Protein AF-A0A7W1AFT6-F1 (afdb_monomer_lite)

Structure (mmCIF, N/CA/C/O backbone):
data_AF-A0A7W1AFT6-F1
#
_entry.id   AF-A0A7W1AFT6-F1
#
loop_
_atom_site.group_PDB
_atom_site.id
_atom_site.type_symbol
_atom_site.label_atom_id
_atom_site.label_alt_id
_atom_site.label_comp_id
_atom_site.label_asym_id
_atom_site.label_entity_id
_atom_site.label_seq_id
_atom_site.pdbx_PDB_ins_code
_atom_site.Cartn_x
_atom_site.Cartn_y
_atom_site.Cartn_z
_atom_site.occupancy
_atom_site.B_iso_or_equiv
_atom_site.auth_seq_id
_atom_site.auth_comp_id
_atom_site.auth_asym_id
_atom_site.auth_atom_id
_atom_site.pdbx_PDB_model_num
ATOM 1 N N . VAL A 1 1 ? 13.433 12.037 37.590 1.00 93.81 1 VAL A N 1
ATOM 2 C CA . VAL A 1 1 ? 12.820 10.785 37.078 1.00 93.81 1 VAL A CA 1
ATOM 3 C C . VAL A 1 1 ? 13.694 9.625 37.526 1.00 93.81 1 VAL A C 1
ATOM 5 O O . VAL A 1 1 ? 14.906 9.799 37.516 1.00 93.81 1 VAL A O 1
ATOM 8 N N . ARG A 1 2 ? 13.122 8.489 37.943 1.00 96.19 2 ARG A N 1
ATOM 9 C CA . ARG A 1 2 ? 13.867 7.279 38.346 1.00 96.19 2 ARG A CA 1
ATOM 10 C C . ARG A 1 2 ? 13.379 6.063 37.556 1.00 96.19 2 ARG A C 1
ATOM 12 O O . ARG A 1 2 ? 12.197 5.986 37.236 1.00 96.19 2 ARG A O 1
ATOM 19 N N . GLY A 1 3 ? 14.282 5.132 37.239 1.00 95.50 3 GLY A N 1
ATOM 20 C CA . GLY A 1 3 ? 13.934 3.864 36.586 1.00 95.50 3 GLY A CA 1
ATOM 21 C C . GLY A 1 3 ? 13.327 4.023 35.188 1.00 95.50 3 GLY A C 1
ATOM 22 O O . GLY A 1 3 ? 12.412 3.282 34.845 1.00 95.50 3 GLY A O 1
ATOM 23 N N . TYR A 1 4 ? 13.786 5.009 34.407 1.00 96.88 4 TYR A N 1
ATOM 24 C CA . TYR A 1 4 ? 13.298 5.215 33.044 1.00 96.88 4 TYR A CA 1
ATOM 25 C C . TYR A 1 4 ? 13.641 4.028 32.150 1.00 96.88 4 TYR A C 1
ATOM 27 O O . TYR A 1 4 ? 14.804 3.646 32.022 1.00 96.88 4 TYR A O 1
ATOM 35 N N . ARG A 1 5 ? 12.621 3.478 31.499 1.00 96.50 5 ARG A N 1
ATOM 36 C CA . ARG A 1 5 ? 12.758 2.436 30.491 1.00 96.50 5 ARG A CA 1
ATOM 37 C C . ARG A 1 5 ? 11.794 2.709 29.351 1.00 96.50 5 ARG A C 1
ATOM 39 O O . ARG A 1 5 ? 10.609 2.941 29.580 1.00 96.50 5 ARG A O 1
ATOM 46 N N . GLN A 1 6 ? 12.292 2.607 28.127 1.00 96.69 6 GLN A N 1
ATOM 47 C CA . GLN A 1 6 ? 11.473 2.647 26.927 1.00 96.69 6 GLN A CA 1
ATOM 48 C C . GLN A 1 6 ? 11.824 1.463 26.027 1.00 96.69 6 GLN A C 1
ATOM 50 O O . GLN A 1 6 ? 12.996 1.122 25.875 1.00 96.69 6 GLN A O 1
ATOM 55 N N . VAL A 1 7 ? 10.808 0.806 25.476 1.00 96.31 7 VAL A N 1
ATOM 56 C CA . VAL A 1 7 ? 10.948 -0.390 24.640 1.00 96.31 7 VAL A CA 1
ATOM 57 C C . VAL A 1 7 ? 10.092 -0.219 23.394 1.00 96.31 7 VAL A C 1
ATOM 59 O O . VAL A 1 7 ? 8.891 0.014 23.508 1.00 96.31 7 VAL A O 1
ATOM 62 N N . LEU A 1 8 ? 10.702 -0.376 22.221 1.00 96.44 8 LEU A N 1
ATOM 63 C CA . LEU A 1 8 ? 9.993 -0.562 20.960 1.00 96.44 8 LEU A CA 1
ATOM 64 C C . LEU A 1 8 ? 9.843 -2.061 20.698 1.00 96.44 8 LEU A C 1
ATOM 66 O O . LEU A 1 8 ? 10.825 -2.776 20.502 1.00 96.44 8 LEU A O 1
ATOM 70 N N . ASP A 1 9 ? 8.606 -2.531 20.686 1.00 97.25 9 ASP A N 1
ATOM 71 C CA . ASP A 1 9 ? 8.262 -3.894 20.314 1.00 97.25 9 ASP A CA 1
ATOM 72 C C . ASP A 1 9 ? 7.996 -3.962 18.808 1.00 97.25 9 ASP A C 1
ATOM 74 O O . ASP A 1 9 ? 6.887 -3.697 18.343 1.00 97.25 9 ASP A O 1
ATOM 78 N N . MET A 1 10 ? 9.027 -4.307 18.032 1.00 96.50 10 MET A N 1
ATOM 79 C CA . MET A 1 10 ? 8.944 -4.376 16.567 1.00 96.50 10 MET A CA 1
ATOM 80 C C . MET A 1 10 ? 7.937 -5.424 16.067 1.00 96.50 10 MET A C 1
ATOM 82 O O . MET A 1 10 ? 7.435 -5.299 14.952 1.00 96.50 10 MET A O 1
ATOM 86 N N . ARG A 1 11 ? 7.583 -6.430 16.885 1.00 96.19 11 ARG A N 1
ATOM 87 C CA . ARG A 1 11 ? 6.582 -7.448 16.522 1.00 96.19 11 ARG A CA 1
ATOM 88 C C . ARG A 1 11 ? 5.160 -6.900 16.524 1.00 96.19 11 ARG A C 1
ATOM 90 O O . ARG A 1 11 ? 4.301 -7.485 15.878 1.00 96.19 11 ARG A O 1
ATOM 97 N N . THR A 1 12 ? 4.909 -5.801 17.233 1.00 96.62 12 THR A N 1
ATOM 98 C CA . THR A 1 12 ? 3.576 -5.184 17.341 1.00 96.62 12 THR A CA 1
ATOM 99 C C . THR A 1 12 ? 3.564 -3.695 16.998 1.00 96.62 12 THR A C 1
ATOM 101 O O . THR A 1 12 ? 2.507 -3.074 17.036 1.00 96.62 12 THR A O 1
ATOM 104 N N . GLY A 1 13 ? 4.716 -3.084 16.711 1.00 96.44 13 GLY A N 1
ATOM 105 C CA . GLY A 1 13 ? 4.835 -1.638 16.517 1.00 96.44 13 GLY A CA 1
ATOM 106 C C . GLY A 1 13 ? 4.436 -0.816 17.748 1.00 96.44 13 GLY A C 1
ATOM 107 O O . GLY A 1 13 ? 4.000 0.324 17.600 1.00 96.44 13 GLY A O 1
ATOM 108 N N . THR A 1 14 ? 4.545 -1.388 18.952 1.00 98.12 14 THR A N 1
ATOM 109 C CA . THR A 1 14 ? 4.138 -0.731 20.204 1.00 98.12 14 THR A CA 1
ATOM 110 C C . THR A 1 14 ? 5.345 -0.163 20.936 1.00 98.12 14 THR A C 1
ATOM 112 O O . THR A 1 14 ? 6.310 -0.881 21.206 1.00 98.12 14 THR A O 1
ATOM 115 N N . VAL A 1 15 ? 5.275 1.111 21.318 1.00 97.88 15 VAL A N 1
ATOM 116 C CA . VAL A 1 15 ? 6.248 1.750 22.208 1.00 97.88 15 VAL A CA 1
ATOM 117 C C . VAL A 1 15 ? 5.712 1.712 23.632 1.00 97.88 15 VAL A C 1
ATOM 119 O O . VAL A 1 15 ? 4.627 2.224 23.908 1.00 97.88 15 VAL A O 1
ATOM 122 N N . ARG A 1 16 ? 6.487 1.126 24.545 1.00 98.06 16 ARG A N 1
ATOM 123 C CA . ARG A 1 16 ? 6.182 1.077 25.978 1.00 98.06 16 ARG A CA 1
ATOM 124 C C . ARG A 1 16 ? 7.174 1.941 26.735 1.00 98.06 16 ARG A C 1
ATOM 126 O O . ARG A 1 16 ? 8.376 1.724 26.610 1.00 98.06 16 ARG A O 1
ATOM 133 N N . THR A 1 17 ? 6.688 2.891 27.522 1.00 98.06 17 THR A N 1
ATOM 134 C CA . THR A 1 17 ? 7.518 3.767 28.363 1.00 98.06 17 THR A CA 1
ATOM 135 C C . THR A 1 17 ? 7.113 3.590 29.816 1.00 98.06 17 THR A C 1
ATOM 137 O O . THR A 1 17 ? 5.924 3.567 30.119 1.00 98.06 17 THR A O 1
ATOM 140 N N . GLY A 1 18 ? 8.079 3.474 30.722 1.00 97.88 18 GLY A N 1
ATOM 141 C CA . GLY A 1 18 ? 7.832 3.383 32.156 1.00 97.88 18 GLY A CA 1
ATOM 142 C C . GLY A 1 18 ? 8.880 4.143 32.954 1.00 97.88 18 GLY A C 1
ATOM 143 O O . GLY A 1 18 ? 10.064 4.079 32.626 1.00 97.88 18 GLY A O 1
ATOM 144 N N . TYR A 1 19 ? 8.451 4.877 33.980 1.00 98.00 19 TYR A N 1
ATOM 145 C CA . TYR A 1 19 ? 9.342 5.558 34.920 1.00 98.00 19 TYR A CA 1
ATOM 146 C C . TYR A 1 19 ? 8.608 6.006 36.186 1.00 98.00 19 TYR A C 1
ATOM 148 O O . TYR A 1 19 ? 7.384 6.100 36.218 1.00 98.00 19 TYR A O 1
ATOM 156 N N . GLU A 1 20 ? 9.361 6.357 37.223 1.00 97.44 20 GLU A N 1
ATOM 157 C CA . GLU A 1 20 ? 8.842 7.064 38.392 1.00 97.44 20 GLU A CA 1
ATOM 158 C C . GLU A 1 20 ? 9.116 8.567 38.276 1.00 97.44 20 GLU A C 1
ATOM 160 O O . GLU A 1 20 ? 10.259 9.021 38.108 1.00 97.44 20 GLU A O 1
ATOM 165 N N . TRP A 1 21 ? 8.050 9.356 38.372 1.00 95.88 21 TRP A N 1
ATOM 166 C CA . TRP A 1 21 ? 8.119 10.803 38.493 1.00 95.88 21 TRP A CA 1
ATOM 167 C C . TRP A 1 21 ? 8.183 11.189 39.971 1.00 95.88 21 TRP A C 1
ATOM 169 O O . TRP A 1 21 ? 7.344 10.767 40.766 1.00 95.88 21 TRP A O 1
ATOM 179 N N . ILE A 1 22 ? 9.200 11.972 40.331 1.00 94.94 22 ILE A N 1
ATOM 180 C CA . ILE A 1 22 ? 9.486 12.391 41.705 1.00 94.94 22 ILE A CA 1
ATOM 181 C C . ILE A 1 22 ? 9.409 13.915 41.742 1.00 94.94 22 ILE A C 1
ATOM 183 O O . ILE A 1 22 ? 10.135 14.582 41.003 1.00 94.94 22 ILE A O 1
ATOM 187 N N . ASN A 1 23 ? 8.535 14.447 42.591 1.00 91.56 23 ASN A N 1
ATOM 188 C CA . ASN A 1 23 ? 8.393 15.874 42.863 1.00 91.56 23 ASN A CA 1
ATOM 189 C C . ASN A 1 23 ? 8.387 16.095 44.385 1.00 91.56 23 ASN A C 1
ATOM 191 O O . ASN A 1 23 ? 7.349 15.966 45.042 1.00 91.56 23 ASN A O 1
ATOM 195 N N . GLY A 1 24 ? 9.565 16.359 44.958 1.00 91.19 24 GLY A N 1
ATOM 196 C CA . GLY A 1 24 ? 9.763 16.331 46.409 1.00 91.19 24 GLY A CA 1
ATOM 197 C C . GLY A 1 24 ? 9.407 14.954 46.982 1.00 91.19 24 GLY A C 1
ATOM 198 O O . GLY A 1 24 ? 9.852 13.933 46.465 1.00 91.19 24 GLY A O 1
ATOM 199 N N . ALA A 1 25 ? 8.549 14.920 48.004 1.00 89.31 25 ALA A N 1
ATOM 200 C CA . ALA A 1 25 ? 8.052 13.677 48.604 1.00 89.31 25 ALA A CA 1
ATOM 201 C C . ALA A 1 25 ? 6.972 12.953 47.766 1.00 89.31 25 ALA A C 1
ATOM 203 O O . ALA A 1 25 ? 6.572 11.839 48.101 1.00 89.31 25 ALA A O 1
ATOM 204 N N . LYS A 1 26 ? 6.466 13.565 46.684 1.00 92.62 26 LYS A N 1
ATOM 205 C CA . LYS A 1 26 ? 5.417 12.974 45.839 1.00 92.62 26 LYS A CA 1
ATOM 206 C C . LYS A 1 26 ? 6.041 12.083 44.772 1.00 92.62 26 LYS A C 1
ATOM 208 O O . LYS A 1 26 ? 6.760 12.570 43.900 1.00 92.62 26 LYS A O 1
ATOM 213 N N . VAL A 1 27 ? 5.722 10.792 44.821 1.00 95.19 27 VAL A N 1
ATOM 214 C CA . VAL A 1 27 ? 6.165 9.794 43.838 1.00 95.19 27 VAL A CA 1
ATOM 215 C C . VAL A 1 27 ? 4.959 9.239 43.084 1.00 95.19 27 VAL A C 1
ATOM 217 O O . VAL A 1 27 ? 3.983 8.814 43.699 1.00 95.19 27 VAL A O 1
ATOM 220 N N . THR A 1 28 ? 5.016 9.242 41.755 1.00 96.25 28 THR A N 1
ATOM 221 C CA . THR A 1 28 ? 4.012 8.616 40.879 1.00 96.25 28 THR A CA 1
ATOM 222 C C . THR A 1 28 ? 4.723 7.728 39.866 1.00 96.25 28 THR A C 1
ATOM 224 O O . THR A 1 28 ? 5.587 8.211 39.132 1.00 96.25 28 THR A O 1
ATOM 227 N N . ALA A 1 29 ? 4.381 6.441 39.816 1.00 97.69 29 ALA A N 1
ATOM 228 C CA . ALA A 1 29 ? 4.840 5.562 38.747 1.00 97.69 29 ALA A CA 1
ATOM 229 C C . ALA A 1 29 ? 3.944 5.749 37.517 1.00 97.69 29 ALA A C 1
ATOM 231 O O . ALA A 1 29 ? 2.720 5.795 37.627 1.00 97.69 29 ALA A O 1
ATOM 232 N N . LEU A 1 30 ? 4.567 5.882 36.352 1.00 97.38 30 LEU A N 1
ATOM 233 C CA . LEU A 1 30 ? 3.906 6.100 35.075 1.00 97.38 30 LEU A CA 1
ATOM 234 C C . LEU A 1 30 ? 4.264 4.966 34.125 1.00 97.38 30 LEU A C 1
ATOM 236 O O . LEU A 1 30 ? 5.434 4.587 34.017 1.00 97.38 30 LEU A O 1
ATOM 240 N N . ARG A 1 31 ? 3.258 4.449 33.420 1.00 98.19 31 ARG A N 1
ATOM 241 C CA . ARG A 1 31 ? 3.428 3.521 32.300 1.00 98.19 31 ARG A CA 1
ATOM 242 C C . ARG A 1 31 ? 2.578 3.974 31.127 1.00 98.19 31 ARG A C 1
ATOM 244 O O . ARG A 1 31 ? 1.420 4.338 31.311 1.00 98.19 31 ARG A O 1
ATOM 251 N N . THR A 1 32 ? 3.141 3.945 29.927 1.00 98.12 32 THR A N 1
ATOM 252 C CA . THR A 1 32 ? 2.403 4.223 28.695 1.00 98.12 32 THR A CA 1
ATOM 253 C C . THR A 1 32 ? 2.661 3.158 27.656 1.00 98.12 32 THR A C 1
ATOM 255 O O . THR A 1 32 ? 3.826 2.873 27.381 1.00 98.12 32 THR A O 1
ATOM 258 N N . ASP A 1 33 ? 1.601 2.698 27.004 1.00 98.06 33 ASP A N 1
ATOM 259 C CA . ASP A 1 33 ? 1.682 1.934 25.764 1.00 98.06 33 ASP A CA 1
ATOM 260 C C . ASP A 1 33 ? 1.105 2.785 24.635 1.00 98.06 33 ASP A C 1
ATOM 262 O O . ASP A 1 33 ? -0.030 3.253 24.738 1.00 98.06 33 ASP A O 1
ATOM 266 N N . ALA A 1 34 ? 1.867 2.982 23.564 1.00 98.31 34 ALA A N 1
ATOM 267 C CA . ALA A 1 34 ? 1.441 3.759 22.408 1.00 98.31 34 ALA A CA 1
ATOM 268 C C . ALA A 1 34 ? 1.715 3.005 21.106 1.00 98.31 34 ALA A C 1
ATOM 270 O O . ALA A 1 34 ? 2.804 2.457 20.920 1.00 98.31 34 ALA A O 1
ATOM 271 N N . PHE A 1 35 ? 0.743 2.996 20.197 1.00 98.06 35 PHE A N 1
ATOM 272 C CA . PHE A 1 35 ? 0.911 2.443 18.854 1.00 98.06 35 PHE A CA 1
ATOM 273 C C . PHE A 1 35 ? 0.020 3.162 17.836 1.00 98.06 35 PHE A C 1
ATOM 275 O O . PHE A 1 35 ? -1.068 3.642 18.162 1.00 98.06 35 PHE A O 1
ATOM 282 N N . VAL A 1 36 ? 0.482 3.210 16.587 1.00 97.50 36 VAL A N 1
ATOM 283 C CA . VAL A 1 36 ? -0.352 3.528 15.420 1.00 97.50 36 VAL A CA 1
ATOM 284 C C . VAL A 1 36 ? -0.881 2.204 14.883 1.00 97.50 36 VAL A C 1
ATOM 286 O O . VAL A 1 36 ? -0.101 1.278 14.651 1.00 97.50 36 VAL A O 1
ATOM 289 N N . SER A 1 37 ? -2.199 2.080 14.752 1.00 96.06 37 SER A N 1
ATOM 290 C CA . SER A 1 37 ? -2.835 0.808 14.419 1.00 96.06 37 SER A CA 1
ATOM 291 C C . SER A 1 37 ? -2.502 0.394 12.991 1.00 96.06 37 SER A C 1
ATOM 293 O O . SER A 1 37 ? -2.835 1.081 12.026 1.00 96.06 37 SER A O 1
ATOM 295 N N . ARG A 1 38 ? -1.889 -0.783 12.841 1.00 93.31 38 ARG A N 1
ATOM 296 C CA . ARG A 1 38 ? -1.697 -1.404 11.526 1.00 93.31 38 ARG A CA 1
ATOM 297 C C . ARG A 1 38 ? -3.002 -1.950 10.942 1.00 93.31 38 ARG A C 1
ATOM 299 O O . ARG A 1 38 ? -3.122 -2.034 9.724 1.00 93.31 38 ARG A O 1
ATOM 306 N N . ALA A 1 39 ? -3.955 -2.325 11.795 1.00 90.25 39 ALA A N 1
ATOM 307 C CA . ALA A 1 39 ? -5.263 -2.825 11.372 1.00 90.25 39 ALA A CA 1
ATOM 308 C C . ALA A 1 39 ? -6.182 -1.695 10.878 1.00 90.25 39 ALA A C 1
ATOM 310 O O . ALA A 1 39 ? -6.943 -1.887 9.935 1.00 90.25 39 ALA A O 1
ATOM 311 N N . ASP A 1 40 ? -6.070 -0.515 11.492 1.00 90.00 40 ASP A N 1
ATOM 312 C CA . ASP A 1 40 ? -6.906 0.655 11.229 1.00 90.00 40 ASP A CA 1
ATOM 313 C C . ASP A 1 40 ? -5.997 1.877 10.962 1.00 90.00 40 ASP A C 1
ATOM 315 O O . ASP A 1 40 ? -5.629 2.578 11.906 1.00 90.00 40 ASP A O 1
ATOM 319 N N . PRO A 1 41 ? -5.614 2.167 9.702 1.00 88.62 41 PRO A N 1
ATOM 320 C CA . PRO A 1 41 ? -4.499 3.071 9.373 1.00 88.62 41 PRO A CA 1
ATOM 321 C C . PRO A 1 41 ? -4.706 4.543 9.764 1.00 88.62 41 PRO A C 1
ATOM 323 O O . PRO A 1 41 ? -3.758 5.323 9.730 1.00 88.62 41 PRO A O 1
ATOM 326 N N . HIS A 1 42 ? -5.925 4.931 10.137 1.00 93.38 42 HIS A N 1
ATOM 327 C CA . HIS A 1 42 ? -6.246 6.275 10.619 1.00 93.38 42 HIS A CA 1
ATOM 328 C C . HIS A 1 42 ? -6.146 6.414 12.143 1.00 93.38 42 HIS A C 1
ATOM 330 O O . HIS A 1 42 ? -6.290 7.525 12.647 1.00 93.38 42 HIS A O 1
ATOM 336 N N . LEU A 1 43 ? -5.927 5.323 12.887 1.00 97.25 43 LEU A N 1
ATOM 337 C CA . LEU A 1 43 ? -6.005 5.312 14.347 1.00 97.25 43 LEU A CA 1
ATOM 338 C C . LEU A 1 43 ? -4.633 5.255 15.026 1.00 97.25 43 LEU A C 1
ATOM 340 O O . LEU A 1 43 ? -3.780 4.434 14.691 1.00 97.25 43 LEU A O 1
ATOM 344 N N . ALA A 1 44 ? -4.474 6.055 16.077 1.00 98.12 44 ALA A N 1
ATOM 345 C CA . ALA A 1 44 ? -3.410 5.942 17.066 1.00 98.12 44 ALA A CA 1
ATOM 346 C C . ALA A 1 44 ? -4.010 5.775 18.467 1.00 98.12 44 ALA A C 1
ATOM 348 O O . ALA A 1 44 ? -5.019 6.397 18.805 1.00 98.12 44 ALA A O 1
ATOM 349 N N . ILE A 1 45 ? -3.404 4.910 19.276 1.00 98.38 45 ILE A N 1
ATOM 350 C CA . ILE A 1 45 ? -3.898 4.533 20.598 1.00 98.38 45 ILE A CA 1
ATOM 351 C C . ILE A 1 45 ? -2.801 4.803 21.624 1.00 98.38 45 ILE A C 1
ATOM 353 O O . ILE A 1 45 ? -1.645 4.437 21.412 1.00 98.38 45 ILE A O 1
ATOM 357 N N . ILE A 1 46 ? -3.176 5.408 22.750 1.00 98.31 46 ILE A N 1
ATOM 358 C CA . ILE A 1 46 ? -2.318 5.612 23.918 1.00 98.31 46 ILE A CA 1
ATOM 359 C C . ILE A 1 46 ? -3.060 5.091 25.148 1.00 98.31 46 ILE A C 1
ATOM 361 O O . ILE A 1 46 ? -4.138 5.579 25.480 1.00 98.31 46 ILE A O 1
ATOM 365 N N . ARG A 1 47 ? -2.472 4.130 25.858 1.00 98.25 47 ARG A N 1
ATOM 366 C CA . ARG A 1 47 ? -2.876 3.755 27.217 1.00 98.25 47 ARG A CA 1
ATOM 367 C C . ARG A 1 47 ? -1.892 4.367 28.198 1.00 98.25 47 ARG A C 1
ATOM 369 O O . ARG A 1 47 ? -0.693 4.175 28.039 1.00 98.25 47 ARG A O 1
ATOM 376 N N . LEU A 1 48 ? -2.395 5.075 29.200 1.00 98.06 48 LEU A N 1
ATOM 377 C CA . LEU A 1 48 ? -1.633 5.669 30.292 1.00 98.06 48 LEU A CA 1
ATOM 378 C C . LEU A 1 48 ? -2.106 5.065 31.615 1.00 98.06 48 LEU A C 1
ATOM 380 O O . LEU A 1 48 ? -3.292 5.120 31.935 1.00 98.06 48 LEU A O 1
ATOM 384 N N . GLU A 1 49 ? -1.170 4.540 32.394 1.00 97.69 49 GLU A N 1
ATOM 385 C CA . GLU A 1 49 ? -1.388 4.111 33.772 1.00 97.69 49 GLU A CA 1
ATOM 386 C C . GLU A 1 49 ? -0.574 4.993 34.721 1.00 97.69 49 GLU A C 1
ATOM 388 O O . GLU A 1 49 ? 0.617 5.235 34.500 1.00 97.69 49 GLU A O 1
ATOM 393 N N . LEU A 1 50 ? -1.227 5.468 35.780 1.00 96.75 50 LEU A N 1
ATOM 394 C CA . LEU A 1 50 ? -0.621 6.268 36.840 1.00 96.75 50 LEU A CA 1
ATOM 395 C C . LEU A 1 50 ? -0.858 5.589 38.185 1.00 96.75 50 LEU A C 1
ATOM 397 O O . LEU A 1 50 ? -1.999 5.492 38.623 1.00 96.75 50 LEU A O 1
ATOM 401 N N . GLU A 1 51 ? 0.201 5.168 38.863 1.00 96.62 51 GLU A N 1
ATOM 402 C CA . GLU A 1 51 ? 0.135 4.670 40.237 1.00 96.62 51 GLU A CA 1
ATOM 403 C C . GLU A 1 51 ? 0.698 5.738 41.176 1.00 96.62 51 GLU A C 1
ATOM 405 O O . GLU A 1 51 ? 1.894 6.045 41.150 1.00 96.62 51 GLU A O 1
ATOM 410 N N . SER A 1 52 ? -0.165 6.348 41.989 1.00 94.31 52 SER A N 1
ATOM 411 C CA . SER A 1 52 ? 0.274 7.369 42.942 1.00 94.31 52 SER A CA 1
ATOM 412 C C . SER A 1 52 ? 0.740 6.721 44.242 1.00 94.31 52 SER A C 1
ATOM 414 O O . SER A 1 52 ? 0.047 5.872 44.789 1.00 94.31 52 SER A O 1
ATOM 416 N N . ARG A 1 53 ? 1.885 7.143 44.787 1.00 94.31 53 ARG A N 1
ATOM 417 C CA . ARG A 1 53 ? 2.344 6.757 46.138 1.00 94.31 53 ARG A CA 1
ATOM 418 C C . ARG A 1 53 ? 2.066 7.829 47.188 1.00 94.31 53 ARG A C 1
ATOM 420 O O . ARG A 1 53 ? 2.621 7.790 48.280 1.00 94.31 53 ARG A O 1
ATOM 427 N N . HIS A 1 54 ? 1.239 8.809 46.851 1.00 92.56 54 HIS A N 1
ATOM 428 C CA . HIS A 1 54 ? 0.876 9.899 47.741 1.00 92.56 54 HIS A CA 1
ATOM 429 C C . HIS A 1 54 ? -0.620 10.191 47.633 1.00 92.56 54 HIS A C 1
ATOM 431 O O . HIS A 1 54 ? -1.285 9.805 46.676 1.00 92.56 54 HIS A O 1
ATOM 437 N N . SER A 1 55 ? -1.160 10.892 48.624 1.00 92.81 55 SER A N 1
ATOM 438 C CA . SER A 1 55 ? -2.506 11.447 48.542 1.00 92.81 55 SER A CA 1
ATOM 439 C C . SER A 1 55 ? -2.481 12.847 47.922 1.00 92.81 55 SER A C 1
ATOM 441 O O . SER A 1 55 ? -1.436 13.507 47.843 1.00 92.81 55 SER A O 1
ATOM 443 N N . GLY A 1 56 ? -3.638 13.310 47.451 1.00 90.50 56 GLY A N 1
ATOM 444 C CA . GLY A 1 56 ? -3.854 14.699 47.043 1.00 90.50 56 GLY A CA 1
ATOM 445 C C . GLY A 1 56 ? -4.331 14.869 45.604 1.00 90.50 56 GLY A C 1
ATOM 446 O O . GLY A 1 56 ? -4.443 13.915 44.839 1.00 90.50 56 GLY A O 1
ATOM 447 N N . ARG A 1 57 ? -4.637 16.115 45.235 1.00 94.00 57 ARG A N 1
ATOM 448 C CA . ARG A 1 57 ? -5.245 16.434 43.939 1.00 94.00 57 ARG A CA 1
ATOM 449 C C . ARG A 1 57 ? -4.266 16.189 42.786 1.00 94.00 57 ARG A C 1
ATOM 451 O O . ARG A 1 57 ? -3.224 16.843 42.708 1.00 94.00 57 ARG A O 1
ATOM 458 N N . MET A 1 58 ? -4.629 15.301 41.866 1.00 94.19 58 MET A N 1
ATOM 459 C CA . MET A 1 58 ? -3.935 15.082 40.595 1.00 94.19 58 MET A CA 1
ATOM 460 C C . MET A 1 58 ? -4.737 15.677 39.440 1.00 94.19 58 MET A C 1
ATOM 462 O O . MET A 1 58 ? -5.963 15.758 39.494 1.00 94.19 58 MET A O 1
ATOM 466 N N . ARG A 1 59 ? -4.030 16.117 38.395 1.00 95.44 59 ARG A N 1
ATOM 467 C CA . ARG A 1 59 ? -4.610 16.608 37.141 1.00 95.44 59 ARG A CA 1
ATOM 468 C C . ARG A 1 59 ? -3.931 15.916 35.975 1.00 95.44 59 ARG A C 1
ATOM 470 O O . ARG A 1 59 ? -2.704 15.930 35.898 1.00 95.44 59 ARG A O 1
ATOM 477 N N . VAL A 1 60 ? -4.726 15.352 35.074 1.00 96.25 60 VAL A N 1
ATOM 478 C CA . VAL A 1 60 ? -4.248 14.691 33.856 1.00 96.25 60 VAL A CA 1
ATOM 479 C C . VAL A 1 60 ? -4.870 15.398 32.659 1.00 96.25 60 VAL A C 1
ATOM 481 O O . VAL A 1 60 ? -6.074 15.654 32.652 1.00 96.25 60 VAL A O 1
ATOM 484 N N . ARG A 1 61 ? -4.041 15.764 31.677 1.00 96.25 61 ARG A N 1
ATOM 485 C CA . ARG A 1 61 ? -4.428 16.553 30.500 1.00 96.25 61 ARG A CA 1
ATOM 486 C C . ARG A 1 61 ? -4.170 15.769 29.226 1.00 96.25 61 ARG A C 1
ATOM 488 O O . ARG A 1 61 ? -3.067 15.267 29.036 1.00 96.25 61 ARG A O 1
ATOM 495 N N . PHE A 1 62 ? -5.155 15.763 28.340 1.00 96.94 62 PHE A N 1
ATOM 496 C CA . PHE A 1 62 ? -5.077 15.188 27.002 1.00 96.94 62 PHE A CA 1
ATOM 497 C C . PHE A 1 62 ? -5.401 16.280 25.996 1.00 96.94 62 PHE A C 1
ATOM 499 O O . PHE A 1 62 ? -6.441 16.926 26.118 1.00 96.94 62 PHE A O 1
ATOM 506 N N . ALA A 1 63 ? -4.515 16.516 25.031 1.00 95.62 63 ALA A N 1
ATOM 507 C CA . ALA A 1 63 ? -4.656 17.622 24.095 1.00 95.62 63 ALA A CA 1
ATOM 508 C C . ALA A 1 63 ? -4.307 17.215 22.664 1.00 95.62 63 ALA A C 1
ATOM 510 O O . ALA A 1 63 ? -3.373 16.449 22.429 1.00 95.62 63 ALA A O 1
ATOM 511 N N . LEU A 1 64 ? -5.040 17.790 21.715 1.00 96.00 64 LEU A N 1
ATOM 512 C CA . LEU A 1 64 ? -4.583 17.997 20.348 1.00 96.00 64 LEU A CA 1
ATOM 513 C C . LEU A 1 64 ? -4.075 19.434 20.270 1.00 96.00 64 LEU A C 1
ATOM 515 O O . LEU A 1 64 ? -4.788 20.361 20.660 1.00 96.00 64 LEU A O 1
ATOM 519 N N . ALA A 1 65 ? -2.852 19.617 19.786 1.00 91.25 65 ALA A N 1
ATOM 520 C CA . ALA A 1 65 ? -2.227 20.927 19.677 1.00 91.25 65 ALA A CA 1
ATOM 521 C C . ALA A 1 65 ? -1.620 21.113 18.285 1.00 91.25 65 ALA A C 1
ATOM 523 O O . ALA A 1 65 ? -0.864 20.269 17.801 1.00 91.25 65 ALA A O 1
ATOM 524 N N . GLY A 1 66 ? -1.943 22.238 17.655 1.00 85.12 66 GLY A N 1
ATOM 525 C CA . GLY A 1 66 ? -1.223 22.752 16.506 1.00 85.12 66 GLY A CA 1
ATOM 526 C C . GLY A 1 66 ? 0.205 23.103 16.904 1.00 85.12 66 GLY A C 1
ATOM 527 O O . GLY A 1 66 ? 0.484 23.488 18.043 1.00 85.12 66 GLY A O 1
ATOM 528 N N . ARG A 1 67 ? 1.135 22.946 15.962 1.00 81.00 67 ARG A N 1
ATOM 529 C CA . ARG A 1 67 ? 2.504 23.405 16.178 1.00 81.00 67 ARG A CA 1
ATOM 530 C C . ARG A 1 67 ? 2.560 24.925 16.029 1.00 81.00 67 ARG A C 1
ATOM 532 O O . ARG A 1 67 ? 1.905 25.456 15.124 1.00 81.00 67 ARG A O 1
ATOM 539 N N . PRO A 1 68 ? 3.347 25.619 16.871 1.00 77.00 68 PRO A N 1
ATOM 540 C CA . PRO A 1 68 ? 3.553 27.047 16.697 1.00 77.00 68 PRO A CA 1
ATOM 541 C C . PRO A 1 68 ? 4.087 27.325 15.285 1.00 77.00 68 PRO A C 1
ATOM 543 O O . PRO A 1 68 ? 4.793 26.475 14.722 1.00 77.00 68 PRO A O 1
ATOM 546 N N . PRO A 1 69 ? 3.752 28.483 14.689 1.00 73.81 69 PRO A N 1
ATOM 547 C CA . PRO A 1 69 ? 4.336 28.865 13.418 1.00 73.81 69 PRO A CA 1
ATOM 548 C C . PRO A 1 69 ? 5.863 28.858 13.547 1.00 73.81 69 PRO A C 1
ATOM 550 O O . PRO A 1 69 ? 6.391 29.344 14.552 1.00 73.81 69 PRO A O 1
ATOM 553 N N . PRO A 1 70 ? 6.585 28.298 12.561 1.00 68.19 70 PRO A N 1
ATOM 554 C CA . PRO A 1 70 ? 8.037 28.380 12.555 1.00 68.19 70 PRO A CA 1
ATOM 555 C C . PRO A 1 70 ? 8.450 29.855 12.551 1.00 68.19 70 PRO A C 1
ATOM 557 O O . PRO A 1 70 ? 7.709 30.710 12.051 1.00 68.19 70 PRO A O 1
ATOM 560 N N . ARG A 1 71 ? 9.644 30.154 13.068 1.00 61.00 71 ARG A N 1
ATOM 561 C CA . ARG A 1 71 ? 10.271 31.470 12.916 1.00 61.00 71 ARG A CA 1
ATOM 562 C C . ARG A 1 71 ? 10.592 31.659 11.430 1.00 61.00 71 ARG A C 1
ATOM 564 O O . ARG A 1 71 ? 11.668 31.330 10.967 1.00 61.00 71 ARG A O 1
ATOM 571 N N . ARG A 1 72 ? 9.608 32.090 10.636 1.00 58.62 72 ARG A N 1
ATOM 572 C CA . ARG A 1 72 ? 9.791 32.374 9.210 1.00 58.62 72 ARG A CA 1
ATOM 573 C C . ARG A 1 72 ? 10.649 33.624 9.104 1.00 58.62 72 ARG A C 1
ATOM 575 O O . ARG A 1 72 ? 10.107 34.724 9.070 1.00 58.62 72 ARG A O 1
ATOM 582 N N . LEU A 1 73 ? 11.964 33.469 9.083 1.00 57.31 73 LEU A N 1
ATOM 583 C CA . LEU A 1 73 ? 12.843 34.545 8.658 1.00 57.31 73 LEU A CA 1
ATOM 584 C C . LEU A 1 73 ? 12.741 34.586 7.131 1.00 57.31 73 LEU A C 1
ATOM 586 O O . LEU A 1 73 ? 13.110 33.610 6.477 1.00 57.31 73 LEU A O 1
ATOM 590 N N . PRO A 1 74 ? 12.164 35.637 6.522 1.00 55.75 74 PRO A N 1
ATOM 591 C CA . PRO A 1 74 ? 12.170 35.739 5.074 1.00 55.75 74 PRO A CA 1
ATOM 592 C C . PRO A 1 74 ? 13.636 35.760 4.642 1.00 55.75 74 PRO A C 1
ATOM 594 O O . PRO A 1 74 ? 14.355 36.676 5.028 1.00 55.75 74 PRO A O 1
ATOM 597 N N . LEU A 1 75 ? 14.077 34.773 3.858 1.00 54.72 75 LEU A N 1
ATOM 598 C CA . LEU A 1 75 ? 15.448 34.725 3.327 1.00 54.72 75 LEU A CA 1
ATOM 599 C C . LEU A 1 75 ? 15.830 36.052 2.645 1.00 54.72 75 LEU A C 1
ATOM 601 O O . LEU A 1 75 ? 16.940 36.533 2.814 1.00 54.72 75 LEU A O 1
ATOM 605 N N . ALA A 1 76 ? 14.867 36.705 1.985 1.00 53.50 76 ALA A N 1
ATOM 606 C CA . ALA A 1 76 ? 15.024 38.020 1.359 1.00 53.50 76 ALA A CA 1
ATOM 607 C C . ALA A 1 76 ? 15.229 39.204 2.335 1.00 53.50 76 ALA A C 1
ATOM 609 O O . ALA A 1 76 ? 15.487 40.313 1.885 1.00 53.50 76 ALA A O 1
ATOM 610 N N . ARG A 1 77 ? 15.057 39.008 3.649 1.00 53.34 77 ARG A N 1
ATOM 611 C CA . ARG A 1 77 ? 15.216 40.034 4.702 1.00 53.34 77 ARG A CA 1
ATOM 612 C C . ARG A 1 77 ? 16.241 39.633 5.768 1.00 53.34 77 ARG A C 1
ATOM 614 O O . ARG A 1 77 ? 16.325 40.275 6.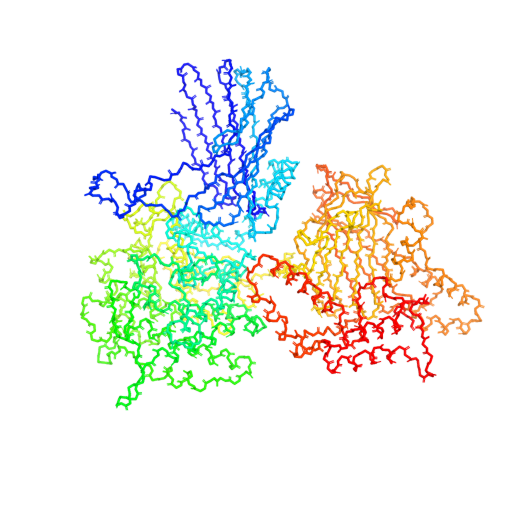812 1.00 53.34 77 ARG A O 1
ATOM 621 N N . LEU A 1 78 ? 16.972 38.539 5.552 1.00 61.66 78 LEU A N 1
ATOM 622 C CA . LEU A 1 78 ? 17.977 38.066 6.491 1.00 61.66 78 LEU A CA 1
ATOM 623 C C . LEU A 1 78 ? 19.289 38.833 6.277 1.00 61.66 78 LEU A C 1
ATOM 625 O O . LEU A 1 78 ? 20.115 38.435 5.467 1.00 61.66 78 LEU A O 1
ATOM 629 N N . GLU A 1 79 ? 19.482 39.939 6.996 1.00 59.00 79 GLU A N 1
ATOM 630 C CA . GLU A 1 79 ? 20.704 40.759 6.882 1.00 59.00 79 GLU A CA 1
ATOM 631 C C . GLU A 1 79 ? 21.869 40.228 7.738 1.00 59.00 79 GLU A C 1
ATOM 633 O O . GLU A 1 79 ? 23.035 40.467 7.427 1.00 59.00 79 GLU A O 1
ATOM 638 N N . ARG A 1 80 ? 21.568 39.488 8.817 1.00 58.41 80 ARG A N 1
ATOM 639 C CA . ARG A 1 80 ? 22.541 38.791 9.677 1.00 58.41 80 ARG A CA 1
ATOM 640 C C . ARG A 1 80 ? 21.952 37.476 10.191 1.00 58.41 80 ARG A C 1
ATOM 642 O O . ARG A 1 80 ? 20.817 37.453 10.663 1.00 58.41 80 ARG A O 1
ATOM 649 N N . SER A 1 81 ? 22.727 36.394 10.136 1.00 62.03 81 SER A N 1
ATOM 650 C CA . SER A 1 81 ? 22.402 35.119 10.785 1.00 62.03 81 SER A CA 1
ATOM 651 C C . SER A 1 81 ? 23.008 35.062 12.185 1.00 62.03 81 SER A C 1
ATOM 653 O O . SER A 1 81 ? 24.166 35.434 12.369 1.00 62.03 81 SER A O 1
ATOM 655 N N . ASN A 1 82 ? 22.265 34.560 13.171 1.00 66.94 82 ASN A N 1
ATOM 656 C CA . ASN A 1 82 ? 22.867 34.171 14.445 1.00 66.94 82 ASN A CA 1
ATOM 657 C C . ASN A 1 82 ? 23.579 32.812 14.254 1.00 66.94 82 ASN A C 1
ATOM 659 O O . ASN A 1 82 ? 22.939 31.895 13.738 1.00 66.94 82 ASN A O 1
ATOM 663 N N . PRO A 1 83 ? 24.858 32.659 14.647 1.00 68.06 83 PRO A N 1
ATOM 664 C CA . PRO A 1 83 ? 25.581 31.388 14.540 1.00 68.06 83 PRO A CA 1
ATOM 665 C C . PRO A 1 83 ? 24.923 30.217 15.293 1.00 68.06 83 PRO A C 1
ATOM 667 O O . PRO A 1 83 ? 25.153 29.068 14.930 1.00 68.06 83 PRO A O 1
ATOM 670 N N . ASP A 1 84 ? 24.059 30.486 16.277 1.00 72.38 84 ASP A N 1
ATOM 671 C CA . ASP A 1 84 ? 23.305 29.456 17.003 1.00 72.38 84 ASP A CA 1
ATOM 672 C C . ASP A 1 84 ? 22.028 28.991 16.274 1.00 72.38 84 ASP A C 1
ATOM 674 O O . ASP A 1 84 ? 21.361 28.054 16.724 1.00 72.38 84 ASP A O 1
ATOM 678 N N . TRP A 1 85 ? 21.629 29.649 15.176 1.00 64.88 85 TRP A N 1
ATOM 679 C CA . TRP A 1 85 ? 20.443 29.253 14.415 1.00 64.88 85 TRP A CA 1
ATOM 680 C C . TRP A 1 85 ? 20.689 27.971 13.631 1.00 64.88 85 TRP A C 1
ATOM 682 O O . TRP A 1 85 ? 21.624 27.862 12.839 1.00 64.88 85 TRP A O 1
ATOM 692 N N . LYS A 1 86 ? 19.783 27.009 13.788 1.00 60.31 86 LYS A N 1
ATOM 693 C CA . LYS A 1 86 ? 19.773 25.781 12.995 1.00 60.31 86 LYS A CA 1
ATOM 694 C C . LYS A 1 86 ? 19.005 26.024 11.692 1.00 60.31 86 LYS A C 1
ATOM 696 O O . LYS A 1 86 ? 18.127 26.886 11.655 1.00 60.31 86 LYS A O 1
ATOM 701 N N . PRO A 1 87 ? 19.225 25.230 10.629 1.00 58.44 87 PRO A N 1
ATOM 702 C CA . PRO A 1 87 ? 18.434 25.330 9.398 1.00 58.44 87 PRO A CA 1
ATOM 703 C C . PRO A 1 87 ? 16.912 25.312 9.637 1.00 58.44 87 PRO A C 1
ATOM 705 O O . PRO A 1 87 ? 16.176 26.046 8.984 1.00 58.44 87 PRO A O 1
ATOM 708 N N . ALA A 1 88 ? 16.448 24.561 10.644 1.00 55.25 88 ALA A N 1
ATOM 709 C CA . ALA A 1 88 ? 15.046 24.512 11.068 1.00 55.25 88 ALA A CA 1
ATOM 710 C C . ALA A 1 88 ? 14.512 25.816 11.709 1.00 55.25 88 ALA A C 1
ATOM 712 O O . ALA A 1 88 ? 13.298 26.023 11.743 1.00 55.25 88 ALA A O 1
ATOM 713 N N . ASP A 1 89 ? 15.393 26.685 12.221 1.00 56.81 89 ASP A N 1
ATOM 714 C CA . ASP A 1 89 ? 15.053 28.000 12.788 1.00 56.81 89 ASP A CA 1
ATOM 715 C C . ASP A 1 89 ? 14.919 29.085 11.713 1.00 56.81 89 ASP A C 1
ATOM 717 O O . ASP A 1 89 ? 14.280 30.109 11.946 1.00 56.81 89 ASP A O 1
ATOM 721 N N . ILE A 1 90 ? 15.524 28.858 10.545 1.00 57.78 90 ILE A N 1
ATOM 722 C CA . ILE A 1 90 ? 15.531 29.779 9.404 1.00 57.78 90 ILE A CA 1
ATOM 723 C C . ILE A 1 90 ? 14.448 29.374 8.396 1.00 57.78 90 ILE A C 1
ATOM 725 O O . ILE A 1 90 ? 13.822 30.227 7.764 1.00 57.78 90 ILE A O 1
ATOM 729 N N . TRP A 1 91 ? 14.196 28.070 8.251 1.00 54.56 91 TRP A N 1
ATOM 730 C CA . TRP A 1 91 ? 13.360 27.529 7.189 1.00 54.56 91 TRP A CA 1
ATOM 731 C C . TRP A 1 91 ? 12.610 26.254 7.629 1.00 54.56 91 TRP A C 1
ATOM 733 O O . TRP A 1 91 ? 13.168 25.377 8.284 1.00 54.56 91 TRP A O 1
ATOM 743 N N . TYR A 1 92 ? 11.320 26.142 7.280 1.00 58.19 92 TYR A N 1
ATOM 744 C CA . TYR A 1 92 ? 10.448 25.019 7.666 1.00 58.19 92 TYR A CA 1
ATOM 745 C C . TYR A 1 92 ? 9.520 24.598 6.509 1.00 58.19 92 TYR A C 1
ATOM 747 O O . TYR A 1 92 ? 8.913 25.477 5.890 1.00 58.19 92 TYR A O 1
ATOM 755 N N . PRO A 1 93 ? 9.323 23.286 6.258 1.00 57.94 93 PRO A N 1
ATOM 756 C CA . PRO A 1 93 ? 8.663 22.780 5.048 1.00 57.94 93 PRO A CA 1
ATOM 757 C C . PRO A 1 93 ? 7.136 22.923 4.978 1.00 57.94 93 PRO A C 1
ATOM 759 O O . PRO A 1 93 ? 6.529 22.555 3.977 1.00 57.94 93 PRO A O 1
ATOM 762 N N . GLY A 1 94 ? 6.484 23.492 5.993 1.00 69.94 94 GLY A N 1
ATOM 763 C CA . GLY A 1 94 ? 5.072 23.871 5.882 1.00 69.94 94 GLY A CA 1
ATOM 764 C C . GLY A 1 94 ? 4.358 23.943 7.221 1.00 69.94 94 GLY A C 1
ATOM 765 O O . GLY A 1 94 ? 4.408 23.014 8.007 1.00 69.94 94 GLY A O 1
ATOM 766 N N . HIS A 1 95 ? 3.659 25.044 7.496 1.00 81.00 95 HIS A N 1
ATOM 767 C CA . HIS A 1 95 ? 2.932 25.242 8.756 1.00 81.00 95 HIS A CA 1
ATOM 768 C C . HIS A 1 95 ? 1.466 24.826 8.621 1.00 81.00 95 HIS A C 1
ATOM 770 O O . HIS A 1 95 ? 0.801 25.234 7.673 1.00 81.00 95 HIS A O 1
ATOM 776 N N . MET A 1 96 ? 0.955 24.050 9.577 1.00 87.38 96 MET A N 1
ATOM 777 C CA . MET A 1 96 ? -0.467 23.717 9.655 1.00 87.38 96 MET A CA 1
ATOM 778 C C . MET A 1 96 ? -1.205 24.800 10.440 1.00 87.38 96 MET A C 1
ATOM 780 O O . MET A 1 96 ? -0.949 24.998 11.625 1.00 87.38 96 MET A O 1
ATOM 784 N N . VAL A 1 97 ? -2.148 25.475 9.788 1.00 91.19 97 VAL A N 1
ATOM 785 C CA . VAL A 1 97 ? -2.996 26.498 10.409 1.00 91.19 97 VAL A CA 1
ATOM 786 C C . VAL A 1 97 ? -4.252 25.835 10.952 1.00 91.19 97 VAL A C 1
ATOM 788 O O . VAL A 1 97 ? -5.006 25.230 10.187 1.00 91.19 97 VAL A O 1
ATOM 791 N N . VAL A 1 98 ? -4.495 25.960 12.257 1.00 93.88 98 VAL A N 1
ATOM 792 C CA . VAL A 1 98 ? -5.715 25.464 12.906 1.00 93.88 98 VAL A CA 1
ATOM 793 C C . VAL A 1 98 ? -6.921 26.272 12.425 1.00 93.88 98 VAL A C 1
ATOM 795 O O . VAL A 1 98 ? -6.910 27.501 12.447 1.00 93.88 98 VAL A O 1
ATOM 798 N N . ARG A 1 99 ? -7.971 25.583 11.971 1.00 93.88 99 ARG A N 1
ATOM 799 C CA . ARG A 1 99 ? -9.195 26.190 11.422 1.00 93.88 99 ARG A CA 1
ATOM 800 C C . ARG A 1 99 ? -10.376 26.073 12.365 1.00 93.88 99 ARG A C 1
ATOM 802 O O . ARG A 1 99 ? -11.098 27.044 12.560 1.00 93.88 99 ARG A O 1
ATOM 809 N N . SER A 1 100 ? -10.553 24.913 12.982 1.00 94.44 100 SER A N 1
ATOM 810 C CA . SER A 1 100 ? -11.569 24.711 14.009 1.00 94.44 100 SER A CA 1
ATOM 811 C C . SER A 1 100 ? -11.034 23.834 15.129 1.00 94.44 100 SER A C 1
ATOM 813 O O . SER A 1 100 ? -10.118 23.036 14.929 1.00 94.44 100 SER A O 1
ATOM 815 N N . ARG A 1 101 ? -11.607 24.008 16.318 1.00 96.00 101 ARG A N 1
ATOM 816 C CA . ARG A 1 101 ? -11.339 23.200 17.505 1.00 96.00 101 ARG A CA 1
ATOM 817 C C . ARG A 1 101 ? -12.626 23.007 18.287 1.00 96.00 101 ARG A C 1
ATOM 819 O O . ARG A 1 101 ? -13.465 23.902 18.327 1.00 96.00 101 ARG A O 1
ATOM 826 N N . GLU A 1 102 ? -12.752 21.862 18.931 1.00 97.19 102 GLU A N 1
ATOM 827 C CA . GLU A 1 102 ? -13.882 21.539 19.796 1.00 97.19 102 GLU A CA 1
ATOM 828 C C . GLU A 1 102 ? -13.396 20.653 20.938 1.00 97.19 102 GLU A C 1
ATOM 830 O O . GLU A 1 102 ? -12.541 19.796 20.721 1.00 97.19 102 GLU A O 1
ATOM 835 N N . ALA A 1 103 ? -13.947 20.835 22.136 1.00 97.56 103 ALA A N 1
ATOM 836 C CA . ALA A 1 103 ? -13.725 19.950 23.271 1.00 97.56 103 ALA A CA 1
ATOM 837 C C . ALA A 1 103 ? -15.016 19.817 24.091 1.00 97.56 103 ALA A C 1
ATOM 839 O O . ALA A 1 103 ? -15.673 20.814 24.384 1.00 97.56 103 ALA A O 1
ATOM 840 N N . GLY A 1 104 ? -15.364 18.592 24.478 1.00 96.50 104 GLY A N 1
ATOM 841 C CA . GLY A 1 104 ? -16.562 18.254 25.241 1.00 96.50 104 GLY A CA 1
ATOM 842 C C . GLY A 1 104 ? -16.261 17.222 26.324 1.00 96.50 104 GLY A C 1
ATOM 843 O O . GLY A 1 104 ? -15.487 16.289 26.107 1.00 96.50 104 GLY A O 1
ATOM 844 N N . ALA A 1 105 ? -16.847 17.413 27.505 1.00 94.75 105 ALA A N 1
ATOM 845 C CA . ALA A 1 105 ? -16.745 16.467 28.609 1.00 94.75 105 ALA A CA 1
ATOM 846 C C . ALA A 1 105 ? -17.770 15.338 28.443 1.00 94.75 105 ALA A C 1
ATOM 848 O O . ALA A 1 105 ? -18.874 15.554 27.942 1.00 94.75 105 ALA A O 1
ATOM 849 N N . GLU A 1 106 ? -17.415 14.143 28.901 1.00 92.31 106 GLU A N 1
ATOM 850 C CA . GLU A 1 106 ? -18.291 12.976 28.968 1.00 92.31 106 GLU A CA 1
ATOM 851 C C . GLU A 1 106 ? -18.226 12.391 30.388 1.00 92.31 106 GLU A C 1
ATOM 853 O O . GLU A 1 106 ? -17.289 12.654 31.143 1.00 92.31 106 GLU A O 1
ATOM 858 N N . ARG A 1 107 ? -19.232 11.603 30.791 1.00 85.69 107 ARG A N 1
ATOM 859 C CA . ARG A 1 107 ? -19.360 11.121 32.183 1.00 85.69 107 ARG A CA 1
ATOM 860 C C . ARG A 1 107 ? -18.108 10.390 32.693 1.00 85.69 107 ARG A C 1
ATOM 862 O O . ARG A 1 107 ? -17.746 10.532 33.856 1.00 85.69 107 ARG A O 1
ATOM 869 N N . HIS A 1 108 ? -17.456 9.623 31.823 1.00 89.25 108 HIS A N 1
ATOM 870 C CA . HIS A 1 108 ? -16.243 8.853 32.123 1.00 89.25 108 HIS A CA 1
ATOM 871 C C . HIS A 1 108 ? -15.155 9.087 31.066 1.00 89.25 108 HIS A C 1
ATOM 873 O O . HIS A 1 108 ? -14.431 8.166 30.685 1.00 89.25 108 HIS A O 1
ATOM 879 N N . GLY A 1 109 ? -15.088 10.312 30.539 1.00 95.19 109 GLY A N 1
ATOM 880 C CA . GLY A 1 109 ? -14.182 10.631 29.450 1.00 95.19 109 GLY A CA 1
ATOM 881 C C . GLY A 1 109 ? -14.303 12.055 28.924 1.00 95.19 109 GLY A C 1
ATOM 882 O O . GLY A 1 109 ? -14.880 12.950 29.546 1.00 95.19 109 GLY A O 1
ATOM 883 N N . GLY A 1 110 ? -13.777 12.259 27.727 1.00 96.69 110 GLY A N 1
ATOM 884 C CA . GLY A 1 110 ? -14.001 13.470 26.959 1.00 96.69 110 GLY A CA 1
ATOM 885 C C . GLY A 1 110 ? -13.663 13.280 25.491 1.00 96.69 110 GLY A C 1
ATOM 886 O O . GLY A 1 110 ? -12.920 12.376 25.108 1.00 96.69 110 GLY A O 1
ATOM 887 N N . ARG A 1 111 ? -14.203 14.173 24.669 1.00 97.62 111 ARG A N 1
ATOM 888 C CA . ARG A 1 111 ? -13.970 14.231 23.227 1.00 97.62 111 ARG A CA 1
ATOM 889 C C . ARG A 1 111 ? -13.375 15.574 22.856 1.00 97.62 111 ARG A C 1
ATOM 891 O O . ARG A 1 111 ? -13.751 16.599 23.417 1.00 97.62 111 ARG A O 1
ATOM 898 N N . PHE A 1 112 ? -12.452 15.586 21.910 1.00 98.06 112 PHE A N 1
ATOM 899 C CA . PHE A 1 112 ? -11.864 16.820 21.411 1.00 98.06 112 PHE A CA 1
ATOM 900 C C . PHE A 1 112 ? -11.385 16.628 19.982 1.00 98.06 112 PHE A C 1
ATOM 902 O O . PHE A 1 112 ? -10.998 15.536 19.581 1.00 98.06 112 PHE A O 1
ATOM 909 N N . SER A 1 113 ? -11.471 17.675 19.176 1.00 97.88 113 SER A N 1
ATOM 910 C CA . SER A 1 113 ? -11.117 17.602 17.763 1.00 97.88 113 SER A CA 1
ATOM 911 C C . SER A 1 113 ? -10.534 18.909 17.272 1.00 97.88 113 SER A C 1
ATOM 913 O O . SER A 1 113 ? -10.786 19.970 17.848 1.00 97.88 113 SER A O 1
ATOM 915 N N . LEU A 1 114 ? -9.754 18.812 16.205 1.00 96.81 114 LEU A N 1
ATOM 916 C CA . LEU A 1 114 ? -9.102 19.927 15.552 1.00 96.81 114 LEU A CA 1
ATOM 917 C C . LEU A 1 114 ? -9.145 19.714 14.039 1.00 96.81 114 LEU A C 1
ATOM 919 O O . LEU A 1 114 ? -8.875 18.616 13.557 1.00 96.81 114 LEU A O 1
ATOM 923 N N . THR A 1 115 ? -9.458 20.762 13.282 1.00 96.19 115 THR A N 1
ATOM 924 C CA . THR A 1 115 ? -9.176 20.792 11.842 1.00 96.19 115 THR A CA 1
ATOM 925 C C . THR A 1 115 ? -8.055 21.772 11.564 1.00 96.19 115 THR A C 1
ATOM 927 O O . THR A 1 115 ? -7.937 22.808 12.218 1.00 96.19 115 THR A O 1
ATOM 930 N N . SER A 1 116 ? -7.217 21.445 10.591 1.00 95.00 116 SER A N 1
ATOM 931 C CA . SER A 1 116 ? -6.112 22.290 10.158 1.00 95.00 116 SER A CA 1
ATOM 932 C C . SER A 1 116 ? -5.929 22.216 8.649 1.00 95.00 116 SER A C 1
ATOM 934 O O . SER A 1 116 ? -6.345 21.250 8.015 1.00 95.00 116 SER A O 1
ATOM 936 N N . THR A 1 117 ? -5.304 23.232 8.067 1.00 93.38 117 THR A N 1
ATOM 937 C CA . THR A 1 117 ? -4.912 23.248 6.649 1.00 93.38 117 THR A CA 1
ATOM 938 C C . THR A 1 117 ? -3.447 23.646 6.540 1.00 93.38 117 THR A C 1
ATOM 940 O O . THR A 1 117 ? -3.053 24.581 7.250 1.00 93.38 117 THR A O 1
ATOM 943 N N . PRO A 1 118 ? -2.648 23.046 5.643 1.00 88.00 118 PRO A N 1
ATOM 944 C CA . PRO A 1 118 ? -1.326 23.572 5.340 1.00 88.00 118 PRO A CA 1
ATOM 945 C C . PRO A 1 118 ? -1.451 25.021 4.861 1.00 88.00 118 PRO A C 1
ATOM 947 O O . PRO A 1 118 ? -2.334 25.347 4.066 1.00 88.00 118 PRO A O 1
ATOM 950 N N . ALA A 1 119 ? -0.596 25.908 5.359 1.00 83.12 119 ALA A N 1
ATOM 951 C CA . ALA A 1 119 ? -0.592 27.310 4.967 1.00 83.12 119 ALA A CA 1
ATOM 952 C C . ALA A 1 119 ? -0.467 27.434 3.437 1.00 83.12 119 ALA A C 1
ATOM 954 O O . ALA A 1 119 ? 0.448 26.872 2.841 1.00 83.12 119 ALA A O 1
ATOM 955 N N . GLY A 1 120 ? -1.394 28.160 2.805 1.00 77.12 120 GLY A N 1
ATOM 956 C CA . GLY A 1 120 ? -1.428 28.330 1.347 1.00 77.12 120 GLY A CA 1
ATOM 957 C C . GLY A 1 120 ? -2.002 27.145 0.558 1.00 77.12 120 GLY A C 1
ATOM 958 O O . GLY A 1 120 ? -1.968 27.175 -0.668 1.00 77.12 120 GLY A O 1
ATOM 959 N N . ARG A 1 121 ? -2.540 26.108 1.217 1.00 80.62 121 ARG A N 1
ATOM 960 C CA . ARG A 1 121 ? -3.235 24.987 0.561 1.00 80.62 121 ARG A CA 1
ATOM 961 C C . ARG A 1 121 ? -4.621 24.754 1.167 1.00 80.62 121 ARG A C 1
ATOM 963 O O . ARG A 1 121 ? -4.894 25.125 2.304 1.00 80.62 121 ARG A O 1
ATOM 970 N N . ASN A 1 122 ? -5.473 24.071 0.403 1.00 82.38 122 ASN A N 1
ATOM 971 C CA . ASN A 1 122 ? -6.867 23.795 0.774 1.00 82.38 122 ASN A CA 1
ATOM 972 C C . ASN A 1 122 ? -7.098 22.364 1.293 1.00 82.38 122 ASN A C 1
ATOM 974 O O . ASN A 1 122 ? -8.237 21.987 1.555 1.00 82.38 122 ASN A O 1
ATOM 978 N N . THR A 1 123 ? -6.045 21.554 1.444 1.00 88.00 123 THR A N 1
ATOM 979 C CA . THR A 1 123 ? -6.168 20.215 2.035 1.00 88.00 123 THR A CA 1
ATOM 980 C C . THR A 1 123 ? -6.485 20.348 3.521 1.00 88.00 123 THR A C 1
ATOM 982 O O . THR A 1 123 ? -5.649 20.797 4.299 1.00 88.00 123 THR A O 1
ATOM 985 N N . THR A 1 124 ? -7.677 19.937 3.935 1.00 92.38 124 THR A N 1
ATOM 986 C CA . THR A 1 124 ? -8.056 19.880 5.350 1.00 92.38 124 THR A CA 1
ATOM 987 C C . THR A 1 124 ? -7.572 18.576 5.969 1.00 92.38 124 THR A C 1
ATOM 989 O O . THR A 1 124 ? -7.851 17.504 5.436 1.00 92.38 124 THR A O 1
ATOM 992 N N . LEU A 1 125 ? -6.889 18.664 7.107 1.00 95.06 125 LEU A N 1
ATOM 993 C CA . LEU A 1 125 ? -6.567 17.556 7.999 1.00 95.06 125 LEU A CA 1
ATOM 994 C C . LEU A 1 125 ? -7.439 17.673 9.249 1.00 95.06 125 LEU A C 1
ATOM 996 O O . LEU A 1 125 ? -7.405 18.699 9.933 1.00 95.06 125 LEU A O 1
ATOM 1000 N N . ALA A 1 126 ? -8.204 16.634 9.551 1.00 96.56 126 ALA A N 1
ATOM 1001 C CA . ALA A 1 126 ? -8.992 16.528 10.763 1.00 96.56 126 ALA A CA 1
ATOM 1002 C C . ALA A 1 126 ? -8.365 15.521 11.724 1.00 96.56 126 ALA A C 1
ATOM 1004 O O . ALA A 1 126 ? -7.972 14.422 11.336 1.00 96.56 126 ALA A O 1
ATOM 1005 N N . GLN A 1 127 ? -8.309 15.905 12.990 1.00 98.06 127 GLN A N 1
ATOM 1006 C CA . GLN A 1 127 ? -7.913 15.052 14.095 1.00 98.06 127 GLN A CA 1
ATOM 1007 C C . GLN A 1 127 ? -9.069 15.019 15.086 1.00 98.06 127 GLN A C 1
ATOM 1009 O O . GLN A 1 127 ? -9.585 16.070 15.473 1.00 98.06 127 GLN A O 1
ATOM 1014 N N . ALA A 1 128 ? -9.481 13.831 15.502 1.00 98.12 128 ALA A N 1
ATOM 1015 C CA . ALA A 1 128 ? -10.478 13.662 16.546 1.00 98.12 128 ALA A CA 1
ATOM 1016 C C . ALA A 1 128 ? -9.959 12.670 17.573 1.00 98.12 128 ALA A C 1
ATOM 1018 O O . ALA A 1 128 ? -9.488 11.593 17.226 1.00 98.12 128 ALA A O 1
ATOM 1019 N N . ALA A 1 129 ? -10.052 13.040 18.839 1.00 98.25 129 ALA A N 1
ATOM 1020 C CA . ALA A 1 129 ? -9.630 12.225 19.951 1.00 98.25 129 ALA A CA 1
ATOM 1021 C C . ALA A 1 129 ? -10.797 11.978 20.903 1.00 98.25 129 ALA A C 1
ATOM 1023 O O . ALA A 1 129 ? -11.609 12.871 21.174 1.00 98.25 129 ALA A O 1
ATOM 1024 N N . ARG A 1 130 ? -10.845 10.763 21.441 1.00 97.81 130 ARG A N 1
ATOM 1025 C CA . ARG A 1 130 ? -11.620 10.430 22.633 1.00 97.81 130 ARG A CA 1
ATOM 1026 C C . ARG A 1 130 ? -10.675 9.911 23.695 1.00 97.81 130 ARG A C 1
ATOM 1028 O O . ARG A 1 130 ? -9.698 9.235 23.383 1.00 97.81 130 ARG A O 1
ATOM 1035 N N . VAL A 1 131 ? -10.947 10.275 24.937 1.00 97.94 131 VAL A N 1
ATOM 1036 C CA . VAL A 1 131 ? -10.248 9.741 26.098 1.00 97.94 131 VAL A CA 1
ATOM 1037 C C . VAL A 1 131 ? -11.265 9.175 27.073 1.00 97.94 131 VAL A C 1
ATOM 1039 O O . VAL A 1 131 ? -12.265 9.826 27.363 1.00 97.94 131 VAL A O 1
ATOM 1042 N N . SER A 1 132 ? -11.004 7.978 27.584 1.00 96.62 132 SER A N 1
ATOM 1043 C CA . SER A 1 132 ? -11.790 7.321 28.628 1.00 96.62 132 SER A CA 1
ATOM 1044 C C . SER A 1 132 ? -10.929 7.017 29.846 1.00 96.62 132 SER A C 1
ATOM 1046 O O . SER A 1 132 ? -9.738 6.735 29.694 1.00 96.62 132 SER A O 1
ATOM 1048 N N . TRP A 1 133 ? -11.534 6.993 31.028 1.00 95.38 133 TRP A N 1
ATOM 1049 C CA . TRP A 1 133 ? -10.876 6.620 32.283 1.00 95.38 133 TRP A CA 1
ATOM 1050 C C . TRP A 1 133 ? -11.773 5.761 33.176 1.00 95.38 133 TRP A C 1
ATOM 1052 O O . TRP A 1 133 ? -12.967 5.600 32.906 1.00 95.38 133 TRP A O 1
ATOM 1062 N N . ASP A 1 134 ? -11.191 5.212 34.243 1.00 88.31 134 ASP A N 1
ATOM 1063 C CA . ASP A 1 134 ? -11.889 4.352 35.203 1.00 88.31 134 ASP A CA 1
ATOM 1064 C C . ASP A 1 134 ? -13.129 5.040 35.811 1.00 88.31 134 ASP A C 1
ATOM 1066 O O . ASP A 1 134 ? -13.143 6.242 36.094 1.00 88.31 134 ASP A O 1
ATOM 1070 N N . ARG A 1 135 ? -14.205 4.273 36.030 1.00 85.81 135 ARG A N 1
ATOM 1071 C CA . ARG A 1 135 ? -15.503 4.821 36.476 1.00 85.81 135 ARG A CA 1
ATOM 1072 C C . ARG A 1 135 ? -15.462 5.444 37.873 1.00 85.81 135 ARG A C 1
ATOM 1074 O O . ARG A 1 135 ? -16.327 6.253 38.198 1.00 85.81 135 ARG A O 1
ATOM 1081 N N . ASP A 1 136 ? -14.487 5.065 38.685 1.00 84.25 136 ASP A N 1
ATOM 1082 C CA . ASP A 1 136 ? -14.406 5.302 40.123 1.00 84.25 136 ASP A CA 1
ATOM 1083 C C . ASP A 1 136 ? -13.328 6.336 40.509 1.00 84.25 136 ASP A C 1
ATOM 1085 O O . ASP A 1 136 ? -12.766 6.274 41.609 1.00 84.25 136 ASP A O 1
ATOM 1089 N N . LEU A 1 137 ? -13.014 7.297 39.628 1.00 91.56 137 LEU A N 1
ATOM 1090 C CA . LEU A 1 137 ? -12.103 8.405 39.950 1.00 91.56 137 LEU A CA 1
ATOM 1091 C C . LEU A 1 137 ? -12.637 9.250 41.133 1.00 91.56 137 LEU A C 1
ATOM 1093 O O . LEU A 1 137 ? -13.701 9.868 41.011 1.00 91.56 137 LEU A O 1
ATOM 1097 N N . PRO A 1 138 ? -11.914 9.343 42.269 1.00 90.50 138 PRO A N 1
ATOM 1098 C CA . PRO A 1 138 ? -12.408 10.040 43.456 1.00 90.50 138 PRO A CA 1
ATOM 1099 C C . PRO A 1 138 ? -12.558 11.546 43.233 1.00 90.50 138 PRO A C 1
ATOM 1101 O O . PRO A 1 138 ? -11.605 12.226 42.851 1.00 90.50 138 PRO A O 1
ATOM 1104 N N . ARG A 1 139 ? -13.754 12.086 43.509 1.00 91.19 139 ARG A N 1
ATOM 1105 C CA . ARG A 1 139 ? -14.079 13.521 43.362 1.00 91.19 139 ARG A CA 1
ATOM 1106 C C . ARG A 1 139 ? -13.630 14.100 42.012 1.00 91.19 139 ARG A C 1
ATOM 1108 O O . ARG A 1 139 ? -13.045 15.190 41.952 1.00 91.19 139 ARG A O 1
ATOM 1115 N N . ALA A 1 140 ? -13.863 13.340 40.943 1.00 93.06 140 ALA A N 1
ATOM 1116 C CA . ALA A 1 140 ? -13.483 13.728 39.597 1.00 93.06 140 ALA A CA 1
ATOM 1117 C C . ALA A 1 140 ? -14.204 15.008 39.153 1.00 93.06 140 ALA A C 1
ATOM 1119 O O . ALA A 1 140 ? -15.414 15.143 39.319 1.00 93.06 140 ALA A O 1
ATOM 1120 N N . ALA A 1 141 ? -13.455 15.934 38.563 1.00 94.62 141 ALA A N 1
ATOM 1121 C CA . ALA A 1 141 ? -13.977 17.117 37.895 1.00 94.62 141 ALA A CA 1
ATOM 1122 C C . ALA A 1 141 ? -13.287 17.263 36.539 1.00 94.62 141 ALA A C 1
ATOM 1124 O O . ALA A 1 141 ? -12.055 17.258 36.466 1.00 94.62 141 ALA A O 1
ATOM 1125 N N . THR A 1 142 ? -14.078 17.399 35.479 1.00 96.38 142 THR A N 1
ATOM 1126 C CA . THR A 1 142 ? -13.576 17.532 34.109 1.00 96.38 142 THR A CA 1
ATOM 1127 C C . THR A 1 142 ? -13.628 18.988 33.673 1.00 96.38 142 THR A C 1
ATOM 1129 O O . THR A 1 142 ? -14.632 19.670 33.872 1.00 96.38 142 THR A O 1
ATOM 1132 N N . ARG A 1 143 ? -12.558 19.460 33.036 1.00 96.12 143 ARG A N 1
ATOM 1133 C CA . ARG A 1 143 ? -12.474 20.776 32.403 1.00 96.12 143 ARG A CA 1
ATOM 1134 C C . ARG A 1 143 ? -12.113 20.604 30.935 1.00 96.12 143 ARG A C 1
ATOM 1136 O O . ARG A 1 143 ? -11.144 19.922 30.614 1.00 96.12 143 ARG A O 1
ATOM 1143 N N . THR A 1 144 ? -12.845 21.263 30.043 1.00 96.94 144 THR A N 1
ATOM 1144 C CA . THR A 1 144 ? -12.514 21.303 28.615 1.00 96.94 144 THR A CA 1
ATOM 1145 C C . THR A 1 144 ? -12.025 22.681 28.207 1.00 96.94 144 THR A C 1
ATOM 1147 O O . THR A 1 144 ? -12.456 23.701 28.746 1.00 96.94 144 THR A O 1
ATOM 1150 N N . VAL A 1 145 ? -11.077 22.711 27.274 1.00 94.75 145 VAL A N 1
ATOM 1151 C CA . VAL A 1 145 ? -10.522 23.950 26.724 1.00 94.75 145 VAL A CA 1
ATOM 1152 C C . VAL A 1 145 ? -10.377 23.789 25.217 1.00 94.75 145 VAL A C 1
ATOM 1154 O O . VAL A 1 145 ? -9.688 22.887 24.756 1.00 94.75 145 VAL A O 1
ATOM 1157 N N . ALA A 1 146 ? -11.005 24.678 24.453 1.00 94.44 146 ALA A N 1
ATOM 1158 C CA . ALA A 1 146 ? -10.805 24.817 23.014 1.00 94.44 146 ALA A CA 1
ATOM 1159 C C . ALA A 1 146 ? -10.361 26.259 22.740 1.00 94.44 146 ALA A C 1
ATOM 1161 O O . ALA A 1 146 ? -11.185 27.141 22.506 1.00 94.44 146 ALA A O 1
ATOM 1162 N N . ALA A 1 147 ? -9.058 26.514 22.861 1.00 91.94 147 ALA A N 1
ATOM 1163 C CA . ALA A 1 147 ? -8.486 27.857 22.809 1.00 91.94 147 ALA A CA 1
ATOM 1164 C C . ALA A 1 147 ? -7.117 27.857 22.118 1.00 91.94 147 ALA A C 1
ATOM 1166 O O . ALA A 1 147 ? -6.369 26.875 22.179 1.00 91.94 147 ALA A O 1
ATOM 1167 N N . GLY A 1 148 ? -6.798 28.976 21.459 1.00 89.25 148 GLY A N 1
ATOM 1168 C CA . GLY A 1 148 ? -5.614 29.091 20.609 1.00 89.25 148 GLY A CA 1
ATOM 1169 C C . GLY A 1 148 ? -5.589 27.994 19.543 1.00 89.25 148 GLY A C 1
ATOM 1170 O O . GLY A 1 148 ? -6.610 27.693 18.920 1.00 89.25 148 GLY A O 1
ATOM 1171 N N . ASP A 1 149 ? -4.439 27.346 19.399 1.00 91.25 149 ASP A N 1
ATOM 1172 C CA . ASP A 1 149 ? -4.236 26.236 18.466 1.00 91.25 149 ASP A CA 1
ATOM 1173 C C . ASP A 1 149 ? -4.443 24.866 19.129 1.00 91.25 149 ASP A C 1
ATOM 1175 O O . ASP A 1 149 ? -3.897 23.868 18.672 1.00 91.25 149 ASP A O 1
ATOM 1179 N N . SER A 1 150 ? -5.219 24.786 20.216 1.00 93.81 150 SER A N 1
ATOM 1180 C CA . SER A 1 150 ? -5.389 23.542 20.974 1.00 93.81 150 SER A CA 1
ATOM 1181 C C . SER A 1 150 ? -6.839 23.216 21.334 1.00 93.81 150 SER A C 1
ATOM 1183 O O . SER A 1 150 ? -7.671 24.099 21.556 1.00 93.81 150 SER A O 1
ATOM 1185 N N . ALA A 1 151 ? -7.118 21.918 21.421 1.00 96.94 151 ALA A N 1
ATOM 1186 C CA . ALA A 1 151 ? -8.326 21.351 22.004 1.00 96.94 151 ALA A CA 1
ATOM 1187 C C . ALA A 1 151 ? -7.916 20.323 23.064 1.00 96.94 151 ALA A C 1
ATOM 1189 O O . ALA A 1 151 ? -7.121 19.430 22.777 1.00 96.94 151 ALA A O 1
ATOM 1190 N N . MET A 1 152 ? -8.428 20.453 24.286 1.00 96.62 152 MET A N 1
ATOM 1191 C CA . MET A 1 152 ? -7.964 19.696 25.447 1.00 96.62 152 MET A CA 1
ATOM 1192 C C . MET A 1 152 ? -9.112 19.281 26.368 1.00 96.62 152 MET A C 1
ATOM 1194 O O . MET A 1 152 ? -10.059 20.039 26.597 1.00 96.62 152 MET A O 1
ATOM 1198 N N . VAL A 1 153 ? -8.951 18.104 26.971 1.00 97.50 153 VAL A N 1
ATOM 1199 C CA . VAL A 1 153 ? -9.706 17.624 28.132 1.00 97.50 153 VAL A CA 1
ATOM 1200 C C . VAL A 1 153 ? -8.737 17.451 29.306 1.00 97.50 153 VAL A C 1
ATOM 1202 O O . VAL A 1 153 ? -7.699 16.802 29.183 1.00 97.50 153 VAL A O 1
ATOM 1205 N N . GLU A 1 154 ? -9.068 18.038 30.453 1.00 97.25 154 GLU A N 1
ATOM 1206 C CA . GLU A 1 154 ? -8.393 17.839 31.738 1.00 97.25 154 GLU A CA 1
ATOM 1207 C C . GLU A 1 154 ? -9.353 17.136 32.699 1.00 97.25 154 GLU A C 1
ATOM 1209 O O . GLU A 1 154 ? -10.511 17.535 32.814 1.00 97.25 154 GLU A O 1
ATOM 1214 N N . VAL A 1 155 ? -8.867 16.135 33.429 1.00 97.31 155 VAL A N 1
ATOM 1215 C CA . VAL A 1 155 ? -9.582 15.549 34.567 1.00 97.31 155 VAL A CA 1
ATOM 1216 C C . VAL A 1 155 ? -8.763 15.740 35.836 1.00 97.31 155 VAL A C 1
ATOM 1218 O O . VAL A 1 155 ? -7.567 15.440 35.884 1.00 97.31 155 VAL A O 1
ATOM 1221 N N . ALA A 1 156 ? -9.412 16.279 36.863 1.00 97.12 156 ALA A N 1
ATOM 1222 C CA . ALA A 1 156 ? -8.860 16.472 38.192 1.00 97.12 156 ALA A CA 1
ATOM 1223 C C . ALA A 1 156 ? -9.539 15.512 39.170 1.00 97.12 156 ALA A C 1
ATOM 1225 O O . ALA A 1 156 ? -10.763 15.458 39.198 1.00 97.12 156 ALA A O 1
ATOM 1226 N N . PHE A 1 157 ? -8.779 14.793 39.991 1.00 96.56 157 PHE A N 1
ATOM 1227 C CA . PHE A 1 157 ? -9.309 13.831 40.965 1.00 96.56 157 PHE A CA 1
ATOM 1228 C C . PHE A 1 157 ? -8.398 13.745 42.195 1.00 96.56 157 PHE A C 1
ATOM 1230 O O . PHE A 1 157 ? -7.248 14.193 42.158 1.00 96.56 157 PHE A O 1
ATOM 1237 N N . ASP A 1 158 ? -8.912 13.192 43.289 1.00 96.19 158 ASP A N 1
ATOM 1238 C CA . ASP A 1 158 ? -8.144 12.984 44.518 1.00 96.19 158 ASP A CA 1
ATOM 1239 C C . ASP A 1 158 ? -7.435 11.625 44.442 1.00 96.19 158 ASP A C 1
ATOM 1241 O O . ASP A 1 158 ? -8.071 10.570 44.412 1.00 96.19 158 ASP A O 1
ATOM 1245 N N . ALA A 1 159 ? -6.105 11.652 44.362 1.00 94.50 159 ALA A N 1
ATOM 1246 C CA . ALA A 1 159 ? -5.295 10.448 44.290 1.00 94.50 159 ALA A CA 1
ATOM 1247 C C . ALA A 1 159 ? -5.181 9.759 45.653 1.00 94.50 159 ALA A C 1
ATOM 1249 O O . ALA A 1 159 ? -5.131 10.414 46.699 1.00 94.50 159 ALA A O 1
ATOM 1250 N N . VAL A 1 160 ? -5.115 8.431 45.618 1.00 94.44 160 VAL A N 1
ATOM 1251 C CA . VAL A 1 160 ? -4.998 7.541 46.771 1.00 94.44 160 VAL A CA 1
ATOM 1252 C C . VAL A 1 160 ? -3.673 6.781 46.649 1.00 94.44 160 VAL A C 1
ATOM 1254 O O . VAL A 1 160 ? -3.421 6.204 45.587 1.00 94.44 160 VAL A O 1
ATOM 1257 N N . PRO A 1 161 ? -2.837 6.751 47.705 1.00 95.00 161 PRO A N 1
ATOM 1258 C CA . PRO A 1 161 ? -1.603 5.971 47.705 1.00 95.00 161 PRO A CA 1
ATOM 1259 C C . PRO A 1 161 ? -1.840 4.498 47.336 1.00 95.00 161 PRO A C 1
ATOM 1261 O O . PRO A 1 161 ? -2.762 3.868 47.845 1.00 95.00 161 PRO A O 1
ATOM 1264 N N . GLY A 1 162 ? -1.005 3.951 46.454 1.00 94.38 162 GLY A N 1
ATOM 1265 C CA . GLY A 1 162 ? -1.058 2.564 45.980 1.00 94.38 162 GLY A CA 1
ATOM 1266 C C . GLY A 1 162 ? -2.117 2.285 44.908 1.00 94.38 162 GLY A C 1
ATOM 1267 O O . GLY A 1 162 ? -2.135 1.192 44.343 1.00 94.38 162 GLY A O 1
ATOM 1268 N N . ARG A 1 163 ? -2.993 3.246 44.583 1.00 95.06 163 ARG A N 1
ATOM 1269 C CA . ARG A 1 163 ? -4.016 3.064 43.546 1.00 95.06 163 ARG A CA 1
ATOM 1270 C C . ARG A 1 163 ? -3.461 3.390 42.159 1.00 95.06 163 ARG A C 1
ATOM 1272 O O . ARG A 1 163 ? -2.826 4.424 41.959 1.00 95.06 163 ARG A O 1
ATOM 1279 N N . THR A 1 164 ? -3.760 2.516 41.196 1.00 95.62 164 THR A N 1
ATOM 1280 C CA . THR A 1 164 ? -3.497 2.736 39.766 1.00 95.62 164 THR A CA 1
ATOM 1281 C C . THR A 1 164 ? -4.727 3.327 39.081 1.00 95.62 164 THR A C 1
ATOM 1283 O O . THR A 1 164 ? -5.837 2.836 39.277 1.00 95.62 164 THR A O 1
ATOM 1286 N N . TYR A 1 165 ? -4.512 4.349 38.259 1.00 96.25 165 TYR A N 1
ATOM 1287 C CA . TYR A 1 165 ? -5.517 5.035 37.452 1.00 96.25 165 TYR A CA 1
ATOM 1288 C C . TYR A 1 165 ? -5.224 4.822 35.974 1.00 96.25 165 TYR A C 1
ATOM 1290 O O . TYR A 1 165 ? -4.095 5.078 35.538 1.00 96.25 165 TYR A O 1
ATOM 1298 N N . ARG A 1 166 ? -6.221 4.380 35.204 1.00 96.88 166 ARG A N 1
ATOM 1299 C CA . ARG A 1 166 ? -6.060 4.089 33.776 1.00 96.88 166 ARG A CA 1
ATOM 1300 C C . ARG A 1 166 ? -6.782 5.097 32.902 1.00 96.88 166 ARG A C 1
ATOM 1302 O O . ARG A 1 166 ? -7.923 5.474 33.159 1.00 96.88 166 ARG A O 1
ATOM 1309 N N . PHE A 1 167 ? -6.105 5.482 31.829 1.00 97.94 167 PHE A N 1
ATOM 1310 C CA . PHE A 1 167 ? -6.618 6.356 30.788 1.00 97.94 167 PHE A CA 1
ATOM 1311 C C . PHE A 1 167 ? -6.313 5.735 29.429 1.00 97.94 167 PHE A C 1
ATOM 1313 O O . PHE A 1 167 ? -5.195 5.284 29.184 1.00 97.94 167 PHE A O 1
ATOM 1320 N N . VAL A 1 168 ? -7.292 5.729 28.534 1.00 98.19 168 VAL A N 1
ATOM 1321 C CA . VAL A 1 168 ? -7.116 5.296 27.146 1.00 98.19 168 VAL A CA 1
ATOM 1322 C C . VAL A 1 168 ? -7.523 6.451 26.258 1.00 98.19 168 VAL A C 1
ATOM 1324 O O . VAL A 1 168 ? -8.669 6.883 26.313 1.00 98.19 168 VAL A O 1
ATOM 1327 N N . GLN A 1 169 ? -6.585 6.950 25.463 1.00 98.25 169 GLN A N 1
ATOM 1328 C CA . GLN A 1 169 ? -6.835 7.927 24.418 1.00 98.25 169 GLN A CA 1
ATOM 1329 C C . GLN A 1 169 ? -6.769 7.232 23.061 1.00 98.25 169 GLN A C 1
ATOM 1331 O O . GLN A 1 169 ? -5.774 6.588 22.726 1.00 98.25 169 GLN A O 1
ATOM 1336 N N . VAL A 1 170 ? -7.814 7.412 22.264 1.00 98.44 170 VAL A N 1
ATOM 1337 C CA . VAL A 1 170 ? -7.845 7.032 20.854 1.00 98.44 170 VAL A CA 1
ATOM 1338 C C . VAL A 1 170 ? -7.873 8.301 20.020 1.00 98.44 170 VAL A C 1
ATOM 1340 O O . VAL A 1 170 ? -8.645 9.214 20.309 1.00 98.44 170 VAL A O 1
ATOM 1343 N N . VAL A 1 171 ? -7.037 8.361 18.988 1.00 98.44 171 VAL A N 1
ATOM 1344 C CA . VAL A 1 171 ? -6.945 9.479 18.047 1.00 98.44 171 VAL A CA 1
ATOM 1345 C C . VAL A 1 171 ? -7.180 8.951 16.638 1.00 98.44 171 VAL A C 1
ATOM 1347 O O . VAL A 1 171 ? -6.500 8.021 16.222 1.00 98.44 171 VAL A O 1
ATOM 1350 N N . SER A 1 172 ? -8.116 9.550 15.905 1.00 98.12 172 SER A N 1
ATOM 1351 C CA . SER A 1 172 ? -8.281 9.361 14.463 1.00 98.12 172 SER A CA 1
ATOM 1352 C C . SER A 1 172 ? -7.733 10.571 13.708 1.00 98.12 172 SER A C 1
ATOM 1354 O O . SER A 1 172 ? -7.970 11.717 14.110 1.00 98.12 172 SER A O 1
ATOM 1356 N N . VAL A 1 173 ? -7.010 10.313 12.618 1.00 96.56 173 VAL A N 1
ATOM 1357 C CA . VAL A 1 173 ? -6.453 11.319 11.707 1.00 96.56 173 VAL A CA 1
ATOM 1358 C C . VAL A 1 173 ? -6.937 11.039 10.285 1.00 96.56 173 VAL A C 1
ATOM 1360 O O . VAL A 1 173 ? -6.611 10.009 9.696 1.00 96.56 173 VAL A O 1
ATOM 1363 N N . VAL A 1 174 ? -7.696 11.979 9.721 1.00 94.25 174 VAL A N 1
ATOM 1364 C CA . VAL A 1 174 ? -8.311 11.857 8.391 1.00 94.25 174 VAL A CA 1
ATOM 1365 C C . VAL A 1 174 ? -8.083 13.137 7.603 1.00 94.25 174 VAL A C 1
ATOM 1367 O O . VAL A 1 174 ? -8.240 14.242 8.127 1.00 94.25 174 VAL A O 1
ATOM 1370 N N . SER A 1 175 ? -7.736 13.013 6.329 1.00 91.00 175 SER A N 1
ATOM 1371 C CA . SER A 1 175 ? -7.555 14.146 5.430 1.00 91.00 175 SER A CA 1
ATOM 1372 C C . SER A 1 175 ? -8.700 14.257 4.424 1.00 91.00 175 SER A C 1
ATOM 1374 O O . SER A 1 175 ? -9.356 13.284 4.074 1.00 91.00 175 SER A O 1
ATOM 1376 N N . SER A 1 176 ? -8.902 15.456 3.885 1.00 85.88 176 SER A N 1
ATOM 1377 C CA . SER A 1 176 ? -9.788 15.686 2.733 1.00 85.88 176 SER A CA 1
ATOM 1378 C C . SER A 1 176 ? -9.335 14.967 1.451 1.00 85.88 176 SER A C 1
ATOM 1380 O O . SER A 1 176 ? -10.106 14.891 0.498 1.00 85.88 176 SER A O 1
ATOM 1382 N N . ALA A 1 177 ? -8.108 14.426 1.415 1.00 79.88 177 ALA A N 1
ATOM 1383 C CA . ALA A 1 177 ? -7.659 13.550 0.334 1.00 79.88 177 ALA A CA 1
ATOM 1384 C C . ALA A 1 177 ? -8.254 12.134 0.452 1.00 79.88 177 ALA A C 1
ATOM 1386 O O . ALA A 1 177 ? -8.401 11.454 -0.561 1.00 79.88 177 ALA A O 1
ATOM 1387 N N . ASP A 1 178 ? -8.661 11.722 1.658 1.00 70.56 178 ASP A N 1
ATOM 1388 C CA . ASP A 1 178 ? -9.299 10.426 1.924 1.00 70.56 178 ASP A CA 1
ATOM 1389 C C . ASP A 1 178 ? -10.806 10.423 1.623 1.00 70.56 178 ASP A C 1
ATOM 1391 O O . ASP A 1 178 ? -11.462 9.384 1.716 1.00 70.56 178 ASP A O 1
ATOM 1395 N N . GLY A 1 179 ? -11.367 11.589 1.301 1.00 68.94 179 GLY A N 1
ATOM 1396 C CA . GLY A 1 179 ? -12.792 11.800 1.097 1.00 68.94 179 GLY A CA 1
ATOM 1397 C C . GLY A 1 179 ? -13.262 13.123 1.710 1.00 68.94 179 GLY A C 1
ATOM 1398 O O . GLY A 1 179 ? -12.555 13.718 2.532 1.00 68.94 179 GLY A O 1
ATOM 1399 N N . PRO A 1 180 ? -14.429 13.627 1.299 1.00 69.12 180 PRO A N 1
ATOM 1400 C CA . PRO A 1 180 ? -15.002 14.802 1.951 1.00 69.12 180 PRO A CA 1
ATOM 1401 C C . PRO A 1 180 ? -15.524 14.538 3.383 1.00 69.12 180 PRO A C 1
ATOM 1403 O O . PRO A 1 180 ? -15.385 13.458 3.956 1.00 69.12 180 PRO A O 1
ATOM 1406 N N . TYR A 1 181 ? -15.907 15.629 4.053 1.00 78.75 181 TYR A N 1
ATOM 1407 C CA . TYR A 1 181 ? -16.172 15.715 5.501 1.00 78.75 181 TYR A CA 1
ATOM 1408 C C . TYR A 1 181 ? -15.150 15.006 6.428 1.00 78.75 181 TYR A C 1
ATOM 1410 O O . TYR A 1 181 ? -15.546 14.257 7.332 1.00 78.75 181 TYR A O 1
ATOM 1418 N N . PRO A 1 182 ? -13.835 15.298 6.321 1.00 82.00 182 PRO A N 1
ATOM 1419 C CA . PRO A 1 182 ? -12.798 14.605 7.097 1.00 82.00 182 PRO A CA 1
ATOM 1420 C C . PRO A 1 182 ? -13.016 14.671 8.618 1.00 82.00 182 PRO A C 1
ATOM 1422 O O . PRO A 1 182 ? -12.704 13.720 9.328 1.00 82.00 182 PRO A O 1
ATOM 1425 N N . LEU A 1 183 ? -13.611 15.756 9.136 1.00 89.44 183 LEU A N 1
ATOM 1426 C CA . LEU A 1 183 ? -13.911 15.895 10.566 1.00 89.44 183 LEU A CA 1
ATOM 1427 C C . LEU A 1 183 ? -14.995 14.928 11.055 1.00 89.44 183 LEU A C 1
ATOM 1429 O O . LEU A 1 183 ? -14.854 14.368 12.141 1.00 89.44 183 LEU A O 1
ATOM 1433 N N . ILE A 1 184 ? -16.063 14.730 10.277 1.00 81.75 184 ILE A N 1
ATOM 1434 C CA . ILE A 1 184 ? -17.146 13.804 10.640 1.00 81.75 184 ILE A CA 1
ATOM 1435 C C . ILE A 1 184 ? -16.590 12.384 10.680 1.00 81.75 184 ILE A C 1
ATOM 1437 O O . ILE A 1 184 ? -16.800 11.659 11.654 1.00 81.75 184 ILE A O 1
ATOM 1441 N N . ARG A 1 185 ? -15.817 12.017 9.654 1.00 85.50 185 ARG A N 1
ATOM 1442 C CA . ARG A 1 185 ? -15.179 10.707 9.570 1.00 85.50 185 ARG A CA 1
ATOM 1443 C C . ARG A 1 185 ? -14.204 10.469 10.724 1.00 85.50 185 ARG A C 1
ATOM 1445 O O . ARG A 1 185 ? -14.336 9.450 11.395 1.00 85.50 185 ARG A O 1
ATOM 1452 N N . ALA A 1 186 ? -13.319 11.423 11.022 1.00 90.38 186 ALA A N 1
ATOM 1453 C CA . ALA A 1 186 ? -12.381 11.296 12.138 1.00 90.38 186 ALA A CA 1
ATOM 1454 C C . ALA A 1 186 ? -13.106 11.111 13.482 1.00 90.38 186 ALA A C 1
ATOM 1456 O O . ALA A 1 186 ? -12.770 10.223 14.267 1.00 90.38 186 ALA A O 1
ATOM 1457 N N . LYS A 1 187 ? -14.150 11.913 13.747 1.00 89.69 187 LYS A N 1
ATOM 1458 C CA . LYS A 1 187 ? -14.957 11.793 14.974 1.00 89.69 187 LYS A CA 1
ATOM 1459 C C . LYS A 1 187 ? -15.615 10.418 15.096 1.00 89.69 187 LYS A C 1
ATOM 1461 O O . LYS A 1 187 ? -15.573 9.831 16.177 1.00 89.69 187 LYS A O 1
ATOM 1466 N N . ARG A 1 188 ? -16.187 9.909 14.001 1.00 85.75 188 ARG A N 1
ATOM 1467 C CA . ARG A 1 188 ? -16.839 8.594 13.956 1.00 85.75 188 ARG A CA 1
ATOM 1468 C C . ARG A 1 188 ? -15.842 7.453 14.153 1.00 85.75 188 ARG A C 1
ATOM 1470 O O . ARG A 1 188 ? -16.117 6.537 14.917 1.00 85.75 188 ARG A O 1
ATOM 1477 N N . GLU A 1 189 ? -14.685 7.503 13.500 1.00 84.88 189 GLU A N 1
ATOM 1478 C CA . GLU A 1 189 ? -13.646 6.480 13.661 1.00 84.88 189 GLU A CA 1
ATOM 1479 C C . GLU A 1 189 ? -13.115 6.438 15.102 1.00 84.88 189 GLU A C 1
ATOM 1481 O O . GLU A 1 189 ? -13.012 5.357 15.682 1.00 84.88 189 GLU A O 1
ATOM 1486 N N . ALA A 1 190 ? -12.864 7.599 15.719 1.00 92.31 190 ALA A N 1
ATOM 1487 C CA . ALA A 1 190 ? -12.457 7.674 17.124 1.00 92.31 190 ALA A CA 1
ATOM 1488 C C . ALA A 1 190 ? -13.545 7.145 18.080 1.00 92.31 190 ALA A C 1
ATOM 1490 O O . ALA A 1 190 ? -13.229 6.483 19.066 1.00 92.31 190 ALA A O 1
ATOM 1491 N N . GLU A 1 191 ? -14.824 7.403 17.791 1.00 87.81 191 GLU A N 1
ATOM 1492 C CA . GLU A 1 191 ? -15.962 6.883 18.560 1.00 87.81 191 GLU A CA 1
ATOM 1493 C C . GLU A 1 191 ? -16.075 5.359 18.500 1.00 87.81 191 GLU A C 1
ATOM 1495 O O . GLU A 1 191 ? -16.122 4.702 19.541 1.00 87.81 191 GLU A O 1
ATOM 1500 N N . LEU A 1 192 ? -16.069 4.792 17.292 1.00 81.88 192 LEU A N 1
ATOM 1501 C CA . LEU A 1 192 ? -16.162 3.346 17.088 1.00 81.88 192 LEU A CA 1
ATOM 1502 C C . LEU A 1 192 ? -14.970 2.616 17.716 1.00 81.88 192 LEU A C 1
ATOM 1504 O O . LEU A 1 192 ? -15.127 1.565 18.336 1.00 81.88 192 LEU A O 1
ATOM 1508 N N . ALA A 1 193 ? -13.773 3.188 17.599 1.00 85.44 193 ALA A N 1
ATOM 1509 C CA . ALA A 1 193 ? -12.577 2.629 18.209 1.00 85.44 193 ALA A CA 1
ATOM 1510 C C . ALA A 1 193 ? -12.616 2.706 19.743 1.00 85.44 193 ALA A C 1
ATOM 1512 O O . ALA A 1 193 ? -12.299 1.725 20.414 1.00 85.44 193 ALA A O 1
ATOM 1513 N N . GLN A 1 194 ? -13.085 3.818 20.313 1.00 90.19 194 GLN A N 1
ATOM 1514 C CA . GLN A 1 194 ? -13.280 3.937 21.758 1.00 90.19 194 GLN A CA 1
ATOM 1515 C C . GLN A 1 194 ? -14.269 2.887 22.295 1.00 90.19 194 GLN A C 1
ATOM 1517 O O . GLN A 1 194 ? -14.036 2.339 23.373 1.00 90.19 194 GLN A O 1
ATOM 1522 N N . ALA A 1 195 ? -15.333 2.575 21.543 1.00 84.31 195 ALA A N 1
ATOM 1523 C CA . ALA A 1 195 ? -16.310 1.543 21.900 1.00 84.31 195 ALA A CA 1
ATOM 1524 C C . ALA A 1 195 ? -15.739 0.111 21.846 1.00 84.31 195 ALA A C 1
ATOM 1526 O O . ALA A 1 195 ? -16.127 -0.727 22.658 1.00 84.31 195 ALA A O 1
ATOM 1527 N N . ARG A 1 196 ? -14.790 -0.167 20.937 1.00 88.81 196 ARG A N 1
ATOM 1528 C CA . ARG A 1 196 ? -14.064 -1.457 20.861 1.00 88.81 196 ARG A CA 1
ATOM 1529 C C . ARG A 1 196 ? -13.123 -1.688 22.048 1.00 88.81 196 ARG A C 1
ATOM 1531 O O . ARG A 1 196 ? -12.874 -2.833 22.414 1.00 88.81 196 ARG A O 1
ATOM 1538 N N . GLY A 1 197 ? -12.609 -0.613 22.646 1.00 88.06 197 GLY A N 1
ATOM 1539 C CA . GLY A 1 197 ? -11.699 -0.665 23.790 1.00 88.06 197 GLY A CA 1
ATOM 1540 C C . GLY A 1 197 ? -10.249 -1.018 23.429 1.00 88.06 197 GLY A C 1
ATOM 1541 O O . GLY A 1 197 ? -9.948 -1.550 22.359 1.00 88.06 197 GLY A O 1
ATOM 1542 N N . TYR A 1 198 ? -9.329 -0.703 24.348 1.00 95.38 198 TYR A N 1
ATOM 1543 C CA . TYR A 1 198 ? -7.883 -0.833 24.130 1.00 95.38 198 TYR A CA 1
ATOM 1544 C C . TYR A 1 198 ? -7.452 -2.261 23.776 1.00 95.38 198 TYR A C 1
ATOM 1546 O O . TYR A 1 198 ? -6.728 -2.443 22.801 1.00 95.38 198 TYR A O 1
ATOM 1554 N N . ASP A 1 199 ? -7.896 -3.268 24.535 1.00 94.25 199 ASP A N 1
ATOM 1555 C CA . ASP A 1 199 ? -7.395 -4.638 24.373 1.00 94.25 199 ASP A CA 1
ATOM 1556 C C . ASP A 1 199 ? -7.756 -5.220 22.998 1.00 94.25 199 ASP A C 1
ATOM 1558 O O . ASP A 1 199 ? -6.916 -5.855 22.359 1.00 94.25 199 ASP A O 1
ATOM 1562 N N . SER A 1 200 ? -8.964 -4.934 22.485 1.00 89.94 200 SER A N 1
ATOM 1563 C CA . SER A 1 200 ? -9.346 -5.321 21.119 1.00 89.94 200 SER A CA 1
ATOM 1564 C C . SER A 1 200 ? -8.462 -4.628 20.088 1.00 89.94 200 SER A C 1
ATOM 1566 O O . SER A 1 200 ? -7.925 -5.298 19.210 1.00 89.94 200 SER A O 1
ATOM 1568 N N . LEU A 1 201 ? -8.279 -3.306 20.200 1.00 90.94 201 LEU A N 1
ATOM 1569 C CA . LEU A 1 201 ? -7.467 -2.527 19.258 1.00 90.94 201 LEU A CA 1
ATOM 1570 C C . LEU A 1 201 ? -6.004 -2.994 19.246 1.00 90.94 201 LEU A C 1
ATOM 1572 O O . LEU A 1 201 ? -5.404 -3.123 18.179 1.00 90.94 201 LEU A O 1
ATOM 1576 N N . ALA A 1 202 ? -5.437 -3.286 20.418 1.00 94.19 202 ALA A N 1
ATOM 1577 C CA . ALA A 1 202 ? -4.080 -3.802 20.558 1.00 94.19 202 ALA A CA 1
ATOM 1578 C C . ALA A 1 202 ? -3.948 -5.214 19.966 1.00 94.19 202 ALA A C 1
ATOM 1580 O O . ALA A 1 202 ? -2.971 -5.493 19.270 1.00 94.19 202 ALA A O 1
ATOM 1581 N N . ALA A 1 203 ? -4.939 -6.086 20.181 1.00 88.62 203 ALA A N 1
ATOM 1582 C CA . ALA A 1 203 ? -4.964 -7.426 19.602 1.00 88.62 203 ALA A CA 1
ATOM 1583 C C . ALA A 1 203 ? -5.123 -7.401 18.071 1.00 88.62 203 ALA A C 1
ATOM 1585 O O . ALA A 1 203 ? -4.447 -8.157 17.375 1.00 88.62 203 ALA A O 1
ATOM 1586 N N . ASP A 1 204 ? -5.976 -6.522 17.537 1.00 84.88 204 ASP A N 1
ATOM 1587 C CA . ASP A 1 204 ? -6.133 -6.305 16.093 1.00 84.88 204 ASP A CA 1
ATOM 1588 C C . ASP A 1 204 ? -4.832 -5.795 15.463 1.00 84.88 204 ASP A C 1
ATOM 1590 O O . ASP A 1 204 ? -4.369 -6.345 14.463 1.00 84.88 204 ASP A O 1
ATOM 1594 N N . ASN A 1 205 ? -4.187 -4.811 16.093 1.00 94.81 205 ASN A N 1
ATOM 1595 C CA . ASN A 1 205 ? -2.881 -4.315 15.672 1.00 94.81 205 ASN A CA 1
ATOM 1596 C C . ASN A 1 205 ? -1.802 -5.415 15.712 1.00 94.81 205 ASN A C 1
ATOM 1598 O O . ASN A 1 205 ? -1.063 -5.583 14.743 1.00 94.81 205 ASN A O 1
ATOM 1602 N N . ALA A 1 206 ? -1.734 -6.201 16.791 1.00 93.12 206 ALA A N 1
ATOM 1603 C CA . ALA A 1 206 ? -0.776 -7.298 16.920 1.00 93.12 206 ALA A CA 1
ATOM 1604 C C . ALA A 1 206 ? -0.991 -8.384 15.856 1.00 93.12 206 ALA A C 1
ATOM 1606 O O . ALA A 1 206 ? -0.018 -8.853 15.273 1.00 93.12 206 ALA A O 1
ATOM 1607 N N . ARG A 1 207 ? -2.245 -8.745 15.544 1.00 89.25 207 ARG A N 1
ATOM 1608 C CA . ARG A 1 207 ? -2.566 -9.668 14.440 1.00 89.25 207 ARG A CA 1
ATOM 1609 C C . ARG A 1 207 ? -2.133 -9.112 13.088 1.00 89.25 207 ARG A C 1
ATOM 1611 O O . ARG A 1 207 ? -1.540 -9.838 12.293 1.00 89.25 207 ARG A O 1
ATOM 1618 N N . ALA A 1 208 ? -2.401 -7.832 12.836 1.00 87.50 208 ALA A N 1
ATOM 1619 C CA . ALA A 1 208 ? -2.019 -7.190 11.586 1.00 87.50 208 ALA A CA 1
ATOM 1620 C C . ALA A 1 208 ? -0.491 -7.149 11.417 1.00 87.50 208 ALA A C 1
ATOM 1622 O O . ALA A 1 208 ? 0.010 -7.442 10.336 1.00 87.50 208 ALA A O 1
ATOM 1623 N N . TRP A 1 209 ? 0.263 -6.869 12.485 1.00 95.69 209 TRP A N 1
ATOM 1624 C CA . TRP A 1 209 ? 1.723 -6.973 12.459 1.00 95.69 209 TRP A CA 1
ATOM 1625 C C . TRP A 1 209 ? 2.226 -8.411 12.346 1.00 95.69 209 TRP A C 1
ATOM 1627 O O . TRP A 1 209 ? 3.178 -8.645 11.610 1.00 95.69 209 TRP A O 1
ATOM 1637 N N . ALA A 1 210 ? 1.598 -9.377 13.020 1.00 92.75 210 ALA A N 1
ATOM 1638 C CA . ALA A 1 210 ? 1.973 -10.786 12.915 1.00 92.75 210 ALA A CA 1
ATOM 1639 C C . ALA A 1 210 ? 1.885 -11.285 11.466 1.00 92.75 210 ALA A C 1
ATOM 1641 O O . ALA A 1 210 ? 2.803 -11.958 11.013 1.00 92.75 210 ALA A O 1
ATOM 1642 N N . SER A 1 211 ? 0.847 -10.874 10.726 1.00 88.81 211 SER A N 1
ATOM 1643 C CA . SER A 1 211 ? 0.720 -11.166 9.293 1.00 88.81 211 SER A CA 1
ATOM 1644 C C . SER A 1 211 ? 1.857 -10.551 8.465 1.00 88.81 211 SER A C 1
ATOM 1646 O O . SER A 1 211 ? 2.396 -11.213 7.586 1.00 88.81 211 SER A O 1
ATOM 1648 N N . ARG A 1 212 ? 2.294 -9.320 8.777 1.00 91.69 212 ARG A N 1
ATOM 1649 C CA . ARG A 1 212 ? 3.479 -8.718 8.129 1.00 91.69 212 ARG A CA 1
ATOM 1650 C C . ARG A 1 212 ? 4.770 -9.471 8.467 1.00 91.69 212 ARG A C 1
ATOM 1652 O O . ARG A 1 212 ? 5.626 -9.645 7.617 1.00 91.69 212 ARG A O 1
ATOM 1659 N N . TRP A 1 213 ? 4.891 -9.982 9.687 1.00 96.19 213 TRP A N 1
ATOM 1660 C CA . TRP A 1 213 ? 6.051 -10.762 10.120 1.00 96.19 213 TRP A CA 1
ATOM 1661 C C . TRP A 1 213 ? 6.048 -12.229 9.663 1.00 96.19 213 TRP A C 1
ATOM 1663 O O . TRP A 1 213 ? 6.980 -12.954 10.012 1.00 96.19 213 TRP A O 1
ATOM 1673 N N . GLU A 1 214 ? 5.053 -12.683 8.890 1.00 93.00 214 GLU A N 1
ATOM 1674 C CA . GLU A 1 214 ? 5.132 -13.984 8.205 1.00 93.00 214 GLU A CA 1
ATOM 1675 C C . GLU A 1 214 ? 6.323 -14.028 7.240 1.00 93.00 214 GLU A C 1
ATOM 1677 O O . GLU A 1 214 ? 6.977 -15.066 7.112 1.00 93.00 214 GLU A O 1
ATOM 1682 N N . SER A 1 215 ? 6.628 -12.887 6.615 1.00 96.12 215 SER A N 1
ATOM 1683 C CA . SER A 1 215 ? 7.865 -12.653 5.881 1.00 96.12 215 SER A CA 1
ATOM 1684 C C . SER A 1 215 ? 8.910 -12.054 6.827 1.00 96.12 215 SER A C 1
ATOM 1686 O O . SER A 1 215 ? 8.812 -10.899 7.239 1.00 96.12 215 SER A O 1
ATOM 1688 N N . ASP A 1 216 ? 9.917 -12.848 7.184 1.00 97.19 216 ASP A N 1
ATOM 1689 C CA . ASP A 1 216 ? 10.999 -12.499 8.118 1.00 97.19 216 ASP A CA 1
ATOM 1690 C C . ASP A 1 216 ? 12.358 -12.873 7.505 1.00 97.19 216 ASP A C 1
ATOM 1692 O O . ASP A 1 216 ? 12.448 -13.693 6.586 1.00 97.19 216 ASP A O 1
ATOM 1696 N N . ILE A 1 217 ? 13.420 -12.273 8.032 1.00 98.38 217 ILE A N 1
ATOM 1697 C CA . ILE A 1 217 ? 14.804 -12.575 7.671 1.00 98.38 217 ILE A CA 1
ATOM 1698 C C . ILE A 1 217 ? 15.510 -13.063 8.933 1.00 98.38 217 ILE A C 1
ATOM 1700 O O . ILE A 1 217 ? 15.782 -12.295 9.861 1.00 98.38 217 ILE A O 1
ATOM 1704 N N . GLU A 1 218 ? 15.788 -14.360 8.969 1.00 98.50 218 GLU A N 1
ATOM 1705 C CA . GLU A 1 218 ? 16.399 -15.044 10.103 1.00 98.50 218 GLU A CA 1
ATOM 1706 C C . GLU A 1 218 ? 17.898 -15.239 9.858 1.00 98.50 218 GLU A C 1
ATOM 1708 O O . GLU A 1 218 ? 18.298 -15.793 8.833 1.00 98.50 218 GLU A O 1
ATOM 1713 N N . ILE A 1 219 ? 18.717 -14.782 10.804 1.00 98.38 219 ILE A N 1
ATOM 1714 C CA . ILE A 1 219 ? 20.180 -14.889 10.785 1.00 98.38 219 ILE A CA 1
ATOM 1715 C C . ILE A 1 219 ? 20.617 -15.705 12.000 1.00 98.38 219 ILE A C 1
ATOM 1717 O O . ILE A 1 219 ? 20.386 -15.303 13.143 1.00 98.38 219 ILE A O 1
ATOM 1721 N N . GLU A 1 220 ? 21.281 -16.830 11.750 1.00 98.31 220 GLU A N 1
ATOM 1722 C CA . GLU A 1 220 ? 21.965 -17.633 12.765 1.00 98.31 220 GLU A CA 1
ATOM 1723 C C . GLU A 1 220 ? 23.468 -17.305 12.765 1.00 98.31 220 GLU A C 1
ATOM 1725 O O . GLU A 1 220 ? 24.060 -17.055 11.713 1.00 98.31 220 GLU A O 1
ATOM 1730 N N . GLY A 1 221 ? 24.087 -17.287 13.949 1.00 97.25 221 GLY A N 1
ATOM 1731 C CA . GLY A 1 221 ? 25.504 -16.940 14.148 1.00 97.25 221 GLY A CA 1
ATOM 1732 C C . GLY A 1 221 ? 25.751 -15.512 14.653 1.00 97.25 221 GLY A C 1
ATOM 1733 O O . GLY A 1 221 ? 26.710 -15.297 15.387 1.00 97.25 221 GLY A O 1
ATOM 1734 N N . ASP A 1 222 ? 24.846 -14.562 14.377 1.00 97.62 222 ASP A N 1
ATOM 1735 C CA . ASP A 1 222 ? 24.985 -13.158 14.804 1.00 97.62 222 ASP A CA 1
ATOM 1736 C C . ASP A 1 222 ? 23.658 -12.555 15.331 1.00 97.62 222 ASP A C 1
ATOM 1738 O O . ASP A 1 222 ? 22.858 -11.988 14.573 1.00 97.62 222 ASP A O 1
ATOM 1742 N N . PRO A 1 223 ? 23.399 -12.635 16.654 1.00 96.75 223 PRO A N 1
ATOM 1743 C CA . PRO A 1 223 ? 22.191 -12.082 17.271 1.00 96.75 223 PRO A CA 1
ATOM 1744 C C . PRO A 1 223 ? 22.078 -10.552 17.192 1.00 96.75 223 PRO A C 1
ATOM 1746 O O . PRO A 1 223 ? 20.974 -10.003 17.288 1.00 96.75 223 PRO A O 1
ATOM 1749 N N . GLN A 1 224 ? 23.195 -9.830 17.060 1.00 95.56 224 GLN A N 1
ATOM 1750 C CA . GLN A 1 224 ? 23.164 -8.376 16.905 1.00 95.56 224 GLN A CA 1
ATOM 1751 C C . GLN A 1 224 ? 22.705 -8.015 15.497 1.00 95.56 224 GLN A C 1
ATOM 1753 O O . GLN A 1 224 ? 21.756 -7.239 15.357 1.00 95.56 224 GLN A O 1
ATOM 1758 N N . LEU A 1 225 ? 23.296 -8.636 14.480 1.00 96.81 225 LEU A N 1
ATOM 1759 C CA . LEU A 1 225 ? 22.900 -8.451 13.090 1.00 96.81 225 LEU A CA 1
ATOM 1760 C C . LEU A 1 225 ? 21.451 -8.883 12.844 1.00 96.81 225 LEU A C 1
ATOM 1762 O O . LEU A 1 225 ? 20.718 -8.190 12.143 1.00 96.81 225 LEU A O 1
ATOM 1766 N N . GLN A 1 226 ? 20.987 -9.951 13.501 1.00 97.81 226 GLN A N 1
ATOM 1767 C CA . GLN A 1 226 ? 19.575 -10.341 13.479 1.00 97.81 226 GLN A CA 1
ATOM 1768 C C . GLN A 1 226 ? 18.646 -9.205 13.946 1.00 97.81 226 GLN A C 1
ATOM 1770 O O . GLN A 1 226 ? 17.587 -8.988 13.348 1.00 97.81 226 GLN A O 1
ATOM 1775 N N . ARG A 1 227 ? 19.005 -8.484 15.018 1.00 96.12 227 ARG A N 1
ATOM 1776 C CA . ARG A 1 227 ? 18.207 -7.345 15.508 1.00 96.12 227 ARG A CA 1
ATOM 1777 C C . ARG A 1 227 ? 18.236 -6.174 14.529 1.00 96.12 227 ARG A C 1
ATOM 1779 O O . ARG A 1 227 ? 17.191 -5.570 14.314 1.00 96.12 227 ARG A O 1
ATOM 1786 N N . VAL A 1 228 ? 19.393 -5.897 13.929 1.00 96.50 228 VAL A N 1
ATOM 1787 C CA . VAL A 1 228 ? 19.579 -4.829 12.931 1.00 96.50 228 VAL A CA 1
ATOM 1788 C C . VAL A 1 228 ? 18.759 -5.097 11.666 1.00 96.50 228 VAL A C 1
ATOM 1790 O O . VAL A 1 228 ? 18.009 -4.237 11.218 1.00 96.50 228 VAL A O 1
ATOM 1793 N N . VAL A 1 229 ? 18.812 -6.313 11.124 1.00 97.56 229 VAL A N 1
ATOM 1794 C CA . VAL A 1 229 ? 18.028 -6.680 9.934 1.00 97.56 229 VAL A CA 1
ATOM 1795 C C . VAL A 1 229 ? 16.527 -6.581 10.191 1.00 97.56 229 VAL A C 1
ATOM 1797 O O . VAL A 1 229 ? 15.781 -6.059 9.361 1.00 97.56 229 VAL A O 1
ATOM 1800 N N . ARG A 1 230 ? 16.071 -7.028 11.366 1.00 97.81 230 ARG A N 1
ATOM 1801 C CA . ARG A 1 230 ? 14.664 -6.877 11.753 1.00 97.81 230 ARG A CA 1
ATOM 1802 C C . ARG A 1 230 ? 14.279 -5.416 11.976 1.00 97.81 230 ARG A C 1
ATOM 1804 O O . ARG A 1 230 ? 13.157 -5.065 11.630 1.00 97.81 230 ARG A O 1
ATOM 1811 N N . SER A 1 231 ? 15.161 -4.554 12.492 1.00 97.06 231 SER A N 1
ATOM 1812 C CA . SER A 1 231 ? 14.844 -3.122 12.618 1.00 97.06 231 SER A CA 1
ATOM 1813 C C . SER A 1 231 ? 14.707 -2.452 11.254 1.00 97.06 231 SER A C 1
ATOM 1815 O O . SER A 1 231 ? 13.744 -1.724 11.029 1.00 97.06 231 SER A O 1
ATOM 1817 N N . MET A 1 232 ? 15.587 -2.776 10.308 1.00 96.50 232 MET A N 1
ATOM 1818 C CA . MET A 1 232 ? 15.508 -2.301 8.923 1.00 96.50 232 MET A CA 1
ATOM 1819 C C . MET A 1 232 ? 14.197 -2.705 8.244 1.00 96.50 232 MET A C 1
ATOM 1821 O O . MET A 1 232 ? 13.497 -1.848 7.701 1.00 96.50 232 MET A O 1
ATOM 1825 N N . LEU A 1 233 ? 13.819 -3.986 8.332 1.00 97.62 233 LEU A N 1
ATOM 1826 C CA . LEU A 1 233 ? 12.545 -4.463 7.792 1.00 97.62 233 LEU A CA 1
ATOM 1827 C C . LEU A 1 233 ? 11.349 -3.820 8.513 1.00 97.62 233 LEU A C 1
ATOM 1829 O O . LEU A 1 233 ? 10.400 -3.387 7.861 1.00 97.62 233 LEU A O 1
ATOM 1833 N N . PHE A 1 234 ? 11.410 -3.686 9.841 1.00 97.38 234 PHE A N 1
ATOM 1834 C CA . PHE A 1 234 ? 10.371 -3.029 10.633 1.00 97.38 234 PHE A CA 1
ATOM 1835 C C . PHE A 1 234 ? 10.135 -1.580 10.196 1.00 97.38 234 PHE A C 1
ATOM 1837 O O . PHE A 1 234 ? 8.987 -1.209 9.965 1.00 97.38 234 PHE A O 1
ATOM 1844 N N . TYR A 1 235 ? 11.185 -0.762 10.068 1.00 96.00 235 TYR A N 1
ATOM 1845 C CA . TYR A 1 235 ? 11.045 0.653 9.704 1.00 96.00 235 TYR A CA 1
ATOM 1846 C C . TYR A 1 235 ? 10.562 0.847 8.266 1.00 96.00 235 TYR A C 1
ATOM 1848 O O . TYR A 1 235 ? 9.763 1.752 8.004 1.00 96.00 235 TYR A O 1
ATOM 1856 N N . LEU A 1 236 ? 10.971 -0.038 7.354 1.00 95.56 236 LEU A N 1
ATOM 1857 C CA . LEU A 1 236 ? 10.456 -0.054 5.990 1.00 95.56 236 LEU A CA 1
ATOM 1858 C C . LEU A 1 236 ? 8.955 -0.389 5.971 1.00 95.56 236 LEU A C 1
ATOM 1860 O O . LEU A 1 236 ? 8.160 0.346 5.386 1.00 95.56 236 LEU A O 1
ATOM 1864 N N . LEU A 1 237 ? 8.540 -1.432 6.698 1.00 95.81 237 LEU A N 1
ATOM 1865 C CA . LEU A 1 237 ? 7.127 -1.797 6.847 1.00 95.81 237 LEU A CA 1
ATOM 1866 C C . LEU A 1 237 ? 6.317 -0.724 7.578 1.00 95.81 237 LEU A C 1
ATOM 1868 O O . LEU A 1 237 ? 5.167 -0.473 7.224 1.00 95.81 237 LEU A O 1
ATOM 1872 N N . ALA A 1 238 ? 6.889 -0.060 8.582 1.00 94.81 238 ALA A N 1
ATOM 1873 C CA . ALA A 1 238 ? 6.278 1.064 9.291 1.00 94.81 238 ALA A CA 1
ATOM 1874 C C . ALA A 1 238 ? 5.974 2.250 8.361 1.00 94.81 238 ALA A C 1
ATOM 1876 O O . ALA A 1 238 ? 5.004 2.967 8.597 1.00 94.81 238 ALA A O 1
ATOM 1877 N N . SER A 1 239 ? 6.758 2.410 7.293 1.00 93.88 239 SER A N 1
ATOM 1878 C CA . SER A 1 239 ? 6.689 3.545 6.365 1.00 93.88 239 SER A CA 1
ATOM 1879 C C . SER A 1 239 ? 5.890 3.266 5.088 1.00 93.88 239 SER A C 1
ATOM 1881 O O . SER A 1 239 ? 5.720 4.165 4.270 1.00 93.88 239 SER A O 1
ATOM 1883 N N . ALA A 1 240 ? 5.385 2.043 4.909 1.00 91.56 240 ALA A N 1
ATOM 1884 C CA . ALA A 1 240 ? 4.675 1.627 3.706 1.00 91.56 240 ALA A CA 1
ATOM 1885 C C . ALA A 1 240 ? 3.400 0.834 4.034 1.00 91.56 240 ALA A C 1
ATOM 1887 O O . ALA A 1 240 ? 3.264 0.221 5.098 1.00 91.56 240 ALA A O 1
ATOM 1888 N N . ASN A 1 241 ? 2.430 0.851 3.117 1.00 90.00 241 ASN A N 1
ATOM 1889 C CA . ASN A 1 241 ? 1.212 0.055 3.243 1.00 90.00 241 ASN A CA 1
ATOM 1890 C C . ASN A 1 241 ? 0.650 -0.337 1.869 1.00 90.00 241 ASN A C 1
ATOM 1892 O O . ASN A 1 241 ? 0.890 0.341 0.863 1.00 90.00 241 ASN A O 1
ATOM 1896 N N . ALA A 1 242 ? -0.110 -1.427 1.843 1.00 87.50 242 ALA A N 1
ATOM 1897 C CA . ALA A 1 242 ? -0.810 -1.882 0.649 1.00 87.50 242 ALA A CA 1
ATOM 1898 C C . ALA A 1 242 ? -1.958 -0.926 0.280 1.00 87.50 242 ALA A C 1
ATOM 1900 O O . ALA A 1 242 ? -2.466 -0.186 1.126 1.00 87.50 242 ALA A O 1
ATOM 1901 N N . ASP A 1 243 ? -2.352 -0.944 -0.992 1.00 80.88 243 ASP A N 1
ATOM 1902 C CA . ASP A 1 243 ? -3.506 -0.219 -1.544 1.00 80.88 243 ASP A CA 1
ATOM 1903 C C . ASP A 1 243 ? -3.516 1.305 -1.331 1.00 80.88 243 ASP A C 1
ATOM 1905 O O . ASP A 1 243 ? -4.571 1.944 -1.380 1.00 80.88 243 ASP A O 1
ATOM 1909 N N . THR A 1 244 ? -2.349 1.920 -1.126 1.00 86.31 244 THR A N 1
ATOM 1910 C CA . THR A 1 244 ? -2.229 3.382 -0.975 1.00 86.31 244 THR A CA 1
ATOM 1911 C C . THR A 1 244 ? -1.987 4.078 -2.308 1.00 86.31 244 THR A C 1
ATOM 1913 O O . THR A 1 244 ? -2.410 5.219 -2.495 1.00 86.31 244 THR A O 1
ATOM 1916 N N . ARG A 1 245 ? -1.311 3.401 -3.250 1.00 90.50 245 ARG A N 1
ATOM 1917 C CA . ARG A 1 245 ? -0.799 4.006 -4.498 1.00 90.50 245 ARG A CA 1
ATOM 1918 C C . ARG A 1 245 ? 0.080 5.242 -4.227 1.00 90.50 245 ARG A C 1
ATOM 1920 O O . ARG A 1 245 ? 0.044 6.224 -4.984 1.00 90.50 245 ARG A O 1
ATOM 1927 N N . LEU A 1 246 ? 0.818 5.193 -3.116 1.00 90.69 246 LEU A N 1
ATOM 1928 C CA . LEU A 1 246 ? 1.820 6.165 -2.688 1.00 90.69 246 LEU A CA 1
ATOM 1929 C C . LEU A 1 246 ? 3.210 5.518 -2.738 1.00 90.69 246 LEU A C 1
ATOM 1931 O O . LEU A 1 246 ? 3.344 4.319 -2.491 1.00 90.69 246 LEU A O 1
ATOM 1935 N N . GLY A 1 247 ? 4.224 6.322 -3.063 1.00 92.38 247 GLY A N 1
ATOM 1936 C CA . GLY A 1 247 ? 5.625 5.942 -2.889 1.00 92.38 247 GLY A CA 1
ATOM 1937 C C . GLY A 1 247 ? 6.065 6.061 -1.428 1.00 92.38 247 GLY A C 1
ATOM 1938 O O . GLY A 1 247 ? 5.300 6.528 -0.579 1.00 92.38 247 GLY A O 1
ATOM 1939 N N . VAL A 1 248 ? 7.307 5.669 -1.148 1.00 94.88 248 VAL A N 1
ATOM 1940 C CA . VAL A 1 248 ? 7.913 5.804 0.184 1.00 94.88 248 VAL A CA 1
ATOM 1941 C C . VAL A 1 248 ? 8.993 6.895 0.143 1.00 94.88 248 VAL A C 1
ATOM 1943 O O . VAL A 1 248 ? 9.899 6.797 -0.685 1.00 94.88 248 VAL A O 1
ATOM 1946 N N . PRO A 1 249 ? 8.918 7.935 0.995 1.00 94.38 249 PRO A N 1
ATOM 1947 C CA . PRO A 1 249 ? 9.972 8.944 1.102 1.00 94.38 249 PRO A CA 1
ATOM 1948 C C . PRO A 1 249 ? 11.263 8.367 1.711 1.00 94.38 249 PRO A C 1
ATOM 1950 O O . PRO A 1 249 ? 11.170 7.425 2.504 1.00 94.38 249 PRO A O 1
ATOM 1953 N N . PRO A 1 250 ? 12.447 8.966 1.471 1.00 93.81 250 PRO A N 1
ATOM 1954 C CA . PRO A 1 250 ? 13.724 8.462 2.002 1.00 93.81 250 PRO A CA 1
ATOM 1955 C C . PRO A 1 250 ? 13.772 8.303 3.531 1.00 93.81 250 PRO A C 1
ATOM 1957 O O . PRO A 1 250 ? 14.412 7.393 4.058 1.00 93.81 250 PRO A O 1
ATOM 1960 N N . MET A 1 251 ? 13.045 9.161 4.257 1.00 91.00 251 MET A N 1
ATOM 1961 C CA . MET A 1 251 ? 12.932 9.139 5.725 1.00 91.00 251 MET A CA 1
ATOM 1962 C C . MET A 1 251 ? 11.622 8.506 6.219 1.00 91.00 251 MET A C 1
ATOM 1964 O O . MET A 1 251 ? 11.230 8.685 7.375 1.00 91.00 251 MET A O 1
ATOM 1968 N N . GLY A 1 252 ? 10.879 7.831 5.339 1.00 91.25 252 GLY A N 1
ATOM 1969 C CA . GLY A 1 252 ? 9.535 7.357 5.638 1.00 91.25 252 GLY A CA 1
ATOM 1970 C C . GLY A 1 252 ? 8.642 8.498 6.131 1.00 91.25 252 GLY A C 1
ATOM 1971 O O . GLY A 1 252 ? 8.576 9.561 5.518 1.00 91.25 252 GLY A O 1
ATOM 1972 N N . LEU A 1 253 ? 7.972 8.286 7.267 1.00 86.69 253 LEU A N 1
ATOM 1973 C CA . LEU A 1 253 ? 7.148 9.299 7.946 1.00 86.69 253 LEU A CA 1
ATOM 1974 C C . LEU A 1 253 ? 7.718 9.707 9.320 1.00 86.69 253 LEU A C 1
ATOM 1976 O O . LEU A 1 253 ? 6.991 10.234 10.163 1.00 86.69 253 LEU A O 1
ATOM 1980 N N . SER A 1 254 ? 9.002 9.431 9.584 1.00 83.62 254 SER A N 1
ATOM 1981 C CA . SER A 1 254 ? 9.631 9.675 10.894 1.00 83.62 254 SER A CA 1
ATOM 1982 C C . SER A 1 254 ? 10.110 11.115 11.091 1.00 83.62 254 SER A C 1
ATOM 1984 O O . SER A 1 254 ? 10.283 11.559 12.228 1.00 83.62 254 SER A O 1
ATOM 1986 N N . SER A 1 255 ? 10.370 11.834 9.999 1.00 78.56 255 SER A N 1
ATOM 1987 C CA . SER A 1 255 ? 10.960 13.169 10.013 1.00 78.56 255 SER A CA 1
ATOM 1988 C C . SER A 1 255 ? 10.411 14.027 8.874 1.00 78.56 255 SER A C 1
ATOM 1990 O O . SER A 1 255 ? 9.788 13.527 7.943 1.00 78.56 255 SER A O 1
ATOM 1992 N N . ALA A 1 256 ? 10.653 15.336 8.953 1.00 73.25 256 ALA A N 1
ATOM 1993 C CA . ALA A 1 256 ? 10.357 16.268 7.866 1.00 73.25 256 ALA A CA 1
ATOM 1994 C C . ALA A 1 256 ? 11.517 16.397 6.854 1.00 73.25 256 ALA A C 1
ATOM 1996 O O . ALA A 1 256 ? 11.477 17.284 5.999 1.00 73.25 256 ALA A O 1
ATOM 1997 N N . GLY A 1 257 ? 12.557 15.557 6.971 1.00 76.06 257 GLY A N 1
ATOM 1998 C CA . GLY A 1 257 ? 13.648 15.486 6.000 1.00 76.06 257 GLY A CA 1
ATOM 1999 C C . GLY A 1 257 ? 13.114 15.094 4.623 1.00 76.06 257 GLY A C 1
ATOM 2000 O O . GLY A 1 257 ? 12.208 14.266 4.530 1.00 76.06 257 GLY A O 1
ATOM 2001 N N . TYR A 1 258 ? 13.624 15.744 3.575 1.00 83.62 258 TYR A N 1
ATOM 2002 C CA . TYR A 1 258 ? 13.157 15.589 2.189 1.00 83.62 258 TYR A CA 1
ATOM 2003 C C . TYR A 1 258 ? 11.643 15.781 1.987 1.00 83.62 258 TYR A C 1
ATOM 2005 O O . TYR A 1 258 ? 11.066 15.292 1.021 1.00 83.62 258 TYR A O 1
ATOM 2013 N N . TYR A 1 259 ? 10.970 16.475 2.914 1.00 83.31 259 TYR A N 1
ATOM 2014 C CA . TYR A 1 259 ? 9.596 16.984 2.763 1.00 83.31 259 TYR A CA 1
ATOM 2015 C C . TYR A 1 259 ? 8.498 15.932 2.582 1.00 83.31 259 TYR A C 1
ATOM 2017 O O . TYR A 1 259 ? 7.354 16.279 2.288 1.00 83.31 259 TYR A O 1
ATOM 2025 N N . GLY A 1 260 ? 8.821 14.654 2.783 1.00 87.44 260 GLY A N 1
ATOM 2026 C CA . GLY A 1 260 ? 7.932 13.557 2.410 1.00 87.44 260 GLY A CA 1
ATOM 2027 C C . GLY A 1 260 ? 7.768 13.402 0.892 1.00 87.44 260 GLY A C 1
ATOM 2028 O O . GLY A 1 260 ? 6.803 12.773 0.460 1.00 87.44 260 GLY A O 1
ATOM 2029 N N . HIS A 1 261 ? 8.664 13.984 0.089 1.00 93.56 261 HIS A N 1
ATOM 2030 C CA . HIS A 1 261 ? 8.681 13.813 -1.359 1.00 93.56 261 HIS A CA 1
ATOM 2031 C C . HIS A 1 261 ? 9.176 12.415 -1.742 1.00 93.56 261 HIS A C 1
ATOM 2033 O O . HIS A 1 261 ? 9.883 11.741 -0.988 1.00 93.56 261 HIS A O 1
ATOM 2039 N N . ILE A 1 262 ? 8.774 11.971 -2.930 1.00 96.62 262 ILE A N 1
ATOM 2040 C CA . ILE A 1 262 ? 9.104 10.657 -3.475 1.00 96.62 262 ILE A CA 1
ATOM 2041 C C . ILE A 1 262 ? 10.225 10.806 -4.501 1.00 96.62 262 ILE A C 1
ATOM 2043 O O . ILE A 1 262 ? 10.047 11.469 -5.522 1.00 96.62 262 ILE A O 1
ATOM 2047 N N . PHE A 1 263 ? 11.342 10.138 -4.235 1.00 97.38 263 PHE A N 1
ATOM 2048 C CA . PHE A 1 263 ? 12.546 10.117 -5.065 1.00 97.38 263 PHE A CA 1
ATOM 2049 C C . PHE A 1 263 ? 12.654 8.789 -5.822 1.00 97.38 263 PHE A C 1
ATOM 2051 O O . PHE A 1 263 ? 11.832 7.882 -5.629 1.00 97.38 263 PHE A O 1
ATOM 2058 N N . TRP A 1 264 ? 13.694 8.643 -6.647 1.00 97.06 264 TRP A N 1
ATOM 2059 C CA . TRP A 1 264 ? 14.137 7.341 -7.168 1.00 97.06 264 TRP A CA 1
ATOM 2060 C C . TRP A 1 264 ? 14.380 6.313 -6.048 1.00 97.06 264 TRP A C 1
ATOM 2062 O O . TRP A 1 264 ? 14.283 5.108 -6.282 1.00 97.06 264 TRP A O 1
ATOM 2072 N N . ASP A 1 265 ? 14.588 6.770 -4.808 1.00 97.50 265 ASP A N 1
ATOM 2073 C CA . ASP A 1 265 ? 14.743 5.923 -3.635 1.00 97.50 265 ASP A CA 1
ATOM 2074 C C . ASP A 1 265 ? 13.639 4.899 -3.441 1.00 97.50 265 ASP A C 1
ATOM 2076 O O . ASP A 1 265 ? 13.898 3.738 -3.091 1.00 97.50 265 ASP A O 1
ATOM 2080 N N . SER A 1 266 ? 12.402 5.332 -3.684 1.00 97.69 266 SER A N 1
ATOM 2081 C CA . SER A 1 266 ? 11.236 4.469 -3.577 1.00 97.69 266 SER A CA 1
ATOM 2082 C C . SER A 1 266 ? 11.367 3.282 -4.530 1.00 97.69 266 SER A C 1
ATOM 2084 O O . SER A 1 266 ? 11.056 2.162 -4.139 1.00 97.69 266 SER A O 1
ATOM 2086 N N . ASP A 1 267 ? 11.840 3.514 -5.753 1.00 98.06 267 ASP A N 1
ATOM 2087 C CA . ASP A 1 267 ? 11.854 2.544 -6.850 1.00 98.06 267 ASP A CA 1
ATOM 2088 C C . ASP A 1 267 ? 13.110 1.649 -6.839 1.00 98.06 267 ASP A C 1
ATOM 2090 O O . ASP A 1 267 ? 13.025 0.456 -7.131 1.00 98.06 267 ASP A O 1
ATOM 2094 N N . THR A 1 268 ? 14.265 2.196 -6.451 1.00 97.19 268 THR A N 1
ATOM 2095 C CA . THR A 1 268 ? 15.565 1.507 -6.550 1.00 97.19 268 THR A CA 1
ATOM 2096 C C . THR A 1 268 ? 15.979 0.827 -5.251 1.00 97.19 268 THR A C 1
ATOM 2098 O O . THR A 1 268 ? 16.530 -0.275 -5.273 1.00 97.19 268 THR A O 1
ATOM 2101 N N . TRP A 1 269 ? 15.711 1.454 -4.102 1.00 97.38 269 TRP A N 1
ATOM 2102 C CA . TRP A 1 269 ? 16.263 1.016 -2.816 1.00 97.38 269 TRP A CA 1
ATOM 2103 C C . TRP A 1 269 ? 15.238 0.256 -1.979 1.00 97.38 269 TRP A C 1
ATOM 2105 O O . TRP A 1 269 ? 15.507 -0.851 -1.508 1.00 97.38 269 TRP A O 1
ATOM 2115 N N . MET A 1 270 ? 14.045 0.827 -1.828 1.00 97.94 270 MET A N 1
ATOM 2116 C CA . MET A 1 270 ? 12.991 0.302 -0.955 1.00 97.94 270 MET A CA 1
ATOM 2117 C C . MET A 1 270 ? 12.109 -0.752 -1.628 1.00 97.94 270 MET A C 1
ATOM 2119 O O . MET A 1 270 ? 11.677 -1.712 -0.986 1.00 97.94 270 MET A O 1
ATOM 2123 N N . PHE A 1 271 ? 11.843 -0.590 -2.922 1.00 98.50 271 PHE A N 1
ATOM 2124 C CA . PHE A 1 271 ? 10.937 -1.455 -3.668 1.00 98.50 271 PHE A CA 1
ATOM 2125 C C . PHE A 1 271 ? 11.426 -2.908 -3.825 1.00 98.50 271 PHE A C 1
ATOM 2127 O O . PHE A 1 271 ? 10.635 -3.800 -3.516 1.00 98.50 271 PHE A O 1
ATOM 2134 N N . PRO A 1 272 ? 12.680 -3.215 -4.220 1.00 97.56 272 PRO A N 1
ATOM 2135 C CA . PRO A 1 272 ? 13.105 -4.603 -4.439 1.00 97.56 272 PRO A CA 1
ATOM 2136 C C . PRO A 1 272 ? 12.957 -5.551 -3.231 1.00 97.56 272 PRO A C 1
ATOM 2138 O O . PRO A 1 272 ? 12.450 -6.662 -3.420 1.00 97.56 272 PRO A O 1
ATOM 2141 N N . PRO A 1 273 ? 13.338 -5.179 -1.988 1.00 97.75 273 PRO A N 1
ATOM 2142 C CA . PRO A 1 273 ? 13.127 -6.057 -0.839 1.00 97.75 273 PRO A CA 1
ATOM 2143 C C . PRO A 1 273 ? 11.636 -6.214 -0.503 1.00 97.75 273 PRO A C 1
ATOM 2145 O O . PRO A 1 273 ? 11.200 -7.317 -0.164 1.00 97.75 273 PRO A O 1
ATOM 2148 N N . LEU A 1 274 ? 10.826 -5.155 -0.650 1.00 98.31 274 LEU A N 1
ATOM 2149 C CA . LEU A 1 274 ? 9.369 -5.240 -0.488 1.00 98.31 274 LEU A CA 1
ATOM 2150 C C . LEU A 1 274 ? 8.733 -6.129 -1.554 1.00 98.31 274 LEU A C 1
ATOM 2152 O O . LEU A 1 274 ? 7.819 -6.877 -1.244 1.00 98.31 274 LEU A O 1
ATOM 2156 N N . LEU A 1 275 ? 9.219 -6.102 -2.791 1.00 97.94 275 LEU A N 1
ATOM 2157 C CA . LEU A 1 275 ? 8.626 -6.847 -3.897 1.00 97.94 275 LEU A CA 1
ATOM 2158 C C . LEU A 1 275 ? 8.568 -8.353 -3.632 1.00 97.94 275 LEU A C 1
ATOM 2160 O O . LEU A 1 275 ? 7.582 -9.006 -3.970 1.00 97.94 275 LEU A O 1
ATOM 2164 N N . VAL A 1 276 ? 9.611 -8.896 -3.009 1.00 96.88 276 VAL A N 1
ATOM 2165 C CA . VAL A 1 276 ? 9.716 -10.335 -2.752 1.00 96.88 276 VAL A CA 1
ATOM 2166 C C . VAL A 1 276 ? 9.229 -10.728 -1.358 1.00 96.88 276 VAL A C 1
ATOM 2168 O O . VAL A 1 276 ? 8.896 -11.886 -1.145 1.00 96.88 276 VAL A O 1
ATOM 2171 N N . THR A 1 277 ? 9.147 -9.795 -0.406 1.00 96.50 277 THR A N 1
ATOM 2172 C CA . THR A 1 277 ? 8.651 -10.084 0.955 1.00 96.50 277 THR A CA 1
ATOM 2173 C C . THR A 1 277 ? 7.175 -9.716 1.148 1.00 96.50 277 THR A C 1
ATOM 2175 O O . THR A 1 277 ? 6.468 -10.404 1.878 1.00 96.50 277 THR A O 1
ATOM 2178 N N . HIS A 1 278 ? 6.713 -8.654 0.486 1.00 96.69 278 HIS A N 1
ATOM 2179 C CA . HIS A 1 278 ? 5.411 -7.993 0.640 1.00 96.69 278 HIS A CA 1
ATOM 2180 C C . HIS A 1 278 ? 4.924 -7.397 -0.704 1.00 96.69 278 HIS A C 1
ATOM 2182 O O . HIS A 1 278 ? 4.846 -6.170 -0.858 1.00 96.69 278 HIS A O 1
ATOM 2188 N N . PRO A 1 279 ? 4.616 -8.232 -1.717 1.00 94.19 279 PRO A N 1
ATOM 2189 C CA . PRO A 1 279 ? 4.269 -7.765 -3.066 1.00 94.19 279 PRO A CA 1
ATOM 2190 C C . PRO A 1 279 ? 3.026 -6.858 -3.119 1.00 94.19 279 PRO A C 1
ATOM 2192 O O . PRO A 1 279 ? 2.900 -6.040 -4.030 1.00 94.19 279 PRO A O 1
ATOM 2195 N N . ASP A 1 280 ? 2.122 -6.972 -2.145 1.00 88.31 280 ASP A N 1
ATOM 2196 C CA . ASP A 1 280 ? 0.952 -6.104 -1.972 1.00 88.31 280 ASP A CA 1
ATOM 2197 C C . ASP A 1 280 ? 1.346 -4.664 -1.601 1.00 88.31 280 ASP A C 1
ATOM 2199 O O . ASP A 1 280 ? 0.791 -3.703 -2.134 1.00 88.31 280 ASP A O 1
ATOM 2203 N N . ILE A 1 281 ? 2.352 -4.503 -0.737 1.00 94.94 281 ILE A N 1
ATOM 2204 C CA . ILE A 1 281 ? 2.927 -3.198 -0.398 1.00 94.94 281 ILE A CA 1
ATOM 2205 C C . ILE A 1 281 ? 3.732 -2.665 -1.585 1.00 94.94 281 ILE A C 1
ATOM 2207 O O . ILE A 1 281 ? 3.557 -1.511 -1.970 1.00 94.94 281 ILE A O 1
ATOM 2211 N N . ALA A 1 282 ? 4.573 -3.500 -2.201 1.00 96.94 282 ALA A N 1
ATOM 2212 C CA . ALA A 1 282 ? 5.383 -3.105 -3.355 1.00 96.94 282 ALA A CA 1
ATOM 2213 C C . ALA A 1 282 ? 4.524 -2.608 -4.532 1.00 96.94 282 ALA A C 1
ATOM 2215 O O . ALA A 1 282 ? 4.905 -1.658 -5.217 1.00 96.94 282 ALA A O 1
ATOM 2216 N N . HIS A 1 283 ? 3.332 -3.186 -4.727 1.00 96.81 283 HIS A N 1
ATOM 2217 C CA . HIS A 1 283 ? 2.366 -2.719 -5.720 1.00 96.81 283 HIS A CA 1
ATOM 2218 C C . HIS A 1 283 ? 1.987 -1.240 -5.534 1.00 96.81 283 HIS A C 1
ATOM 2220 O O . HIS A 1 283 ? 1.858 -0.523 -6.525 1.00 96.81 283 HIS A O 1
ATOM 2226 N N . SER A 1 284 ? 1.855 -0.742 -4.296 1.00 95.81 284 SER A N 1
ATOM 2227 C CA . SER A 1 284 ? 1.555 0.677 -4.043 1.00 95.81 284 SER A CA 1
ATOM 2228 C C . SER A 1 284 ? 2.599 1.616 -4.656 1.00 95.81 284 SER A C 1
ATOM 2230 O O . SER A 1 284 ? 2.222 2.651 -5.210 1.00 95.81 284 SER A O 1
ATOM 2232 N N . LEU A 1 285 ? 3.882 1.243 -4.607 1.00 97.94 285 LEU A N 1
ATOM 2233 C CA . LEU A 1 285 ? 4.995 2.065 -5.092 1.00 97.94 285 LEU A CA 1
ATOM 2234 C C . LEU A 1 285 ? 4.967 2.165 -6.625 1.00 97.94 285 LEU A C 1
ATOM 2236 O O . LEU A 1 285 ? 4.979 3.261 -7.182 1.00 97.94 285 LEU A O 1
ATOM 2240 N N . VAL A 1 286 ? 4.803 1.044 -7.331 1.00 98.19 286 VAL A N 1
ATOM 2241 C CA . VAL A 1 286 ? 4.672 1.068 -8.801 1.00 98.19 286 VAL A CA 1
ATOM 2242 C C . VAL A 1 286 ? 3.342 1.678 -9.263 1.00 98.19 286 VAL A C 1
ATOM 2244 O O . VAL A 1 286 ? 3.290 2.372 -10.285 1.00 98.19 286 VAL A O 1
ATOM 2247 N N . ALA A 1 287 ? 2.267 1.516 -8.485 1.00 95.88 287 ALA A N 1
ATOM 2248 C CA . ALA A 1 287 ? 0.967 2.128 -8.758 1.00 95.88 287 ALA A CA 1
ATOM 2249 C C . ALA A 1 287 ? 0.954 3.648 -8.520 1.00 95.88 287 ALA A C 1
ATOM 2251 O O . ALA A 1 287 ? 0.126 4.343 -9.126 1.00 95.88 287 ALA A O 1
ATOM 2252 N N . PHE A 1 288 ? 1.850 4.175 -7.675 1.00 97.94 288 PHE A N 1
ATOM 2253 C CA . PHE A 1 288 ? 2.107 5.613 -7.567 1.00 97.94 288 PHE A CA 1
ATOM 2254 C C . PHE A 1 288 ? 2.597 6.151 -8.908 1.00 97.94 288 PHE A C 1
ATOM 2256 O O . PHE A 1 288 ? 1.954 7.043 -9.458 1.00 97.94 288 PHE A O 1
ATOM 2263 N N . ARG A 1 289 ? 3.643 5.545 -9.485 1.00 98.00 289 ARG A N 1
ATOM 2264 C CA . ARG A 1 289 ? 4.193 5.950 -10.789 1.00 98.00 289 ARG A CA 1
ATOM 2265 C C . ARG A 1 289 ? 3.157 5.831 -11.910 1.00 98.00 289 ARG A C 1
ATOM 2267 O O . ARG A 1 289 ? 3.010 6.761 -12.700 1.00 98.00 289 ARG A O 1
ATOM 2274 N N . GLY A 1 290 ? 2.349 4.768 -11.923 1.00 97.00 290 GLY A N 1
ATOM 2275 C CA . GLY A 1 290 ? 1.226 4.639 -12.864 1.00 97.00 290 GLY A CA 1
ATOM 2276 C C . GLY A 1 290 ? 0.161 5.736 -12.701 1.00 97.00 290 GLY A C 1
ATOM 2277 O O . GLY A 1 290 ? -0.298 6.319 -13.684 1.00 97.00 290 GLY A O 1
ATOM 2278 N N . ARG A 1 291 ? -0.207 6.084 -11.458 1.00 95.56 291 ARG A N 1
ATOM 2279 C CA . ARG A 1 291 ? -1.161 7.173 -11.158 1.00 95.56 291 ARG A CA 1
ATOM 2280 C C . ARG A 1 291 ? -0.628 8.542 -11.593 1.00 95.56 291 ARG A C 1
ATOM 2282 O O . ARG A 1 291 ? -1.419 9.384 -12.012 1.00 95.56 291 ARG A O 1
ATOM 2289 N N . THR A 1 292 ? 0.681 8.758 -11.487 1.00 97.38 292 THR A N 1
ATOM 2290 C CA . THR A 1 292 ? 1.341 10.047 -11.737 1.00 97.38 292 THR A CA 1
ATOM 2291 C C . THR A 1 292 ? 1.932 10.196 -13.139 1.00 97.38 292 THR A C 1
ATOM 2293 O O . THR A 1 292 ? 2.473 11.251 -13.463 1.00 97.38 292 THR A O 1
ATOM 2296 N N . LEU A 1 293 ? 1.751 9.202 -14.018 1.00 98.50 293 LEU A N 1
ATOM 2297 C CA . LEU A 1 293 ? 2.220 9.231 -15.409 1.00 98.50 293 LEU A CA 1
ATOM 2298 C C . LEU A 1 293 ? 1.776 10.491 -16.176 1.00 98.50 293 LEU A C 1
ATOM 2300 O O . LEU A 1 293 ? 2.520 11.013 -17.000 1.00 98.50 293 LEU A O 1
ATOM 2304 N N . GLY A 1 294 ? 0.574 11.006 -15.895 1.00 97.69 294 GLY A N 1
ATOM 2305 C CA . GLY A 1 294 ? 0.081 12.247 -16.502 1.00 97.69 294 GLY A CA 1
ATOM 2306 C C . GLY A 1 294 ? 0.960 13.465 -16.195 1.00 97.69 294 GLY A C 1
ATOM 2307 O O . GLY A 1 294 ? 1.288 14.211 -17.112 1.00 97.69 294 GLY A O 1
ATOM 2308 N N . ALA A 1 295 ? 1.392 13.621 -14.940 1.00 96.94 295 ALA A N 1
ATOM 2309 C CA . ALA A 1 295 ? 2.270 14.716 -14.526 1.00 96.94 295 ALA A CA 1
ATOM 2310 C C . ALA A 1 295 ? 3.674 14.580 -15.142 1.00 96.94 295 ALA A C 1
ATOM 2312 O O . ALA A 1 295 ? 4.251 15.563 -15.594 1.00 96.94 295 ALA A O 1
ATOM 2313 N N . ALA A 1 296 ? 4.197 13.353 -15.244 1.00 98.56 296 ALA A N 1
ATOM 2314 C CA . ALA A 1 296 ? 5.488 13.093 -15.884 1.00 98.56 296 ALA A CA 1
ATOM 2315 C C . ALA A 1 296 ? 5.481 13.397 -17.398 1.00 98.56 296 ALA A C 1
ATOM 2317 O O . ALA A 1 296 ? 6.468 13.896 -17.940 1.00 98.56 296 ALA A O 1
ATOM 2318 N N . ARG A 1 297 ? 4.364 13.135 -18.093 1.00 98.62 297 ARG A N 1
ATOM 2319 C CA . ARG A 1 297 ? 4.179 13.513 -19.508 1.00 98.62 297 ARG A CA 1
ATOM 2320 C C . ARG A 1 297 ? 4.115 15.022 -19.706 1.00 98.62 297 ARG A C 1
ATOM 2322 O O . ARG A 1 297 ? 4.714 15.553 -20.638 1.00 98.62 297 ARG A O 1
ATOM 2329 N N . GLU A 1 298 ? 3.376 15.712 -18.840 1.00 98.12 298 GLU A N 1
ATOM 2330 C CA . GLU A 1 298 ? 3.300 17.173 -18.865 1.00 98.12 298 GLU A CA 1
ATOM 2331 C C . GLU A 1 298 ? 4.686 17.789 -18.687 1.00 98.12 298 GLU A C 1
ATOM 2333 O O . GLU A 1 298 ? 5.096 18.616 -19.499 1.00 98.12 298 GLU A O 1
ATOM 2338 N N . ARG A 1 299 ? 5.448 17.283 -17.718 1.00 97.44 299 ARG A N 1
ATOM 2339 C CA . ARG A 1 299 ? 6.816 17.719 -17.464 1.00 97.44 299 ARG A CA 1
ATOM 2340 C C . ARG A 1 299 ? 7.761 17.457 -18.641 1.00 97.44 299 ARG A C 1
ATOM 2342 O O . ARG A 1 299 ? 8.561 18.328 -18.976 1.00 97.44 299 ARG A O 1
ATOM 2349 N N . ALA A 1 300 ? 7.672 16.293 -19.292 1.00 98.25 300 ALA A N 1
ATOM 2350 C CA . ALA A 1 300 ? 8.461 16.014 -20.496 1.00 98.25 300 ALA A CA 1
ATOM 2351 C C . ALA A 1 300 ? 8.189 17.065 -21.582 1.00 98.25 300 ALA A C 1
ATOM 2353 O O . ALA A 1 300 ? 9.124 17.675 -22.096 1.00 98.25 300 ALA A O 1
ATOM 2354 N N . ARG A 1 301 ? 6.907 17.349 -21.850 1.00 98.06 301 ARG A N 1
ATOM 2355 C CA . ARG A 1 301 ? 6.474 18.359 -22.825 1.00 98.06 301 ARG A CA 1
ATOM 2356 C C . ARG A 1 301 ? 6.978 19.760 -22.476 1.00 98.06 301 ARG A C 1
ATOM 2358 O O . ARG A 1 301 ? 7.431 20.472 -23.366 1.00 98.06 301 ARG A O 1
ATOM 2365 N N . GLU A 1 302 ? 6.907 20.157 -21.207 1.00 96.62 302 GLU A N 1
ATOM 2366 C CA . GLU A 1 302 ? 7.413 21.455 -20.729 1.00 96.62 302 GLU A CA 1
ATOM 2367 C C . GLU A 1 302 ? 8.924 21.615 -20.929 1.00 96.62 302 GLU A C 1
ATOM 2369 O O . GLU A 1 302 ? 9.398 22.728 -21.133 1.00 96.62 302 GLU A O 1
ATOM 2374 N N . ASN A 1 303 ? 9.669 20.508 -20.928 1.00 95.75 303 ASN A N 1
ATOM 2375 C CA . ASN A 1 303 ? 11.109 20.485 -21.180 1.00 95.75 303 ASN A CA 1
ATOM 2376 C C . ASN A 1 303 ? 11.461 20.181 -22.651 1.00 95.75 303 ASN A C 1
ATOM 2378 O O . ASN A 1 303 ? 12.625 19.949 -22.963 1.00 95.75 303 ASN A O 1
ATOM 2382 N N . GLY A 1 304 ? 10.480 20.183 -23.564 1.00 97.00 304 GLY A N 1
ATOM 2383 C CA . GLY A 1 304 ? 10.704 19.960 -24.998 1.00 97.00 304 GLY A CA 1
ATOM 2384 C C . GLY A 1 304 ? 10.905 18.495 -25.407 1.00 97.00 304 GLY A C 1
ATOM 2385 O O . GLY A 1 304 ? 11.286 18.226 -26.545 1.00 97.00 304 GLY A O 1
ATOM 2386 N N . TYR A 1 305 ? 10.622 17.543 -24.518 1.00 98.12 305 TYR A N 1
ATOM 2387 C CA . TYR A 1 305 ? 10.770 16.106 -24.756 1.00 98.12 305 TYR A CA 1
ATOM 2388 C C . TYR A 1 305 ? 9.424 15.416 -25.021 1.00 98.12 305 TYR A C 1
ATOM 2390 O O . TYR A 1 305 ? 8.346 15.938 -24.722 1.00 98.12 305 TYR A O 1
ATOM 2398 N N . ARG A 1 306 ? 9.481 14.206 -25.589 1.00 98.19 306 ARG A N 1
ATOM 2399 C CA . ARG A 1 306 ? 8.322 13.303 -25.710 1.00 98.19 306 ARG A CA 1
ATOM 2400 C C . ARG A 1 306 ? 8.285 12.334 -24.526 1.00 98.19 306 ARG A C 1
ATOM 2402 O O . ARG A 1 306 ? 9.209 12.289 -23.722 1.00 98.19 306 ARG A O 1
ATOM 2409 N N . GLY A 1 307 ? 7.224 11.534 -24.442 1.00 98.50 307 GLY A N 1
ATOM 2410 C CA . GLY A 1 307 ? 7.108 10.486 -23.432 1.00 98.50 307 GLY A CA 1
ATOM 2411 C C . GLY A 1 307 ? 6.873 11.034 -22.024 1.00 98.50 307 GLY A C 1
ATOM 2412 O O . GLY A 1 307 ? 6.164 12.025 -21.851 1.00 98.50 307 GLY A O 1
ATOM 2413 N N . ALA A 1 308 ? 7.445 10.376 -21.017 1.00 98.69 308 ALA A N 1
ATOM 2414 C CA . ALA A 1 308 ? 7.301 10.724 -19.608 1.00 98.69 308 ALA A CA 1
ATOM 2415 C C . ALA A 1 308 ? 8.663 10.946 -18.943 1.00 98.69 308 ALA A C 1
ATOM 2417 O O . ALA A 1 308 ? 9.497 10.045 -18.917 1.00 98.69 308 ALA A O 1
ATOM 2418 N N . MET A 1 309 ? 8.840 12.126 -18.351 1.00 98.44 309 MET A N 1
ATOM 2419 C CA . MET A 1 309 ? 10.014 12.525 -17.577 1.00 98.44 309 MET A CA 1
ATOM 2420 C C . MET A 1 309 ? 9.580 12.622 -16.114 1.00 98.44 309 MET A C 1
ATOM 2422 O O . MET A 1 309 ? 8.851 13.545 -15.740 1.00 98.44 309 MET A O 1
ATOM 2426 N N . TYR A 1 310 ? 9.950 11.640 -15.291 1.00 98.44 310 TYR A N 1
ATOM 2427 C CA . TYR A 1 310 ? 9.569 11.663 -13.877 1.00 98.44 310 TYR A CA 1
ATOM 2428 C C . TYR A 1 310 ? 10.397 12.699 -13.098 1.00 98.44 310 TYR A C 1
ATOM 2430 O O . TYR A 1 310 ? 11.552 12.933 -13.448 1.00 98.44 310 TYR A O 1
ATOM 2438 N N . PRO A 1 311 ? 9.819 13.335 -12.060 1.00 97.44 311 PRO A N 1
ATOM 2439 C CA . PRO A 1 311 ? 10.554 14.253 -11.196 1.00 97.44 311 PRO A CA 1
ATOM 2440 C C . PRO A 1 311 ? 11.676 13.617 -10.394 1.00 97.44 311 PRO A C 1
ATOM 2442 O O . PRO A 1 311 ? 11.559 12.449 -10.017 1.00 97.44 311 PRO A O 1
ATOM 2445 N N . TRP A 1 312 ? 12.678 14.440 -10.071 1.00 97.25 312 TRP A N 1
ATOM 2446 C CA . TRP A 1 312 ? 13.680 14.120 -9.057 1.00 97.25 312 TRP A CA 1
ATOM 2447 C C . TRP A 1 312 ? 13.012 14.021 -7.682 1.00 97.25 312 TRP A C 1
ATOM 2449 O O . TRP A 1 312 ? 12.996 12.954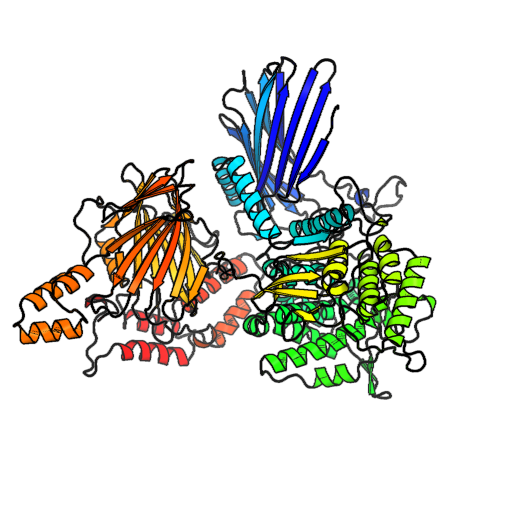 -7.072 1.00 97.25 312 TRP A O 1
ATOM 2459 N N . GLU A 1 313 ? 12.315 15.090 -7.279 1.00 96.25 313 GLU A N 1
ATOM 2460 C CA . GLU A 1 313 ? 11.421 15.100 -6.122 1.00 96.25 313 GLU A CA 1
ATOM 2461 C C . GLU A 1 313 ? 9.962 15.206 -6.565 1.00 96.25 313 GLU A C 1
ATOM 2463 O O . GLU A 1 313 ? 9.514 16.233 -7.086 1.00 96.25 313 GLU A O 1
ATOM 2468 N N . ALA A 1 314 ? 9.190 14.144 -6.341 1.00 96.19 314 ALA A N 1
ATOM 2469 C CA . ALA A 1 314 ? 7.766 14.131 -6.641 1.00 96.19 314 ALA A CA 1
ATOM 2470 C C . ALA A 1 314 ? 6.912 14.396 -5.391 1.00 96.19 314 ALA A C 1
ATOM 2472 O O . ALA A 1 314 ? 7.073 13.735 -4.363 1.00 96.19 314 ALA A O 1
ATOM 2473 N N . ASP A 1 315 ? 5.938 15.301 -5.504 1.00 91.69 315 ASP A N 1
ATOM 2474 C CA . ASP A 1 315 ? 4.890 15.463 -4.487 1.00 91.69 315 ASP A CA 1
ATOM 2475 C C . ASP A 1 315 ? 3.876 14.297 -4.519 1.00 91.69 315 ASP A C 1
ATOM 2477 O O . ASP A 1 315 ? 3.945 13.381 -5.348 1.00 91.69 315 ASP A O 1
ATOM 2481 N N . GLU A 1 316 ? 2.857 14.331 -3.655 1.00 86.12 316 GLU A N 1
ATOM 2482 C CA . GLU A 1 316 ? 1.830 13.283 -3.587 1.00 86.12 316 GLU A CA 1
ATOM 2483 C C . GLU A 1 316 ? 0.979 13.147 -4.869 1.00 86.12 316 GLU A C 1
ATOM 2485 O O . GLU A 1 316 ? 0.235 12.168 -5.042 1.00 86.12 316 GLU A O 1
ATOM 2490 N N . ARG A 1 317 ? 1.061 14.138 -5.764 1.00 89.25 317 ARG A N 1
ATOM 2491 C CA . ARG A 1 317 ? 0.387 14.201 -7.068 1.00 89.25 317 ARG A CA 1
ATOM 2492 C C . ARG A 1 317 ? 1.335 13.873 -8.222 1.00 89.25 317 ARG A C 1
ATOM 2494 O O . ARG A 1 317 ? 0.869 13.783 -9.356 1.00 89.25 317 ARG A O 1
ATOM 2501 N N . GLY A 1 318 ? 2.619 13.655 -7.942 1.00 94.12 318 GLY A N 1
ATOM 2502 C CA . GLY A 1 318 ? 3.638 13.322 -8.928 1.00 94.12 318 GLY A CA 1
ATOM 2503 C C . GLY A 1 318 ? 4.225 14.503 -9.686 1.00 94.12 318 GLY A C 1
ATOM 2504 O O . GLY A 1 318 ? 4.799 14.291 -10.753 1.00 94.12 318 GLY A O 1
ATOM 2505 N N . ARG A 1 319 ? 4.039 15.728 -9.192 1.00 94.44 319 ARG A N 1
ATOM 2506 C CA . ARG A 1 319 ? 4.587 16.938 -9.818 1.00 94.44 319 ARG A CA 1
ATOM 2507 C C . ARG A 1 319 ? 5.997 17.206 -9.317 1.00 94.44 319 ARG A C 1
ATOM 2509 O O . ARG A 1 319 ? 6.325 16.834 -8.194 1.00 94.44 319 ARG A O 1
ATOM 2516 N N . GLU A 1 320 ? 6.782 17.894 -10.141 1.00 95.12 320 GLU A N 1
ATOM 2517 C CA . GLU A 1 320 ? 8.075 18.432 -9.723 1.00 95.12 320 GLU A CA 1
ATOM 2518 C C . GLU A 1 320 ? 7.897 19.422 -8.582 1.00 95.12 320 GLU A C 1
ATOM 2520 O O . GLU A 1 320 ? 7.130 20.381 -8.697 1.00 95.12 320 GLU A O 1
ATOM 2525 N N . THR A 1 321 ? 8.595 19.180 -7.484 1.00 92.19 321 THR A N 1
ATOM 2526 C CA . THR A 1 321 ? 8.550 20.033 -6.300 1.00 92.19 321 THR A CA 1
ATOM 2527 C C . THR A 1 321 ? 9.910 20.167 -5.612 1.00 92.19 321 THR A C 1
ATOM 2529 O O . THR A 1 321 ? 9.969 20.635 -4.471 1.00 92.19 321 THR A O 1
ATOM 2532 N N . THR A 1 322 ? 10.985 19.777 -6.301 1.00 91.00 322 THR A N 1
ATOM 2533 C CA . THR A 1 322 ? 12.370 19.951 -5.866 1.00 91.00 322 THR A CA 1
ATOM 2534 C C . THR A 1 322 ? 12.587 21.416 -5.491 1.00 91.00 322 THR A C 1
ATOM 2536 O O . THR A 1 322 ? 12.234 22.315 -6.269 1.00 91.00 322 THR A O 1
ATOM 2539 N N . PRO A 1 323 ? 13.139 21.701 -4.303 1.00 85.25 323 PRO A N 1
ATOM 2540 C CA . PRO A 1 323 ? 13.398 23.065 -3.885 1.00 85.25 323 PRO A CA 1
ATOM 2541 C C . PRO A 1 323 ? 14.336 23.808 -4.834 1.00 85.25 323 PRO A C 1
ATOM 2543 O O . PRO A 1 323 ? 15.244 23.237 -5.432 1.00 85.25 323 PRO A O 1
ATOM 2546 N N . GLN A 1 324 ? 14.195 25.133 -4.871 1.00 82.25 324 GLN A N 1
ATOM 2547 C CA . GLN A 1 324 ? 14.989 25.985 -5.757 1.00 82.25 324 GLN A CA 1
ATOM 2548 C C . GLN A 1 324 ? 16.511 25.861 -5.547 1.00 82.25 324 GLN A C 1
ATOM 2550 O O . GLN A 1 324 ? 17.265 26.058 -6.496 1.00 82.25 324 GLN A O 1
ATOM 2555 N N . PHE A 1 325 ? 16.978 25.528 -4.337 1.00 81.06 325 PHE A N 1
ATOM 2556 C CA . PHE A 1 325 ? 18.411 25.338 -4.080 1.00 81.06 325 PHE A CA 1
ATOM 2557 C C . PHE A 1 325 ? 18.988 24.092 -4.779 1.00 81.06 325 PHE A C 1
ATOM 2559 O O . PHE A 1 325 ? 20.189 24.050 -5.013 1.00 81.06 325 PHE A O 1
ATOM 2566 N N . ALA A 1 326 ? 18.142 23.121 -5.146 1.00 86.12 326 ALA A N 1
ATOM 2567 C CA . ALA A 1 326 ? 18.488 21.889 -5.860 1.00 86.12 326 ALA A CA 1
ATOM 2568 C C . ALA A 1 326 ? 17.881 21.864 -7.281 1.00 86.12 326 ALA A C 1
ATOM 2570 O O . ALA A 1 326 ? 17.626 20.813 -7.867 1.00 86.12 326 ALA A O 1
ATOM 2571 N N . VAL A 1 327 ? 17.630 23.041 -7.873 1.00 87.75 327 VAL A N 1
ATOM 2572 C CA . VAL A 1 327 ? 16.987 23.164 -9.197 1.00 87.75 327 VAL A CA 1
ATOM 2573 C C . VAL A 1 327 ? 17.766 22.463 -10.319 1.00 87.75 327 VAL A C 1
ATOM 2575 O O . VAL A 1 327 ? 17.185 22.108 -11.343 1.00 87.75 327 VAL A O 1
ATOM 2578 N N . GLN A 1 328 ? 19.075 22.266 -10.150 1.00 91.31 328 GLN A N 1
ATOM 2579 C CA . GLN A 1 328 ? 19.902 21.559 -11.127 1.00 91.31 328 GLN A CA 1
ATOM 2580 C C . GLN A 1 328 ? 19.544 20.068 -11.179 1.00 91.31 328 GLN A C 1
ATOM 2582 O O . GLN A 1 328 ? 19.318 19.559 -12.276 1.00 91.31 328 GLN A O 1
ATOM 2587 N N . ASN A 1 329 ? 19.358 19.412 -10.028 1.00 94.00 329 ASN A N 1
ATOM 2588 C CA . ASN A 1 329 ? 18.873 18.031 -9.946 1.00 94.00 329 ASN A CA 1
ATOM 2589 C C . ASN A 1 329 ? 17.495 17.900 -10.606 1.00 94.00 329 ASN A C 1
ATOM 2591 O O . ASN A 1 329 ? 17.292 17.058 -11.476 1.00 94.00 329 ASN A O 1
ATOM 2595 N N . ALA A 1 330 ? 16.578 18.831 -10.309 1.00 92.75 330 ALA A N 1
ATOM 2596 C CA . ALA A 1 330 ? 15.267 18.866 -10.956 1.00 92.75 330 ALA A CA 1
ATOM 2597 C C . ALA A 1 330 ? 15.383 18.894 -12.492 1.00 92.75 330 ALA A C 1
ATOM 2599 O O . ALA A 1 330 ? 14.653 18.209 -13.203 1.00 92.75 330 ALA A O 1
ATOM 2600 N N . ARG A 1 331 ? 16.298 19.686 -13.051 1.00 90.44 331 ARG A N 1
ATOM 2601 C CA . ARG A 1 331 ? 16.427 19.813 -14.511 1.00 90.44 331 ARG A CA 1
ATOM 2602 C C . ARG A 1 331 ? 17.124 18.620 -15.159 1.00 90.44 331 ARG A C 1
ATOM 2604 O O . ARG A 1 331 ? 16.708 18.203 -16.240 1.00 90.44 331 ARG A O 1
ATOM 2611 N N . SER A 1 332 ? 18.168 18.104 -14.519 1.00 94.56 332 SER A N 1
ATOM 2612 C CA . SER A 1 332 ? 19.189 17.303 -15.198 1.00 94.56 332 SER A CA 1
ATOM 2613 C C . SER A 1 332 ? 19.474 15.942 -14.558 1.00 94.56 332 SER A C 1
ATOM 2615 O O . SER A 1 332 ? 20.129 15.124 -15.201 1.00 94.56 332 SER A O 1
ATOM 2617 N N . GLU A 1 333 ? 18.947 15.631 -13.371 1.00 97.06 333 GLU A N 1
ATOM 2618 C CA . GLU A 1 333 ? 19.071 14.300 -12.754 1.00 97.06 333 GLU A CA 1
ATOM 2619 C C . GLU A 1 333 ? 17.956 13.361 -13.235 1.00 97.06 333 GLU A C 1
ATOM 2621 O O . GLU A 1 333 ? 16.994 13.017 -12.549 1.00 97.06 333 GLU A O 1
ATOM 2626 N N . VAL A 1 334 ? 18.039 13.008 -14.516 1.00 97.00 334 VAL A N 1
ATOM 2627 C CA . VAL A 1 334 ? 16.927 12.397 -15.260 1.00 97.00 334 VAL A CA 1
ATOM 2628 C C . VAL A 1 334 ? 16.872 10.869 -15.175 1.00 97.00 334 VAL A C 1
ATOM 2630 O O . VAL A 1 334 ? 15.897 10.268 -15.643 1.00 97.00 334 VAL A O 1
ATOM 2633 N N . HIS A 1 335 ? 17.875 10.232 -14.562 1.00 98.00 335 HIS A N 1
ATOM 2634 C CA . HIS A 1 335 ? 17.982 8.771 -14.461 1.00 98.00 335 HIS A CA 1
ATOM 2635 C C . HIS A 1 335 ? 16.791 8.129 -13.729 1.00 98.00 335 HIS A C 1
ATOM 2637 O O . HIS A 1 335 ? 16.398 7.019 -14.097 1.00 98.00 335 HIS A O 1
ATOM 2643 N N . VAL A 1 336 ? 16.129 8.866 -12.821 1.00 98.19 336 VAL A N 1
ATOM 2644 C CA . VAL A 1 336 ? 14.877 8.466 -12.141 1.00 98.19 336 VAL A CA 1
ATOM 2645 C C . VAL A 1 336 ? 13.834 7.906 -13.112 1.00 98.19 336 VAL A C 1
ATOM 2647 O O . VAL A 1 336 ? 13.088 6.981 -12.796 1.00 98.19 336 VAL A O 1
ATOM 2650 N N . THR A 1 337 ? 13.805 8.418 -14.343 1.00 98.44 337 THR A N 1
ATOM 2651 C CA . THR A 1 337 ? 12.892 7.964 -15.396 1.00 98.44 337 THR A CA 1
ATOM 2652 C C . THR A 1 337 ? 13.160 6.515 -15.821 1.00 98.44 337 THR A C 1
ATOM 2654 O O . THR A 1 337 ? 12.225 5.758 -16.093 1.00 98.44 337 THR A O 1
ATOM 2657 N N . GLY A 1 338 ? 14.429 6.107 -15.862 1.00 98.62 338 GLY A N 1
ATOM 2658 C CA . GLY A 1 338 ? 14.837 4.726 -16.108 1.00 98.62 338 GLY A CA 1
ATOM 2659 C C . GLY A 1 338 ? 14.642 3.822 -14.886 1.00 98.62 338 GLY A C 1
ATOM 2660 O O . GLY A 1 338 ? 14.181 2.690 -15.046 1.00 98.62 338 GLY A O 1
ATOM 2661 N N . ASP A 1 339 ? 14.898 4.330 -13.678 1.00 98.69 339 ASP A N 1
ATOM 2662 C CA . ASP A 1 339 ? 14.698 3.588 -12.421 1.00 98.69 339 ASP A CA 1
ATOM 2663 C C . ASP A 1 339 ? 13.236 3.159 -12.242 1.00 98.69 339 ASP A C 1
ATOM 2665 O O . ASP A 1 339 ? 12.936 2.000 -11.945 1.00 98.69 339 ASP A O 1
ATOM 2669 N N . VAL A 1 340 ? 12.306 4.073 -12.538 1.00 98.81 340 VAL A N 1
ATOM 2670 C CA . VAL A 1 340 ? 10.867 3.786 -12.544 1.00 98.81 340 VAL A CA 1
ATOM 2671 C C . VAL A 1 340 ? 10.535 2.653 -13.513 1.00 98.81 340 VAL A C 1
ATOM 2673 O O . VAL A 1 340 ? 9.791 1.739 -13.159 1.00 98.81 340 VAL A O 1
ATOM 2676 N N . ALA A 1 341 ? 11.082 2.670 -14.730 1.00 98.81 341 ALA A N 1
ATOM 2677 C CA . ALA A 1 341 ? 10.822 1.616 -15.709 1.00 98.81 341 ALA A CA 1
ATOM 2678 C C . ALA A 1 341 ? 11.366 0.252 -15.259 1.00 98.81 341 ALA A C 1
ATOM 2680 O O . ALA A 1 341 ? 10.704 -0.775 -15.448 1.00 98.81 341 ALA A O 1
ATOM 2681 N N . LEU A 1 342 ? 12.540 0.244 -14.619 1.00 98.75 342 LEU A N 1
ATOM 2682 C CA . LEU A 1 342 ? 13.120 -0.958 -14.035 1.00 98.75 342 LEU A CA 1
ATOM 2683 C C . LEU A 1 342 ? 12.218 -1.537 -12.939 1.00 98.75 342 LEU A C 1
ATOM 2685 O O . LEU A 1 342 ? 11.946 -2.738 -12.969 1.00 98.75 342 LEU A O 1
ATOM 2689 N N . ALA A 1 343 ? 11.697 -0.707 -12.032 1.00 98.75 343 ALA A N 1
ATOM 2690 C CA . ALA A 1 343 ? 10.783 -1.148 -10.977 1.00 98.75 343 ALA A CA 1
ATOM 2691 C C . ALA A 1 343 ? 9.477 -1.738 -11.543 1.00 98.75 343 ALA A C 1
ATOM 2693 O O . ALA A 1 343 ? 9.037 -2.808 -11.110 1.00 98.75 343 ALA A O 1
ATOM 2694 N N . GLN A 1 344 ? 8.889 -1.112 -12.573 1.00 98.81 344 GLN A N 1
ATOM 2695 C CA . GLN A 1 344 ? 7.701 -1.649 -13.257 1.00 98.81 344 GLN A CA 1
ATOM 2696 C C . GLN A 1 344 ? 7.971 -3.037 -13.855 1.00 98.81 344 GLN A C 1
ATOM 2698 O O . GLN A 1 344 ? 7.168 -3.965 -13.720 1.00 98.81 344 GLN A O 1
ATOM 2703 N N . TRP A 1 345 ? 9.127 -3.204 -14.499 1.00 98.69 345 TRP A N 1
ATOM 2704 C CA . TRP A 1 345 ? 9.513 -4.486 -15.077 1.00 98.69 345 TRP A CA 1
ATOM 2705 C C . TRP A 1 345 ? 9.793 -5.542 -14.015 1.00 98.69 345 TRP A C 1
ATOM 2707 O O . TRP A 1 345 ? 9.320 -6.671 -14.137 1.00 98.69 345 TRP A O 1
ATOM 2717 N N . GLN A 1 346 ? 10.506 -5.183 -12.948 1.00 98.56 346 GLN A N 1
ATOM 2718 C CA . GLN A 1 346 ? 10.758 -6.064 -11.811 1.00 98.56 346 GLN A CA 1
ATOM 2719 C C . GLN A 1 346 ? 9.448 -6.532 -11.167 1.00 98.56 346 GLN A C 1
ATOM 2721 O O . GLN A 1 346 ? 9.326 -7.724 -10.883 1.00 98.56 346 GLN A O 1
ATOM 2726 N N . TYR A 1 347 ? 8.443 -5.657 -11.023 1.00 98.50 347 TYR A N 1
ATOM 2727 C CA . TYR A 1 347 ? 7.119 -6.054 -10.534 1.00 98.50 347 TYR A CA 1
ATOM 2728 C C . TYR A 1 347 ? 6.503 -7.157 -11.399 1.00 98.50 347 TYR A C 1
ATOM 2730 O O . TYR A 1 347 ? 6.061 -8.188 -10.886 1.00 98.50 347 TYR A O 1
ATOM 2738 N N . TYR A 1 348 ? 6.527 -6.987 -12.723 1.00 98.06 348 TYR A N 1
ATOM 2739 C CA . TYR A 1 348 ? 6.079 -8.024 -13.649 1.00 98.06 348 TYR A CA 1
ATOM 2740 C C . TYR A 1 348 ? 6.927 -9.304 -13.539 1.00 98.06 348 TYR A C 1
ATOM 2742 O O . TYR A 1 348 ? 6.376 -10.406 -13.535 1.00 98.06 348 TYR A O 1
ATOM 2750 N N . LEU A 1 349 ? 8.254 -9.197 -13.418 1.00 97.12 349 LEU A N 1
ATOM 2751 C CA . LEU A 1 349 ? 9.122 -10.367 -13.286 1.00 97.12 349 LEU A CA 1
ATOM 2752 C C . LEU A 1 349 ? 8.832 -11.163 -12.009 1.00 97.12 349 LEU A C 1
ATOM 2754 O O . LEU A 1 349 ? 8.847 -12.394 -12.046 1.00 97.12 349 LEU A O 1
ATOM 2758 N N . ALA A 1 350 ? 8.538 -10.480 -10.906 1.00 96.00 350 ALA A N 1
ATOM 2759 C CA . ALA A 1 350 ? 8.218 -11.107 -9.632 1.00 96.00 350 ALA A CA 1
ATOM 2760 C C . ALA A 1 350 ? 6.797 -11.676 -9.589 1.00 96.00 350 ALA A C 1
ATOM 2762 O O . ALA A 1 350 ? 6.605 -12.743 -9.019 1.00 96.00 350 ALA A O 1
ATOM 2763 N N . THR A 1 351 ? 5.800 -11.022 -10.186 1.00 92.31 351 THR A N 1
ATOM 2764 C CA . THR A 1 351 ? 4.391 -11.463 -10.107 1.00 92.31 351 THR A CA 1
ATOM 2765 C C . THR A 1 351 ? 3.988 -12.395 -11.246 1.00 92.31 351 THR A C 1
ATOM 2767 O O . THR A 1 351 ? 3.215 -13.329 -11.045 1.00 92.31 351 THR A O 1
ATOM 2770 N N . GLY A 1 352 ? 4.530 -12.171 -12.441 1.00 91.94 352 GLY A N 1
ATOM 2771 C CA . GLY A 1 352 ? 4.080 -12.777 -13.691 1.00 91.94 352 GLY A CA 1
ATOM 2772 C C . GLY A 1 352 ? 2.759 -12.226 -14.226 1.00 91.94 352 GLY A C 1
ATOM 2773 O O . GLY A 1 352 ? 2.260 -12.745 -15.229 1.00 91.94 352 GLY A O 1
ATOM 2774 N N . ASP A 1 353 ? 2.210 -11.179 -13.606 1.00 90.94 353 ASP A N 1
ATOM 2775 C CA . ASP A 1 353 ? 0.913 -10.616 -13.967 1.00 90.94 353 ASP A CA 1
ATOM 2776 C C . ASP A 1 353 ? 1.007 -9.818 -15.274 1.00 90.94 353 ASP A C 1
ATOM 2778 O O . ASP A 1 353 ? 1.412 -8.654 -15.327 1.00 90.94 353 ASP A O 1
ATOM 2782 N N . SER A 1 354 ? 0.641 -10.484 -16.367 1.00 90.25 354 SER A N 1
ATOM 2783 C CA . SER A 1 354 ? 0.670 -9.888 -17.705 1.00 90.25 354 SER A CA 1
ATOM 2784 C C . SER A 1 354 ? -0.521 -8.963 -17.952 1.00 90.25 354 SER A C 1
ATOM 2786 O O . SER A 1 354 ? -0.419 -8.066 -18.784 1.00 90.25 354 SER A O 1
ATOM 2788 N N . ALA A 1 355 ? -1.622 -9.140 -17.215 1.00 84.88 355 ALA A N 1
ATOM 2789 C CA . ALA A 1 355 ? -2.776 -8.253 -17.293 1.00 84.88 355 ALA A CA 1
ATOM 2790 C C . ALA A 1 355 ? -2.466 -6.912 -16.614 1.00 84.88 355 ALA A C 1
ATOM 2792 O O . ALA A 1 355 ? -2.736 -5.855 -17.184 1.00 84.88 355 ALA A O 1
ATOM 2793 N N . TRP A 1 356 ? -1.826 -6.943 -15.440 1.00 93.38 356 TRP A N 1
ATOM 2794 C CA . TRP A 1 356 ? -1.265 -5.748 -14.808 1.00 93.38 356 TRP A CA 1
ATOM 2795 C C . TRP A 1 356 ? -0.199 -5.096 -15.689 1.00 93.38 356 TRP A C 1
ATOM 2797 O O . TRP A 1 356 ? -0.234 -3.880 -15.877 1.00 93.38 356 TRP A O 1
ATOM 2807 N N . LEU A 1 357 ? 0.706 -5.881 -16.290 1.00 94.94 357 LEU A N 1
ATOM 2808 C CA . LEU A 1 357 ? 1.715 -5.325 -17.194 1.00 94.94 357 LEU A CA 1
ATOM 2809 C C . LEU A 1 357 ? 1.044 -4.589 -18.358 1.00 94.94 357 LEU A C 1
ATOM 2811 O O . LEU A 1 357 ? 1.425 -3.465 -18.642 1.00 94.94 357 LEU A O 1
ATOM 2815 N N . ALA A 1 358 ? 0.031 -5.168 -19.004 1.00 86.81 358 ALA A N 1
ATOM 2816 C CA . ALA A 1 358 ? -0.672 -4.510 -20.106 1.00 86.81 358 ALA A CA 1
ATOM 2817 C C . ALA A 1 358 ? -1.387 -3.220 -19.674 1.00 86.81 358 ALA A C 1
ATOM 2819 O O . ALA A 1 358 ? -1.313 -2.206 -20.367 1.00 86.81 358 ALA A O 1
ATOM 2820 N N . ARG A 1 359 ? -2.087 -3.264 -18.535 1.00 90.38 359 ARG A N 1
ATOM 2821 C CA . ARG A 1 359 ? -2.964 -2.183 -18.069 1.00 90.38 359 ARG A CA 1
ATOM 2822 C C . ARG A 1 359 ? -2.207 -1.028 -17.416 1.00 90.38 359 ARG A C 1
ATOM 2824 O O . ARG A 1 359 ? -2.535 0.126 -17.673 1.00 90.38 359 ARG A O 1
ATOM 2831 N N . ASP A 1 360 ? -1.241 -1.336 -16.555 1.00 88.69 360 ASP A N 1
ATOM 2832 C CA . ASP A 1 360 ? -0.619 -0.372 -15.642 1.00 88.69 360 ASP A CA 1
ATOM 2833 C C . ASP A 1 360 ? 0.889 -0.211 -15.896 1.00 88.69 360 ASP A C 1
ATOM 2835 O O . ASP A 1 360 ? 1.373 0.916 -16.008 1.00 88.69 360 ASP A O 1
ATOM 2839 N N . GLY A 1 361 ? 1.634 -1.317 -16.020 1.00 97.31 361 GLY A N 1
ATOM 2840 C CA . GLY A 1 361 ? 3.102 -1.281 -16.091 1.00 97.31 361 GLY A CA 1
ATOM 2841 C C . GLY A 1 361 ? 3.661 -0.815 -17.442 1.00 97.31 361 GLY A C 1
ATOM 2842 O O . GLY A 1 361 ? 4.516 0.068 -17.508 1.00 97.31 361 GLY A O 1
ATOM 2843 N N . PHE A 1 362 ? 3.168 -1.383 -18.542 1.00 98.50 362 PHE A N 1
ATOM 2844 C CA . PHE A 1 362 ? 3.643 -1.113 -19.898 1.00 98.50 362 PHE A CA 1
ATOM 2845 C C . PHE A 1 362 ? 3.396 0.330 -20.354 1.00 98.50 362 PHE A C 1
ATOM 2847 O O . PHE A 1 362 ? 4.311 0.896 -20.948 1.00 98.50 362 PHE A O 1
ATOM 2854 N N . PRO A 1 363 ? 2.258 0.987 -20.042 1.00 98.62 363 PRO A N 1
ATOM 2855 C CA . PRO A 1 363 ? 2.101 2.412 -20.316 1.00 98.62 363 PRO A CA 1
ATOM 2856 C C . PRO A 1 363 ? 3.204 3.276 -19.697 1.00 98.62 363 PRO A C 1
ATOM 2858 O O . PRO A 1 363 ? 3.661 4.208 -20.346 1.00 98.62 363 PRO A O 1
ATOM 2861 N N . VAL A 1 364 ? 3.662 2.964 -18.479 1.00 98.88 364 VAL A N 1
ATOM 2862 C CA . VAL A 1 364 ? 4.775 3.690 -17.845 1.00 98.88 364 VAL A CA 1
ATOM 2863 C C . VAL A 1 364 ? 6.087 3.392 -18.568 1.00 98.88 364 VAL A C 1
ATOM 2865 O O . VAL A 1 364 ? 6.750 4.322 -19.011 1.00 98.88 364 VAL A O 1
ATOM 2868 N N . ILE A 1 365 ? 6.427 2.111 -18.743 1.00 98.94 365 ILE A N 1
ATOM 2869 C CA . ILE A 1 365 ? 7.653 1.655 -19.428 1.00 98.94 365 ILE A CA 1
ATOM 2870 C C . ILE A 1 365 ? 7.785 2.276 -20.827 1.00 98.94 365 ILE A C 1
ATOM 2872 O O . ILE A 1 365 ? 8.842 2.767 -21.210 1.00 98.94 365 ILE A O 1
ATOM 2876 N N . ARG A 1 366 ? 6.701 2.256 -21.606 1.00 98.75 366 ARG A N 1
ATOM 2877 C CA . ARG A 1 366 ? 6.679 2.769 -22.976 1.00 98.75 366 ARG A CA 1
ATOM 2878 C C . ARG A 1 366 ? 6.969 4.266 -23.020 1.00 98.75 366 ARG A C 1
ATOM 2880 O O . ARG A 1 366 ? 7.778 4.720 -23.815 1.00 98.75 366 ARG A O 1
ATOM 2887 N N . GLU A 1 367 ? 6.310 5.040 -22.164 1.00 98.81 367 GLU A N 1
ATOM 2888 C CA . GLU A 1 367 ? 6.437 6.499 -22.180 1.00 98.81 367 GLU A CA 1
ATOM 2889 C C . GLU A 1 367 ? 7.798 6.959 -21.665 1.00 98.81 367 GLU A C 1
ATOM 2891 O O . GLU A 1 367 ? 8.352 7.929 -22.174 1.00 98.81 367 GLU A O 1
ATOM 2896 N N . THR A 1 368 ? 8.375 6.267 -20.686 1.00 98.88 368 THR A N 1
ATOM 2897 C CA . THR A 1 368 ? 9.737 6.569 -20.237 1.00 98.88 368 THR A CA 1
ATOM 2898 C C . THR A 1 368 ? 10.777 6.157 -21.290 1.00 98.88 368 THR A C 1
ATOM 2900 O O . THR A 1 368 ? 11.785 6.843 -21.449 1.00 98.88 368 THR A O 1
ATOM 2903 N N . ALA A 1 369 ? 10.537 5.092 -22.064 1.00 98.88 369 ALA A N 1
ATOM 2904 C CA . ALA A 1 369 ? 11.361 4.743 -23.225 1.00 98.88 369 ALA A CA 1
ATOM 2905 C C . ALA A 1 369 ? 11.277 5.809 -24.335 1.00 98.88 369 ALA A C 1
ATOM 2907 O O . ALA A 1 369 ? 12.303 6.222 -24.880 1.00 98.88 369 ALA A O 1
ATOM 2908 N N . ASP A 1 370 ? 10.079 6.323 -24.620 1.00 98.69 370 ASP A N 1
ATOM 2909 C CA . ASP A 1 370 ? 9.878 7.409 -25.587 1.00 98.69 370 ASP A CA 1
ATOM 2910 C C . ASP A 1 370 ? 10.554 8.718 -25.154 1.00 98.69 370 ASP A C 1
ATOM 2912 O O . ASP A 1 370 ? 11.049 9.465 -26.007 1.00 98.69 370 ASP A O 1
ATOM 2916 N N . PHE A 1 371 ? 10.635 8.971 -23.841 1.00 98.88 371 PHE A N 1
ATOM 2917 C CA . PHE A 1 371 ? 11.449 10.052 -23.291 1.00 98.88 371 PHE A CA 1
ATOM 2918 C C . PHE A 1 371 ? 12.920 9.870 -23.652 1.00 98.88 371 PHE A C 1
ATOM 2920 O O . PHE A 1 371 ? 13.486 10.773 -24.266 1.00 98.88 371 PHE A O 1
ATOM 2927 N N . TRP A 1 372 ? 13.517 8.706 -23.382 1.00 98.81 372 TRP A N 1
ATOM 2928 C CA . TRP A 1 372 ? 14.931 8.459 -23.690 1.00 98.81 372 TRP A CA 1
ATOM 2929 C C . TRP A 1 372 ? 15.251 8.573 -25.181 1.00 98.81 372 TRP A C 1
ATOM 2931 O O . TRP A 1 372 ? 16.262 9.180 -25.536 1.00 98.81 372 TRP A O 1
ATOM 2941 N N . VAL A 1 373 ? 14.367 8.093 -26.065 1.00 98.75 373 VAL A N 1
ATOM 2942 C CA . VAL A 1 373 ? 14.511 8.303 -27.519 1.00 98.75 373 VAL A CA 1
ATOM 2943 C C . VAL A 1 373 ? 14.504 9.790 -27.874 1.00 98.75 373 VAL A C 1
ATOM 2945 O O . VAL A 1 373 ? 15.226 10.204 -28.773 1.00 98.75 373 VAL A O 1
ATOM 2948 N N . SER A 1 374 ? 13.679 10.604 -27.211 1.00 98.44 374 SER A N 1
ATOM 2949 C CA . SER A 1 374 ? 13.631 12.050 -27.468 1.00 98.44 374 SER A CA 1
ATOM 2950 C C . SER A 1 374 ? 14.736 12.854 -26.782 1.00 98.44 374 SER A C 1
ATOM 2952 O O . SER A 1 374 ? 15.045 13.948 -27.237 1.00 98.44 374 SER A O 1
ATOM 2954 N N . ARG A 1 375 ? 15.302 12.330 -25.689 1.00 97.81 375 ARG A N 1
ATOM 2955 C CA . ARG A 1 375 ? 16.328 12.986 -24.872 1.00 97.81 375 ARG A CA 1
ATOM 2956 C C . ARG A 1 375 ? 17.742 12.784 -25.414 1.00 97.81 375 ARG A C 1
ATOM 2958 O O . ARG A 1 375 ? 18.613 13.604 -25.125 1.00 97.81 375 ARG A O 1
ATOM 2965 N N . SER A 1 376 ? 17.952 11.693 -26.146 1.00 97.94 376 SER A N 1
ATOM 2966 C CA . SER A 1 376 ? 19.245 11.324 -26.720 1.00 97.94 376 SER A CA 1
ATOM 2967 C C . SER A 1 376 ? 19.523 12.107 -28.006 1.00 97.94 376 SER A C 1
ATOM 2969 O O . SER A 1 376 ? 18.632 12.268 -28.841 1.00 97.94 376 SER A O 1
ATOM 2971 N N . VAL A 1 377 ? 20.765 12.550 -28.185 1.00 97.75 377 VAL A N 1
ATOM 2972 C CA . VAL A 1 377 ? 21.248 13.291 -29.359 1.00 97.75 377 VAL A CA 1
ATOM 2973 C C . VAL A 1 377 ? 22.032 12.336 -30.255 1.00 97.75 377 VAL A C 1
ATOM 2975 O O . VAL A 1 377 ? 22.891 11.617 -29.762 1.00 97.75 377 VAL A O 1
ATOM 2978 N N . HIS A 1 378 ? 21.722 12.283 -31.553 1.00 97.62 378 HIS A N 1
ATOM 2979 C CA . HIS A 1 378 ? 22.465 11.455 -32.512 1.00 97.62 378 HIS A CA 1
ATOM 2980 C C . HIS A 1 378 ? 23.669 12.223 -33.048 1.00 97.62 378 HIS A C 1
ATOM 2982 O O . HIS A 1 378 ? 23.506 13.300 -33.621 1.00 97.62 378 HIS A O 1
ATOM 2988 N N . ASP A 1 379 ? 24.854 11.646 -32.900 1.00 96.88 379 ASP A N 1
ATOM 2989 C CA . ASP A 1 379 ? 26.045 12.053 -33.627 1.00 96.88 379 ASP A CA 1
ATOM 2990 C C . ASP A 1 379 ? 26.156 11.232 -34.918 1.00 96.88 379 ASP A C 1
ATOM 2992 O O . ASP A 1 379 ? 26.489 10.045 -34.915 1.00 96.88 379 ASP A O 1
ATOM 2996 N N . SER A 1 380 ? 25.892 11.893 -36.046 1.00 94.12 380 SER A N 1
ATOM 2997 C CA . SER A 1 380 ? 25.968 11.281 -37.375 1.00 94.12 380 SER A CA 1
ATOM 2998 C C . SER A 1 380 ? 27.383 10.880 -37.808 1.00 94.12 380 SER A C 1
ATOM 3000 O O . SER A 1 380 ? 27.516 10.065 -38.719 1.00 94.12 380 SER A O 1
ATOM 3002 N N . VAL A 1 381 ? 28.433 11.439 -37.191 1.00 95.31 381 VAL A N 1
ATOM 3003 C CA . VAL A 1 381 ? 29.829 11.132 -37.539 1.00 95.31 381 VAL A CA 1
ATOM 3004 C C . VAL A 1 381 ? 30.245 9.796 -36.933 1.00 95.31 381 VAL A C 1
ATOM 3006 O O . VAL A 1 381 ? 30.845 8.967 -37.615 1.00 95.31 381 VAL A O 1
ATOM 3009 N N . THR A 1 382 ? 29.914 9.572 -35.661 1.00 93.56 382 THR A N 1
ATOM 3010 C CA . THR A 1 382 ? 30.243 8.326 -34.952 1.00 93.56 382 THR A CA 1
ATOM 3011 C C . THR A 1 382 ? 29.144 7.261 -35.043 1.00 93.56 382 THR A C 1
ATOM 3013 O O . THR A 1 382 ? 29.370 6.122 -34.630 1.00 93.56 382 THR A O 1
ATOM 3016 N N . ASP A 1 383 ? 27.975 7.615 -35.592 1.00 95.31 383 ASP A N 1
ATOM 3017 C CA . ASP A 1 383 ? 26.724 6.837 -35.569 1.00 95.31 383 ASP A CA 1
ATOM 3018 C C . ASP A 1 383 ? 26.332 6.383 -34.150 1.00 95.31 383 ASP A C 1
ATOM 3020 O O . ASP A 1 383 ? 25.901 5.247 -33.918 1.00 95.31 383 ASP A O 1
ATOM 3024 N N . ARG A 1 384 ? 26.506 7.277 -33.170 1.00 96.94 384 ARG A N 1
ATOM 3025 C CA . ARG A 1 384 ? 26.183 7.031 -31.758 1.00 96.94 384 ARG A CA 1
ATOM 3026 C C . ARG A 1 384 ? 25.144 8.003 -31.237 1.00 96.94 384 ARG A C 1
ATOM 3028 O O . ARG A 1 384 ? 24.942 9.086 -31.772 1.00 96.94 384 ARG A O 1
ATOM 3035 N N . TYR A 1 385 ? 24.460 7.584 -30.182 1.00 98.38 385 TYR A N 1
ATOM 3036 C CA . TYR A 1 385 ? 23.592 8.458 -29.406 1.00 98.38 385 TYR A CA 1
ATOM 3037 C C . TYR A 1 385 ? 24.284 8.863 -28.111 1.00 98.38 385 TYR A C 1
ATOM 3039 O O . TYR A 1 385 ? 24.908 8.026 -27.463 1.00 98.38 385 TYR A O 1
ATOM 3047 N N . HIS A 1 386 ? 24.103 10.117 -27.720 1.00 98.38 386 HIS A N 1
ATOM 3048 C CA . HIS A 1 386 ? 24.679 10.716 -26.525 1.00 98.38 386 HIS A CA 1
ATOM 3049 C C . HIS A 1 386 ? 23.578 11.292 -25.635 1.00 98.38 386 HIS A C 1
ATOM 3051 O O . HIS A 1 386 ? 22.540 11.755 -26.124 1.00 98.38 386 HIS A O 1
ATOM 3057 N N . ILE A 1 387 ? 23.791 11.275 -24.320 1.00 98.38 387 ILE A N 1
ATOM 3058 C CA . ILE A 1 387 ? 22.939 11.988 -23.361 1.00 98.38 387 ILE A CA 1
ATOM 3059 C C . ILE A 1 387 ? 23.806 13.032 -22.662 1.00 98.38 387 ILE A C 1
ATOM 3061 O O . ILE A 1 387 ? 24.644 12.732 -21.816 1.00 98.38 387 ILE A O 1
ATOM 3065 N N . GLU A 1 388 ? 23.592 14.284 -23.044 1.00 97.12 388 GLU A N 1
ATOM 3066 C CA . GLU A 1 388 ? 24.394 15.430 -22.611 1.00 97.12 388 GLU A CA 1
ATOM 3067 C C . GLU A 1 388 ? 23.758 16.170 -21.432 1.00 97.12 388 GLU A C 1
ATOM 3069 O O . GLU A 1 388 ? 22.539 16.123 -21.264 1.00 97.12 388 GLU A O 1
ATOM 3074 N N . ASN A 1 389 ? 24.546 16.949 -20.686 1.00 95.94 389 ASN A N 1
ATOM 3075 C CA . ASN A 1 389 ? 24.076 17.880 -19.650 1.00 95.94 389 ASN A CA 1
ATOM 3076 C C . ASN A 1 389 ? 23.187 17.219 -18.575 1.00 95.94 389 ASN A C 1
ATOM 3078 O O . ASN A 1 389 ? 22.041 17.631 -18.334 1.00 95.94 389 ASN A O 1
ATOM 3082 N N . VAL A 1 390 ? 23.716 16.172 -17.944 1.00 96.88 390 VAL A N 1
ATOM 3083 C CA . VAL A 1 390 ? 23.053 15.454 -16.848 1.00 96.88 390 VAL A CA 1
ATOM 3084 C C . VAL A 1 390 ? 23.728 15.711 -15.505 1.00 96.88 390 VAL A C 1
ATOM 3086 O O . VAL A 1 390 ? 24.885 16.125 -15.435 1.00 96.88 390 VAL A O 1
ATOM 3089 N N . VAL A 1 391 ? 22.975 15.487 -14.434 1.00 97.00 391 VAL A N 1
ATOM 3090 C CA . VAL A 1 391 ? 23.511 15.320 -13.079 1.00 97.00 391 VAL A CA 1
ATOM 3091 C C . VAL A 1 391 ? 23.659 13.819 -12.846 1.00 97.00 391 VAL A C 1
ATOM 3093 O O . VAL A 1 391 ? 22.729 13.059 -13.125 1.00 97.00 391 VAL A O 1
ATOM 3096 N N . SER A 1 392 ? 24.845 13.397 -12.412 1.00 94.69 392 SER A N 1
ATOM 3097 C CA . SER A 1 392 ? 25.129 12.001 -12.062 1.00 94.69 392 SER A CA 1
ATOM 3098 C C . SER A 1 392 ? 24.492 11.636 -10.720 1.00 94.69 392 SER A C 1
ATOM 3100 O O . SER A 1 392 ? 24.360 12.501 -9.861 1.00 94.69 392 SER A O 1
ATOM 3102 N N . VAL A 1 393 ? 24.255 10.341 -10.472 1.00 91.50 393 VAL A N 1
ATOM 3103 C CA . VAL A 1 393 ? 23.932 9.825 -9.119 1.00 91.50 393 VAL A CA 1
ATOM 3104 C C . VAL A 1 393 ? 25.019 10.156 -8.088 1.00 91.50 393 VAL A C 1
ATOM 3106 O O . VAL A 1 393 ? 24.790 10.100 -6.881 1.00 91.50 393 VAL A O 1
ATOM 3109 N N . HIS A 1 394 ? 26.231 10.488 -8.546 1.00 90.69 394 HIS A N 1
ATOM 3110 C CA . HIS A 1 394 ? 27.176 11.248 -7.743 1.00 90.69 394 HIS A CA 1
ATOM 3111 C C . HIS A 1 394 ? 26.906 12.744 -7.941 1.00 90.69 394 HIS A C 1
ATOM 3113 O O . HIS A 1 394 ? 27.561 13.389 -8.758 1.00 90.69 394 HIS A O 1
ATOM 3119 N N . GLU A 1 395 ? 25.942 13.278 -7.186 1.00 88.12 395 GLU A N 1
ATOM 3120 C CA . GLU A 1 395 ? 25.287 14.580 -7.429 1.00 88.12 395 GLU A CA 1
ATOM 3121 C C . GLU A 1 395 ? 26.229 15.798 -7.526 1.00 88.12 395 GLU A C 1
ATOM 3123 O O . GLU A 1 395 ? 25.850 16.841 -8.054 1.00 88.12 395 GLU A O 1
ATOM 3128 N N . GLY A 1 396 ? 27.481 15.684 -7.067 1.00 87.31 396 GLY A N 1
ATOM 3129 C CA . GLY A 1 396 ? 28.509 16.710 -7.283 1.00 87.31 396 GLY A CA 1
ATOM 3130 C C . GLY A 1 396 ? 28.974 16.847 -8.742 1.00 87.31 396 GLY A C 1
ATOM 3131 O O . GLY A 1 396 ? 29.636 17.827 -9.082 1.00 87.31 396 GLY A O 1
ATOM 3132 N N . LEU A 1 397 ? 28.648 15.883 -9.608 1.00 92.38 397 LEU A N 1
ATOM 3133 C CA . LEU A 1 397 ? 28.980 15.881 -11.032 1.00 92.38 397 LEU A CA 1
ATOM 3134 C C . LEU A 1 397 ? 27.787 16.386 -11.843 1.00 92.38 397 LEU A C 1
ATOM 3136 O O . LEU A 1 397 ? 26.842 15.649 -12.131 1.00 92.38 397 LEU A O 1
ATOM 3140 N N . ILE A 1 398 ? 27.855 17.660 -12.214 1.00 93.88 398 ILE A N 1
ATOM 3141 C CA . ILE A 1 398 ? 26.759 18.406 -12.830 1.00 93.88 398 ILE A CA 1
ATOM 3142 C C . ILE A 1 398 ? 27.154 18.827 -14.241 1.00 93.88 398 ILE A C 1
ATOM 3144 O O . ILE A 1 398 ? 28.251 19.338 -14.460 1.00 93.88 398 ILE A O 1
ATOM 3148 N N . GLY A 1 399 ? 26.229 18.664 -15.188 1.00 94.88 399 GLY A N 1
ATOM 3149 C CA . GLY A 1 399 ? 26.424 19.079 -16.575 1.00 94.88 399 GLY A CA 1
ATOM 3150 C C . GLY A 1 399 ? 27.360 18.152 -17.346 1.00 94.88 399 GLY A C 1
ATOM 3151 O O . GLY A 1 399 ? 27.924 18.560 -18.357 1.00 94.88 399 GLY A O 1
ATOM 3152 N N . VAL A 1 400 ? 27.534 16.916 -16.870 1.00 95.62 400 VAL A N 1
ATOM 3153 C CA . VAL A 1 400 ? 28.372 15.911 -17.529 1.00 95.62 400 VAL A CA 1
ATOM 3154 C C . VAL A 1 400 ? 27.650 15.311 -18.736 1.00 95.62 400 VAL A C 1
ATOM 3156 O O . VAL A 1 400 ? 26.419 15.342 -18.822 1.00 95.62 400 VAL A O 1
ATOM 3159 N N . THR A 1 401 ? 28.423 14.757 -19.666 1.00 96.94 401 THR A N 1
ATOM 3160 C CA . THR A 1 401 ? 27.922 14.059 -20.855 1.00 96.94 401 THR A CA 1
ATOM 3161 C C . THR A 1 401 ? 28.247 12.576 -20.753 1.00 96.94 401 THR A C 1
ATOM 3163 O O . THR A 1 401 ? 29.336 12.203 -20.314 1.00 96.94 401 THR A O 1
ATOM 3166 N N . ASP A 1 402 ? 27.287 11.742 -21.151 1.00 97.19 402 ASP A N 1
ATOM 3167 C CA . ASP A 1 402 ? 27.386 10.282 -21.145 1.00 97.19 402 ASP A CA 1
ATOM 3168 C C . ASP A 1 402 ? 27.792 9.703 -19.786 1.00 97.19 402 ASP A C 1
ATOM 3170 O O . ASP A 1 402 ? 28.692 8.869 -19.676 1.00 97.19 402 ASP A O 1
ATOM 3174 N N . ASP A 1 403 ? 27.096 10.145 -18.735 1.00 97.25 403 ASP A N 1
ATOM 3175 C CA . ASP A 1 403 ? 27.155 9.504 -17.423 1.00 97.25 403 ASP A CA 1
ATOM 3176 C C . ASP A 1 403 ? 26.820 8.012 -17.545 1.00 97.25 403 ASP A C 1
ATOM 3178 O O . ASP A 1 403 ? 25.786 7.617 -18.096 1.00 97.25 403 ASP A O 1
ATOM 3182 N N . ALA A 1 404 ? 27.705 7.163 -17.022 1.00 96.38 404 ALA A N 1
ATOM 3183 C CA . ALA A 1 404 ? 27.623 5.726 -17.233 1.00 96.38 404 ALA A CA 1
ATOM 3184 C C . ALA A 1 404 ? 26.343 5.128 -16.649 1.00 96.38 404 ALA A C 1
ATOM 3186 O O . ALA A 1 404 ? 25.768 4.221 -17.254 1.00 96.38 404 ALA A O 1
ATOM 3187 N N . TYR A 1 405 ? 25.880 5.610 -15.491 1.00 97.19 405 TYR A N 1
ATOM 3188 C CA . TYR A 1 405 ? 24.646 5.104 -14.895 1.00 97.19 405 TYR A CA 1
ATOM 3189 C C . TYR A 1 405 ? 23.422 5.550 -15.689 1.00 97.19 405 TYR A C 1
ATOM 3191 O O . TYR A 1 405 ? 22.580 4.721 -16.040 1.00 97.19 405 TYR A O 1
ATOM 3199 N N . THR A 1 406 ? 23.356 6.835 -16.030 1.00 98.12 406 THR A N 1
ATOM 3200 C CA . THR A 1 406 ? 22.255 7.430 -16.791 1.00 98.12 406 THR A CA 1
ATOM 3201 C C . THR A 1 406 ? 22.097 6.746 -18.146 1.00 98.12 406 THR A C 1
ATOM 3203 O O . THR A 1 406 ? 21.000 6.289 -18.478 1.00 98.12 406 THR A O 1
ATOM 3206 N N . ASN A 1 407 ? 23.188 6.568 -18.894 1.00 98.31 407 ASN A N 1
ATOM 3207 C CA . ASN A 1 407 ? 23.147 5.880 -20.184 1.00 98.31 407 ASN A CA 1
ATOM 3208 C C . ASN A 1 407 ? 22.809 4.389 -20.011 1.00 98.31 407 ASN A C 1
ATOM 3210 O O . ASN A 1 407 ? 22.007 3.843 -20.774 1.00 98.31 407 ASN A O 1
ATOM 3214 N N . ALA A 1 408 ? 23.333 3.722 -18.974 1.00 98.25 408 ALA A N 1
ATOM 3215 C CA . ALA A 1 408 ? 23.006 2.321 -18.708 1.00 98.25 408 ALA A CA 1
ATOM 3216 C C . ALA A 1 408 ? 21.521 2.114 -18.380 1.00 98.25 408 ALA A C 1
ATOM 3218 O O . ALA A 1 408 ? 20.907 1.189 -18.922 1.00 98.25 408 ALA A O 1
ATOM 3219 N N . VAL A 1 409 ? 20.929 2.949 -17.521 1.00 98.62 409 VAL A N 1
ATOM 3220 C CA . VAL A 1 409 ? 19.515 2.823 -17.142 1.00 98.62 409 VAL A CA 1
ATOM 3221 C C . VAL A 1 409 ? 18.585 3.260 -18.279 1.00 98.62 409 VAL A C 1
ATOM 3223 O O . VAL A 1 409 ? 17.540 2.638 -18.484 1.00 98.62 409 VAL A O 1
ATOM 3226 N N . ALA A 1 410 ? 18.985 4.249 -19.088 1.00 98.81 410 ALA A N 1
ATOM 3227 C CA . ALA A 1 410 ? 18.279 4.632 -20.308 1.00 98.81 410 ALA A CA 1
ATOM 3228 C C . ALA A 1 410 ? 18.229 3.470 -21.308 1.00 98.81 410 ALA A C 1
ATOM 3230 O O . ALA A 1 410 ? 17.145 3.054 -21.729 1.00 98.81 410 ALA A O 1
ATOM 3231 N N . ARG A 1 411 ? 19.386 2.866 -21.614 1.00 98.62 411 ARG A N 1
ATOM 3232 C CA . ARG A 1 411 ? 19.474 1.663 -22.455 1.00 98.62 411 ARG A CA 1
ATOM 3233 C C . ARG A 1 411 ? 18.621 0.528 -21.896 1.00 98.62 411 ARG A C 1
ATOM 3235 O O . ARG A 1 411 ? 17.848 -0.080 -22.636 1.00 98.62 411 ARG A O 1
ATOM 3242 N N . LYS A 1 412 ? 18.705 0.277 -20.585 1.00 98.62 412 LYS A N 1
ATOM 3243 C CA . LYS A 1 412 ? 17.928 -0.774 -19.920 1.00 98.62 412 LYS A CA 1
ATOM 3244 C C . LYS A 1 412 ? 16.425 -0.557 -20.072 1.00 98.62 412 LYS A C 1
ATOM 3246 O O . LYS A 1 412 ? 15.699 -1.513 -20.328 1.00 98.62 412 LYS A O 1
ATOM 3251 N N . ASN A 1 413 ? 15.954 0.682 -19.948 1.00 98.88 413 ASN A N 1
ATOM 3252 C CA . ASN A 1 413 ? 14.550 1.015 -20.156 1.00 98.88 413 ASN A CA 1
ATOM 3253 C C . ASN A 1 413 ? 14.095 0.706 -21.595 1.00 98.88 413 ASN A C 1
ATOM 3255 O O . ASN A 1 413 ? 13.096 0.018 -21.797 1.00 98.88 413 ASN A O 1
ATOM 3259 N N . LEU A 1 414 ? 14.868 1.126 -22.601 1.00 98.88 414 LEU A N 1
ATOM 3260 C CA . LEU A 1 414 ? 14.570 0.845 -24.012 1.00 98.88 414 LEU A CA 1
ATOM 3261 C C . LEU A 1 414 ? 14.498 -0.671 -24.297 1.00 98.88 414 LEU A C 1
ATOM 3263 O O . LEU A 1 414 ? 13.584 -1.149 -24.977 1.00 98.88 414 LEU A O 1
ATOM 3267 N N . GLU A 1 415 ? 15.417 -1.453 -23.725 1.00 98.56 415 GLU A N 1
ATOM 3268 C CA . GLU A 1 415 ? 15.404 -2.920 -23.800 1.00 98.56 415 GLU A CA 1
ATOM 3269 C C . GLU A 1 415 ? 14.170 -3.530 -23.120 1.00 98.56 415 GLU A C 1
ATOM 3271 O O . GLU A 1 415 ? 13.546 -4.453 -23.661 1.00 98.56 415 GLU A O 1
ATOM 3276 N N . ILE A 1 416 ? 13.801 -3.010 -21.945 1.00 98.62 416 ILE A N 1
ATOM 3277 C CA . ILE A 1 416 ? 12.607 -3.409 -21.194 1.00 98.62 416 ILE A CA 1
ATOM 3278 C C . ILE A 1 416 ? 11.342 -3.109 -22.001 1.00 98.62 416 ILE A C 1
ATOM 3280 O O . ILE A 1 416 ? 10.473 -3.975 -22.084 1.00 98.62 416 ILE A O 1
ATOM 3284 N N . ALA A 1 417 ? 11.231 -1.945 -22.642 1.00 98.81 417 ALA A N 1
ATOM 3285 C CA . ALA A 1 417 ? 10.079 -1.589 -23.471 1.00 98.81 417 ALA A CA 1
ATOM 3286 C C . ALA A 1 417 ? 9.899 -2.556 -24.649 1.00 98.81 417 ALA A C 1
ATOM 3288 O O . ALA A 1 417 ? 8.790 -3.047 -24.902 1.00 98.81 417 ALA A O 1
ATOM 3289 N N . ALA A 1 418 ? 10.999 -2.927 -25.309 1.00 98.50 418 ALA A N 1
ATOM 3290 C CA . ALA A 1 418 ? 10.981 -3.951 -26.348 1.00 98.50 418 ALA A CA 1
ATOM 3291 C C . ALA A 1 418 ? 10.604 -5.339 -25.787 1.00 98.50 418 ALA A C 1
ATOM 3293 O O . ALA A 1 418 ? 9.832 -6.076 -26.406 1.00 98.50 418 ALA A O 1
ATOM 3294 N N . ALA A 1 419 ? 11.112 -5.709 -24.607 1.00 98.06 419 ALA A N 1
ATOM 3295 C CA . ALA A 1 419 ? 10.791 -6.980 -23.955 1.00 98.06 419 ALA A CA 1
ATOM 3296 C C . ALA A 1 419 ? 9.325 -7.067 -23.499 1.00 98.06 419 ALA A C 1
ATOM 3298 O O . ALA A 1 419 ? 8.688 -8.103 -23.700 1.00 98.06 419 ALA A O 1
ATOM 3299 N N . ALA A 1 420 ? 8.781 -5.988 -22.937 1.00 98.19 420 ALA A N 1
ATOM 3300 C CA . ALA A 1 420 ? 7.386 -5.880 -22.533 1.00 98.19 420 ALA A CA 1
ATOM 3301 C C . ALA A 1 420 ? 6.454 -5.952 -23.750 1.00 98.19 420 ALA A C 1
ATOM 3303 O O . ALA A 1 420 ? 5.497 -6.722 -23.730 1.00 98.19 420 ALA A O 1
ATOM 3304 N N . SER A 1 421 ? 6.793 -5.266 -24.846 1.00 97.75 421 SER A N 1
ATOM 3305 C CA . SER A 1 421 ? 6.026 -5.337 -26.099 1.00 97.75 421 SER A CA 1
ATOM 3306 C C . SER A 1 421 ? 5.952 -6.761 -26.643 1.00 97.75 421 SER A C 1
ATOM 3308 O O . SER A 1 421 ? 4.866 -7.279 -26.898 1.00 97.75 421 SER A O 1
ATOM 3310 N N . ARG A 1 422 ? 7.100 -7.457 -26.707 1.00 96.81 422 ARG A N 1
ATOM 3311 C CA . ARG A 1 422 ? 7.141 -8.880 -27.086 1.00 96.81 422 ARG A CA 1
ATOM 3312 C C . ARG A 1 422 ? 6.304 -9.748 -26.151 1.00 96.81 422 ARG A C 1
ATOM 3314 O O . ARG A 1 422 ? 5.625 -10.659 -26.613 1.00 96.81 422 ARG A O 1
ATOM 3321 N N . ARG A 1 423 ? 6.337 -9.480 -24.842 1.00 95.88 423 ARG A N 1
ATOM 3322 C CA . ARG A 1 423 ? 5.562 -10.243 -23.855 1.00 95.88 423 ARG A CA 1
ATOM 3323 C C . ARG A 1 423 ? 4.051 -10.078 -24.035 1.00 95.88 423 ARG A C 1
ATOM 3325 O O . ARG A 1 423 ? 3.319 -11.034 -23.772 1.00 95.88 423 ARG A O 1
ATOM 3332 N N . LEU A 1 424 ? 3.615 -8.887 -24.433 1.00 94.94 424 LEU A N 1
ATOM 3333 C CA . LEU A 1 424 ? 2.211 -8.525 -24.626 1.00 94.94 424 LEU A CA 1
ATOM 3334 C C . LEU A 1 424 ? 1.699 -8.793 -26.048 1.00 94.94 424 LEU A C 1
ATOM 3336 O O . LEU A 1 424 ? 0.506 -8.656 -26.291 1.00 94.94 424 LEU A O 1
ATOM 3340 N N . GLY A 1 425 ? 2.578 -9.173 -26.981 1.00 93.94 425 GLY A N 1
ATOM 3341 C CA . GLY A 1 425 ? 2.213 -9.359 -28.386 1.00 93.94 425 GLY A CA 1
ATOM 3342 C C . GLY A 1 425 ? 1.908 -8.047 -29.115 1.00 93.94 425 GLY A C 1
ATOM 3343 O O . GLY A 1 425 ? 1.220 -8.063 -30.131 1.00 93.94 425 GLY A O 1
ATOM 3344 N N . THR A 1 426 ? 2.397 -6.910 -28.611 1.00 91.50 426 THR A N 1
ATOM 3345 C CA . THR A 1 426 ? 2.231 -5.599 -29.253 1.00 91.50 426 THR A CA 1
ATOM 3346 C C . THR A 1 426 ? 3.462 -5.248 -30.094 1.00 91.50 426 THR A C 1
ATOM 3348 O O . THR A 1 426 ? 4.580 -5.592 -29.695 1.00 91.50 426 THR A O 1
ATOM 3351 N N . PRO A 1 427 ? 3.314 -4.531 -31.224 1.00 91.56 427 PRO A N 1
ATOM 3352 C CA . PRO A 1 427 ? 4.460 -4.056 -31.997 1.00 91.56 427 PRO A CA 1
ATOM 3353 C C . PRO A 1 427 ? 5.382 -3.173 -31.143 1.00 91.56 427 PRO A C 1
ATOM 3355 O O . PRO A 1 427 ? 4.916 -2.238 -30.491 1.00 91.56 427 PRO A O 1
ATOM 3358 N N . ALA A 1 428 ? 6.681 -3.480 -31.132 1.00 94.69 428 ALA A N 1
ATOM 3359 C CA . ALA A 1 428 ? 7.688 -2.640 -30.486 1.00 94.69 428 ALA A CA 1
ATOM 3360 C C . ALA A 1 428 ? 8.082 -1.478 -31.411 1.00 94.69 428 ALA A C 1
ATOM 3362 O O . ALA A 1 428 ? 8.205 -1.688 -32.619 1.00 94.69 428 ALA A O 1
ATOM 3363 N N . ASP A 1 429 ? 8.329 -0.284 -30.862 1.00 96.62 429 ASP A N 1
ATOM 3364 C CA . ASP A 1 429 ? 8.883 0.826 -31.646 1.00 96.62 429 ASP A CA 1
ATOM 3365 C C . ASP A 1 429 ? 10.334 0.489 -32.053 1.00 96.62 429 ASP A C 1
ATOM 3367 O O . ASP A 1 429 ? 11.180 0.267 -31.176 1.00 96.62 429 ASP A O 1
ATOM 3371 N N . PRO A 1 430 ? 10.662 0.453 -33.360 1.00 97.06 430 PRO A N 1
ATOM 3372 C CA . PRO A 1 430 ? 12.014 0.147 -33.825 1.00 97.06 430 PRO A CA 1
ATOM 3373 C C . PRO A 1 430 ? 13.080 1.103 -33.276 1.00 97.06 430 PRO A C 1
ATOM 3375 O O . PRO A 1 430 ? 14.233 0.699 -33.089 1.00 97.06 430 PRO A O 1
ATOM 3378 N N . ARG A 1 431 ? 12.704 2.353 -32.969 1.00 97.88 431 ARG A N 1
ATOM 3379 C CA . ARG A 1 431 ? 13.617 3.362 -32.417 1.00 97.88 431 ARG A CA 1
ATOM 3380 C C . ARG A 1 431 ? 14.160 2.953 -31.058 1.00 97.88 431 ARG A C 1
ATOM 3382 O O . ARG A 1 431 ? 15.304 3.280 -30.769 1.00 97.88 431 ARG A O 1
ATOM 3389 N N . TRP A 1 432 ? 13.401 2.210 -30.245 1.00 98.31 432 TRP A N 1
ATOM 3390 C CA . TRP A 1 432 ? 13.905 1.764 -28.944 1.00 98.31 432 TRP A CA 1
ATOM 3391 C C . TRP A 1 432 ? 15.133 0.872 -29.105 1.00 98.31 432 TRP A C 1
ATOM 3393 O O . TRP A 1 432 ? 16.145 1.094 -28.450 1.00 98.31 432 TRP A O 1
ATOM 3403 N N . HIS A 1 433 ? 15.076 -0.097 -30.020 1.00 97.50 433 HIS A N 1
ATOM 3404 C CA . HIS A 1 433 ? 16.219 -0.959 -30.306 1.00 97.50 433 HIS A CA 1
ATOM 3405 C C . HIS A 1 433 ? 17.364 -0.190 -30.980 1.00 97.50 433 HIS A C 1
ATOM 3407 O O . HIS A 1 433 ? 18.528 -0.371 -30.618 1.00 97.50 433 HIS A O 1
ATOM 3413 N N . HIS A 1 434 ? 17.036 0.688 -31.932 1.00 97.31 434 HIS A N 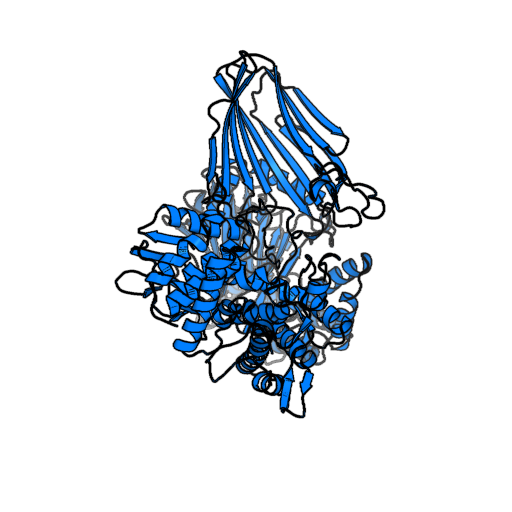1
ATOM 3414 C CA . HIS A 1 434 ? 18.025 1.485 -32.656 1.00 97.31 434 HIS A CA 1
ATOM 3415 C C . HIS A 1 434 ? 18.840 2.394 -31.723 1.00 97.31 434 HIS A C 1
ATOM 3417 O O . HIS A 1 434 ? 20.067 2.354 -31.767 1.00 97.31 434 HIS A O 1
ATOM 3423 N N . VAL A 1 435 ? 18.174 3.137 -30.831 1.00 98.38 435 VAL A N 1
ATOM 3424 C CA . VAL A 1 435 ? 18.837 3.997 -29.840 1.00 98.38 435 VAL A CA 1
ATOM 3425 C C . VAL A 1 435 ? 19.571 3.153 -28.798 1.00 98.38 435 VAL A C 1
ATOM 3427 O O . VAL A 1 435 ? 20.736 3.413 -28.534 1.00 98.38 435 VAL A O 1
ATOM 3430 N N . ALA A 1 436 ? 18.961 2.094 -28.249 1.00 98.00 436 ALA A N 1
ATOM 3431 C CA . ALA A 1 436 ? 19.592 1.270 -27.208 1.00 98.00 436 ALA A CA 1
ATOM 3432 C C . ALA A 1 436 ? 20.932 0.650 -27.639 1.00 98.00 436 ALA A C 1
ATOM 3434 O O . ALA A 1 436 ? 21.853 0.547 -26.832 1.00 98.00 436 ALA A O 1
ATOM 3435 N N . THR A 1 437 ? 21.037 0.229 -28.902 1.00 97.00 437 THR A N 1
ATOM 3436 C CA . THR A 1 437 ? 22.249 -0.409 -29.449 1.00 97.00 437 THR A CA 1
ATOM 3437 C C . THR A 1 437 ? 23.355 0.578 -29.811 1.00 97.00 437 THR A C 1
ATOM 3439 O O . THR A 1 437 ? 24.510 0.170 -29.901 1.00 97.00 437 THR A O 1
ATOM 3442 N N . ARG A 1 438 ? 23.015 1.856 -30.005 1.00 97.62 438 ARG A N 1
ATOM 3443 C CA . ARG A 1 438 ? 23.943 2.930 -30.395 1.00 97.62 438 ARG A CA 1
ATOM 3444 C C . ARG A 1 438 ? 24.192 3.957 -29.295 1.00 97.62 438 ARG A C 1
ATOM 3446 O O . ARG A 1 438 ? 25.021 4.841 -29.481 1.00 97.62 438 ARG A O 1
ATOM 3453 N N . LEU A 1 439 ? 23.486 3.864 -28.169 1.00 97.81 439 LEU A N 1
ATOM 3454 C CA . LEU A 1 439 ? 23.706 4.735 -27.024 1.00 97.81 439 LEU A CA 1
ATOM 3455 C C . LEU A 1 439 ? 25.120 4.512 -26.488 1.00 97.81 439 LEU A C 1
ATOM 3457 O O . LEU A 1 439 ? 25.490 3.390 -26.125 1.00 97.81 439 LEU A O 1
ATOM 3461 N N . HIS A 1 440 ? 25.908 5.583 -26.481 1.00 96.88 440 HIS A N 1
ATOM 3462 C CA . HIS A 1 440 ? 27.297 5.547 -26.071 1.00 96.88 440 HIS A CA 1
ATOM 3463 C C . HIS A 1 440 ? 27.409 5.160 -24.598 1.00 96.88 440 HIS A C 1
ATOM 3465 O O . HIS A 1 440 ? 26.600 5.548 -23.760 1.00 96.88 440 HIS A O 1
ATOM 3471 N N . MET A 1 441 ? 28.421 4.364 -24.285 1.00 95.06 441 MET A N 1
ATOM 3472 C CA . MET A 1 441 ? 28.782 4.001 -22.922 1.00 95.06 441 MET A CA 1
ATOM 3473 C C . MET A 1 441 ? 30.263 4.336 -22.761 1.00 95.06 441 MET A C 1
ATOM 3475 O O . MET A 1 441 ? 31.035 3.894 -23.617 1.00 95.06 441 MET A O 1
ATOM 3479 N N . PRO A 1 442 ? 30.682 5.025 -21.683 1.00 93.88 442 PRO A N 1
ATOM 3480 C CA . PRO A 1 442 ? 32.079 5.403 -21.456 1.00 93.88 442 PRO A CA 1
ATOM 3481 C C . PRO A 1 442 ? 32.911 4.188 -21.001 1.00 93.88 442 PRO A C 1
ATOM 3483 O O . PRO A 1 442 ? 33.399 4.114 -19.873 1.00 93.88 442 PRO A O 1
ATOM 3486 N N . TYR A 1 443 ? 33.001 3.176 -21.864 1.00 92.44 443 TYR A N 1
ATOM 3487 C CA . TYR A 1 443 ? 33.705 1.919 -21.639 1.00 92.44 443 TYR A CA 1
ATOM 3488 C C . TYR A 1 443 ? 35.052 1.926 -22.352 1.00 92.44 443 TYR A C 1
ATOM 3490 O O . TYR A 1 443 ? 35.116 1.996 -23.580 1.00 92.44 443 TYR A O 1
ATOM 3498 N N . ASP A 1 444 ? 36.121 1.792 -21.580 1.00 89.00 444 ASP A N 1
ATOM 3499 C CA . ASP A 1 444 ? 37.465 1.590 -22.091 1.00 89.00 444 ASP A CA 1
ATOM 3500 C C . ASP A 1 444 ? 37.733 0.088 -22.247 1.00 89.00 444 ASP A C 1
ATOM 3502 O O . ASP A 1 444 ? 37.892 -0.649 -21.272 1.00 89.00 444 ASP A O 1
ATOM 3506 N N . SER A 1 445 ? 37.796 -0.366 -23.499 1.00 88.00 445 SER A N 1
ATOM 3507 C CA . SER A 1 445 ? 38.073 -1.765 -23.829 1.00 88.00 445 SER A CA 1
ATOM 3508 C C . SER A 1 445 ? 39.489 -2.225 -23.464 1.00 88.00 445 SER A C 1
ATOM 3510 O O . SER A 1 445 ? 39.689 -3.421 -23.272 1.00 88.00 445 SER A O 1
ATOM 3512 N N . ALA A 1 446 ? 40.467 -1.317 -23.358 1.00 87.06 446 ALA A N 1
ATOM 3513 C CA . ALA A 1 446 ? 41.847 -1.679 -23.028 1.00 87.06 446 ALA A CA 1
ATOM 3514 C C . ALA A 1 446 ? 42.009 -1.979 -21.531 1.00 87.06 446 ALA A C 1
ATOM 3516 O O . ALA A 1 446 ? 42.701 -2.928 -21.158 1.00 87.06 446 ALA A O 1
ATOM 3517 N N . SER A 1 447 ? 41.349 -1.194 -20.676 1.00 84.31 447 SER A N 1
ATOM 3518 C CA . SER A 1 447 ? 41.328 -1.408 -19.222 1.00 84.31 447 SER A CA 1
ATOM 3519 C C . SER A 1 447 ? 40.139 -2.250 -18.732 1.00 84.31 447 SER A C 1
ATOM 3521 O O . SER A 1 447 ? 40.059 -2.557 -17.542 1.00 84.31 447 SER A O 1
ATOM 3523 N N . GLU A 1 448 ? 39.239 -2.650 -19.638 1.00 89.00 448 GLU A N 1
ATOM 3524 C CA . GLU A 1 448 ? 37.953 -3.299 -19.353 1.00 89.00 448 GLU A CA 1
ATOM 3525 C C . GLU A 1 448 ? 37.131 -2.559 -18.275 1.00 89.00 448 GLU A C 1
ATOM 3527 O O . GLU A 1 448 ? 36.562 -3.173 -17.367 1.00 89.00 448 GLU A O 1
ATOM 3532 N N . PHE A 1 449 ? 37.053 -1.229 -18.359 1.00 90.50 449 PHE A N 1
ATOM 3533 C CA . PHE A 1 449 ? 36.512 -0.385 -17.291 1.00 90.50 449 PHE A CA 1
ATOM 3534 C C . PHE A 1 449 ? 35.460 0.605 -17.804 1.00 90.50 449 PHE A C 1
ATOM 3536 O O . PHE A 1 449 ? 35.651 1.238 -18.838 1.00 90.50 449 PHE A O 1
ATOM 3543 N N . TYR A 1 450 ? 34.360 0.790 -17.064 1.00 92.44 450 TYR A N 1
ATOM 3544 C CA . TYR A 1 450 ? 33.423 1.889 -17.335 1.00 92.44 450 TYR A CA 1
ATOM 3545 C C . TYR A 1 450 ? 33.824 3.102 -16.505 1.00 92.44 450 TYR A C 1
ATOM 3547 O O . TYR A 1 450 ? 33.720 3.053 -15.276 1.00 92.44 450 TYR A O 1
ATOM 3555 N N . ARG A 1 451 ? 34.260 4.178 -17.166 1.00 93.00 451 ARG A N 1
ATOM 3556 C CA . ARG A 1 451 ? 34.464 5.478 -16.519 1.00 93.00 451 ARG A CA 1
ATOM 3557 C C . ARG A 1 451 ? 33.127 6.027 -16.025 1.00 93.00 451 ARG A C 1
ATOM 3559 O O . ARG A 1 451 ? 32.070 5.617 -16.487 1.00 93.00 451 ARG A O 1
ATOM 3566 N N . THR A 1 452 ? 33.181 6.951 -15.074 1.00 93.25 452 THR A N 1
ATOM 3567 C CA . THR A 1 452 ? 31.984 7.545 -14.458 1.00 93.25 452 THR A CA 1
ATOM 3568 C C . THR A 1 452 ? 31.123 8.286 -15.481 1.00 93.25 452 THR A C 1
ATOM 3570 O O . THR A 1 452 ? 29.905 8.151 -15.473 1.00 93.25 452 THR A O 1
ATOM 3573 N N . TYR A 1 453 ? 31.766 9.008 -16.393 1.00 94.88 453 TYR A N 1
ATOM 3574 C CA . TYR A 1 453 ? 31.183 9.671 -17.557 1.00 94.88 453 TYR A CA 1
ATOM 3575 C C . TYR A 1 453 ? 32.260 9.784 -18.653 1.00 94.88 453 TYR A C 1
ATOM 3577 O O . TYR A 1 453 ? 33.421 9.416 -18.420 1.00 94.88 453 TYR A O 1
ATOM 3585 N N . GLU A 1 454 ? 31.906 10.261 -19.846 1.00 93.50 454 GLU A N 1
ATOM 3586 C CA . GLU A 1 454 ? 32.875 10.423 -20.938 1.00 93.50 454 GLU A CA 1
ATOM 3587 C C . GLU A 1 454 ? 33.953 11.464 -20.582 1.00 93.50 454 GLU A C 1
ATOM 3589 O O . GLU A 1 454 ? 33.651 12.573 -20.147 1.00 93.50 454 GLU A O 1
ATOM 3594 N N . GLY A 1 455 ? 35.232 11.105 -20.730 1.00 91.25 455 GLY A N 1
ATOM 3595 C CA . GLY A 1 455 ? 36.353 11.973 -20.340 1.00 91.25 455 GLY A CA 1
ATOM 3596 C C . GLY A 1 455 ? 36.555 12.159 -18.826 1.00 91.25 455 GLY A C 1
ATOM 3597 O O . GLY A 1 455 ? 37.330 13.025 -18.419 1.00 91.25 455 GLY A O 1
ATOM 3598 N N . ALA A 1 456 ? 35.892 11.363 -17.978 1.00 91.69 456 ALA A N 1
ATOM 3599 C CA . ALA A 1 456 ? 35.969 11.524 -16.526 1.00 91.69 456 ALA A CA 1
ATOM 3600 C C . ALA A 1 456 ? 37.401 11.366 -15.966 1.00 91.69 456 ALA A C 1
ATOM 3602 O O . ALA A 1 456 ? 38.081 10.386 -16.309 1.00 91.69 456 ALA A O 1
ATOM 3603 N N . PRO A 1 457 ? 37.850 12.260 -15.056 1.00 91.25 457 PRO A N 1
ATOM 3604 C CA . PRO A 1 457 ? 39.145 12.147 -14.400 1.00 91.25 457 PRO A CA 1
ATOM 3605 C C . PRO A 1 457 ? 39.140 11.016 -13.368 1.00 91.25 457 PRO A C 1
ATOM 3607 O O . PRO A 1 457 ? 38.100 10.667 -12.797 1.00 91.25 457 PRO A O 1
ATOM 3610 N N . ASP A 1 458 ? 40.328 10.490 -13.071 1.00 88.69 458 ASP A N 1
ATOM 3611 C CA . ASP A 1 458 ? 40.489 9.310 -12.216 1.00 88.69 458 ASP A CA 1
ATOM 3612 C C . ASP A 1 458 ? 39.979 9.511 -10.772 1.00 88.69 458 ASP A C 1
ATOM 3614 O O . ASP A 1 458 ? 39.604 8.550 -10.102 1.00 88.69 458 ASP A O 1
ATOM 3618 N N . SER A 1 459 ? 39.867 10.760 -10.306 1.00 86.50 459 SER A N 1
ATOM 3619 C CA . SER A 1 459 ? 39.288 11.113 -8.998 1.00 86.50 459 SER A CA 1
ATOM 3620 C C . SER A 1 459 ? 37.792 10.794 -8.862 1.00 86.50 459 SER A C 1
ATOM 3622 O O . SER A 1 459 ? 37.259 10.767 -7.754 1.00 86.50 459 SER A O 1
ATOM 3624 N N . THR A 1 460 ? 37.092 10.555 -9.972 1.00 86.50 460 THR A N 1
ATOM 3625 C CA . THR A 1 460 ? 35.645 10.281 -9.979 1.00 86.50 460 THR A CA 1
ATOM 3626 C C . THR A 1 460 ? 35.308 8.799 -10.116 1.00 86.50 460 THR A C 1
ATOM 3628 O O . THR A 1 460 ? 34.131 8.437 -10.054 1.00 86.50 460 THR A O 1
ATOM 3631 N N . LEU A 1 461 ? 36.309 7.931 -10.305 1.00 87.50 461 LEU A N 1
ATOM 3632 C CA . LEU A 1 461 ? 36.104 6.498 -10.528 1.00 87.50 461 LEU A CA 1
ATOM 3633 C C . LEU A 1 461 ? 35.454 5.830 -9.307 1.00 87.50 461 LEU A C 1
ATOM 3635 O O . LEU A 1 461 ? 35.626 6.254 -8.164 1.00 87.50 461 LEU A O 1
ATOM 3639 N N . GLY A 1 462 ? 34.682 4.770 -9.553 1.00 83.88 462 GLY A N 1
ATOM 3640 C CA . GLY A 1 462 ? 34.017 3.991 -8.505 1.00 83.88 462 GLY A CA 1
ATOM 3641 C C . GLY A 1 462 ? 32.683 4.563 -8.005 1.00 83.88 462 GLY A C 1
ATOM 3642 O O . GLY A 1 462 ? 31.934 3.830 -7.364 1.00 83.88 462 GLY A O 1
ATOM 3643 N N . ALA A 1 463 ? 32.346 5.822 -8.313 1.00 81.81 463 ALA A N 1
ATOM 3644 C CA . ALA A 1 463 ? 31.172 6.500 -7.749 1.00 81.81 463 ALA A CA 1
ATOM 3645 C C . ALA A 1 463 ? 29.821 5.915 -8.215 1.00 81.81 463 ALA A C 1
ATOM 3647 O O . ALA A 1 463 ? 28.885 5.803 -7.430 1.00 81.81 463 ALA A O 1
ATOM 3648 N N . VAL A 1 464 ? 29.730 5.496 -9.479 1.00 83.44 464 VAL A N 1
ATOM 3649 C CA . VAL A 1 464 ? 28.498 4.946 -10.093 1.00 83.44 464 VAL A CA 1
ATOM 3650 C C . VAL A 1 464 ? 28.553 3.430 -10.292 1.00 83.44 464 VAL A C 1
ATOM 3652 O O . VAL A 1 464 ? 27.566 2.771 -10.617 1.00 83.44 464 VAL A O 1
ATOM 3655 N N . THR A 1 465 ? 29.737 2.864 -10.085 1.00 81.44 465 THR A N 1
ATOM 3656 C CA . THR A 1 465 ? 30.098 1.490 -10.409 1.00 81.44 465 THR A CA 1
ATOM 3657 C C . THR A 1 465 ? 29.197 0.415 -9.788 1.00 81.44 465 THR A C 1
ATOM 3659 O O . THR A 1 465 ? 28.825 -0.515 -10.515 1.00 81.44 465 THR A O 1
ATOM 3662 N N . PRO A 1 466 ? 28.807 0.490 -8.497 1.00 85.00 466 PRO A N 1
ATOM 3663 C CA . PRO A 1 466 ? 28.004 -0.568 -7.884 1.00 85.00 466 PRO A CA 1
ATOM 3664 C C . PRO A 1 466 ? 26.660 -0.748 -8.595 1.00 85.00 466 PRO A C 1
ATOM 3666 O O . PRO A 1 466 ? 26.246 -1.879 -8.846 1.00 85.00 466 PRO A O 1
ATOM 3669 N N . LEU A 1 467 ? 26.053 0.368 -9.012 1.00 93.19 467 LEU A N 1
ATOM 3670 C CA . LEU A 1 467 ? 24.748 0.419 -9.661 1.00 93.19 467 LEU A CA 1
ATOM 3671 C C . LEU A 1 467 ? 24.746 -0.179 -11.079 1.00 93.19 467 LEU A C 1
ATOM 3673 O O . LEU A 1 467 ? 23.740 -0.753 -11.507 1.00 93.19 467 LEU A O 1
ATOM 3677 N N . LEU A 1 468 ? 25.878 -0.111 -11.793 1.00 94.25 468 LEU A N 1
ATOM 3678 C CA . LEU A 1 468 ? 26.033 -0.737 -13.113 1.00 94.25 468 LEU A CA 1
ATOM 3679 C C . LEU A 1 468 ? 25.933 -2.265 -13.021 1.00 94.25 468 LEU A C 1
ATOM 3681 O O . LEU A 1 468 ? 25.219 -2.892 -13.806 1.00 94.25 468 LEU A O 1
ATOM 3685 N N . SER A 1 469 ? 26.622 -2.874 -12.051 1.00 91.12 469 SER A N 1
ATOM 3686 C CA . SER A 1 469 ? 26.564 -4.327 -11.848 1.00 91.12 469 SER A CA 1
ATOM 3687 C C . SER A 1 469 ? 25.217 -4.751 -11.265 1.00 91.12 469 SER A C 1
ATOM 3689 O O . SER A 1 469 ? 24.581 -5.677 -11.765 1.00 91.12 469 SER A O 1
ATOM 3691 N N . TYR A 1 470 ? 24.749 -4.069 -10.222 1.00 93.06 470 TYR A N 1
ATOM 3692 C CA . TYR A 1 470 ? 23.465 -4.338 -9.586 1.00 93.06 470 TYR A CA 1
ATOM 3693 C C . TYR A 1 470 ? 22.835 -3.016 -9.130 1.00 93.06 470 TYR A C 1
ATOM 3695 O O . TYR A 1 470 ? 23.489 -2.288 -8.397 1.00 93.06 470 TYR A O 1
ATOM 3703 N N . PRO A 1 471 ? 21.578 -2.704 -9.492 1.00 93.25 471 PRO A N 1
ATOM 3704 C CA . PRO A 1 471 ? 20.562 -3.625 -10.008 1.00 93.25 471 PRO A CA 1
ATOM 3705 C C . PRO A 1 471 ? 20.485 -3.739 -11.541 1.00 93.25 471 PRO A C 1
ATOM 3707 O O . PRO A 1 471 ? 19.719 -4.571 -12.032 1.00 93.25 471 PRO A O 1
ATOM 3710 N N . LEU A 1 472 ? 21.244 -2.948 -12.313 1.00 94.50 472 LEU A N 1
ATOM 3711 C CA . LEU A 1 472 ? 21.077 -2.897 -13.777 1.00 94.50 472 LEU A CA 1
ATOM 3712 C C . LEU A 1 472 ? 21.511 -4.182 -14.499 1.00 94.50 472 LEU A C 1
ATOM 3714 O O . LEU A 1 472 ? 20.925 -4.543 -15.532 1.00 94.50 472 LEU A O 1
ATOM 3718 N N . GLY A 1 473 ? 22.510 -4.882 -13.953 1.00 93.00 473 GLY A N 1
ATOM 3719 C CA . GLY A 1 473 ? 23.055 -6.094 -14.555 1.00 93.00 473 GLY A CA 1
ATOM 3720 C C . GLY A 1 473 ? 23.770 -5.811 -15.871 1.00 93.00 473 GLY A C 1
ATOM 3721 O O . GLY A 1 473 ? 23.591 -6.570 -16.824 1.00 93.00 473 GLY A O 1
ATOM 3722 N N . VAL A 1 474 ? 24.522 -4.706 -15.957 1.00 94.19 474 VAL A N 1
ATOM 3723 C CA . VAL A 1 474 ? 25.363 -4.418 -17.125 1.00 94.19 474 VAL A CA 1
ATOM 3724 C C . VAL A 1 474 ? 26.352 -5.581 -17.298 1.00 94.19 474 VAL A C 1
ATOM 3726 O O . VAL A 1 474 ? 27.056 -5.913 -16.339 1.00 94.19 474 VAL A O 1
ATOM 3729 N N . PRO A 1 475 ? 26.404 -6.231 -18.477 1.00 90.44 475 PRO A N 1
ATOM 3730 C CA . PRO A 1 475 ? 27.318 -7.344 -18.709 1.00 90.44 475 PRO A CA 1
ATOM 3731 C C . PRO A 1 475 ? 28.776 -6.921 -18.516 1.00 90.44 475 PRO A C 1
ATOM 3733 O O . PRO A 1 475 ? 29.223 -5.938 -19.102 1.00 90.44 475 PRO A O 1
ATOM 3736 N N . MET A 1 476 ? 29.517 -7.669 -17.699 1.00 91.56 476 MET A N 1
ATOM 3737 C CA . MET A 1 476 ? 30.930 -7.423 -17.401 1.00 91.56 476 MET A CA 1
ATOM 3738 C C . MET A 1 476 ? 31.668 -8.754 -17.269 1.00 91.56 476 MET A C 1
ATOM 3740 O O . MET A 1 476 ? 31.114 -9.714 -16.726 1.00 91.56 476 MET A O 1
ATOM 3744 N N . SER A 1 477 ? 32.928 -8.803 -17.709 1.00 91.25 477 SER A N 1
ATOM 3745 C CA . SER A 1 477 ? 33.825 -9.904 -17.354 1.00 91.25 477 SER A CA 1
ATOM 3746 C C . SER A 1 477 ? 34.069 -9.910 -15.835 1.00 91.25 477 SER A C 1
ATOM 3748 O O . SER A 1 477 ? 33.933 -8.884 -15.160 1.00 91.25 477 SER A O 1
ATOM 3750 N N . ALA A 1 478 ? 34.439 -11.062 -15.265 1.00 90.88 478 ALA A N 1
ATOM 3751 C CA . ALA A 1 478 ? 34.762 -11.146 -13.836 1.00 90.88 478 ALA A CA 1
ATOM 3752 C C . ALA A 1 478 ? 35.915 -10.199 -13.455 1.00 90.88 478 ALA A C 1
ATOM 3754 O O . ALA A 1 478 ? 35.901 -9.606 -12.377 1.00 90.88 478 ALA A O 1
ATOM 3755 N N . ARG A 1 479 ? 36.875 -10.009 -14.373 1.00 91.12 479 ARG A N 1
ATOM 3756 C CA . ARG A 1 479 ? 37.971 -9.046 -14.236 1.00 91.12 479 ARG A CA 1
ATOM 3757 C C . ARG A 1 479 ? 37.454 -7.610 -14.211 1.00 91.12 479 ARG A C 1
ATOM 3759 O O . ARG A 1 479 ? 37.718 -6.918 -13.234 1.00 91.12 479 ARG A O 1
ATOM 3766 N N . ALA A 1 480 ? 36.669 -7.204 -15.212 1.00 91.44 480 ALA A N 1
ATOM 3767 C CA . ALA A 1 480 ? 36.069 -5.871 -15.277 1.00 91.44 480 ALA A CA 1
ATOM 3768 C C . ALA A 1 480 ? 35.299 -5.541 -13.993 1.00 91.44 480 ALA A C 1
ATOM 3770 O O . ALA A 1 480 ? 35.528 -4.505 -13.374 1.00 91.44 480 ALA A O 1
ATOM 3771 N N . LYS A 1 481 ? 34.441 -6.467 -13.540 1.00 92.75 481 LYS A N 1
ATOM 3772 C CA . LYS A 1 481 ? 33.652 -6.324 -12.310 1.00 92.75 481 LYS A CA 1
ATOM 3773 C C . LYS A 1 481 ? 34.527 -6.195 -11.062 1.00 92.75 481 LYS A C 1
ATOM 3775 O O . LYS A 1 481 ? 34.233 -5.362 -10.208 1.00 92.75 481 LYS A O 1
ATOM 3780 N N . ARG A 1 482 ? 35.602 -6.984 -10.959 1.00 93.25 482 ARG A N 1
ATOM 3781 C CA . ARG A 1 482 ? 36.562 -6.902 -9.849 1.00 93.25 482 ARG A CA 1
ATOM 3782 C C . ARG A 1 482 ? 37.288 -5.560 -9.832 1.00 93.25 482 ARG A C 1
ATOM 3784 O O . ARG A 1 482 ? 37.270 -4.895 -8.804 1.00 93.25 482 ARG A O 1
ATOM 3791 N N . THR A 1 483 ? 37.849 -5.123 -10.958 1.00 91.62 483 THR A N 1
ATOM 3792 C CA . THR A 1 483 ? 38.554 -3.833 -11.060 1.00 91.62 483 THR A CA 1
ATOM 3793 C C . THR A 1 483 ? 37.634 -2.659 -10.729 1.00 91.62 483 THR A C 1
ATOM 3795 O O . THR A 1 483 ? 38.014 -1.741 -10.003 1.00 91.62 483 THR A O 1
ATOM 3798 N N . GLN A 1 484 ? 36.397 -2.718 -11.213 1.00 91.69 484 GLN A N 1
ATOM 3799 C CA . GLN A 1 484 ? 35.333 -1.779 -10.888 1.00 91.69 484 GLN A CA 1
ATOM 3800 C C . GLN A 1 484 ? 35.039 -1.731 -9.380 1.00 91.69 484 GLN A C 1
ATOM 3802 O O . GLN A 1 484 ? 35.070 -0.660 -8.766 1.00 91.69 484 GLN A O 1
ATOM 3807 N N . LEU A 1 485 ? 34.807 -2.892 -8.764 1.00 93.69 485 LEU A N 1
ATOM 3808 C CA . LEU A 1 485 ? 34.547 -2.998 -7.331 1.00 93.69 485 LEU A CA 1
ATOM 3809 C C . LEU A 1 485 ? 35.725 -2.474 -6.500 1.00 93.69 485 LEU A C 1
ATOM 3811 O O . LEU A 1 485 ? 35.511 -1.710 -5.566 1.00 93.69 485 LEU A O 1
ATOM 3815 N N . GLU A 1 486 ? 36.962 -2.815 -6.856 1.00 93.06 486 GLU A N 1
ATOM 3816 C CA . GLU A 1 486 ? 38.164 -2.341 -6.163 1.00 93.06 486 GLU A CA 1
ATOM 3817 C C . GLU A 1 486 ? 38.288 -0.814 -6.163 1.00 93.06 486 GLU A C 1
ATOM 3819 O O . GLU A 1 486 ? 38.682 -0.242 -5.147 1.00 93.06 486 GLU A O 1
ATOM 3824 N N . GLN A 1 487 ? 37.929 -0.135 -7.260 1.00 91.88 487 GLN A N 1
ATOM 3825 C CA . GLN A 1 487 ? 37.902 1.333 -7.282 1.00 91.88 487 GLN A CA 1
ATOM 3826 C C . GLN A 1 487 ? 36.836 1.898 -6.342 1.00 91.88 487 GLN A C 1
ATOM 3828 O O . GLN A 1 487 ? 37.112 2.823 -5.580 1.00 91.88 487 GLN A O 1
ATOM 3833 N N . ALA A 1 488 ? 35.636 1.316 -6.343 1.00 93.00 488 ALA A N 1
ATOM 3834 C CA . ALA A 1 488 ? 34.570 1.744 -5.442 1.00 93.00 488 ALA A CA 1
ATOM 3835 C C . ALA A 1 488 ? 34.935 1.508 -3.961 1.00 93.00 488 ALA A C 1
ATOM 3837 O O . ALA A 1 488 ? 34.633 2.340 -3.107 1.00 93.00 488 ALA A O 1
ATOM 3838 N N . VAL A 1 489 ? 35.653 0.421 -3.655 1.00 94.25 489 VAL A N 1
ATOM 3839 C CA . VAL A 1 489 ? 36.180 0.139 -2.310 1.00 94.25 489 VAL A CA 1
ATOM 3840 C C . VAL A 1 489 ? 37.294 1.114 -1.929 1.00 94.25 489 VAL A C 1
ATOM 3842 O O . VAL A 1 489 ? 37.278 1.634 -0.817 1.00 94.25 489 VAL A O 1
ATOM 3845 N N . ARG A 1 490 ? 38.230 1.427 -2.838 1.00 93.12 490 ARG A N 1
ATOM 3846 C CA . ARG A 1 490 ? 39.250 2.466 -2.599 1.00 93.12 490 ARG A CA 1
ATOM 3847 C C . ARG A 1 490 ? 38.602 3.795 -2.226 1.00 93.12 490 ARG A C 1
ATOM 3849 O O . ARG A 1 490 ? 39.001 4.397 -1.233 1.00 93.12 490 ARG A O 1
ATOM 3856 N N . ARG A 1 491 ? 37.565 4.191 -2.967 1.00 91.06 491 ARG A N 1
ATOM 3857 C CA . ARG A 1 491 ? 36.788 5.402 -2.694 1.00 91.06 491 ARG A CA 1
ATOM 3858 C C . ARG A 1 491 ? 36.095 5.359 -1.329 1.00 91.06 491 ARG A C 1
ATOM 3860 O O . ARG A 1 491 ? 36.211 6.310 -0.564 1.00 91.06 491 ARG A O 1
ATOM 3867 N N . LEU A 1 492 ? 35.423 4.251 -0.999 1.00 91.50 492 LEU A N 1
ATOM 3868 C CA . LEU A 1 492 ? 34.802 4.039 0.317 1.00 91.50 492 LEU A CA 1
ATOM 3869 C C . LEU A 1 492 ? 35.812 4.233 1.458 1.00 91.50 492 LEU A C 1
ATOM 3871 O O . LEU A 1 492 ? 35.491 4.850 2.470 1.00 91.50 492 LEU A O 1
ATOM 3875 N N . LEU A 1 493 ? 37.025 3.701 1.307 1.00 91.50 493 LEU A N 1
ATOM 3876 C CA . LEU A 1 493 ? 38.063 3.791 2.333 1.00 91.50 493 LEU A CA 1
ATOM 3877 C C . LEU A 1 493 ? 38.673 5.196 2.437 1.00 91.50 493 LEU A C 1
ATOM 3879 O O . LEU A 1 493 ? 39.046 5.602 3.535 1.00 91.50 493 LEU A O 1
ATOM 3883 N N . SER A 1 494 ? 38.771 5.938 1.330 1.00 90.81 494 SER A N 1
ATOM 3884 C CA . SER A 1 494 ? 39.331 7.295 1.329 1.00 90.81 494 SER A CA 1
ATOM 3885 C C . SER A 1 494 ? 38.335 8.368 1.770 1.00 90.81 494 SER A C 1
ATOM 3887 O O . SER A 1 494 ? 38.719 9.308 2.459 1.00 90.81 494 SER A O 1
ATOM 3889 N N . GLU A 1 495 ? 37.069 8.252 1.366 1.00 88.62 495 GLU A N 1
ATOM 3890 C CA . GLU A 1 495 ? 36.032 9.270 1.599 1.00 88.62 495 GLU A CA 1
ATOM 3891 C C . GLU A 1 495 ? 35.086 8.910 2.758 1.00 88.62 495 GLU A C 1
ATOM 3893 O O . GLU A 1 495 ? 34.369 9.768 3.274 1.00 88.62 495 GLU A O 1
ATOM 3898 N N . GLY A 1 496 ? 35.083 7.647 3.192 1.00 86.94 496 GLY A N 1
ATOM 3899 C CA . GLY A 1 496 ? 34.098 7.102 4.121 1.00 86.94 496 GLY A CA 1
ATOM 3900 C C . GLY A 1 496 ? 32.814 6.623 3.421 1.00 86.94 496 GLY A C 1
ATOM 3901 O O . GLY A 1 496 ? 32.670 6.731 2.204 1.00 86.94 496 GLY A O 1
ATOM 3902 N N . PRO A 1 497 ? 31.846 6.071 4.177 1.00 82.75 497 PRO A N 1
ATOM 3903 C CA . PRO A 1 497 ? 30.656 5.422 3.615 1.00 82.75 497 PRO A CA 1
ATOM 3904 C C . PRO A 1 497 ? 29.602 6.376 3.042 1.00 82.75 497 PRO A C 1
ATOM 3906 O O . PRO A 1 497 ? 28.675 5.902 2.389 1.00 82.75 497 PRO A O 1
ATOM 3909 N N . GLY A 1 498 ? 29.725 7.692 3.256 1.00 86.75 498 GLY A N 1
ATOM 3910 C CA . GLY A 1 498 ? 28.775 8.678 2.736 1.00 86.75 498 GLY A CA 1
ATOM 3911 C C . GLY A 1 498 ? 27.335 8.391 3.172 1.00 86.75 498 GLY A C 1
ATOM 3912 O O . GLY A 1 498 ? 27.087 8.119 4.347 1.00 86.75 498 GLY A O 1
ATOM 3913 N N . ALA A 1 499 ? 26.387 8.464 2.234 1.00 88.81 499 ALA A N 1
ATOM 3914 C CA . ALA A 1 499 ? 25.018 8.006 2.449 1.00 88.81 499 ALA A CA 1
ATOM 3915 C C . ALA A 1 499 ? 24.946 6.469 2.411 1.00 88.81 499 ALA A C 1
ATOM 3917 O O . ALA A 1 499 ? 25.470 5.834 1.495 1.00 88.81 499 ALA A O 1
ATOM 3918 N N . MET A 1 500 ? 24.236 5.866 3.371 1.00 90.31 500 MET A N 1
ATOM 3919 C CA . MET A 1 500 ? 24.222 4.410 3.605 1.00 90.31 500 MET A CA 1
ATOM 3920 C C . MET A 1 500 ? 23.861 3.565 2.366 1.00 90.31 500 MET A C 1
ATOM 3922 O O . MET A 1 500 ? 24.266 2.414 2.252 1.00 90.31 500 MET A O 1
ATOM 3926 N N . MET A 1 501 ? 23.086 4.110 1.428 1.00 88.12 501 MET A N 1
ATOM 3927 C CA . MET A 1 501 ? 22.592 3.380 0.257 1.00 88.12 501 MET A CA 1
ATOM 3928 C C . MET A 1 501 ? 23.719 2.823 -0.633 1.00 88.12 501 MET A C 1
ATOM 3930 O O . MET A 1 501 ? 23.711 1.637 -0.958 1.00 88.12 501 MET A O 1
ATOM 3934 N N . GLY A 1 502 ? 24.730 3.629 -0.975 1.00 81.00 502 GLY A N 1
ATOM 3935 C CA . GLY A 1 502 ? 25.749 3.253 -1.963 1.00 81.00 502 GLY A CA 1
ATOM 3936 C C . GLY A 1 502 ? 26.670 2.125 -1.493 1.00 81.00 502 GLY A C 1
ATOM 3937 O O . GLY A 1 502 ? 26.939 1.182 -2.242 1.00 81.00 502 GLY A O 1
ATOM 3938 N N . SER A 1 503 ? 27.106 2.175 -0.231 1.00 87.00 503 SER A N 1
ATOM 3939 C CA . SER A 1 503 ? 28.036 1.193 0.341 1.00 87.00 503 SER A CA 1
ATOM 3940 C C . SER A 1 503 ? 27.427 -0.210 0.449 1.00 87.00 503 SER A C 1
ATOM 3942 O O . SER A 1 503 ? 28.143 -1.202 0.305 1.00 87.00 503 SER A O 1
ATOM 3944 N N . THR A 1 504 ? 26.103 -0.319 0.619 1.00 90.94 504 THR A N 1
ATOM 3945 C CA . THR A 1 504 ? 25.408 -1.617 0.730 1.00 90.94 504 THR A CA 1
ATOM 3946 C C . THR A 1 504 ? 25.515 -2.471 -0.542 1.00 90.94 504 THR A C 1
ATOM 3948 O O . THR A 1 504 ? 25.578 -3.699 -0.469 1.00 90.94 504 THR A O 1
ATOM 3951 N N . LEU A 1 505 ? 25.619 -1.859 -1.728 1.00 92.69 505 LEU A N 1
ATOM 3952 C CA . LEU A 1 505 ? 25.694 -2.610 -2.990 1.00 92.69 505 LEU A CA 1
ATOM 3953 C C . LEU A 1 505 ? 27.080 -3.200 -3.274 1.00 92.69 505 LEU A C 1
ATOM 3955 O O . LEU A 1 505 ? 27.189 -4.162 -4.036 1.00 92.69 505 LEU A O 1
ATOM 3959 N N . LEU A 1 506 ? 28.137 -2.694 -2.632 1.00 94.75 506 LEU A N 1
ATOM 3960 C CA . LEU A 1 506 ? 29.491 -3.244 -2.772 1.00 94.75 506 LEU A CA 1
ATOM 3961 C C . LEU A 1 506 ? 29.545 -4.705 -2.315 1.00 94.75 506 LEU A C 1
ATOM 3963 O O . LEU A 1 506 ? 30.152 -5.552 -2.969 1.00 94.75 506 LEU A O 1
ATOM 3967 N N . SER A 1 507 ? 28.822 -5.019 -1.241 1.00 94.31 507 SER A N 1
ATOM 3968 C CA . SER A 1 507 ? 28.682 -6.375 -0.709 1.00 94.31 507 SER A CA 1
ATOM 3969 C C . SER A 1 507 ? 27.969 -7.322 -1.677 1.00 94.31 507 SER A C 1
ATOM 3971 O O . SER A 1 507 ? 28.278 -8.511 -1.713 1.00 94.31 507 SER A O 1
ATOM 3973 N N . VAL A 1 508 ? 27.037 -6.810 -2.493 1.00 95.38 508 VAL A N 1
ATOM 3974 C CA . VAL A 1 508 ? 26.399 -7.596 -3.563 1.00 95.38 508 VAL A CA 1
ATOM 3975 C C . VAL A 1 508 ? 27.432 -7.967 -4.627 1.00 95.38 508 VAL A C 1
ATOM 3977 O O . VAL A 1 508 ? 27.468 -9.119 -5.055 1.00 95.38 508 VAL A O 1
ATOM 3980 N N . GLY A 1 509 ? 28.293 -7.020 -5.014 1.00 94.56 509 GLY A N 1
ATOM 3981 C CA . GLY A 1 509 ? 29.387 -7.259 -5.959 1.00 94.56 509 GLY A CA 1
ATOM 3982 C C . GLY A 1 509 ? 30.430 -8.250 -5.432 1.00 94.56 509 GLY A C 1
ATOM 3983 O O . GLY A 1 509 ? 30.824 -9.163 -6.156 1.00 94.56 509 GLY A O 1
ATOM 3984 N N . ALA A 1 510 ? 30.831 -8.124 -4.162 1.00 96.19 510 ALA A N 1
ATOM 3985 C CA . ALA A 1 510 ? 31.761 -9.054 -3.517 1.00 96.19 510 ALA A CA 1
ATOM 3986 C C . ALA A 1 510 ? 31.190 -10.482 -3.454 1.00 96.19 510 ALA A C 1
ATOM 3988 O O . ALA A 1 510 ? 31.880 -11.441 -3.806 1.00 96.19 510 ALA A O 1
ATOM 3989 N N . ALA A 1 511 ? 29.911 -10.621 -3.082 1.00 96.62 511 ALA A N 1
ATOM 3990 C CA . ALA A 1 511 ? 29.218 -11.907 -3.076 1.00 96.62 511 ALA A CA 1
ATOM 3991 C C . ALA A 1 511 ? 29.138 -12.531 -4.478 1.00 96.62 511 ALA A C 1
ATOM 3993 O O . ALA A 1 511 ? 29.389 -13.725 -4.631 1.00 96.62 511 ALA A O 1
ATOM 3994 N N . GLU A 1 512 ? 28.852 -11.727 -5.505 1.00 95.88 512 GLU A N 1
ATOM 3995 C CA . GLU A 1 512 ? 28.793 -12.188 -6.896 1.00 95.88 512 GLU A CA 1
ATOM 3996 C C . GLU A 1 512 ? 30.148 -12.679 -7.429 1.00 95.88 512 GLU A C 1
ATOM 3998 O O . GLU A 1 512 ? 30.198 -13.637 -8.199 1.00 95.88 512 GLU A O 1
ATOM 4003 N N . LEU A 1 513 ? 31.253 -12.078 -6.978 1.00 96.12 513 LEU A N 1
ATOM 4004 C CA . LEU A 1 513 ? 32.617 -12.517 -7.291 1.00 96.12 513 LEU A CA 1
ATOM 4005 C C . LEU A 1 513 ? 33.101 -13.701 -6.434 1.00 96.12 513 LEU A C 1
ATOM 4007 O O . LEU A 1 513 ? 34.222 -14.169 -6.638 1.00 96.12 513 LEU A O 1
ATOM 4011 N N . GLY A 1 514 ? 32.299 -14.173 -5.472 1.00 96.75 514 GLY A N 1
ATOM 4012 C CA . GLY A 1 514 ? 32.691 -15.232 -4.538 1.00 96.75 514 GLY A CA 1
ATOM 4013 C C . GLY A 1 514 ? 33.736 -14.801 -3.498 1.00 96.75 514 GLY A C 1
ATOM 4014 O O . GLY A 1 514 ? 34.372 -15.655 -2.881 1.00 96.75 514 GLY A O 1
ATOM 4015 N N . ASP A 1 515 ? 33.939 -13.496 -3.298 1.00 97.50 515 ASP A N 1
ATOM 4016 C CA . ASP A 1 515 ? 35.010 -12.945 -2.464 1.00 97.50 515 ASP A CA 1
ATOM 4017 C C . ASP A 1 515 ? 34.544 -12.742 -1.013 1.00 97.50 515 ASP A C 1
ATOM 4019 O O . ASP A 1 515 ? 34.067 -11.673 -0.622 1.00 97.50 515 ASP A O 1
ATOM 4023 N N . ARG A 1 516 ? 34.639 -13.806 -0.203 1.00 97.25 516 ARG A N 1
ATOM 4024 C CA . ARG A 1 516 ? 34.167 -13.781 1.194 1.00 97.25 516 ARG A CA 1
ATOM 4025 C C . ARG A 1 516 ? 34.963 -12.811 2.064 1.00 97.25 516 ARG A C 1
ATOM 4027 O O . ARG A 1 516 ? 34.372 -12.147 2.907 1.00 97.25 516 ARG A O 1
ATOM 4034 N N . ALA A 1 517 ? 36.277 -12.726 1.859 1.00 97.94 517 ALA A N 1
ATOM 4035 C CA . ALA A 1 517 ? 37.139 -11.850 2.647 1.00 97.94 517 ALA A CA 1
ATOM 4036 C C . ALA A 1 517 ? 36.763 -10.379 2.431 1.00 97.94 517 ALA A C 1
ATOM 4038 O O . ALA A 1 517 ? 36.594 -9.631 3.396 1.00 97.94 517 ALA A O 1
ATOM 4039 N N . LEU A 1 518 ? 36.546 -9.984 1.171 1.00 96.69 518 LEU A N 1
ATOM 4040 C CA . LEU A 1 518 ? 36.052 -8.650 0.860 1.00 96.69 518 LEU A CA 1
ATOM 4041 C C . LEU A 1 518 ? 34.646 -8.429 1.432 1.00 96.69 518 LEU A C 1
ATOM 4043 O O . LEU A 1 518 ? 34.404 -7.399 2.059 1.00 96.69 518 LEU A O 1
ATOM 4047 N N . LEU A 1 519 ? 33.740 -9.400 1.278 1.00 96.44 519 LEU A N 1
ATOM 4048 C CA . LEU A 1 519 ? 32.389 -9.318 1.835 1.00 96.44 519 LEU A CA 1
ATOM 4049 C C . LEU A 1 519 ? 32.393 -9.075 3.358 1.00 96.44 519 LEU A C 1
ATOM 4051 O O . LEU A 1 519 ? 31.666 -8.205 3.839 1.00 96.44 519 LEU A O 1
ATOM 4055 N N . ASP A 1 520 ? 33.223 -9.803 4.107 1.00 97.31 520 ASP A N 1
ATOM 4056 C CA . ASP A 1 520 ? 33.363 -9.632 5.557 1.00 97.31 520 ASP A CA 1
ATOM 4057 C C . ASP A 1 520 ? 33.894 -8.241 5.920 1.00 97.31 520 ASP A C 1
ATOM 4059 O O . ASP A 1 520 ? 33.402 -7.627 6.868 1.00 97.31 520 ASP A O 1
ATOM 4063 N N . SER A 1 521 ? 34.844 -7.713 5.142 1.00 95.94 521 SER A N 1
ATOM 4064 C CA . SER A 1 521 ? 35.390 -6.368 5.363 1.00 95.94 521 SER A CA 1
ATOM 4065 C C . SER A 1 521 ? 34.379 -5.246 5.086 1.00 95.94 521 SER A C 1
ATOM 4067 O O . SER A 1 521 ? 34.396 -4.221 5.763 1.00 95.94 521 SER A O 1
ATOM 4069 N N . LEU A 1 522 ? 33.464 -5.435 4.128 1.00 95.50 522 LEU A N 1
ATOM 4070 C CA . LEU A 1 522 ? 32.477 -4.423 3.728 1.00 95.50 522 LEU A CA 1
ATOM 4071 C C . LEU A 1 522 ? 31.254 -4.373 4.642 1.00 95.50 522 LEU A C 1
ATOM 4073 O O . LEU A 1 522 ? 30.602 -3.333 4.766 1.00 95.50 522 LEU A O 1
ATOM 4077 N N . LEU A 1 523 ? 30.924 -5.489 5.288 1.00 95.12 523 LEU A N 1
ATOM 4078 C CA . LEU A 1 523 ? 29.708 -5.603 6.076 1.00 95.12 523 LEU A CA 1
ATOM 4079 C C . LEU A 1 523 ? 29.611 -4.552 7.207 1.00 95.12 523 LEU A C 1
ATOM 4081 O O . LEU A 1 523 ? 28.566 -3.903 7.279 1.00 95.12 523 LEU A O 1
ATOM 4085 N N . PRO A 1 524 ? 30.638 -4.285 8.037 1.00 93.69 524 PRO A N 1
ATOM 4086 C CA . PRO A 1 524 ? 30.581 -3.200 9.025 1.00 93.69 524 PRO A CA 1
ATOM 4087 C C . PRO A 1 524 ? 30.324 -1.819 8.399 1.00 93.69 524 PRO A C 1
ATOM 4089 O O . PRO A 1 524 ? 29.480 -1.058 8.881 1.00 93.69 524 PRO A O 1
ATOM 4092 N N . HIS A 1 525 ? 30.977 -1.518 7.269 1.00 92.25 525 HIS A N 1
ATOM 4093 C CA . HIS A 1 525 ? 30.837 -0.239 6.558 1.00 92.25 525 HIS A CA 1
ATOM 4094 C C . HIS A 1 525 ? 29.436 -0.001 5.985 1.00 92.25 525 HIS A C 1
ATOM 4096 O O . HIS A 1 525 ? 29.052 1.147 5.770 1.00 92.25 525 HIS A O 1
ATOM 4102 N N . SER A 1 526 ? 28.659 -1.063 5.764 1.00 92.69 526 SER A N 1
ATOM 4103 C CA . SER A 1 526 ? 27.308 -0.955 5.205 1.00 92.69 526 SER A CA 1
ATOM 4104 C C . SER A 1 526 ? 26.244 -0.469 6.200 1.00 92.69 526 SER A C 1
ATOM 4106 O O . SER A 1 526 ? 25.151 -0.111 5.767 1.00 92.69 526 SER A O 1
ATOM 4108 N N . PHE A 1 527 ? 26.508 -0.457 7.519 1.00 93.50 527 PHE A N 1
ATOM 4109 C CA . PHE A 1 527 ? 25.489 -0.034 8.495 1.00 93.50 527 PHE A CA 1
ATOM 4110 C C . PHE A 1 527 ? 25.995 0.484 9.850 1.00 93.50 527 PHE A C 1
ATOM 4112 O O . PHE A 1 527 ? 25.287 1.276 10.472 1.00 93.50 527 PHE A O 1
ATOM 4119 N N . GLU A 1 528 ? 27.160 0.062 10.359 1.00 93.75 528 GLU A N 1
ATOM 4120 C CA . GLU A 1 528 ? 27.505 0.284 11.778 1.00 93.75 528 GLU A CA 1
ATOM 4121 C C . GLU A 1 528 ? 27.630 1.773 12.128 1.00 93.75 528 GLU A C 1
ATOM 4123 O O . GLU A 1 528 ? 27.051 2.218 13.119 1.00 93.75 528 GLU A O 1
ATOM 4128 N N . GLY A 1 529 ? 28.275 2.568 11.266 1.00 92.31 529 GLY A N 1
ATOM 4129 C CA . GLY A 1 529 ? 28.390 4.024 11.439 1.00 92.31 529 GLY A CA 1
ATOM 4130 C C . GLY A 1 529 ? 27.059 4.786 11.344 1.00 92.31 529 GLY A C 1
ATOM 4131 O O . GLY A 1 529 ? 26.963 5.929 11.795 1.00 92.31 529 GLY A O 1
ATOM 4132 N N . HIS A 1 530 ? 26.018 4.152 10.800 1.00 93.38 530 HIS A N 1
ATOM 4133 C CA . HIS A 1 530 ? 24.696 4.744 10.580 1.00 93.38 530 HIS A CA 1
ATOM 4134 C C . HIS A 1 530 ? 23.700 4.414 11.697 1.00 93.38 530 HIS A C 1
ATOM 4136 O O . HIS A 1 530 ? 22.641 5.031 11.794 1.00 93.38 530 HIS A O 1
ATOM 4142 N N . LEU A 1 531 ? 23.999 3.442 12.562 1.00 92.88 531 LEU A N 1
ATOM 4143 C CA . LEU A 1 531 ? 23.083 3.069 13.633 1.00 92.88 531 LEU A CA 1
ATOM 4144 C C . LEU A 1 531 ? 22.993 4.163 14.702 1.00 92.88 531 LEU A C 1
ATOM 4146 O O . LEU A 1 531 ? 23.988 4.754 15.127 1.00 92.88 531 LEU A O 1
ATOM 4150 N N . ARG A 1 532 ? 21.771 4.403 15.176 1.00 90.75 532 ARG A N 1
ATOM 4151 C CA . ARG A 1 532 ? 21.448 5.320 16.269 1.00 90.75 532 ARG A CA 1
ATOM 4152 C C . ARG A 1 532 ? 20.668 4.587 17.352 1.00 90.75 532 ARG A C 1
ATOM 4154 O O . ARG A 1 532 ? 19.617 3.979 17.118 1.00 90.75 532 ARG A O 1
ATOM 4161 N N . GLY A 1 533 ? 21.211 4.631 18.566 1.00 86.94 533 GLY A N 1
ATOM 4162 C CA . GLY A 1 533 ? 20.536 4.132 19.758 1.00 86.94 533 GLY A CA 1
ATOM 4163 C C . GLY A 1 533 ? 19.373 5.041 20.188 1.00 86.94 533 GLY A C 1
ATOM 4164 O O . GLY A 1 533 ? 19.304 6.195 19.774 1.00 86.94 533 GLY A O 1
ATOM 4165 N N . PRO A 1 534 ? 18.454 4.545 21.034 1.00 88.25 534 PRO A N 1
ATOM 4166 C CA . PRO A 1 534 ? 18.425 3.192 21.592 1.00 88.25 534 PRO A CA 1
ATOM 4167 C C . PRO A 1 534 ? 17.641 2.176 20.736 1.00 88.25 534 PRO A C 1
ATOM 4169 O O . PRO A 1 534 ? 17.607 1.000 21.086 1.00 88.25 534 PRO A O 1
ATOM 4172 N N . PHE A 1 535 ? 17.010 2.597 19.633 1.00 91.62 535 PHE A N 1
ATOM 4173 C CA . PHE A 1 535 ? 16.062 1.763 18.876 1.00 91.62 535 PHE A CA 1
ATOM 4174 C C . PHE A 1 535 ? 16.599 1.194 17.557 1.00 91.62 535 PHE A C 1
ATOM 4176 O O . PHE A 1 535 ? 15.820 0.651 16.784 1.00 91.62 535 PHE A O 1
ATOM 4183 N N . LEU A 1 536 ? 17.914 1.262 17.317 1.00 92.69 536 LEU A N 1
ATOM 4184 C CA . LEU A 1 536 ? 18.540 0.807 16.065 1.00 92.69 536 LEU A CA 1
ATOM 4185 C C . LEU A 1 536 ? 17.975 1.545 14.838 1.00 92.69 536 LEU A C 1
ATOM 4187 O O . LEU A 1 536 ? 17.757 0.938 13.787 1.00 92.69 536 LEU A O 1
ATOM 4191 N N . MET A 1 537 ? 17.709 2.846 14.997 1.00 90.75 537 MET A N 1
ATOM 4192 C CA . MET A 1 537 ? 17.322 3.718 13.887 1.00 90.75 537 MET A CA 1
ATOM 4193 C C . MET A 1 537 ? 18.530 3.957 12.986 1.00 90.75 537 MET A C 1
ATOM 4195 O O . MET A 1 537 ? 19.667 3.881 13.447 1.00 90.75 537 MET A O 1
ATOM 4199 N N . LEU A 1 538 ? 18.286 4.279 11.720 1.00 90.69 538 LEU A N 1
ATOM 4200 C CA . LEU A 1 538 ? 19.350 4.565 10.759 1.00 90.69 538 LEU A CA 1
ATOM 4201 C C . LEU A 1 538 ? 19.446 6.051 10.472 1.00 90.69 538 LEU A C 1
ATOM 4203 O O . LEU A 1 538 ? 18.421 6.677 10.194 1.00 90.69 538 LEU A O 1
ATOM 4207 N N . SER A 1 539 ? 20.662 6.579 10.515 1.00 91.69 539 SER A N 1
ATOM 4208 C CA . SER A 1 539 ? 20.996 7.852 9.904 1.00 91.69 539 SER A CA 1
ATOM 4209 C C . SER A 1 539 ? 21.332 7.689 8.429 1.00 91.69 539 SER A C 1
ATOM 4211 O O . SER A 1 539 ? 21.767 6.627 7.983 1.00 91.69 539 SER A O 1
ATOM 4213 N N . GLU A 1 540 ? 21.122 8.747 7.656 1.00 90.69 540 GLU A N 1
ATOM 4214 C CA . GLU A 1 540 ? 21.491 8.756 6.241 1.00 90.69 540 GLU A CA 1
ATOM 4215 C C . GLU A 1 540 ? 23.014 8.691 6.094 1.00 90.69 540 GLU A C 1
ATOM 4217 O O . GLU A 1 540 ? 23.526 7.790 5.431 1.00 90.69 540 GLU A O 1
ATOM 4222 N N . THR A 1 541 ? 23.738 9.565 6.798 1.00 90.62 541 THR A N 1
ATOM 4223 C CA . THR A 1 541 ? 25.206 9.566 6.864 1.00 90.62 541 THR A CA 1
ATOM 4224 C C . THR A 1 541 ? 25.688 9.298 8.293 1.00 90.62 541 THR A C 1
ATOM 4226 O O . THR A 1 541 ? 24.925 9.488 9.247 1.00 90.62 541 THR A O 1
ATOM 4229 N N . PRO A 1 542 ? 26.957 8.901 8.511 1.00 88.25 542 PRO A N 1
ATOM 4230 C CA . PRO A 1 542 ? 27.485 8.716 9.861 1.00 88.25 542 PRO A CA 1
ATOM 4231 C C . PRO A 1 542 ? 27.507 9.994 10.704 1.00 88.25 542 PRO A C 1
ATOM 4233 O O . PRO A 1 542 ? 27.576 9.900 11.926 1.00 88.25 542 PRO A O 1
ATOM 4236 N N . THR A 1 543 ? 27.438 11.171 10.080 1.00 84.50 543 THR A N 1
ATOM 4237 C CA . THR A 1 543 ? 27.577 12.472 10.747 1.00 84.50 543 THR A CA 1
ATOM 4238 C C . THR A 1 543 ? 26.259 13.215 10.945 1.00 84.50 543 THR A C 1
ATOM 4240 O O . THR A 1 543 ? 26.248 14.197 11.682 1.00 84.50 543 THR A O 1
ATOM 4243 N N . ASN A 1 544 ? 25.154 12.777 10.328 1.00 79.88 544 ASN A N 1
ATOM 4244 C CA . ASN A 1 544 ? 23.859 13.437 10.492 1.00 79.88 544 ASN A CA 1
ATOM 4245 C C . ASN A 1 544 ? 22.948 12.758 11.534 1.00 79.88 544 ASN A C 1
ATOM 4247 O O . ASN A 1 544 ? 23.106 11.583 11.886 1.00 79.88 544 ASN A O 1
ATOM 4251 N N . ASP A 1 545 ? 21.996 13.551 12.038 1.00 71.25 545 ASP A N 1
ATOM 4252 C CA . ASP A 1 545 ? 20.995 13.165 13.047 1.00 71.25 545 ASP A CA 1
ATOM 4253 C C . ASP A 1 545 ? 19.627 12.831 12.425 1.00 71.25 545 ASP A C 1
ATOM 4255 O O . ASP A 1 545 ? 18.623 12.681 13.127 1.00 71.25 545 ASP A O 1
ATOM 4259 N N . ALA A 1 546 ? 19.547 12.753 11.096 1.00 67.75 546 ALA A N 1
ATOM 4260 C CA . ALA A 1 546 ? 18.313 12.431 10.398 1.00 67.75 546 ALA A CA 1
ATOM 4261 C C . ALA A 1 546 ? 17.988 10.950 10.646 1.00 67.75 546 ALA A C 1
ATOM 4263 O O . ALA A 1 546 ? 18.682 10.091 10.132 1.00 67.75 546 ALA A O 1
ATOM 4264 N N . VAL A 1 547 ? 16.961 10.624 11.438 1.00 75.06 547 VAL A N 1
ATOM 4265 C CA . VAL A 1 547 ? 16.698 9.234 11.868 1.00 75.06 547 VAL A CA 1
ATOM 4266 C C . VAL A 1 547 ? 15.597 8.517 11.076 1.00 75.06 547 VAL A C 1
ATOM 4268 O O . VAL A 1 547 ? 14.561 9.090 10.736 1.00 75.06 547 VAL A O 1
ATOM 4271 N N . ASN A 1 548 ? 15.787 7.208 10.896 1.00 86.56 548 ASN A N 1
ATOM 4272 C CA . ASN A 1 548 ? 14.990 6.282 10.079 1.00 86.56 548 ASN A CA 1
ATOM 4273 C C . ASN A 1 548 ? 15.119 6.524 8.569 1.00 86.56 548 ASN A C 1
ATOM 4275 O O . ASN A 1 548 ? 14.118 6.591 7.859 1.00 86.56 548 ASN A O 1
ATOM 4279 N N . PHE A 1 549 ? 16.357 6.615 8.083 1.00 93.81 549 PHE A N 1
ATOM 4280 C CA . PHE A 1 549 ? 16.666 6.577 6.656 1.00 93.81 549 PHE A CA 1
ATOM 4281 C C . PHE A 1 549 ? 16.341 5.191 6.069 1.00 93.81 549 PHE A C 1
ATOM 4283 O O . PHE A 1 549 ? 17.141 4.252 6.116 1.00 93.81 549 PHE A O 1
ATOM 4290 N N . VAL A 1 550 ? 15.120 5.037 5.557 1.00 95.38 550 VAL A N 1
ATOM 4291 C CA . VAL A 1 550 ? 14.595 3.764 5.040 1.00 95.38 550 VAL A CA 1
ATOM 4292 C C . VAL A 1 550 ? 15.150 3.414 3.662 1.00 95.38 550 VAL A C 1
ATOM 4294 O O . VAL A 1 550 ? 15.153 2.237 3.305 1.00 95.38 550 VAL A O 1
ATOM 4297 N N . THR A 1 551 ? 15.711 4.380 2.930 1.00 95.69 551 THR A N 1
ATOM 4298 C CA . THR A 1 551 ? 16.531 4.107 1.740 1.00 95.69 551 THR A CA 1
ATOM 4299 C C . THR A 1 551 ? 17.721 3.214 2.092 1.00 95.69 551 THR A C 1
ATOM 4301 O O . THR A 1 551 ? 17.918 2.170 1.469 1.00 95.69 551 THR A O 1
ATOM 4304 N N . GLY A 1 552 ? 18.473 3.567 3.142 1.00 95.38 552 GLY A N 1
ATOM 4305 C CA . GLY A 1 552 ? 19.595 2.766 3.640 1.00 95.38 552 GLY A CA 1
ATOM 4306 C C . GLY A 1 552 ? 19.159 1.379 4.118 1.00 95.38 552 GLY A C 1
ATOM 4307 O O . GLY A 1 552 ? 19.800 0.381 3.789 1.00 95.38 552 GLY A O 1
ATOM 4308 N N . ALA A 1 553 ? 18.013 1.292 4.810 1.00 96.38 553 ALA A N 1
ATOM 4309 C CA . ALA A 1 553 ? 17.406 0.007 5.168 1.00 96.38 553 ALA A CA 1
ATOM 4310 C C . ALA A 1 553 ? 17.106 -0.847 3.924 1.00 96.38 553 ALA A C 1
ATOM 4312 O O . ALA A 1 553 ? 17.426 -2.033 3.900 1.00 96.38 553 ALA A O 1
ATOM 4313 N N . GLY A 1 554 ? 16.523 -0.247 2.883 1.00 97.19 554 GLY A N 1
ATOM 4314 C CA . GLY A 1 554 ? 16.234 -0.907 1.614 1.00 97.19 554 GLY A CA 1
ATOM 4315 C C . GLY A 1 554 ? 17.491 -1.463 0.940 1.00 97.19 554 GLY A C 1
ATOM 4316 O O . GLY A 1 554 ? 17.525 -2.647 0.605 1.00 97.19 554 GLY A O 1
ATOM 4317 N N . GLY A 1 555 ? 18.548 -0.653 0.819 1.00 96.38 555 GLY A N 1
ATOM 4318 C CA . GLY A 1 555 ? 19.840 -1.084 0.266 1.00 96.38 555 GLY A CA 1
ATOM 4319 C C . GLY A 1 555 ? 20.471 -2.243 1.042 1.00 96.38 555 GLY A C 1
ATOM 4320 O O . GLY A 1 555 ? 20.838 -3.265 0.456 1.00 96.38 555 GLY A O 1
ATOM 4321 N N . PHE A 1 556 ? 20.487 -2.160 2.375 1.00 97.56 556 PHE A N 1
ATOM 4322 C CA . PHE A 1 556 ? 20.996 -3.243 3.218 1.00 97.56 556 PHE A CA 1
ATOM 4323 C C . PHE A 1 556 ? 20.191 -4.541 3.047 1.00 97.56 556 PHE A C 1
ATOM 4325 O O . PHE A 1 556 ? 20.751 -5.633 2.924 1.00 97.56 556 PHE A O 1
ATOM 4332 N N . LEU A 1 557 ? 18.860 -4.447 2.998 1.00 98.19 557 LEU A N 1
ATOM 4333 C CA . LEU A 1 557 ? 18.005 -5.613 2.774 1.00 98.19 557 LEU A CA 1
ATOM 4334 C C . LEU A 1 557 ? 18.243 -6.233 1.391 1.00 98.19 557 LEU A C 1
ATOM 4336 O O . LEU A 1 557 ? 18.186 -7.454 1.267 1.00 98.19 557 LEU A O 1
ATOM 4340 N N . GLN A 1 558 ? 18.570 -5.442 0.365 1.00 98.00 558 GLN A N 1
ATOM 4341 C CA . GLN A 1 558 ? 18.966 -5.977 -0.941 1.00 98.00 558 GLN A CA 1
ATOM 4342 C C . GLN A 1 558 ? 20.291 -6.740 -0.889 1.00 98.00 558 GLN A C 1
ATOM 4344 O O . GLN A 1 558 ? 20.396 -7.808 -1.494 1.00 98.00 558 GLN A O 1
ATOM 4349 N N . GLN A 1 559 ? 21.275 -6.254 -0.132 1.00 96.31 559 GLN A N 1
ATOM 4350 C CA . GLN A 1 559 ? 22.516 -6.987 0.128 1.00 96.31 559 GLN A CA 1
ATOM 4351 C C . GLN A 1 559 ? 22.240 -8.368 0.737 1.00 96.31 559 GLN A C 1
ATOM 4353 O O . GLN A 1 559 ? 22.793 -9.368 0.276 1.00 96.31 559 GLN A O 1
ATOM 4358 N N . VAL A 1 560 ? 21.330 -8.452 1.710 1.00 98.06 560 VAL A N 1
ATOM 4359 C CA . VAL A 1 560 ? 20.959 -9.731 2.333 1.00 98.06 560 VAL A CA 1
ATOM 4360 C C . VAL A 1 560 ? 20.162 -10.624 1.377 1.00 98.06 560 VAL A C 1
ATOM 4362 O O . VAL A 1 560 ? 20.466 -11.806 1.228 1.00 98.06 560 VAL A O 1
ATOM 4365 N N . ILE A 1 561 ? 19.142 -10.073 0.715 1.00 98.06 561 ILE A N 1
ATOM 4366 C CA . ILE A 1 561 ? 18.196 -10.845 -0.098 1.00 98.06 561 ILE A CA 1
ATOM 4367 C C . ILE A 1 561 ? 18.805 -11.255 -1.434 1.00 98.06 561 ILE A C 1
ATOM 4369 O O . ILE A 1 561 ? 18.699 -12.417 -1.808 1.00 98.06 561 ILE A O 1
ATOM 4373 N N . PHE A 1 562 ? 19.422 -10.329 -2.165 1.00 97.56 562 PHE A N 1
ATOM 4374 C CA . PHE A 1 562 ? 19.917 -10.555 -3.524 1.00 97.56 562 PHE A CA 1
ATOM 4375 C C . PHE A 1 562 ? 21.434 -10.772 -3.561 1.00 97.56 562 PHE A C 1
ATOM 4377 O O . PHE A 1 562 ? 21.918 -11.513 -4.414 1.00 97.56 562 PHE A O 1
ATOM 4384 N N . GLY A 1 563 ? 22.201 -10.184 -2.640 1.00 96.88 563 GLY A N 1
ATOM 4385 C CA . GLY A 1 563 ? 23.635 -10.461 -2.518 1.00 96.88 563 GLY A CA 1
ATOM 4386 C C . GLY A 1 563 ? 23.890 -11.875 -2.004 1.00 96.88 563 GLY A C 1
ATOM 4387 O O . GLY A 1 563 ? 24.348 -12.738 -2.748 1.00 96.88 563 GLY A O 1
ATOM 4388 N N . TYR A 1 564 ? 23.534 -12.141 -0.748 1.00 98.12 564 TYR A N 1
ATOM 4389 C CA . TYR A 1 564 ? 23.964 -13.367 -0.062 1.00 98.12 564 TYR A CA 1
ATOM 4390 C C . TYR A 1 564 ? 23.334 -14.645 -0.609 1.00 98.12 564 TYR A C 1
ATOM 4392 O O . TYR A 1 564 ? 23.959 -15.705 -0.609 1.00 98.12 564 TYR A O 1
ATOM 4400 N N . THR A 1 565 ? 22.095 -14.566 -1.095 1.00 98.25 565 THR A N 1
ATOM 4401 C CA . THR A 1 565 ? 21.430 -15.734 -1.685 1.00 98.25 565 THR A CA 1
ATOM 4402 C C . THR A 1 565 ? 21.882 -16.020 -3.115 1.00 98.25 565 THR A C 1
ATOM 4404 O O . THR A 1 565 ? 21.619 -17.112 -3.619 1.00 98.25 565 THR A O 1
ATOM 4407 N N . GLY A 1 566 ? 22.513 -15.063 -3.799 1.00 97.12 566 GLY A N 1
ATOM 4408 C CA . GLY A 1 566 ? 22.839 -15.175 -5.220 1.00 97.12 566 GLY A CA 1
ATOM 4409 C C . GLY A 1 566 ? 21.628 -15.232 -6.154 1.00 97.12 566 GLY A C 1
ATOM 4410 O O . GLY A 1 566 ? 21.732 -15.768 -7.260 1.00 97.12 566 GLY A O 1
ATOM 4411 N N . LEU A 1 567 ? 20.464 -14.745 -5.710 1.00 97.44 567 LEU A N 1
ATOM 4412 C CA . LEU A 1 567 ? 19.232 -14.713 -6.500 1.00 97.44 567 LEU A CA 1
ATOM 4413 C C . LEU A 1 567 ? 19.056 -13.386 -7.248 1.00 97.44 567 LEU A C 1
ATOM 4415 O O . LEU A 1 567 ? 19.467 -12.317 -6.786 1.00 97.44 567 LEU A O 1
ATOM 4419 N N . ARG A 1 568 ? 18.388 -13.447 -8.400 1.00 96.50 568 ARG A N 1
ATOM 4420 C CA . ARG A 1 568 ? 17.930 -12.286 -9.178 1.00 96.50 568 ARG A CA 1
ATOM 4421 C C . ARG A 1 568 ? 16.497 -12.497 -9.656 1.00 96.50 568 ARG A C 1
ATOM 4423 O O . ARG A 1 568 ? 16.007 -13.622 -9.702 1.00 96.50 568 ARG A O 1
ATOM 4430 N N . LEU A 1 569 ? 15.828 -11.403 -10.015 1.00 95.19 569 LEU A N 1
ATOM 4431 C CA . LEU A 1 569 ? 14.534 -11.457 -10.690 1.00 95.19 569 LEU A CA 1
ATOM 4432 C C . LEU A 1 569 ? 14.737 -11.712 -12.186 1.00 95.19 569 LEU A C 1
ATOM 4434 O O . LEU A 1 569 ? 15.352 -10.907 -12.883 1.00 95.19 569 LEU A O 1
ATOM 4438 N N . GLY A 1 570 ? 14.191 -12.823 -12.667 1.00 92.94 570 GLY A N 1
ATOM 4439 C CA . GLY A 1 570 ? 14.224 -13.267 -14.054 1.00 92.94 570 GLY A CA 1
ATOM 4440 C C . GLY A 1 570 ? 12.846 -13.684 -14.573 1.00 92.94 570 GLY A C 1
ATOM 4441 O O . GLY A 1 570 ? 11.797 -13.408 -13.975 1.00 92.94 570 GLY A O 1
ATOM 4442 N N . LYS A 1 571 ? 12.821 -14.337 -15.740 1.00 87.94 571 LYS A N 1
ATOM 4443 C CA . LYS A 1 571 ? 11.565 -14.696 -16.431 1.00 87.94 571 LYS A CA 1
ATOM 4444 C C . LYS A 1 571 ? 10.727 -15.720 -15.656 1.00 87.94 571 LYS A C 1
ATOM 4446 O O . LYS A 1 571 ? 9.511 -15.733 -15.825 1.00 87.94 571 LYS A O 1
ATOM 4451 N N . GLY A 1 572 ? 11.343 -16.534 -14.810 1.00 87.31 572 GLY A N 1
ATOM 4452 C CA . GLY A 1 572 ? 10.710 -17.484 -13.899 1.00 87.31 572 GLY A CA 1
ATOM 4453 C C . GLY A 1 572 ? 10.471 -16.947 -12.484 1.00 87.31 572 GLY A C 1
ATOM 4454 O O . GLY A 1 572 ? 10.052 -17.711 -11.618 1.00 87.31 572 GLY A O 1
ATOM 4455 N N . GLY A 1 573 ? 10.686 -15.651 -12.223 1.00 91.62 573 GLY A N 1
ATOM 4456 C CA . GLY A 1 573 ? 10.589 -15.076 -10.877 1.00 91.62 573 GLY A CA 1
ATOM 4457 C C . GLY A 1 573 ? 11.955 -14.969 -10.216 1.00 91.62 573 GLY A C 1
ATOM 4458 O O . GLY A 1 573 ? 12.847 -14.357 -10.786 1.00 91.62 573 GLY A O 1
ATOM 4459 N N . LEU A 1 574 ? 12.120 -15.527 -9.016 1.00 94.75 574 LEU A N 1
ATOM 4460 C CA . LEU A 1 574 ? 13.421 -15.573 -8.345 1.00 94.75 574 LEU A CA 1
ATOM 4461 C C . LEU A 1 574 ? 14.250 -16.744 -8.870 1.00 94.75 574 LEU A C 1
ATOM 4463 O O . LEU A 1 574 ? 13.872 -17.901 -8.692 1.00 94.75 574 LEU A O 1
ATOM 4467 N N . GLU A 1 575 ? 15.384 -16.429 -9.488 1.00 94.94 575 GLU A N 1
ATOM 4468 C CA . GLU A 1 575 ? 16.254 -17.394 -10.156 1.00 94.94 575 GLU A CA 1
ATOM 4469 C C . GLU A 1 575 ? 17.693 -17.318 -9.619 1.00 94.94 575 GLU A C 1
ATOM 4471 O O . GLU A 1 575 ? 18.184 -16.228 -9.301 1.00 94.94 575 GLU A O 1
ATOM 4476 N N . PRO A 1 576 ? 18.394 -18.463 -9.528 1.00 96.12 576 PRO A N 1
ATOM 4477 C CA . PRO A 1 576 ? 19.842 -18.512 -9.352 1.00 96.12 576 PRO A CA 1
ATOM 4478 C C . PRO A 1 576 ? 20.588 -17.680 -10.400 1.00 96.12 576 PRO A C 1
ATOM 4480 O O . PRO A 1 576 ? 20.497 -17.976 -11.587 1.00 96.12 576 PRO A O 1
ATOM 4483 N N . ALA A 1 577 ? 21.369 -16.693 -9.963 1.00 95.25 577 ALA A N 1
ATOM 4484 C CA . ALA A 1 577 ? 22.284 -15.953 -10.836 1.00 95.25 577 ALA A CA 1
ATOM 4485 C C . ALA A 1 577 ? 23.753 -16.316 -10.569 1.00 95.25 577 ALA A C 1
ATOM 4487 O O . ALA A 1 577 ? 24.535 -16.438 -11.504 1.00 95.25 577 ALA A O 1
ATOM 4488 N N . PHE A 1 578 ? 24.115 -16.533 -9.303 1.00 95.75 578 PHE A N 1
ATOM 4489 C CA . PHE A 1 578 ? 25.439 -16.996 -8.879 1.00 95.75 578 PHE A CA 1
ATOM 4490 C C . PHE A 1 578 ? 25.335 -17.851 -7.605 1.00 95.75 578 PHE A C 1
ATOM 4492 O O . PHE A 1 578 ? 24.242 -18.061 -7.052 1.00 95.75 578 PHE A O 1
ATOM 4499 N N . ALA A 1 579 ? 26.467 -18.413 -7.175 1.00 97.12 579 ALA A N 1
ATOM 4500 C CA . ALA A 1 579 ? 26.544 -19.218 -5.962 1.00 97.12 579 ALA A CA 1
ATOM 4501 C C . ALA A 1 579 ? 26.250 -18.354 -4.719 1.00 97.12 579 ALA A C 1
ATOM 4503 O O . ALA A 1 579 ? 26.747 -17.235 -4.634 1.00 97.12 579 ALA A O 1
ATOM 4504 N N . PRO A 1 580 ? 25.451 -18.834 -3.751 1.00 97.75 580 PRO A N 1
ATOM 4505 C CA . PRO A 1 580 ? 25.213 -18.081 -2.524 1.00 97.75 580 PRO A CA 1
ATOM 4506 C C . PRO A 1 580 ? 26.514 -17.902 -1.728 1.00 97.75 580 PRO A C 1
ATOM 4508 O O . PRO A 1 580 ? 27.339 -18.816 -1.667 1.00 97.75 580 PRO A O 1
ATOM 4511 N N . LEU A 1 581 ? 26.668 -16.756 -1.065 1.00 98.00 581 LEU A N 1
ATOM 4512 C CA . LEU A 1 581 ? 27.820 -16.462 -0.216 1.00 98.00 581 LEU A CA 1
ATOM 4513 C C . LEU A 1 581 ? 27.374 -15.720 1.045 1.00 98.00 581 LEU A C 1
ATOM 4515 O O . LEU A 1 581 ? 26.856 -14.608 0.971 1.00 98.00 581 LEU A O 1
ATOM 4519 N N . LEU A 1 582 ? 27.588 -16.340 2.205 1.00 98.12 582 LEU A N 1
ATOM 4520 C CA . LEU A 1 582 ? 27.330 -15.723 3.504 1.00 98.12 582 LEU A CA 1
ATOM 4521 C C . LEU A 1 582 ? 28.611 -15.073 4.056 1.00 98.12 582 LEU A C 1
ATOM 4523 O O . LEU A 1 582 ? 29.690 -15.655 3.889 1.00 98.12 582 LEU A O 1
ATOM 4527 N N . PRO A 1 583 ? 28.504 -13.921 4.747 1.00 97.38 583 PRO A N 1
ATOM 4528 C CA . PRO A 1 583 ? 29.557 -13.433 5.634 1.00 97.38 583 PRO A CA 1
ATOM 4529 C C . PRO A 1 583 ? 29.944 -14.498 6.668 1.00 97.38 583 PRO A C 1
ATOM 4531 O O . PRO A 1 583 ? 29.076 -15.231 7.146 1.00 97.38 583 PRO A O 1
ATOM 4534 N N . SER A 1 584 ? 31.212 -14.552 7.076 1.00 96.69 584 SER A N 1
ATOM 4535 C CA . SER A 1 584 ? 31.755 -15.603 7.953 1.00 96.69 584 SER A CA 1
ATOM 4536 C C . SER A 1 584 ? 31.067 -15.689 9.319 1.00 96.69 584 SER A C 1
ATOM 4538 O O . SER A 1 584 ? 31.039 -16.755 9.929 1.00 96.69 584 SER A O 1
ATOM 4540 N N . ARG A 1 585 ? 30.474 -14.587 9.795 1.00 95.75 585 ARG A N 1
ATOM 4541 C CA . ARG A 1 585 ? 29.710 -14.541 11.055 1.00 95.75 585 ARG A CA 1
ATOM 4542 C C . ARG A 1 585 ? 28.276 -15.079 10.956 1.00 95.75 585 ARG A C 1
ATOM 4544 O O . ARG A 1 585 ? 27.599 -15.171 11.975 1.00 95.75 585 ARG A O 1
ATOM 4551 N N . ILE A 1 586 ? 27.799 -15.419 9.756 1.00 97.81 586 ILE A N 1
ATOM 4552 C CA . ILE A 1 586 ? 26.463 -15.982 9.526 1.00 97.81 586 ILE A CA 1
ATOM 4553 C C . ILE A 1 586 ? 26.603 -17.461 9.169 1.00 97.81 586 ILE A C 1
ATOM 4555 O O . ILE A 1 586 ? 27.122 -17.811 8.110 1.00 97.81 586 ILE A O 1
ATOM 4559 N N . THR A 1 587 ? 26.095 -18.342 10.028 1.00 97.62 587 THR A N 1
ATOM 4560 C CA . THR A 1 587 ? 26.113 -19.795 9.785 1.00 97.62 587 THR A CA 1
ATOM 4561 C C . THR A 1 587 ? 24.939 -20.249 8.924 1.00 97.62 587 THR A C 1
ATOM 4563 O O . THR A 1 587 ? 25.067 -21.198 8.146 1.00 97.62 587 THR A O 1
ATOM 4566 N N . ARG A 1 588 ? 23.796 -19.564 9.043 1.00 98.50 588 ARG A N 1
ATOM 4567 C CA . ARG A 1 588 ? 22.598 -19.797 8.236 1.00 98.50 588 ARG A CA 1
ATOM 4568 C C . ARG A 1 588 ? 21.793 -18.512 8.067 1.00 98.50 588 ARG A C 1
ATOM 4570 O O . ARG A 1 588 ? 21.598 -17.755 9.016 1.00 98.50 588 ARG A O 1
ATOM 4577 N N . LEU A 1 589 ? 21.279 -18.314 6.858 1.00 98.75 589 LEU A N 1
ATOM 4578 C CA . LEU A 1 589 ? 20.301 -17.289 6.504 1.00 98.75 589 LEU A CA 1
ATOM 4579 C C . LEU A 1 589 ? 19.008 -17.971 6.048 1.00 98.75 589 LEU A C 1
ATOM 4581 O O . LEU A 1 589 ? 19.040 -18.800 5.138 1.00 98.75 589 LEU A O 1
ATOM 4585 N N . THR A 1 590 ? 17.872 -17.591 6.632 1.00 98.69 590 THR A N 1
ATOM 4586 C CA . THR A 1 590 ? 16.549 -18.014 6.156 1.00 98.69 590 THR A CA 1
ATOM 4587 C C . THR A 1 590 ? 15.692 -16.801 5.813 1.00 98.69 590 THR A C 1
ATOM 4589 O O . THR A 1 590 ? 15.367 -16.000 6.685 1.00 98.69 590 THR A O 1
ATOM 4592 N N . LEU A 1 591 ? 15.287 -16.680 4.548 1.00 98.50 591 LEU A N 1
ATOM 4593 C CA . LEU A 1 591 ? 14.243 -15.747 4.124 1.00 98.50 591 LEU A CA 1
ATOM 4594 C C . LEU A 1 591 ? 12.906 -16.482 4.175 1.00 98.50 591 LEU A C 1
ATOM 4596 O O . LEU A 1 591 ? 12.688 -17.423 3.407 1.00 98.50 591 LEU A O 1
ATOM 4600 N N . ARG A 1 592 ? 12.024 -16.090 5.091 1.00 97.56 592 ARG A N 1
ATOM 4601 C CA . ARG A 1 592 ? 10.714 -16.722 5.274 1.00 97.56 592 ARG A CA 1
ATOM 4602 C C . ARG A 1 592 ? 9.688 -16.132 4.318 1.00 97.56 592 ARG A C 1
ATOM 4604 O O . ARG A 1 592 ? 9.683 -14.925 4.093 1.00 97.56 592 ARG A O 1
ATOM 4611 N N . ASN A 1 593 ? 8.791 -16.983 3.820 1.00 95.62 593 ASN A N 1
ATOM 4612 C CA . ASN A 1 593 ? 7.575 -16.575 3.105 1.00 95.62 593 ASN A CA 1
ATOM 4613 C C . ASN A 1 593 ? 7.828 -15.608 1.925 1.00 95.62 593 ASN A C 1
ATOM 4615 O O . ASN A 1 593 ? 7.077 -14.672 1.684 1.00 95.62 593 ASN A O 1
ATOM 4619 N N . VAL A 1 594 ? 8.887 -15.851 1.157 1.00 96.25 594 VAL A N 1
ATOM 4620 C CA . VAL A 1 594 ? 9.241 -15.063 -0.026 1.00 96.25 594 VAL A CA 1
ATOM 4621 C C . VAL A 1 594 ? 8.289 -15.373 -1.182 1.00 96.25 594 VAL A C 1
ATOM 4623 O O . VAL A 1 594 ? 8.014 -16.537 -1.478 1.00 96.25 594 VAL A O 1
ATOM 4626 N N . HIS A 1 595 ? 7.819 -14.336 -1.868 1.00 92.94 595 HIS A N 1
ATOM 4627 C CA . HIS A 1 595 ? 6.860 -14.397 -2.963 1.00 92.94 595 HIS A CA 1
ATOM 4628 C C . HIS A 1 595 ? 7.541 -14.290 -4.332 1.00 92.94 595 HIS A C 1
ATOM 4630 O O . HIS A 1 595 ? 8.308 -13.365 -4.592 1.00 92.94 595 HIS A O 1
ATOM 4636 N N . ALA A 1 596 ? 7.204 -15.208 -5.240 1.00 92.19 596 ALA A N 1
ATOM 4637 C CA . ALA A 1 596 ? 7.556 -15.112 -6.656 1.00 92.19 596 ALA A CA 1
ATOM 4638 C C . ALA A 1 596 ? 6.590 -15.942 -7.517 1.00 92.19 596 ALA A C 1
ATOM 4640 O O . ALA A 1 596 ? 6.294 -17.093 -7.198 1.00 92.19 596 ALA A O 1
ATOM 4641 N N . ARG A 1 597 ? 6.108 -15.370 -8.623 1.00 88.00 597 ARG A N 1
ATOM 4642 C CA . ARG A 1 597 ? 5.200 -15.970 -9.619 1.00 88.00 597 ARG A CA 1
ATOM 4643 C C . ARG A 1 597 ? 3.970 -16.633 -8.995 1.00 88.00 597 ARG A C 1
ATOM 4645 O O . ARG A 1 597 ? 3.627 -17.764 -9.325 1.00 88.00 597 ARG A O 1
ATOM 4652 N N . GLY A 1 598 ? 3.345 -15.948 -8.035 1.00 82.62 598 GLY A N 1
ATOM 4653 C CA . GLY A 1 598 ? 2.178 -16.455 -7.302 1.00 82.62 598 GLY A CA 1
ATOM 4654 C C . GLY A 1 598 ? 2.473 -17.610 -6.333 1.00 82.62 598 GLY A C 1
ATOM 4655 O O . GLY A 1 598 ? 1.545 -18.193 -5.777 1.00 82.62 598 GLY A O 1
ATOM 4656 N N . ARG A 1 599 ? 3.748 -17.952 -6.113 1.00 86.94 599 ARG A N 1
ATOM 4657 C CA . ARG A 1 599 ? 4.201 -19.018 -5.207 1.00 86.94 599 ARG A CA 1
ATOM 4658 C C . ARG A 1 599 ? 4.947 -18.432 -4.013 1.00 86.94 599 ARG A C 1
ATOM 4660 O O . ARG A 1 599 ? 5.439 -17.304 -4.077 1.00 86.94 599 ARG A O 1
ATOM 4667 N N . ARG A 1 600 ? 5.027 -19.218 -2.934 1.00 90.56 600 ARG A N 1
ATOM 4668 C CA . ARG A 1 600 ? 5.699 -18.854 -1.681 1.00 90.56 600 ARG A CA 1
ATOM 4669 C C . ARG A 1 600 ? 6.805 -19.844 -1.341 1.00 90.56 600 ARG A C 1
ATOM 4671 O O . ARG A 1 600 ? 6.613 -21.055 -1.473 1.00 90.56 600 ARG A O 1
ATOM 4678 N N . TYR A 1 601 ? 7.934 -19.326 -0.876 1.00 92.94 601 TYR A N 1
ATOM 4679 C CA . TYR A 1 601 ? 9.129 -20.103 -0.567 1.00 92.94 601 TYR A CA 1
ATOM 4680 C C . TYR A 1 601 ? 9.727 -19.676 0.769 1.00 92.94 601 TYR A C 1
ATOM 4682 O O . TYR A 1 601 ? 9.734 -18.493 1.096 1.00 92.94 601 TYR A O 1
ATOM 4690 N N . ASP A 1 602 ? 10.291 -20.629 1.500 1.00 97.31 602 ASP A N 1
ATOM 4691 C CA . ASP A 1 602 ? 11.385 -20.332 2.418 1.00 97.31 602 ASP A CA 1
ATOM 4692 C C . ASP A 1 602 ? 12.698 -20.520 1.657 1.00 97.31 602 ASP A C 1
ATOM 4694 O O . ASP A 1 602 ? 12.912 -21.551 1.016 1.00 97.31 602 ASP A O 1
ATOM 4698 N N . ILE A 1 603 ? 13.580 -19.528 1.706 1.00 98.00 603 ILE A N 1
ATOM 4699 C CA . ILE A 1 603 ? 14.896 -19.590 1.067 1.00 98.00 603 ILE A CA 1
ATOM 4700 C C . ILE A 1 603 ? 15.925 -19.773 2.168 1.00 98.00 603 ILE A C 1
ATOM 4702 O O . ILE A 1 603 ? 16.120 -18.874 2.978 1.00 98.00 603 ILE A O 1
ATOM 4706 N N . VAL A 1 604 ? 16.565 -20.938 2.197 1.00 98.44 604 VAL A N 1
ATOM 4707 C CA . VAL A 1 604 ? 17.576 -21.291 3.196 1.00 98.44 604 VAL A CA 1
ATOM 4708 C C . VAL A 1 604 ? 18.939 -21.303 2.526 1.00 98.44 604 VAL A C 1
ATOM 4710 O O . VAL A 1 604 ? 19.117 -21.958 1.498 1.00 98.44 604 VAL A O 1
ATOM 4713 N N . VAL A 1 605 ? 19.891 -20.591 3.115 1.00 98.50 605 VAL A N 1
ATOM 4714 C CA . VAL A 1 605 ? 21.301 -20.604 2.736 1.00 98.50 605 VAL A CA 1
ATOM 4715 C C . VAL A 1 605 ? 22.111 -21.011 3.957 1.00 98.50 605 VAL A C 1
ATOM 4717 O O . VAL A 1 605 ? 22.012 -20.373 5.002 1.00 98.50 605 VAL A O 1
ATOM 4720 N N . ASP A 1 606 ? 22.898 -22.071 3.833 1.00 97.06 606 ASP A N 1
ATOM 4721 C CA . ASP A 1 606 ? 23.855 -22.518 4.847 1.00 97.06 606 ASP A CA 1
ATOM 4722 C C . ASP A 1 606 ? 25.069 -23.186 4.173 1.00 97.06 606 ASP A C 1
ATOM 4724 O O . ASP A 1 606 ? 25.274 -23.044 2.965 1.00 97.06 606 ASP A O 1
ATOM 4728 N N . ALA A 1 607 ? 25.893 -23.906 4.940 1.00 92.94 607 ALA A N 1
ATOM 4729 C CA . ALA A 1 607 ? 27.082 -24.591 4.427 1.00 92.94 607 ALA A CA 1
ATOM 4730 C C . ALA A 1 607 ? 26.791 -25.602 3.295 1.00 92.94 607 ALA A C 1
ATOM 4732 O O . ALA A 1 607 ? 27.700 -25.931 2.536 1.00 92.94 607 ALA A O 1
ATOM 4733 N N . SER A 1 608 ? 25.546 -26.077 3.153 1.00 92.75 608 SER A N 1
ATOM 4734 C CA . SER A 1 608 ? 25.128 -26.977 2.066 1.00 92.75 608 SER A CA 1
ATOM 4735 C C . SER A 1 608 ? 24.744 -26.251 0.767 1.00 92.75 608 SER A C 1
ATOM 4737 O O . SER A 1 608 ? 24.470 -26.894 -0.247 1.00 92.75 608 SER A O 1
ATOM 4739 N N . GLY A 1 609 ? 24.727 -24.914 0.776 1.00 94.50 609 GLY A N 1
ATOM 4740 C CA . GLY A 1 609 ? 24.317 -24.071 -0.344 1.00 94.50 609 GLY A CA 1
ATOM 4741 C C . GLY A 1 609 ? 22.919 -23.474 -0.161 1.00 94.50 609 GLY A C 1
ATOM 4742 O O . GLY A 1 609 ? 22.431 -23.301 0.955 1.00 94.50 609 GLY A O 1
ATOM 4743 N N . ARG A 1 610 ? 22.272 -23.108 -1.275 1.00 97.19 610 ARG A N 1
ATOM 4744 C CA . ARG A 1 610 ? 20.934 -22.490 -1.298 1.00 97.19 610 ARG A CA 1
ATOM 4745 C C . ARG A 1 610 ? 19.870 -23.534 -1.609 1.00 97.19 610 ARG A C 1
ATOM 4747 O O . ARG A 1 610 ? 19.941 -24.198 -2.641 1.00 97.19 610 ARG A O 1
ATOM 4754 N N . ARG A 1 611 ? 18.805 -23.566 -0.808 1.00 96.56 611 ARG A N 1
ATOM 4755 C CA . ARG A 1 611 ? 17.563 -24.290 -1.109 1.00 96.56 611 ARG A CA 1
ATOM 4756 C C . ARG A 1 611 ? 16.367 -23.349 -1.084 1.00 96.56 611 ARG A C 1
ATOM 4758 O O . ARG A 1 611 ? 16.201 -22.573 -0.149 1.00 96.56 611 ARG A O 1
ATOM 4765 N N . MET A 1 612 ? 15.509 -23.464 -2.092 1.00 94.56 612 MET A N 1
ATOM 4766 C CA . MET A 1 612 ? 14.190 -22.833 -2.112 1.00 94.56 612 MET A CA 1
ATOM 4767 C C . MET A 1 612 ? 13.163 -23.897 -1.742 1.00 94.56 612 MET A C 1
ATOM 4769 O O . MET A 1 612 ? 12.849 -24.769 -2.548 1.00 94.56 612 MET A O 1
ATOM 4773 N N . VAL A 1 613 ? 12.687 -23.859 -0.504 1.00 94.12 613 VAL A N 1
ATOM 4774 C CA . VAL A 1 613 ? 11.703 -24.798 0.031 1.00 94.12 613 VAL A CA 1
ATOM 4775 C C . VAL A 1 613 ? 10.316 -24.227 -0.256 1.00 94.12 613 VAL A C 1
ATOM 4777 O O . VAL A 1 613 ? 9.970 -23.188 0.310 1.00 94.12 613 VAL A O 1
ATOM 4780 N N . PRO A 1 614 ? 9.503 -24.847 -1.131 1.00 89.44 614 PRO A N 1
ATOM 4781 C CA . PRO A 1 614 ? 8.139 -24.392 -1.345 1.00 89.44 614 PRO A CA 1
ATOM 4782 C C . PRO A 1 614 ? 7.381 -24.456 -0.023 1.00 89.44 614 PRO A C 1
ATOM 4784 O O . PRO A 1 614 ? 7.352 -25.500 0.632 1.00 89.44 614 PRO A O 1
ATOM 4787 N N . ARG A 1 615 ? 6.744 -23.357 0.370 1.00 79.50 615 ARG A N 1
ATOM 4788 C CA . ARG A 1 615 ? 5.763 -23.432 1.447 1.00 79.50 615 ARG A CA 1
ATOM 4789 C C . ARG A 1 615 ? 4.497 -24.028 0.839 1.00 79.50 615 ARG A C 1
ATOM 4791 O O . ARG A 1 615 ? 4.080 -23.559 -0.228 1.00 79.50 615 ARG A O 1
ATOM 4798 N N . PRO A 1 616 ? 3.859 -25.025 1.485 1.00 58.38 616 PRO A N 1
ATOM 4799 C CA . PRO A 1 616 ? 2.473 -25.316 1.175 1.00 58.38 616 PRO A CA 1
ATOM 4800 C C . PRO A 1 616 ? 1.749 -23.979 1.220 1.00 58.38 616 PRO A C 1
ATOM 4802 O O . PRO A 1 616 ? 1.984 -23.177 2.133 1.00 58.38 616 PRO A O 1
ATOM 4805 N N . ASN A 1 617 ? 0.884 -23.715 0.247 1.00 49.56 617 ASN A N 1
ATOM 4806 C CA . ASN A 1 617 ? -0.158 -22.747 0.513 1.00 49.56 617 ASN A CA 1
ATOM 4807 C C . ASN A 1 617 ? -0.903 -23.342 1.701 1.00 49.56 617 ASN A C 1
ATOM 4809 O O . ASN A 1 617 ? -1.653 -24.299 1.527 1.00 49.56 617 ASN A O 1
ATOM 4813 N N . GLY A 1 618 ? -0.572 -22.897 2.919 1.00 36.25 618 GLY A N 1
ATOM 4814 C CA . GLY A 1 618 ? -1.260 -23.357 4.107 1.00 36.25 618 GLY A CA 1
ATOM 4815 C C . GLY A 1 618 ? -2.752 -23.186 3.867 1.00 36.25 618 GLY A C 1
ATOM 4816 O O . GLY A 1 618 ? -3.182 -22.428 3.000 1.00 36.25 618 GLY A O 1
ATOM 4817 N N . THR A 1 619 ? -3.576 -23.819 4.677 1.00 30.53 619 THR A N 1
ATOM 4818 C CA . THR A 1 619 ? -5.000 -23.474 4.749 1.00 30.53 619 THR A CA 1
ATOM 4819 C C . THR A 1 619 ? -5.251 -22.006 5.153 1.00 30.53 619 THR A C 1
ATOM 4821 O O . THR A 1 619 ? -6.395 -21.592 5.270 1.00 30.53 619 THR A O 1
ATOM 4824 N N . ALA A 1 620 ? -4.207 -21.176 5.273 1.00 31.16 620 ALA A N 1
ATOM 4825 C CA . ALA A 1 620 ? -4.237 -19.785 4.841 1.00 31.16 620 ALA A CA 1
ATOM 4826 C C . ALA A 1 620 ? -4.244 -19.712 3.303 1.00 31.16 620 ALA A C 1
ATOM 4828 O O . ALA A 1 620 ? -3.186 -19.645 2.662 1.00 31.16 620 ALA A O 1
ATOM 4829 N N . VAL A 1 621 ? -5.465 -19.769 2.756 1.00 30.53 621 VAL A N 1
ATOM 4830 C CA . VAL A 1 621 ? -5.882 -19.196 1.469 1.00 30.53 621 VAL A CA 1
ATOM 4831 C C . VAL A 1 621 ? -4.759 -18.315 0.913 1.00 30.53 621 VAL A C 1
ATOM 4833 O O . VAL A 1 621 ? -4.482 -17.263 1.487 1.00 30.53 621 VAL A O 1
ATOM 4836 N N . ALA A 1 622 ? -4.057 -18.762 -0.145 1.00 27.27 622 ALA A N 1
ATOM 4837 C CA . ALA A 1 622 ? -3.190 -17.873 -0.936 1.00 27.27 622 ALA A CA 1
ATOM 4838 C C . ALA A 1 622 ? -3.940 -16.551 -1.062 1.00 27.27 622 ALA A C 1
ATOM 4840 O O . ALA A 1 622 ? -5.102 -16.694 -1.433 1.00 27.27 622 ALA A O 1
ATOM 4841 N N . PRO A 1 623 ? -3.393 -15.368 -0.690 1.00 33.00 623 PRO A N 1
ATOM 4842 C CA . PRO A 1 623 ? -4.191 -14.155 -0.522 1.00 33.00 623 PRO A CA 1
ATOM 4843 C C . PRO A 1 623 ? -5.082 -14.021 -1.746 1.00 33.00 623 PRO A C 1
ATOM 4845 O O . PRO A 1 623 ? -4.612 -13.729 -2.848 1.00 33.00 623 PRO A O 1
ATOM 4848 N N . ARG A 1 624 ? -6.348 -14.418 -1.578 1.00 44.25 624 ARG A N 1
ATOM 4849 C CA . ARG A 1 624 ? -7.304 -14.496 -2.671 1.00 44.25 624 ARG A CA 1
ATOM 4850 C C . ARG A 1 624 ? -7.645 -13.048 -2.827 1.00 44.25 624 ARG A C 1
ATOM 4852 O O . ARG A 1 624 ? -8.358 -12.544 -1.970 1.00 44.25 624 ARG A O 1
ATOM 4859 N N . ALA A 1 625 ? -6.993 -12.403 -3.797 1.00 50.88 625 ALA A N 1
ATOM 4860 C CA . ALA A 1 625 ? -6.991 -10.963 -4.001 1.00 50.88 625 ALA A CA 1
ATOM 4861 C C . ALA A 1 625 ? -8.296 -10.362 -3.472 1.00 50.88 625 ALA A C 1
ATOM 4863 O O . ALA A 1 625 ? -9.355 -10.596 -4.061 1.00 50.88 625 ALA A O 1
ATOM 4864 N N . GLU A 1 626 ? -8.231 -9.708 -2.306 1.00 70.06 626 GLU A N 1
ATOM 4865 C CA . GLU A 1 626 ? -9.406 -9.099 -1.696 1.00 70.06 626 GLU A CA 1
ATOM 4866 C C . GLU A 1 626 ? -9.866 -8.028 -2.683 1.00 70.06 626 GLU A C 1
ATOM 4868 O O . GLU A 1 626 ? -9.208 -7.006 -2.884 1.00 70.06 626 GLU A O 1
ATOM 4873 N N . ARG A 1 627 ? -10.966 -8.295 -3.386 1.00 81.31 627 ARG A N 1
ATOM 4874 C CA . ARG A 1 627 ? -11.504 -7.369 -4.368 1.00 81.31 627 ARG A CA 1
ATOM 4875 C C . ARG A 1 627 ? -12.266 -6.297 -3.613 1.00 81.31 627 ARG A C 1
ATOM 4877 O O . ARG A 1 627 ? -13.277 -6.560 -2.957 1.00 81.31 627 ARG A O 1
ATOM 4884 N N . LEU A 1 628 ? -11.761 -5.072 -3.697 1.00 89.50 628 LEU A N 1
ATOM 4885 C CA . LEU A 1 628 ? -12.489 -3.905 -3.223 1.00 89.50 628 LEU A CA 1
ATOM 4886 C C . LEU A 1 628 ? -13.795 -3.742 -4.021 1.00 89.50 628 LEU A C 1
ATOM 4888 O O . LEU A 1 628 ? -13.847 -4.122 -5.195 1.00 89.50 628 LEU A O 1
ATOM 4892 N N . PRO A 1 629 ? -14.845 -3.164 -3.414 1.00 92.31 629 PRO A N 1
ATOM 4893 C CA . PRO A 1 629 ? -16.057 -2.834 -4.145 1.00 92.31 629 PRO A CA 1
ATOM 4894 C C . PRO A 1 629 ? -15.744 -1.907 -5.324 1.00 92.31 629 PRO A C 1
ATOM 4896 O O . PRO A 1 629 ? -15.028 -0.917 -5.171 1.00 92.31 629 PRO A O 1
ATOM 4899 N N . VAL A 1 630 ? -16.319 -2.197 -6.489 1.00 90.94 630 VAL A N 1
ATOM 4900 C CA . VAL A 1 630 ? -16.304 -1.302 -7.654 1.00 90.94 630 VAL A CA 1
ATOM 4901 C C . VAL A 1 630 ? -17.108 -0.037 -7.358 1.00 90.94 630 VAL A C 1
ATOM 4903 O O . VAL A 1 630 ? -16.699 1.054 -7.755 1.00 90.94 630 VAL A O 1
ATOM 4906 N N . LEU A 1 631 ? -18.226 -0.194 -6.639 1.00 92.00 631 LEU A N 1
ATOM 4907 C CA . LEU A 1 631 ? -19.081 0.875 -6.127 1.00 92.00 631 LEU A CA 1
ATOM 4908 C C . LEU A 1 631 ? -19.567 0.527 -4.718 1.00 92.00 631 LEU A C 1
ATOM 4910 O O . LEU A 1 631 ? -19.766 -0.646 -4.393 1.00 92.00 631 LEU A O 1
ATOM 4914 N N . ALA A 1 632 ? -19.805 1.548 -3.900 1.00 92.44 632 ALA A N 1
ATOM 4915 C CA . ALA A 1 632 ? -20.446 1.410 -2.601 1.00 92.44 632 ALA A CA 1
ATOM 4916 C C . ALA A 1 632 ? -21.458 2.541 -2.402 1.00 92.44 632 ALA A C 1
ATOM 4918 O O . ALA A 1 632 ? -21.176 3.682 -2.760 1.00 92.44 632 ALA A O 1
ATOM 4919 N N . PHE A 1 633 ? -22.616 2.213 -1.832 1.00 90.06 633 PHE A N 1
ATOM 4920 C CA . PHE A 1 633 ? -23.701 3.153 -1.581 1.00 90.06 633 PHE A CA 1
ATOM 4921 C C . PHE A 1 633 ? -24.168 3.085 -0.120 1.00 90.06 633 PHE A C 1
ATOM 4923 O O . PHE A 1 633 ? -24.244 1.983 0.433 1.00 90.06 633 PHE A O 1
ATOM 4930 N N . PRO A 1 634 ? -24.523 4.223 0.495 1.00 90.50 634 PRO A N 1
ATOM 4931 C CA . PRO A 1 634 ? -24.345 5.574 -0.039 1.00 90.50 634 PRO A CA 1
ATOM 4932 C C . PRO A 1 634 ? -22.859 5.931 -0.195 1.00 90.50 634 PRO A C 1
ATOM 4934 O O . PRO A 1 634 ? -22.038 5.581 0.657 1.00 90.50 634 PRO A O 1
ATOM 4937 N N . GLU A 1 635 ? -22.513 6.611 -1.287 1.00 83.94 635 GLU A N 1
ATOM 4938 C CA . GLU A 1 635 ? -21.171 7.152 -1.474 1.00 83.94 635 GLU A CA 1
ATOM 4939 C C . GLU A 1 635 ? -21.060 8.452 -0.668 1.00 83.94 635 GLU A C 1
ATOM 4941 O O . GLU A 1 635 ? -21.844 9.384 -0.904 1.00 83.94 635 GLU A O 1
ATOM 4946 N N . PRO A 1 636 ? -20.106 8.542 0.278 1.00 73.50 636 PRO A N 1
ATOM 4947 C CA . PRO A 1 636 ? -19.882 9.768 1.022 1.00 73.50 636 PRO A CA 1
ATOM 4948 C C . PRO A 1 636 ? -19.747 10.954 0.070 1.00 73.50 636 PRO A C 1
ATOM 4950 O O . PRO A 1 636 ? -19.058 10.873 -0.948 1.00 73.50 636 PRO A O 1
ATOM 4953 N N . ASP A 1 637 ? -20.432 12.052 0.401 1.00 69.44 637 ASP A N 1
ATOM 4954 C CA . ASP A 1 637 ? -20.266 13.363 -0.242 1.00 69.44 637 ASP A CA 1
ATOM 4955 C C . ASP A 1 637 ? -20.797 13.484 -1.676 1.00 69.44 637 ASP A C 1
ATOM 4957 O O . ASP A 1 637 ? -20.790 14.567 -2.269 1.00 69.44 637 ASP A O 1
ATOM 4961 N N . VAL A 1 638 ? -21.282 12.378 -2.232 1.00 75.50 638 VAL A N 1
ATOM 4962 C CA . VAL A 1 638 ? -22.004 12.352 -3.502 1.00 75.50 638 VAL A CA 1
ATOM 4963 C C . VAL A 1 638 ? -23.498 12.189 -3.250 1.00 75.50 638 VAL A C 1
ATOM 4965 O O . VAL A 1 638 ? -24.295 12.859 -3.916 1.00 75.50 638 VAL A O 1
ATOM 4968 N N . ASP A 1 639 ? -23.850 11.344 -2.279 1.00 81.38 639 ASP A N 1
ATOM 4969 C CA . ASP A 1 639 ? -25.215 10.949 -1.955 1.00 81.38 639 ASP A CA 1
ATOM 4970 C C . ASP A 1 639 ? -25.745 11.596 -0.670 1.00 81.38 639 ASP A C 1
ATOM 4972 O O . ASP A 1 639 ? -25.039 11.724 0.332 1.00 81.38 639 ASP A O 1
ATOM 4976 N N . ASP A 1 640 ? -27.040 11.916 -0.668 1.00 83.75 640 ASP A N 1
ATOM 4977 C CA . ASP A 1 640 ? -27.777 12.141 0.572 1.00 83.75 640 ASP A CA 1
ATOM 4978 C C . ASP A 1 640 ? -28.002 10.795 1.274 1.00 83.75 640 ASP A C 1
ATOM 4980 O O . ASP A 1 640 ? -28.881 10.014 0.911 1.00 83.75 640 ASP A O 1
ATOM 4984 N N . THR A 1 641 ? -27.188 10.518 2.290 1.00 81.12 641 THR A N 1
ATOM 4985 C CA . THR A 1 641 ? -27.252 9.266 3.061 1.00 81.12 641 THR A CA 1
ATOM 4986 C C . THR A 1 641 ? -28.622 9.007 3.703 1.00 81.12 641 THR A C 1
ATOM 4988 O O . THR A 1 641 ? -28.975 7.844 3.910 1.00 81.12 641 THR A O 1
ATOM 4991 N N . ALA A 1 642 ? -29.426 10.047 3.973 1.00 81.81 642 ALA A N 1
ATOM 4992 C CA . ALA A 1 642 ? -30.765 9.885 4.541 1.00 81.81 642 ALA A CA 1
ATOM 4993 C C . ALA A 1 642 ? -31.727 9.205 3.553 1.00 81.81 642 ALA A C 1
ATOM 4995 O O . ALA A 1 642 ? -32.554 8.385 3.965 1.00 81.81 642 ALA A O 1
ATOM 4996 N N . ALA A 1 643 ? -31.564 9.459 2.249 1.00 85.06 643 ALA A N 1
ATOM 4997 C CA . ALA A 1 643 ? -32.368 8.844 1.193 1.00 85.06 643 ALA A CA 1
ATOM 4998 C C . ALA A 1 643 ? -32.229 7.312 1.154 1.00 85.06 643 ALA A C 1
ATOM 5000 O O . ALA A 1 643 ? -33.148 6.615 0.730 1.00 85.06 643 ALA A O 1
ATOM 5001 N N . TYR A 1 644 ? -31.111 6.778 1.653 1.00 84.94 644 TYR A N 1
ATOM 5002 C CA . TYR A 1 644 ? -30.835 5.342 1.688 1.00 84.94 644 TYR A CA 1
ATOM 5003 C C . TYR A 1 644 ? -31.437 4.649 2.913 1.00 84.94 644 TYR A C 1
ATOM 5005 O O . TYR A 1 644 ? -31.395 3.428 2.986 1.00 84.94 644 TYR A O 1
ATOM 5013 N N . GLN A 1 645 ? -31.997 5.381 3.885 1.00 87.31 645 GLN A N 1
ATOM 5014 C CA . GLN A 1 645 ? -32.676 4.809 5.063 1.00 87.31 645 GLN A CA 1
ATOM 5015 C C . GLN A 1 645 ? -31.832 3.746 5.803 1.00 87.31 645 GLN A C 1
ATOM 5017 O O . GLN A 1 645 ? -32.360 2.769 6.334 1.00 87.31 645 GLN A O 1
ATOM 5022 N N . GLY A 1 646 ? -30.508 3.943 5.817 1.00 84.69 646 GLY A N 1
ATOM 5023 C CA . GLY A 1 646 ? -29.524 3.052 6.434 1.00 84.69 646 GLY A CA 1
ATOM 5024 C C . GLY A 1 646 ? -29.119 1.828 5.602 1.00 84.69 646 GLY A C 1
ATOM 5025 O O . GLY A 1 646 ? -28.293 1.048 6.077 1.00 84.69 646 GLY A O 1
ATOM 5026 N N . TYR A 1 647 ? -29.640 1.658 4.380 1.00 90.75 647 TYR A N 1
ATOM 5027 C CA . TYR A 1 647 ? -29.133 0.653 3.445 1.00 90.75 647 TYR A CA 1
ATOM 5028 C C . TYR A 1 647 ? -27.650 0.884 3.170 1.00 90.75 647 TYR A C 1
ATOM 5030 O O . TYR A 1 647 ? -27.220 2.006 2.899 1.00 90.75 647 TYR A O 1
ATOM 5038 N N . GLN A 1 648 ? -26.879 -0.198 3.186 1.00 93.31 648 GLN A N 1
ATOM 5039 C CA . GLN A 1 648 ? -25.475 -0.185 2.788 1.00 93.31 648 GLN A CA 1
ATOM 5040 C C . GLN A 1 648 ? -25.278 -1.204 1.678 1.00 93.31 648 GLN A C 1
ATOM 5042 O O . GLN A 1 648 ? -25.525 -2.383 1.892 1.00 93.31 648 GLN A O 1
ATOM 5047 N N . THR A 1 649 ? -24.822 -0.774 0.509 1.00 93.25 649 THR A N 1
ATOM 5048 C CA . THR A 1 649 ? -24.638 -1.637 -0.665 1.00 93.25 649 THR A CA 1
ATOM 5049 C C . THR A 1 649 ? -23.194 -1.591 -1.134 1.00 93.25 649 THR A C 1
ATOM 5051 O O . THR A 1 649 ? -22.582 -0.527 -1.156 1.00 93.25 649 THR A O 1
ATOM 5054 N N . ARG A 1 650 ? -22.650 -2.732 -1.549 1.00 94.62 650 ARG A N 1
ATOM 5055 C CA . ARG A 1 650 ? -21.347 -2.857 -2.204 1.00 94.62 650 ARG A CA 1
ATOM 5056 C C . ARG A 1 650 ? -21.487 -3.712 -3.459 1.00 94.62 650 ARG A C 1
ATOM 5058 O O . ARG A 1 650 ? -22.096 -4.775 -3.419 1.00 94.62 650 ARG A O 1
ATOM 5065 N N . PHE A 1 651 ? -20.919 -3.241 -4.562 1.00 94.12 651 PHE A N 1
ATOM 5066 C CA . PHE A 1 651 ? -20.856 -3.963 -5.830 1.00 94.12 651 PHE A CA 1
ATOM 5067 C C . PHE A 1 651 ? -19.454 -4.523 -6.024 1.00 94.12 651 PHE A C 1
ATOM 5069 O O . PHE A 1 651 ? -18.481 -3.776 -5.987 1.00 94.12 651 PHE A O 1
ATOM 5076 N N . TYR A 1 652 ? -19.353 -5.820 -6.265 1.00 93.81 652 TYR A N 1
ATOM 5077 C CA . TYR A 1 652 ? -18.111 -6.546 -6.491 1.00 93.81 652 TYR A CA 1
ATOM 5078 C C . TYR A 1 652 ? -18.091 -7.155 -7.892 1.00 93.81 652 TYR A C 1
ATOM 5080 O O . TYR A 1 652 ? -19.121 -7.265 -8.558 1.00 93.81 652 TYR A O 1
ATOM 5088 N N . ARG A 1 653 ? -16.900 -7.575 -8.319 1.00 90.25 653 ARG A N 1
ATOM 5089 C CA . ARG A 1 653 ? -16.684 -8.397 -9.512 1.00 90.25 653 ARG A CA 1
ATOM 5090 C C . ARG A 1 653 ? -16.233 -9.776 -9.058 1.00 90.25 653 ARG A C 1
ATOM 5092 O O . ARG A 1 653 ? -15.223 -9.853 -8.358 1.00 90.25 653 ARG A O 1
ATOM 5099 N N . ASP A 1 654 ? -16.943 -10.831 -9.437 1.00 90.69 654 ASP A N 1
ATOM 5100 C CA . ASP A 1 654 ? -16.540 -12.203 -9.117 1.00 90.69 654 ASP A CA 1
ATOM 5101 C C . ASP A 1 654 ? -15.298 -12.652 -9.916 1.00 90.69 654 ASP A C 1
ATOM 5103 O O . ASP A 1 654 ? -14.666 -11.865 -10.623 1.00 90.69 654 ASP A O 1
ATOM 5107 N N . ALA A 1 655 ? -14.918 -13.926 -9.802 1.00 87.25 655 ALA A N 1
ATOM 5108 C CA . ALA A 1 655 ? -13.750 -14.480 -10.488 1.00 87.25 655 ALA A CA 1
ATOM 5109 C C . ALA A 1 655 ? -13.873 -14.551 -12.030 1.00 87.25 655 ALA A C 1
ATOM 5111 O O . ALA A 1 655 ? -12.874 -14.808 -12.701 1.00 87.25 655 ALA A O 1
ATOM 5112 N N . LYS A 1 656 ? -15.064 -14.309 -12.593 1.00 88.06 656 LYS A N 1
ATOM 5113 C CA . LYS A 1 656 ? -15.339 -14.171 -14.035 1.00 88.06 656 LYS A CA 1
ATOM 5114 C C . LYS A 1 656 ? -15.764 -12.743 -14.397 1.00 88.06 656 LYS A C 1
ATOM 5116 O O . LYS A 1 656 ? -16.423 -12.529 -15.410 1.00 88.06 656 LYS A O 1
ATOM 5121 N N . ASP A 1 657 ? -15.457 -11.779 -13.532 1.00 87.19 657 ASP A N 1
ATOM 5122 C CA . ASP A 1 657 ? -15.822 -10.368 -13.659 1.00 87.19 657 ASP A CA 1
ATOM 5123 C C . ASP A 1 657 ? -17.335 -10.099 -13.783 1.00 87.19 657 ASP A C 1
ATOM 5125 O O . ASP A 1 657 ? -17.766 -9.017 -14.186 1.00 87.19 657 ASP A O 1
ATOM 5129 N N . ASN A 1 658 ? -18.176 -11.046 -13.371 1.00 90.00 658 ASN A N 1
ATOM 5130 C CA . ASN A 1 658 ? -19.614 -10.835 -13.258 1.00 90.00 658 ASN A CA 1
ATOM 5131 C C . ASN A 1 658 ? -19.917 -9.974 -12.029 1.00 90.00 658 ASN A C 1
ATOM 5133 O O . ASN A 1 658 ? -19.170 -9.972 -11.048 1.00 90.00 658 ASN A O 1
ATOM 5137 N N . THR A 1 659 ? -21.016 -9.231 -12.072 1.00 91.62 659 THR A N 1
ATOM 5138 C CA . THR A 1 659 ? -21.394 -8.332 -10.978 1.00 91.62 659 THR A CA 1
ATOM 5139 C C . THR A 1 659 ? -22.010 -9.107 -9.826 1.00 91.62 659 THR A C 1
ATOM 5141 O O . THR A 1 659 ? -22.927 -9.904 -10.020 1.00 91.62 659 THR A O 1
ATOM 5144 N N . VAL A 1 660 ? -21.535 -8.833 -8.613 1.00 93.31 660 VAL A N 1
ATOM 5145 C CA . VAL A 1 660 ? -22.168 -9.296 -7.378 1.00 93.31 660 VAL A CA 1
ATOM 5146 C C . VAL A 1 660 ? -22.534 -8.087 -6.535 1.00 93.31 660 VAL A C 1
ATOM 5148 O O . VAL A 1 660 ? -21.656 -7.352 -6.083 1.00 93.31 660 VAL A O 1
ATOM 5151 N N . GLN A 1 661 ? -23.824 -7.871 -6.312 1.00 94.19 661 GLN A N 1
ATOM 5152 C CA . GLN A 1 661 ? -24.306 -6.837 -5.403 1.00 94.19 661 GLN A CA 1
ATOM 5153 C C . GLN A 1 661 ? -24.535 -7.452 -4.026 1.00 94.19 661 GLN A C 1
ATOM 5155 O O . GLN A 1 661 ? -25.279 -8.418 -3.902 1.00 94.19 661 GLN A O 1
ATOM 5160 N N . VAL A 1 662 ? -23.946 -6.867 -2.987 1.00 95.19 662 VAL A N 1
ATOM 5161 C CA . VAL A 1 662 ? -24.213 -7.244 -1.598 1.00 95.19 662 VAL A CA 1
ATOM 5162 C C . VAL A 1 662 ? -24.774 -6.037 -0.867 1.00 95.19 662 VAL A C 1
ATOM 5164 O O . VAL A 1 662 ? -24.131 -4.986 -0.849 1.00 95.19 662 VAL A O 1
ATOM 5167 N N . TYR A 1 663 ? -25.951 -6.162 -0.257 1.00 94.25 663 TYR A N 1
ATOM 5168 C CA . TYR A 1 663 ? -26.519 -5.088 0.551 1.00 94.25 663 TYR A CA 1
ATOM 5169 C C . TYR A 1 663 ? -27.005 -5.543 1.924 1.00 94.25 663 TYR A C 1
ATOM 5171 O O . TYR A 1 663 ? -27.436 -6.679 2.125 1.00 94.25 663 TYR A O 1
ATOM 5179 N N . LEU A 1 664 ? -26.904 -4.609 2.867 1.00 95.50 664 LEU A N 1
ATOM 5180 C CA . LEU A 1 664 ? -27.374 -4.710 4.239 1.00 95.50 664 LEU A CA 1
ATOM 5181 C C . LEU A 1 664 ? -28.613 -3.828 4.374 1.00 95.50 664 LEU A C 1
ATOM 5183 O O . LEU A 1 664 ? -28.551 -2.625 4.109 1.00 95.50 664 LEU A O 1
ATOM 5187 N N . GLU A 1 665 ? -29.725 -4.432 4.774 1.00 92.06 665 GLU A N 1
ATOM 5188 C CA . GLU A 1 665 ? -31.011 -3.770 4.967 1.00 92.06 665 GLU A CA 1
ATOM 5189 C C . GLU A 1 665 ? -31.317 -3.701 6.471 1.00 92.06 665 GLU A C 1
ATOM 5191 O O . GLU A 1 665 ? -31.539 -4.736 7.106 1.00 92.06 665 GLU A O 1
ATOM 5196 N N . PRO A 1 666 ? -31.293 -2.506 7.081 1.00 87.69 666 PRO A N 1
ATOM 5197 C CA . PRO A 1 666 ? -31.281 -2.394 8.536 1.00 87.69 666 PRO A CA 1
ATOM 5198 C C . PRO A 1 666 ? -32.641 -2.623 9.210 1.00 87.69 666 PRO A C 1
ATOM 5200 O O . PRO A 1 666 ? -32.658 -3.016 10.373 1.00 87.69 666 PRO A O 1
ATOM 5203 N N . ARG A 1 667 ? -33.786 -2.385 8.550 1.00 85.69 667 ARG A N 1
ATOM 5204 C CA . ARG A 1 667 ? -35.107 -2.477 9.210 1.00 85.69 667 ARG A CA 1
ATOM 5205 C C . ARG A 1 667 ? -35.537 -3.922 9.430 1.00 85.69 667 ARG A C 1
ATOM 5207 O O . ARG A 1 667 ? -36.110 -4.234 10.470 1.00 85.69 667 ARG A O 1
ATOM 5214 N N . GLY A 1 668 ? -35.287 -4.790 8.459 1.00 85.06 668 GLY A N 1
ATOM 5215 C CA . GLY A 1 668 ? -35.522 -6.229 8.534 1.00 85.06 668 GLY A CA 1
ATOM 5216 C C . GLY A 1 668 ? -34.288 -7.031 8.943 1.00 85.06 668 GLY A C 1
ATOM 5217 O O . GLY A 1 668 ? -34.405 -8.245 9.111 1.00 85.06 668 GLY A O 1
ATOM 5218 N N . GLY A 1 669 ? -33.124 -6.386 9.101 1.00 91.31 669 GLY A N 1
ATOM 5219 C CA . GLY A 1 669 ? -31.861 -7.031 9.464 1.00 91.31 669 GLY A CA 1
ATOM 5220 C C . GLY A 1 669 ? -31.375 -7.999 8.388 1.00 91.31 669 GLY A C 1
ATOM 5221 O O . GLY A 1 669 ? -30.865 -9.069 8.721 1.00 91.31 669 GLY A O 1
ATOM 5222 N N . ARG A 1 670 ? -31.609 -7.694 7.103 1.00 93.25 670 ARG A N 1
ATOM 5223 C CA . ARG A 1 670 ? -31.249 -8.600 6.005 1.00 93.25 670 ARG A CA 1
ATOM 5224 C C . ARG A 1 670 ? -29.848 -8.363 5.481 1.00 93.25 670 ARG A C 1
ATOM 5226 O O . ARG A 1 670 ? -29.388 -7.232 5.347 1.00 93.25 670 ARG A O 1
ATOM 5233 N N . VAL A 1 671 ? -29.230 -9.468 5.096 1.00 96.88 671 VAL A N 1
ATOM 5234 C CA . VAL A 1 671 ? -28.044 -9.526 4.252 1.00 96.88 671 VAL A CA 1
ATOM 5235 C C . VAL A 1 671 ? -28.470 -10.176 2.952 1.00 96.88 671 VAL A C 1
ATOM 5237 O O . VAL A 1 671 ? -29.005 -11.285 2.979 1.00 96.88 671 VAL A O 1
ATOM 5240 N N . VAL A 1 672 ? -28.237 -9.506 1.830 1.00 95.44 672 VAL A N 1
ATOM 5241 C CA . VAL A 1 672 ? -28.647 -10.004 0.517 1.00 95.44 672 VAL A CA 1
ATOM 5242 C C . VAL A 1 672 ? -27.489 -9.930 -0.461 1.00 95.44 672 VAL A C 1
ATOM 5244 O O . VAL A 1 672 ? -26.794 -8.920 -0.533 1.00 95.44 672 VAL A O 1
ATOM 5247 N N . ASN A 1 673 ? -27.317 -11.002 -1.224 1.00 96.00 673 ASN A N 1
ATOM 5248 C CA . ASN A 1 673 ? -26.367 -11.143 -2.313 1.00 96.00 673 ASN A CA 1
ATOM 5249 C C . ASN A 1 673 ? -27.149 -11.368 -3.600 1.00 96.00 673 ASN A C 1
ATOM 5251 O O . ASN A 1 673 ? -27.976 -12.274 -3.650 1.00 96.00 673 ASN A O 1
ATOM 5255 N N . LEU A 1 674 ? -26.867 -10.587 -4.634 1.00 93.12 674 LEU A N 1
ATOM 5256 C CA . LEU A 1 674 ? -27.443 -10.731 -5.964 1.00 93.12 674 LEU A CA 1
ATOM 5257 C C . LEU A 1 674 ? -26.309 -11.006 -6.946 1.00 93.12 674 LEU A C 1
ATOM 5259 O O . LEU A 1 674 ? -25.349 -10.236 -7.014 1.00 93.12 674 LEU A O 1
ATOM 5263 N N . LEU A 1 675 ? -26.408 -12.106 -7.687 1.00 91.56 675 LEU A N 1
ATOM 5264 C CA . LEU A 1 675 ? -25.372 -12.581 -8.592 1.00 91.56 675 LEU A CA 1
ATOM 5265 C C . LEU A 1 675 ? -25.854 -12.409 -10.034 1.00 91.56 675 LEU A C 1
ATOM 5267 O O . LEU A 1 675 ? -26.823 -13.037 -10.461 1.00 91.56 675 LEU A O 1
ATOM 5271 N N . ALA A 1 676 ? -25.176 -11.555 -10.799 1.00 88.69 676 ALA A N 1
ATOM 5272 C CA . ALA A 1 676 ? -25.459 -11.345 -12.215 1.00 88.69 676 ALA A CA 1
ATOM 5273 C C . ALA A 1 676 ? -24.922 -12.526 -13.040 1.00 88.69 676 ALA A C 1
ATOM 5275 O O . ALA A 1 676 ? -23.878 -12.426 -13.672 1.00 88.69 676 ALA A O 1
ATOM 5276 N N . ASN A 1 677 ? -25.616 -13.662 -12.990 1.00 88.62 677 ASN A N 1
ATOM 5277 C CA . ASN A 1 677 ? -25.290 -14.889 -13.715 1.00 88.62 677 ASN A CA 1
ATOM 5278 C C . ASN A 1 677 ? -26.468 -15.346 -14.602 1.00 88.62 677 ASN A C 1
ATOM 5280 O O . ASN A 1 677 ? -27.516 -14.690 -14.678 1.00 88.62 677 ASN A O 1
ATOM 5284 N N . ALA A 1 678 ? -26.305 -16.463 -15.313 1.00 82.62 678 ALA A N 1
ATOM 5285 C CA . ALA A 1 678 ? -27.338 -16.989 -16.204 1.00 82.62 678 ALA A CA 1
ATOM 5286 C C . ALA A 1 678 ? -28.671 -17.254 -15.479 1.00 82.62 678 ALA A C 1
ATOM 5288 O O . ALA A 1 678 ? -29.723 -16.931 -16.027 1.00 82.62 678 ALA A O 1
ATOM 5289 N N . ALA A 1 679 ? -28.626 -17.710 -14.226 1.00 82.25 679 ALA A N 1
ATOM 5290 C CA . ALA A 1 679 ? -29.806 -18.023 -13.421 1.00 82.25 679 ALA A CA 1
ATOM 5291 C C . ALA A 1 679 ? -30.406 -16.817 -12.660 1.00 82.25 679 ALA A C 1
ATOM 5293 O O . ALA A 1 679 ? -31.459 -16.960 -12.037 1.00 82.25 679 ALA A O 1
ATOM 5294 N N . ASN A 1 680 ? -29.787 -15.625 -12.733 1.00 81.69 680 ASN A N 1
ATOM 5295 C CA . ASN A 1 680 ? -30.160 -14.440 -11.944 1.00 81.69 680 ASN A CA 1
ATOM 5296 C C . ASN A 1 680 ? -30.312 -14.798 -10.458 1.00 81.69 680 ASN A C 1
ATOM 5298 O O . ASN A 1 680 ? -31.394 -14.658 -9.896 1.00 81.69 680 ASN A O 1
ATOM 5302 N N . GLU A 1 681 ? -29.267 -15.323 -9.829 1.00 89.12 681 GLU A N 1
ATOM 5303 C CA . GLU A 1 681 ? -29.381 -15.863 -8.472 1.00 89.12 681 GLU A CA 1
ATOM 5304 C C . GLU A 1 681 ? -29.349 -14.800 -7.371 1.00 89.12 681 GLU A C 1
ATOM 5306 O O . GLU A 1 681 ? -28.751 -13.729 -7.496 1.00 89.12 681 GLU A O 1
ATOM 5311 N N . SER A 1 682 ? -29.970 -15.135 -6.246 1.00 92.00 682 SER A N 1
ATOM 5312 C CA . SER A 1 682 ? -29.949 -14.375 -5.010 1.00 92.00 682 SER A CA 1
ATOM 5313 C C . SER A 1 682 ? -29.805 -15.280 -3.791 1.00 92.00 682 SER A C 1
ATOM 5315 O O . SER A 1 682 ? -30.331 -16.394 -3.749 1.00 92.00 682 SER A O 1
ATOM 5317 N N . VAL A 1 683 ? -29.098 -14.767 -2.786 1.00 95.56 683 VAL A N 1
ATOM 5318 C CA . VAL A 1 683 ? -28.974 -15.361 -1.454 1.00 95.56 683 VAL A CA 1
ATOM 5319 C C . VAL A 1 683 ? -29.297 -14.294 -0.421 1.00 95.56 683 VAL A C 1
ATOM 5321 O O . VAL A 1 683 ? -28.574 -13.302 -0.314 1.00 95.56 683 VAL A O 1
ATOM 5324 N N . GLY A 1 684 ? -30.334 -14.523 0.376 1.00 95.38 684 GLY A N 1
ATOM 5325 C CA . GLY A 1 684 ? -30.748 -13.645 1.464 1.00 95.38 684 GLY A CA 1
ATOM 5326 C C . GLY A 1 684 ? -30.867 -14.381 2.794 1.00 95.38 684 GLY A C 1
ATOM 5327 O O . GLY A 1 684 ? -31.288 -15.535 2.832 1.00 95.38 684 GLY A O 1
ATOM 5328 N N . PHE A 1 685 ? -30.531 -13.710 3.896 1.00 96.75 685 PHE A N 1
ATOM 5329 C CA . PHE A 1 685 ? -30.855 -14.163 5.252 1.00 96.75 685 PHE A CA 1
ATOM 5330 C C . PHE A 1 685 ? -31.109 -12.979 6.189 1.00 96.75 685 PHE A C 1
ATOM 5332 O O . PHE A 1 685 ? -30.626 -11.870 5.960 1.00 96.75 685 PHE A O 1
ATOM 5339 N N . THR A 1 686 ? -31.884 -13.211 7.246 1.00 96.56 686 THR A N 1
ATOM 5340 C CA . THR A 1 686 ? -32.236 -12.225 8.276 1.00 96.56 686 THR A CA 1
ATOM 5341 C C . THR A 1 686 ? -31.467 -12.503 9.564 1.00 96.56 686 THR A C 1
ATOM 5343 O O . THR A 1 686 ? -31.376 -13.650 9.997 1.00 96.56 686 THR A O 1
ATOM 5346 N N . VAL A 1 687 ? -30.972 -11.443 10.203 1.00 96.81 687 VAL A N 1
ATOM 5347 C CA . VAL A 1 687 ? -30.263 -11.471 11.486 1.00 96.81 687 VAL A CA 1
ATOM 5348 C C . VAL A 1 687 ? -31.078 -10.724 12.535 1.00 96.81 687 VAL A C 1
ATOM 5350 O O . VAL A 1 687 ? -31.396 -9.543 12.368 1.00 96.81 687 VAL A O 1
ATOM 5353 N N . ARG A 1 688 ? -31.410 -11.405 13.632 1.00 95.69 688 ARG A N 1
ATOM 5354 C CA . ARG A 1 688 ? -32.144 -10.824 14.762 1.00 95.69 688 ARG A CA 1
ATOM 5355 C C . ARG A 1 688 ? -31.350 -10.894 16.047 1.00 95.69 688 ARG A C 1
ATOM 5357 O O . ARG A 1 688 ? -30.561 -11.812 16.227 1.00 95.69 688 ARG A O 1
ATOM 5364 N N . ASP A 1 689 ? -31.563 -9.934 16.932 1.00 94.06 689 ASP A N 1
ATOM 5365 C CA . ASP A 1 689 ? -31.037 -9.971 18.290 1.00 94.06 689 ASP A CA 1
ATOM 5366 C C . ASP A 1 689 ? -31.841 -10.935 19.184 1.00 94.06 689 ASP A C 1
ATOM 5368 O O . ASP A 1 689 ? -32.855 -11.512 18.782 1.00 94.06 689 ASP A O 1
ATOM 5372 N N . ALA A 1 690 ? -31.410 -11.091 20.437 1.00 91.00 690 ALA A N 1
ATOM 5373 C CA . ALA A 1 690 ? -32.082 -11.946 21.416 1.00 91.00 690 ALA A CA 1
ATOM 5374 C C . ALA A 1 690 ? -33.529 -11.522 21.755 1.00 91.00 690 ALA A C 1
ATOM 5376 O O . ALA A 1 690 ? -34.256 -12.313 22.353 1.00 91.00 690 ALA A O 1
ATOM 5377 N N . THR A 1 691 ? -33.949 -10.302 21.396 1.00 90.25 691 THR A N 1
ATOM 5378 C CA . THR A 1 691 ? -35.322 -9.797 21.578 1.00 90.25 691 THR A CA 1
ATOM 5379 C C . THR A 1 691 ? -36.213 -10.056 20.360 1.00 90.25 691 THR A C 1
ATOM 5381 O O . THR A 1 691 ? -37.402 -9.737 20.383 1.00 90.25 691 THR A O 1
ATOM 5384 N N . GLY A 1 692 ? -35.656 -10.633 19.290 1.00 89.31 692 GLY A N 1
ATOM 5385 C CA . GLY A 1 692 ? -36.355 -10.889 18.034 1.00 89.31 692 GLY A CA 1
ATOM 5386 C C . GLY A 1 692 ? -36.454 -9.667 17.115 1.00 89.31 692 GLY A C 1
ATOM 5387 O O . GLY A 1 692 ? -37.186 -9.724 16.122 1.00 89.31 692 GLY A O 1
ATOM 5388 N N . ARG A 1 693 ? -35.734 -8.577 17.412 1.00 92.06 693 ARG A N 1
ATOM 5389 C CA . ARG A 1 693 ? -35.641 -7.376 16.562 1.00 92.06 693 ARG A CA 1
ATOM 5390 C C . ARG A 1 693 ? -34.479 -7.498 15.582 1.00 92.06 693 ARG A C 1
ATOM 5392 O O . ARG A 1 693 ? -33.568 -8.285 15.807 1.00 92.06 693 ARG A O 1
ATOM 5399 N N . ALA A 1 694 ? -34.506 -6.731 14.493 1.00 92.81 694 ALA A N 1
ATOM 5400 C CA . ALA A 1 694 ? -33.398 -6.679 13.541 1.00 92.81 694 ALA A CA 1
ATOM 5401 C C . ALA A 1 694 ? -32.091 -6.286 14.251 1.00 92.81 694 ALA A C 1
ATOM 5403 O O . ALA A 1 694 ? -32.046 -5.273 14.949 1.00 92.81 694 ALA A O 1
ATOM 5404 N N . ALA A 1 695 ? -31.042 -7.091 14.081 1.00 92.88 695 ALA A N 1
ATOM 5405 C CA . ALA A 1 695 ? -29.733 -6.778 14.641 1.00 92.88 695 ALA A CA 1
ATOM 5406 C C . ALA A 1 695 ? -29.050 -5.674 13.816 1.00 92.88 695 ALA A C 1
ATOM 5408 O O . ALA A 1 695 ? -29.151 -5.657 12.588 1.00 92.88 695 ALA A O 1
ATOM 5409 N N . GLY A 1 696 ? -28.311 -4.780 14.480 1.00 91.31 696 GLY A N 1
ATOM 5410 C CA . GLY A 1 696 ? -27.443 -3.824 13.792 1.00 91.31 696 GLY A CA 1
ATOM 5411 C C . GLY A 1 696 ? -26.343 -4.567 13.036 1.00 91.31 696 GLY A C 1
ATOM 5412 O O . GLY A 1 696 ? -25.603 -5.339 13.641 1.00 91.31 696 GLY A O 1
ATOM 5413 N N . LEU A 1 697 ? -26.251 -4.368 11.720 1.00 94.06 697 LEU A N 1
ATOM 5414 C CA . LEU A 1 697 ? -25.275 -5.036 10.857 1.00 94.06 697 LEU A CA 1
ATOM 5415 C C . LEU A 1 697 ? -24.292 -4.030 10.263 1.00 94.06 697 LEU A C 1
ATOM 5417 O O . LEU A 1 697 ? -24.683 -2.999 9.712 1.00 94.06 697 LEU A O 1
ATOM 5421 N N . GLY A 1 698 ? -23.009 -4.375 10.322 1.00 93.50 698 GLY A N 1
ATOM 5422 C CA . GLY A 1 698 ? -21.927 -3.621 9.702 1.00 93.50 698 GLY A CA 1
ATOM 5423 C C . GLY A 1 698 ? -20.968 -4.518 8.927 1.00 93.50 698 GLY A C 1
ATOM 5424 O O . GLY A 1 698 ? -20.860 -5.720 9.174 1.00 93.50 698 GLY A O 1
ATOM 5425 N N . TRP A 1 699 ? -20.237 -3.922 7.988 1.00 94.75 699 TRP A N 1
ATOM 5426 C CA . TRP A 1 699 ? -19.166 -4.605 7.267 1.00 94.75 699 TRP A CA 1
ATOM 5427 C C . TRP A 1 699 ? -17.977 -4.890 8.193 1.00 94.75 699 TRP A C 1
ATOM 5429 O O . TRP A 1 699 ? -17.423 -3.973 8.795 1.00 94.75 699 TRP A O 1
ATOM 5439 N N . GLY A 1 700 ? -17.559 -6.153 8.267 1.00 88.50 700 GLY A N 1
ATOM 5440 C CA . GLY A 1 700 ? -16.375 -6.614 9.002 1.00 88.50 700 GLY A CA 1
ATOM 5441 C C . GLY A 1 700 ? -15.112 -6.757 8.137 1.00 88.50 700 GLY A C 1
ATOM 5442 O O . GLY A 1 700 ? -14.036 -7.022 8.668 1.00 88.50 700 GLY A O 1
ATOM 5443 N N . SER A 1 701 ? -15.226 -6.603 6.812 1.00 85.81 701 SER A N 1
ATOM 5444 C CA . SER A 1 701 ? -14.107 -6.560 5.853 1.00 85.81 701 SER A CA 1
ATOM 5445 C C . SER A 1 701 ? -14.203 -5.341 4.929 1.00 85.81 701 SER A C 1
ATOM 5447 O O . SER A 1 701 ? -15.278 -4.753 4.750 1.00 85.81 701 SER A O 1
ATOM 5449 N N . ARG A 1 702 ? -13.073 -4.939 4.331 1.00 87.00 702 ARG A N 1
ATOM 5450 C CA . ARG A 1 702 ? -13.011 -3.796 3.404 1.00 87.00 702 ARG A CA 1
ATOM 5451 C C . ARG A 1 702 ? -13.454 -4.198 1.994 1.00 87.00 702 ARG A C 1
ATOM 5453 O O . ARG A 1 702 ? -14.157 -3.428 1.343 1.00 87.00 702 ARG A O 1
ATOM 5460 N N . GLY A 1 703 ? -13.089 -5.395 1.552 1.00 88.62 703 GLY A N 1
ATOM 5461 C CA . GLY A 1 703 ? -13.492 -6.001 0.290 1.00 88.62 703 GLY A CA 1
ATOM 5462 C C . GLY A 1 703 ? -14.080 -7.399 0.478 1.00 88.62 703 GLY A C 1
ATOM 5463 O O . GLY A 1 703 ? -14.580 -7.739 1.559 1.00 88.62 703 GLY A O 1
ATOM 5464 N N . ALA A 1 704 ? -14.067 -8.172 -0.603 1.00 92.94 704 ALA A N 1
ATOM 5465 C CA . ALA A 1 704 ? -14.503 -9.560 -0.633 1.00 92.94 704 ALA A CA 1
ATOM 5466 C C . ALA A 1 704 ? -13.453 -10.437 -1.325 1.00 92.94 704 ALA A C 1
ATOM 5468 O O . ALA A 1 704 ? -12.846 -10.037 -2.316 1.00 92.94 704 ALA A O 1
ATOM 5469 N N . GLU A 1 705 ? -13.251 -11.646 -0.822 1.00 90.12 705 GLU A N 1
ATOM 5470 C CA . GLU A 1 705 ? -12.439 -12.661 -1.485 1.00 90.12 705 GLU A CA 1
ATOM 5471 C C . GLU A 1 705 ? -13.273 -13.332 -2.572 1.00 90.12 705 GLU A C 1
ATOM 5473 O O . GLU A 1 705 ? -14.399 -13.755 -2.315 1.00 90.12 705 GLU A O 1
ATOM 5478 N N . VAL A 1 706 ? -12.723 -13.473 -3.775 1.00 90.25 706 VAL A N 1
ATOM 5479 C CA . VAL A 1 706 ? -13.388 -14.190 -4.870 1.00 90.25 706 VAL A CA 1
ATOM 5480 C C . VAL A 1 706 ? -12.552 -15.380 -5.315 1.00 90.25 706 VAL A C 1
ATOM 5482 O O . VAL A 1 706 ? -11.322 -15.348 -5.249 1.00 90.25 706 VAL A O 1
ATOM 5485 N N . ALA A 1 707 ? -13.210 -16.445 -5.766 1.00 81.56 707 ALA A N 1
ATOM 5486 C CA . ALA A 1 707 ? -12.532 -17.604 -6.333 1.00 81.56 707 ALA A CA 1
ATOM 5487 C C . ALA A 1 707 ? -13.399 -18.338 -7.351 1.00 81.56 707 ALA A C 1
ATOM 5489 O O . ALA A 1 707 ? -14.616 -18.175 -7.383 1.00 81.56 707 ALA A O 1
ATOM 5490 N N . ASP A 1 708 ? -12.739 -19.167 -8.148 1.00 84.81 708 ASP A N 1
ATOM 5491 C CA . ASP A 1 708 ? -13.336 -20.089 -9.102 1.00 84.81 708 ASP A CA 1
ATOM 5492 C C . ASP A 1 708 ? -12.592 -21.424 -8.983 1.00 84.81 708 ASP A C 1
ATOM 5494 O O . ASP A 1 708 ? -11.365 -21.461 -9.108 1.00 84.81 708 ASP A O 1
ATOM 5498 N N . SER A 1 709 ? -13.313 -22.498 -8.664 1.00 75.56 709 SER A N 1
ATOM 5499 C CA . SER A 1 709 ? -12.758 -23.855 -8.584 1.00 75.56 709 SER A CA 1
ATOM 5500 C C . SER A 1 709 ? -12.901 -24.641 -9.891 1.00 75.56 709 SER A C 1
ATOM 5502 O O . SER A 1 709 ? -12.515 -25.806 -9.939 1.00 75.56 709 SER A O 1
ATOM 5504 N N . GLY A 1 710 ? -13.503 -24.048 -10.926 1.00 72.69 710 GLY A N 1
ATOM 5505 C CA . GLY A 1 710 ? -13.985 -24.734 -12.124 1.00 72.69 710 GLY A CA 1
ATOM 5506 C C . GLY A 1 710 ? -15.361 -25.377 -11.928 1.00 72.69 710 GLY A C 1
ATOM 5507 O O . GLY A 1 710 ? -16.158 -25.381 -12.858 1.00 72.69 710 GLY A O 1
ATOM 5508 N N . ALA A 1 711 ? -15.662 -25.864 -10.719 1.00 75.62 711 ALA A N 1
ATOM 5509 C CA . ALA A 1 711 ? -16.971 -26.418 -10.366 1.00 75.62 711 ALA A CA 1
ATOM 5510 C C . ALA A 1 711 ? -17.937 -25.363 -9.802 1.00 75.62 711 ALA A C 1
ATOM 5512 O O . ALA A 1 711 ? -19.141 -25.471 -9.990 1.00 75.62 711 ALA A O 1
ATOM 5513 N N . ALA A 1 712 ? -17.421 -24.352 -9.097 1.00 87.62 712 ALA A N 1
ATOM 5514 C CA . ALA A 1 712 ? -18.226 -23.275 -8.534 1.00 87.62 712 ALA A CA 1
ATOM 5515 C C . ALA A 1 712 ? -17.422 -21.977 -8.398 1.00 87.62 712 ALA A C 1
ATOM 5517 O O . ALA A 1 712 ? -16.214 -21.981 -8.129 1.00 87.62 712 ALA A O 1
ATOM 5518 N N . ARG A 1 713 ? -18.126 -20.851 -8.510 1.00 92.19 713 ARG A N 1
ATOM 5519 C CA . ARG A 1 713 ? -17.625 -19.509 -8.205 1.00 92.19 713 ARG A CA 1
ATOM 5520 C C . ARG A 1 713 ? -18.019 -19.134 -6.788 1.00 92.19 713 ARG A C 1
ATOM 5522 O O . ARG A 1 713 ? -19.154 -19.371 -6.380 1.00 92.19 713 ARG A O 1
ATOM 5529 N N . THR A 1 714 ? -17.098 -18.521 -6.049 1.00 94.31 714 THR A N 1
ATOM 5530 C CA . THR A 1 714 ? -17.332 -18.115 -4.660 1.00 94.31 714 THR A CA 1
ATOM 5531 C C . THR A 1 714 ? -17.021 -16.648 -4.426 1.00 94.31 714 THR A C 1
ATOM 5533 O O . THR A 1 714 ? -16.018 -16.151 -4.943 1.00 94.31 714 THR A O 1
ATOM 5536 N N . ILE A 1 715 ? -17.807 -16.005 -3.566 1.00 95.00 715 ILE A N 1
ATOM 5537 C CA . ILE A 1 715 ? -17.510 -14.700 -2.967 1.00 95.00 715 ILE A CA 1
ATOM 5538 C C . ILE A 1 715 ? -17.603 -14.810 -1.444 1.00 95.00 715 ILE A C 1
ATOM 5540 O O . ILE A 1 715 ? -18.557 -15.390 -0.927 1.00 95.00 715 ILE A O 1
ATOM 5544 N N . ALA A 1 716 ? -16.621 -14.276 -0.719 1.00 96.06 716 ALA A N 1
ATOM 5545 C CA . ALA A 1 716 ? -16.590 -14.298 0.738 1.00 96.06 716 ALA A CA 1
ATOM 5546 C C . ALA A 1 716 ? -16.278 -12.925 1.339 1.00 96.06 716 ALA A C 1
ATOM 5548 O O . ALA A 1 716 ? -15.377 -12.224 0.888 1.00 96.06 716 ALA A O 1
ATOM 5549 N N . TYR A 1 717 ? -17.015 -12.540 2.376 1.00 96.19 717 TYR A N 1
ATOM 5550 C CA . TYR A 1 717 ? -16.865 -11.261 3.071 1.00 96.19 717 TYR A CA 1
ATOM 5551 C C . TYR A 1 717 ? -17.220 -11.409 4.553 1.00 96.19 717 TYR A C 1
ATOM 5553 O O . TYR A 1 717 ? -17.789 -12.416 4.981 1.00 96.19 717 TYR A O 1
ATOM 5561 N N . ARG A 1 718 ? -16.864 -10.407 5.360 1.00 96.62 718 ARG A N 1
ATOM 5562 C CA . ARG A 1 718 ? -17.108 -10.420 6.807 1.00 96.62 718 ARG A CA 1
ATOM 5563 C C . ARG A 1 718 ? -18.170 -9.412 7.202 1.00 96.62 718 ARG A C 1
ATOM 5565 O O . ARG A 1 718 ? -18.216 -8.308 6.658 1.00 96.62 718 ARG A O 1
ATOM 5572 N N . LEU A 1 719 ? -18.975 -9.781 8.191 1.00 96.38 719 LEU A N 1
ATOM 5573 C CA . LEU A 1 719 ? -19.977 -8.941 8.834 1.00 96.38 719 LEU A CA 1
ATOM 5574 C C . LEU A 1 719 ? -19.782 -8.938 10.349 1.00 96.38 719 LEU A C 1
ATOM 5576 O O . LEU A 1 719 ? -19.308 -9.913 10.936 1.00 96.38 719 LEU A O 1
ATOM 5580 N N . THR A 1 720 ? -20.207 -7.850 10.974 1.00 95.25 720 THR A N 1
ATOM 5581 C CA . THR A 1 720 ? -20.313 -7.717 12.425 1.00 95.25 720 THR A CA 1
ATOM 5582 C C . THR A 1 720 ? -21.764 -7.422 12.766 1.00 95.25 720 THR A C 1
ATOM 5584 O O . THR A 1 720 ? -22.345 -6.486 12.216 1.00 95.25 720 THR A O 1
ATOM 5587 N N . ALA A 1 721 ? -22.343 -8.214 13.663 1.00 94.56 721 ALA A N 1
ATOM 5588 C CA . ALA A 1 721 ? -23.655 -7.967 14.236 1.00 94.56 721 ALA A CA 1
ATOM 5589 C C . ALA A 1 721 ? -23.504 -7.364 15.639 1.00 94.56 721 ALA A C 1
ATOM 5591 O O . ALA A 1 721 ? -22.834 -7.940 16.497 1.00 94.56 721 ALA A O 1
ATOM 5592 N N . GLU A 1 722 ? -24.125 -6.213 15.880 1.00 90.62 722 GLU A N 1
ATOM 5593 C CA . GLU A 1 722 ? -24.027 -5.412 17.110 1.00 90.62 722 GLU A CA 1
ATOM 5594 C C . GLU A 1 722 ? -24.897 -5.970 18.253 1.00 90.62 722 GLU A C 1
ATOM 5596 O O . GLU A 1 722 ? -25.643 -5.248 18.912 1.00 90.62 722 GLU A O 1
ATOM 5601 N N . ALA A 1 723 ? -24.828 -7.281 18.480 1.00 92.62 723 ALA A N 1
ATOM 5602 C CA . ALA A 1 723 ? -25.462 -7.956 19.604 1.00 92.62 723 ALA A CA 1
ATOM 5603 C C . ALA A 1 723 ? -24.616 -9.164 20.051 1.00 92.62 723 ALA A C 1
ATOM 5605 O O . ALA A 1 723 ? -24.022 -9.835 19.204 1.00 92.62 723 ALA A O 1
ATOM 5606 N N . PRO A 1 724 ? -24.577 -9.494 21.358 1.00 92.19 724 PRO A N 1
ATOM 5607 C CA . PRO A 1 724 ? -23.810 -10.632 21.880 1.00 92.19 724 PRO A CA 1
ATOM 5608 C C . PRO A 1 724 ? -24.437 -11.990 21.529 1.00 92.19 724 PRO A C 1
ATOM 5610 O O . PRO A 1 724 ? -23.781 -13.024 21.612 1.00 92.19 724 PRO A O 1
ATOM 5613 N N . ARG A 1 725 ? -25.714 -11.993 21.143 1.00 95.94 725 ARG A N 1
ATOM 5614 C CA . ARG A 1 725 ? -26.463 -13.165 20.697 1.00 95.94 725 ARG A CA 1
ATOM 5615 C C . ARG A 1 725 ? -27.324 -12.761 19.517 1.00 95.94 725 ARG A C 1
ATOM 5617 O O . ARG A 1 725 ? -28.102 -11.810 19.633 1.00 95.94 725 ARG A O 1
ATOM 5624 N N . VAL A 1 726 ? -27.194 -13.496 18.420 1.00 97.00 726 VAL A N 1
ATOM 5625 C CA . VAL A 1 726 ? -28.004 -13.305 17.220 1.00 97.00 726 VAL A CA 1
ATOM 5626 C C . VAL A 1 726 ? -28.616 -14.610 16.745 1.00 97.00 726 VAL A C 1
ATOM 5628 O O . VAL A 1 726 ? -28.047 -15.684 16.923 1.00 97.00 726 VAL A O 1
ATOM 5631 N N . GLU A 1 727 ? -29.777 -14.513 16.117 1.00 97.25 727 GLU A N 1
ATOM 5632 C CA . GLU A 1 727 ? -30.439 -15.617 15.439 1.00 97.25 727 GLU A CA 1
ATOM 5633 C C . GLU A 1 727 ? -30.524 -15.318 13.941 1.00 97.25 727 GLU A C 1
ATOM 5635 O O . GLU A 1 727 ? -31.036 -14.277 13.519 1.00 97.25 727 GLU A O 1
ATOM 5640 N N . LEU A 1 728 ? -29.981 -16.235 13.146 1.00 97.31 728 LEU A N 1
ATOM 5641 C CA . LEU A 1 728 ? -29.973 -16.201 11.692 1.00 97.31 728 LEU A CA 1
ATOM 5642 C C . LEU A 1 728 ? -31.117 -17.074 11.184 1.00 97.31 728 LEU A C 1
ATOM 5644 O O . LEU A 1 728 ? -31.207 -18.249 11.539 1.00 97.31 728 LEU A O 1
ATOM 5648 N N . GLY A 1 729 ? -31.978 -16.528 10.340 1.00 94.50 729 GLY A N 1
ATOM 5649 C CA . GLY A 1 729 ? -33.120 -17.253 9.793 1.00 94.50 729 GLY A CA 1
ATOM 5650 C C . GLY A 1 729 ? -33.617 -16.613 8.509 1.00 94.50 729 GLY A C 1
ATOM 5651 O O . GLY A 1 729 ? -32.985 -15.702 7.976 1.00 94.50 729 GLY A O 1
ATOM 5652 N N . TRP A 1 730 ? -34.756 -17.082 7.999 1.00 94.25 730 TRP A N 1
ATOM 5653 C CA . TRP A 1 730 ? -35.288 -16.620 6.711 1.00 94.25 730 TRP A CA 1
ATOM 5654 C C . TRP A 1 730 ? -34.261 -16.655 5.579 1.00 94.25 730 TRP A C 1
ATOM 5656 O O . TRP A 1 730 ? -34.119 -15.692 4.819 1.00 94.25 730 TRP A O 1
ATOM 5666 N N . PHE A 1 731 ? -33.555 -17.781 5.498 1.00 94.88 731 PHE A N 1
ATOM 5667 C CA . PHE A 1 731 ? -32.706 -18.102 4.367 1.00 94.88 731 PHE A CA 1
ATOM 5668 C C . PHE A 1 731 ? -33.571 -18.256 3.116 1.00 94.88 731 PHE A C 1
ATOM 5670 O O . PHE A 1 731 ? -34.524 -19.034 3.107 1.00 94.88 731 PHE A O 1
ATOM 5677 N N . VAL A 1 732 ? -33.242 -17.510 2.070 1.00 92.56 732 VAL A N 1
ATOM 5678 C CA . VAL A 1 732 ? -33.836 -17.640 0.736 1.00 92.56 732 VAL A CA 1
ATOM 5679 C C . VAL A 1 732 ? -32.704 -17.704 -0.268 1.00 92.56 732 VAL A C 1
ATOM 5681 O O . VAL A 1 732 ? -31.836 -16.835 -0.305 1.00 92.56 732 VAL A O 1
ATOM 5684 N N . LEU A 1 733 ? -32.690 -18.792 -1.025 1.00 93.56 733 LEU A N 1
ATOM 5685 C CA . LEU A 1 733 ? -31.711 -19.097 -2.055 1.00 93.56 733 LEU A CA 1
ATOM 5686 C C . LEU A 1 733 ? -32.494 -19.439 -3.327 1.00 93.56 733 LEU A C 1
ATOM 5688 O O . LEU A 1 733 ? -33.514 -20.129 -3.254 1.00 93.56 733 LEU A O 1
ATOM 5692 N N . GLY A 1 734 ? -32.052 -18.946 -4.476 1.00 89.88 734 GLY A N 1
ATOM 5693 C CA . GLY A 1 734 ? -32.659 -19.230 -5.779 1.00 89.88 734 GLY A CA 1
ATOM 5694 C C . GLY A 1 734 ? -32.624 -18.000 -6.674 1.00 89.88 734 GLY A C 1
ATOM 5695 O O . GLY A 1 734 ? -31.721 -17.183 -6.541 1.00 89.88 734 GLY A O 1
ATOM 5696 N N . SER A 1 735 ? -33.587 -17.833 -7.581 1.00 85.19 735 SER A N 1
ATOM 5697 C CA . SER A 1 735 ? -33.599 -16.650 -8.455 1.00 85.19 735 SER A CA 1
ATOM 5698 C C . SER A 1 735 ? -33.901 -15.355 -7.680 1.00 85.19 735 SER A C 1
ATOM 5700 O O . SER A 1 735 ? -34.535 -15.380 -6.625 1.00 85.19 735 SER A O 1
ATOM 5702 N N . MET A 1 736 ? -33.488 -14.201 -8.210 1.00 84.50 736 MET A N 1
ATOM 5703 C CA . MET A 1 736 ? -33.740 -12.866 -7.639 1.00 84.50 736 MET A CA 1
ATOM 5704 C C . MET A 1 736 ? -35.232 -12.575 -7.422 1.00 84.50 736 MET A C 1
ATOM 5706 O O . MET A 1 736 ? -35.572 -11.760 -6.563 1.00 84.50 736 MET A O 1
ATOM 5710 N N . ARG A 1 737 ? -36.127 -13.266 -8.145 1.00 79.94 737 ARG A N 1
ATOM 5711 C CA . ARG A 1 737 ? -37.577 -13.210 -7.919 1.00 79.94 737 ARG A CA 1
ATOM 5712 C C . ARG A 1 737 ? -37.933 -13.587 -6.481 1.00 79.94 737 ARG A C 1
ATOM 5714 O O . ARG A 1 737 ? -38.786 -12.947 -5.877 1.00 79.94 737 ARG A O 1
ATOM 5721 N N . ILE A 1 738 ? -37.274 -14.603 -5.932 1.00 84.50 738 ILE A N 1
ATOM 5722 C CA . ILE A 1 738 ? -37.567 -15.113 -4.592 1.00 84.50 738 ILE A CA 1
ATOM 5723 C C . ILE A 1 738 ? -37.308 -14.026 -3.556 1.00 84.50 738 ILE A C 1
ATOM 5725 O O . ILE A 1 738 ? -38.170 -13.768 -2.723 1.00 84.50 738 ILE A O 1
ATOM 5729 N N . GLU A 1 739 ? -36.168 -13.339 -3.643 1.00 87.00 739 GLU A N 1
ATOM 5730 C CA . GLU A 1 739 ? -35.851 -12.223 -2.748 1.00 87.00 739 GLU A CA 1
ATOM 5731 C C . GLU A 1 739 ? -36.800 -11.026 -2.951 1.00 87.00 739 GLU A C 1
ATOM 5733 O O . GLU A 1 739 ? -37.228 -10.423 -1.964 1.00 87.00 739 GLU A O 1
ATOM 5738 N N . ARG A 1 740 ? -37.187 -10.708 -4.197 1.00 82.88 740 ARG A N 1
ATOM 5739 C CA . ARG A 1 740 ? -38.191 -9.668 -4.500 1.00 82.88 740 ARG A CA 1
ATOM 5740 C C . ARG A 1 740 ? -39.522 -9.969 -3.818 1.00 82.88 740 ARG A C 1
ATOM 5742 O O . ARG A 1 740 ? -40.023 -9.141 -3.059 1.00 82.88 740 ARG A O 1
ATOM 5749 N N . ASP A 1 741 ? -40.085 -11.146 -4.083 1.00 82.00 741 ASP A N 1
ATOM 5750 C CA . ASP A 1 741 ? -41.393 -11.542 -3.565 1.00 82.00 741 ASP A CA 1
ATOM 5751 C C . ASP A 1 741 ? -41.333 -11.597 -2.033 1.00 82.00 741 ASP A C 1
ATOM 5753 O O . ASP A 1 741 ? -42.178 -11.010 -1.353 1.00 82.00 741 ASP A O 1
ATOM 5757 N N . PHE A 1 742 ? -40.268 -12.180 -1.474 1.00 86.94 742 PHE A N 1
ATOM 5758 C CA . PHE A 1 742 ? -40.017 -12.207 -0.035 1.00 86.94 742 PHE A CA 1
ATOM 5759 C C . PHE A 1 742 ? -40.112 -10.805 0.597 1.00 86.94 742 PHE A C 1
ATOM 5761 O O . PHE A 1 742 ? -40.761 -10.623 1.635 1.00 86.94 742 PHE A O 1
ATOM 5768 N N . GLN A 1 743 ? -39.524 -9.792 -0.045 1.00 83.56 743 GLN A N 1
ATOM 5769 C CA . GLN A 1 743 ? -39.595 -8.402 0.409 1.00 83.56 743 GLN A CA 1
ATOM 5770 C C . GLN A 1 743 ? -40.964 -7.751 0.195 1.00 83.56 743 GLN A C 1
ATOM 5772 O O . GLN A 1 743 ? -41.460 -7.097 1.117 1.00 83.56 743 GLN A O 1
ATOM 5777 N N . TYR A 1 744 ? -41.597 -7.928 -0.969 1.00 81.31 744 TYR A N 1
ATOM 5778 C CA . TYR A 1 744 ? -42.918 -7.354 -1.274 1.00 81.31 744 TYR A CA 1
ATOM 5779 C C . TYR A 1 744 ? -43.983 -7.817 -0.279 1.00 81.31 744 TYR A C 1
ATOM 5781 O O . TYR A 1 744 ? -44.770 -7.008 0.218 1.00 81.31 744 TYR A O 1
ATOM 5789 N N . TRP A 1 745 ? -43.933 -9.089 0.121 1.00 81.69 745 TRP A N 1
ATOM 5790 C CA . TRP A 1 745 ? -44.821 -9.659 1.137 1.00 81.69 745 TRP A CA 1
ATOM 5791 C C . TRP A 1 745 ? -44.466 -9.258 2.577 1.00 81.69 745 TRP A C 1
ATOM 5793 O O . TRP A 1 745 ? -45.091 -9.742 3.528 1.00 81.69 745 TRP A O 1
ATOM 5803 N N . ARG A 1 746 ? -43.455 -8.394 2.761 1.00 84.62 746 ARG A N 1
ATOM 5804 C CA . ARG A 1 746 ? -42.907 -7.970 4.062 1.00 84.62 746 ARG A CA 1
ATOM 5805 C C . ARG A 1 746 ? -42.583 -9.154 4.974 1.00 84.62 746 ARG A C 1
ATOM 5807 O O . ARG A 1 746 ? -42.616 -9.049 6.202 1.00 84.62 746 ARG A O 1
ATOM 5814 N N . PHE A 1 747 ? -42.227 -10.283 4.369 1.00 85.56 747 PHE A N 1
ATOM 5815 C CA . PHE A 1 747 ? -41.868 -11.502 5.072 1.00 85.56 747 PHE A CA 1
ATOM 5816 C C . PHE A 1 747 ? -40.682 -11.355 6.044 1.00 85.56 747 PHE A C 1
ATOM 5818 O O . PHE A 1 747 ? -40.750 -11.969 7.112 1.00 85.56 747 PHE A O 1
ATOM 5825 N N . PRO A 1 748 ? -39.658 -10.499 5.796 1.00 86.38 748 PRO A N 1
ATOM 5826 C CA . PRO A 1 748 ? -38.541 -10.328 6.728 1.00 86.38 748 PRO A CA 1
ATOM 5827 C C . PRO A 1 748 ? -38.972 -9.901 8.139 1.00 86.38 748 PRO A C 1
ATOM 5829 O O . PRO A 1 748 ? -38.254 -10.153 9.107 1.00 86.38 748 PRO A O 1
ATOM 5832 N N . LEU A 1 749 ? -40.146 -9.271 8.265 1.00 86.56 749 LEU A N 1
ATOM 5833 C CA . LEU A 1 749 ? -40.690 -8.768 9.527 1.00 86.56 749 LEU A CA 1
ATOM 5834 C C . LEU A 1 749 ? -41.452 -9.840 10.327 1.00 86.56 749 LEU A C 1
ATOM 5836 O O . LEU A 1 749 ? -41.715 -9.649 11.512 1.00 86.56 749 LEU A O 1
ATOM 5840 N N . ARG A 1 750 ? -41.783 -10.991 9.726 1.00 89.75 750 ARG A N 1
ATOM 5841 C CA . ARG A 1 750 ? -42.522 -12.081 10.394 1.00 89.75 750 ARG A CA 1
ATOM 5842 C C . ARG A 1 750 ? -41.628 -12.853 11.373 1.00 89.75 750 ARG A C 1
ATOM 5844 O O . ARG A 1 750 ? -40.432 -12.966 11.111 1.00 89.75 750 ARG A O 1
ATOM 5851 N N . PRO A 1 751 ? -42.146 -13.384 12.494 1.00 89.38 751 PRO A N 1
ATOM 5852 C CA . PRO A 1 751 ? -41.349 -14.182 13.434 1.00 89.38 751 PRO A CA 1
ATOM 5853 C C . PRO A 1 751 ? -40.834 -15.462 12.770 1.00 89.38 751 PRO A C 1
ATOM 5855 O O . PRO A 1 751 ? -41.579 -16.064 12.007 1.00 89.38 751 PRO A O 1
ATOM 5858 N N . PHE A 1 752 ? -39.616 -15.921 13.088 1.00 91.69 752 PHE A N 1
ATOM 5859 C CA . PHE A 1 752 ? -39.035 -17.146 12.498 1.00 91.69 752 PHE A CA 1
ATOM 5860 C C . PHE A 1 752 ? -39.880 -18.420 12.706 1.00 91.69 752 PHE A C 1
ATOM 5862 O O . PHE A 1 752 ? -39.690 -19.411 12.003 1.00 91.69 752 PHE A O 1
ATOM 5869 N N . THR A 1 753 ? -40.840 -18.383 13.635 1.00 88.44 753 THR A N 1
ATOM 5870 C CA . THR A 1 753 ? -41.836 -19.435 13.876 1.00 88.44 753 THR A CA 1
ATOM 5871 C C . THR A 1 753 ? -42.949 -19.497 12.827 1.00 88.44 753 THR A C 1
ATOM 5873 O O . THR A 1 753 ? -43.692 -20.475 12.799 1.00 88.44 753 THR A O 1
ATOM 5876 N N . ALA A 1 754 ? -43.093 -18.489 11.961 1.00 89.38 754 ALA A N 1
ATOM 5877 C CA . ALA A 1 754 ? -44.079 -18.518 10.887 1.00 89.38 754 ALA A CA 1
ATOM 5878 C C . ALA A 1 754 ? -43.771 -19.646 9.871 1.00 89.38 754 ALA A C 1
ATOM 5880 O O . ALA A 1 754 ? -42.620 -20.092 9.761 1.00 89.38 754 ALA A O 1
ATOM 5881 N N . PRO A 1 755 ? -44.772 -20.113 9.095 1.00 87.56 755 PRO A N 1
ATOM 5882 C CA . PRO A 1 755 ? -44.538 -21.028 7.977 1.00 87.56 755 PRO A CA 1
ATOM 5883 C C . PRO A 1 755 ? -43.428 -20.498 7.059 1.00 87.56 755 PRO A C 1
ATOM 5885 O O . PRO A 1 755 ? -43.282 -19.284 6.959 1.00 87.56 755 PRO A O 1
ATOM 5888 N N . PRO A 1 756 ? -42.601 -21.359 6.441 1.00 86.69 756 PRO A N 1
ATOM 5889 C CA . PRO A 1 756 ? -41.498 -20.900 5.606 1.00 86.69 756 PRO A CA 1
ATOM 5890 C C . PRO A 1 756 ? -42.022 -20.240 4.327 1.00 86.69 756 PRO A C 1
ATOM 5892 O O . PRO A 1 756 ? -43.102 -20.577 3.847 1.00 86.69 756 PRO A O 1
ATOM 5895 N N . PHE A 1 757 ? -41.261 -19.292 3.782 1.00 87.94 757 PHE A N 1
ATOM 5896 C CA . PHE A 1 757 ? -41.615 -18.673 2.510 1.00 87.94 757 PHE A CA 1
ATOM 5897 C C . PHE A 1 757 ? -41.417 -19.671 1.370 1.00 87.94 757 PHE A C 1
ATOM 5899 O O . PHE A 1 757 ? -40.353 -20.278 1.259 1.00 87.94 757 PHE A O 1
ATOM 5906 N N . GLN A 1 758 ? -42.437 -19.812 0.530 1.00 85.19 758 GLN A N 1
ATOM 5907 C CA . GLN A 1 758 ? -42.407 -20.602 -0.693 1.00 85.19 758 GLN A CA 1
ATOM 5908 C C . GLN A 1 758 ? -42.984 -19.758 -1.823 1.00 85.19 758 GLN A C 1
ATOM 5910 O O . GLN A 1 758 ? -43.915 -18.978 -1.610 1.00 85.19 758 GLN A O 1
ATOM 5915 N N . VAL A 1 759 ? -42.440 -19.931 -3.023 1.00 82.19 759 VAL A N 1
ATOM 5916 C CA . VAL A 1 759 ? -43.028 -19.362 -4.234 1.00 82.19 759 VAL A CA 1
ATOM 5917 C C . VAL A 1 759 ? -44.278 -20.180 -4.560 1.00 82.19 759 VAL A C 1
ATOM 5919 O O . VAL A 1 759 ? -44.233 -21.414 -4.619 1.00 82.19 759 VAL A O 1
ATOM 5922 N N . ALA A 1 760 ? -45.416 -19.501 -4.707 1.00 80.31 760 ALA A N 1
ATOM 5923 C CA . ALA A 1 760 ? -46.708 -20.163 -4.861 1.00 80.31 760 ALA A CA 1
ATOM 5924 C C . ALA A 1 760 ? -46.745 -21.033 -6.125 1.00 80.31 760 ALA A C 1
ATOM 5926 O O . ALA A 1 760 ? -47.255 -22.146 -6.094 1.00 80.31 760 ALA A O 1
ATOM 5927 N N . GLU A 1 761 ? -46.138 -20.563 -7.209 1.00 81.62 761 GLU A N 1
ATOM 5928 C CA . GLU A 1 761 ? -46.092 -21.222 -8.511 1.00 81.62 761 GLU A CA 1
ATOM 5929 C C . GLU A 1 761 ? -45.229 -22.482 -8.493 1.00 81.62 761 GLU A C 1
ATOM 5931 O O . GLU A 1 761 ? -45.622 -23.484 -9.079 1.00 81.62 761 GLU A O 1
ATOM 5936 N N . GLU A 1 762 ? -44.106 -22.484 -7.767 1.00 83.81 762 GLU A N 1
ATOM 5937 C CA . GLU A 1 762 ? -43.313 -23.706 -7.567 1.00 83.81 762 GLU A CA 1
ATOM 5938 C C . GLU A 1 762 ? -44.142 -24.750 -6.805 1.00 83.81 762 GLU A C 1
ATOM 5940 O O . GLU A 1 762 ? -44.177 -25.923 -7.170 1.00 83.81 762 GLU A O 1
ATOM 5945 N N . SER A 1 763 ? -44.883 -24.313 -5.784 1.00 85.88 763 SER A N 1
ATOM 5946 C CA . SER A 1 763 ? -45.749 -25.191 -4.989 1.00 85.88 763 SER A CA 1
ATOM 5947 C C . SER A 1 763 ? -46.919 -25.745 -5.812 1.00 85.88 763 SER A C 1
ATOM 5949 O O . SER A 1 763 ? -47.247 -26.929 -5.707 1.00 85.88 763 SER A O 1
ATOM 5951 N N . LEU A 1 764 ? -47.528 -24.904 -6.655 1.00 85.81 764 LEU A N 1
ATOM 5952 C CA . LEU A 1 764 ? -48.593 -25.287 -7.583 1.00 85.81 764 LEU A CA 1
ATOM 5953 C C . LEU A 1 764 ? -48.083 -26.262 -8.642 1.00 85.81 764 LEU A C 1
ATOM 5955 O O . LEU A 1 764 ? -48.719 -27.288 -8.848 1.00 85.81 764 LEU A O 1
ATOM 5959 N N . LEU A 1 765 ? -46.908 -26.013 -9.228 1.00 86.19 765 LEU A N 1
ATOM 5960 C CA . LEU A 1 765 ? -46.289 -26.922 -10.190 1.00 86.19 765 LEU A CA 1
ATOM 5961 C C . LEU A 1 765 ? -46.070 -28.309 -9.575 1.00 86.19 765 LEU A C 1
ATOM 5963 O O . LEU A 1 765 ? -46.431 -29.316 -10.180 1.00 86.19 765 LEU A O 1
ATOM 5967 N N . VAL A 1 766 ? -45.537 -28.385 -8.352 1.00 90.31 766 VAL A N 1
ATOM 5968 C CA . VAL A 1 766 ? -45.361 -29.670 -7.654 1.00 90.31 766 VAL A CA 1
ATOM 5969 C C . VAL A 1 766 ? -46.705 -30.365 -7.411 1.00 90.31 766 VAL A C 1
ATOM 5971 O O . VAL A 1 766 ? -46.808 -31.584 -7.574 1.00 90.31 766 VAL A O 1
ATOM 5974 N N . ALA A 1 767 ? -47.747 -29.610 -7.054 1.00 89.31 767 ALA A N 1
ATOM 5975 C CA . ALA A 1 767 ? -49.096 -30.145 -6.882 1.00 89.31 767 ALA A CA 1
ATOM 5976 C C . ALA A 1 767 ? -49.708 -30.632 -8.208 1.00 89.31 767 ALA A C 1
ATOM 5978 O O . ALA A 1 767 ? -50.347 -31.684 -8.235 1.00 89.31 767 ALA A O 1
ATOM 5979 N N . ASP A 1 768 ? -49.481 -29.920 -9.311 1.00 91.62 768 ASP A N 1
ATOM 5980 C CA . ASP A 1 768 ? -49.935 -30.293 -10.651 1.00 91.62 768 ASP A CA 1
ATOM 5981 C C . ASP A 1 768 ? -49.245 -31.562 -11.139 1.00 91.62 768 ASP A C 1
ATOM 5983 O O . ASP A 1 768 ? -49.922 -32.512 -11.533 1.00 91.62 768 ASP A O 1
ATOM 5987 N N . VAL A 1 769 ? -47.918 -31.645 -11.003 1.00 92.19 769 VAL A N 1
ATOM 5988 C CA . VAL A 1 769 ? -47.148 -32.861 -11.310 1.00 92.19 769 VAL A CA 1
ATOM 5989 C C . VAL A 1 769 ? -47.658 -34.044 -10.479 1.00 92.19 769 VAL A C 1
ATOM 5991 O O . VAL A 1 769 ? -47.809 -35.151 -10.999 1.00 92.19 769 VAL A O 1
ATOM 5994 N N . ALA A 1 770 ? -48.002 -33.823 -9.206 1.00 93.38 770 ALA A N 1
ATOM 5995 C CA . ALA A 1 770 ? -48.568 -34.862 -8.348 1.00 93.38 770 ALA A CA 1
ATOM 5996 C C . ALA A 1 770 ? -49.966 -35.341 -8.782 1.00 93.38 770 ALA A C 1
ATOM 5998 O O . ALA A 1 770 ? -50.346 -36.462 -8.437 1.00 93.38 770 ALA A O 1
ATOM 5999 N N . ARG A 1 771 ? -50.718 -34.535 -9.543 1.00 95.31 771 ARG A N 1
ATOM 6000 C CA . ARG A 1 771 ? -52.040 -34.888 -10.089 1.00 95.31 771 ARG A CA 1
ATOM 6001 C C . ARG A 1 771 ? -51.976 -35.616 -11.434 1.00 95.31 771 ARG A C 1
ATOM 6003 O O . ARG A 1 771 ? -52.963 -36.240 -11.813 1.00 95.31 771 ARG A O 1
ATOM 6010 N N . LEU A 1 772 ? -50.838 -35.586 -12.132 1.00 95.00 772 LEU A N 1
ATOM 6011 C CA . LEU A 1 772 ? -50.662 -36.280 -13.413 1.00 95.00 772 LEU A CA 1
ATOM 6012 C C . LEU A 1 772 ? -50.752 -37.807 -13.266 1.00 95.00 772 LEU A C 1
ATOM 6014 O O . LEU A 1 772 ? -50.396 -38.372 -12.222 1.00 95.00 772 LEU A O 1
ATOM 6018 N N . ALA A 1 773 ? -51.171 -38.472 -14.347 1.00 95.06 773 ALA A N 1
ATOM 6019 C CA . ALA A 1 773 ? -51.112 -39.927 -14.482 1.00 95.06 773 ALA A CA 1
ATOM 6020 C C . ALA A 1 773 ? -49.662 -40.441 -14.309 1.00 95.06 773 ALA A C 1
ATOM 6022 O O . ALA A 1 773 ? -48.724 -39.689 -14.577 1.00 95.06 773 ALA A O 1
ATOM 6023 N N . PRO A 1 774 ? -49.432 -41.695 -13.865 1.00 93.94 774 PRO A N 1
ATOM 6024 C CA . PRO A 1 774 ? -48.094 -42.171 -13.495 1.00 93.94 774 PRO A CA 1
ATOM 6025 C C . PRO A 1 774 ? -47.010 -42.014 -14.577 1.00 93.94 774 PRO A C 1
ATOM 6027 O O . PRO A 1 774 ? -45.895 -41.609 -14.250 1.00 93.94 774 PRO A O 1
ATOM 6030 N N . GLY A 1 775 ? -47.327 -42.286 -15.850 1.00 91.94 775 GLY A N 1
ATOM 6031 C CA . GLY A 1 775 ? -46.377 -42.150 -16.965 1.00 91.94 775 GLY A CA 1
ATOM 6032 C C . GLY A 1 775 ? -45.953 -40.698 -17.198 1.00 91.94 775 GLY A C 1
ATOM 6033 O O . GLY A 1 775 ? -44.766 -40.372 -17.211 1.00 91.94 775 GLY A O 1
ATOM 6034 N N . GLU A 1 776 ? -46.931 -39.806 -17.290 1.00 93.19 776 GLU A N 1
ATOM 6035 C CA . GLU A 1 776 ? -46.758 -38.365 -17.462 1.00 93.19 776 GLU A CA 1
ATOM 6036 C C . GLU A 1 776 ? -46.039 -37.760 -16.259 1.00 93.19 776 GLU A C 1
ATOM 6038 O O . GLU A 1 776 ? -45.103 -36.981 -16.422 1.00 93.19 776 GLU A O 1
ATOM 6043 N N . ARG A 1 777 ? -46.389 -38.182 -15.042 1.00 95.69 777 ARG A N 1
ATOM 6044 C CA . ARG A 1 777 ? -45.688 -37.776 -13.822 1.00 95.69 777 ARG A CA 1
ATOM 6045 C C . ARG A 1 777 ? -44.210 -38.141 -13.883 1.00 95.69 777 ARG A C 1
ATOM 6047 O O . ARG A 1 777 ? -43.377 -37.280 -13.619 1.00 95.69 777 ARG A O 1
ATOM 6054 N N . GLN A 1 778 ? -43.870 -39.374 -14.262 1.00 92.88 778 GLN A N 1
ATOM 6055 C CA . GLN A 1 778 ? -42.475 -39.806 -14.365 1.00 92.88 778 GLN A CA 1
ATOM 6056 C C . GLN A 1 778 ? -41.717 -39.036 -15.451 1.00 92.88 778 GLN A C 1
ATOM 6058 O O . GLN A 1 778 ? -40.556 -38.674 -15.256 1.00 92.88 778 GLN A O 1
ATOM 6063 N N . ARG A 1 779 ? -42.373 -38.719 -16.573 1.00 93.62 779 ARG A N 1
ATOM 6064 C CA . ARG A 1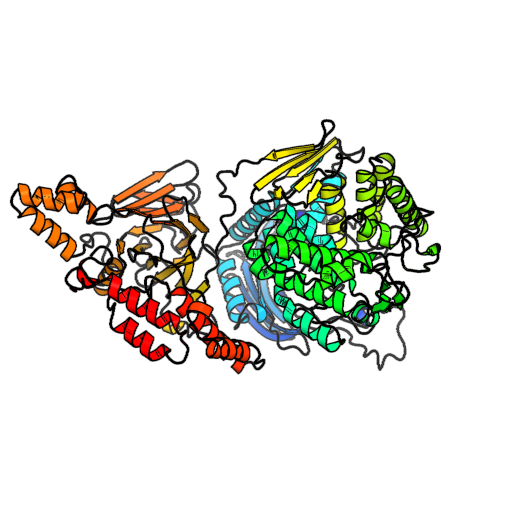 779 ? -41.806 -37.862 -17.622 1.00 93.62 779 ARG A CA 1
ATOM 6065 C C . ARG A 1 779 ? -41.501 -36.457 -17.094 1.00 93.62 779 ARG A C 1
ATOM 6067 O O . ARG A 1 779 ? -40.394 -35.969 -17.298 1.00 93.62 779 ARG A O 1
ATOM 6074 N N . HIS A 1 780 ? -42.442 -35.825 -16.392 1.00 91.94 780 HIS A N 1
ATOM 6075 C CA . HIS A 1 780 ? -42.251 -34.490 -15.813 1.00 91.94 780 HIS A CA 1
ATOM 6076 C C . HIS A 1 780 ? -41.198 -34.472 -14.694 1.00 91.94 780 HIS A C 1
ATOM 6078 O O . HIS A 1 780 ? -40.370 -33.566 -14.657 1.00 91.94 780 HIS A O 1
ATOM 6084 N N . LEU A 1 781 ? -41.167 -35.488 -13.827 1.00 92.25 781 LEU A N 1
ATOM 6085 C CA . LEU A 1 781 ? -40.121 -35.651 -12.811 1.00 92.25 781 LEU A CA 1
ATOM 6086 C C . LEU A 1 781 ? -38.730 -35.769 -13.448 1.00 92.25 781 LEU A C 1
ATOM 6088 O O . LEU A 1 781 ? -37.792 -35.115 -13.001 1.00 92.25 781 LEU A O 1
ATOM 6092 N N . SER A 1 782 ? -38.622 -36.517 -14.550 1.00 91.25 782 SER A N 1
ATOM 6093 C CA . SER A 1 782 ? -37.372 -36.663 -15.305 1.00 91.25 782 SER A CA 1
ATOM 6094 C C . SER A 1 782 ? -36.918 -35.336 -15.936 1.00 91.25 782 SER A C 1
ATOM 6096 O O . SER A 1 782 ? -35.729 -35.030 -15.920 1.00 91.25 782 SER A O 1
ATOM 6098 N N . LEU A 1 783 ? -37.850 -34.513 -16.444 1.00 88.25 783 LEU A N 1
ATOM 6099 C CA . LEU A 1 783 ? -37.549 -33.164 -16.956 1.00 88.25 783 LEU A CA 1
ATOM 6100 C C . LEU A 1 783 ? -37.039 -32.216 -15.860 1.00 88.25 783 LEU A C 1
ATOM 6102 O O . LEU A 1 783 ? -36.201 -31.360 -16.136 1.00 88.25 783 LEU A O 1
ATOM 6106 N N . LEU A 1 784 ? -37.521 -32.395 -14.629 1.00 89.69 784 LEU A N 1
ATOM 6107 C CA . LEU A 1 784 ? -37.101 -31.651 -13.438 1.00 89.69 784 LEU A CA 1
ATOM 6108 C C . LEU A 1 784 ? -35.918 -32.312 -12.709 1.00 89.69 784 LEU A C 1
ATOM 6110 O O . LEU A 1 784 ? -35.587 -31.921 -11.592 1.00 89.69 784 LEU A O 1
ATOM 6114 N N . SER A 1 785 ? -35.293 -33.329 -13.306 1.00 92.56 785 SER A N 1
ATOM 6115 C CA . SER A 1 785 ? -34.184 -34.094 -12.721 1.00 92.56 785 SER A CA 1
ATOM 6116 C C . SER A 1 785 ? -34.475 -34.622 -11.307 1.00 92.56 785 SER A C 1
ATOM 6118 O O . SER A 1 785 ? -33.582 -34.624 -10.466 1.00 92.56 785 SER A O 1
ATOM 6120 N N . ALA A 1 786 ? -35.716 -35.007 -11.004 1.00 93.06 786 ALA A N 1
ATOM 6121 C CA . ALA A 1 786 ? -36.131 -35.522 -9.699 1.00 93.06 786 ALA A CA 1
ATOM 6122 C C . ALA A 1 786 ? -36.512 -37.005 -9.802 1.00 93.06 786 ALA A C 1
ATOM 6124 O O . ALA A 1 786 ? -37.232 -37.409 -10.715 1.00 93.06 786 ALA A O 1
ATOM 6125 N N . ALA A 1 787 ? -36.065 -37.823 -8.851 1.00 92.75 787 ALA A N 1
ATOM 6126 C CA . ALA A 1 787 ? -36.386 -39.247 -8.806 1.00 92.75 787 ALA A CA 1
ATOM 6127 C C . ALA A 1 787 ? -37.834 -39.501 -8.358 1.00 92.75 787 ALA A C 1
ATOM 6129 O O . ALA A 1 787 ? -38.451 -40.483 -8.767 1.00 92.75 787 ALA A O 1
ATOM 6130 N N . ASN A 1 788 ? -38.379 -38.633 -7.501 1.00 93.75 788 ASN A N 1
ATOM 6131 C CA . ASN A 1 788 ? -39.736 -38.739 -6.968 1.00 93.75 788 ASN A CA 1
ATOM 6132 C C . ASN A 1 788 ? -40.277 -37.371 -6.503 1.00 93.75 788 ASN A C 1
ATOM 6134 O O . ASN A 1 788 ? -39.569 -36.363 -6.486 1.00 93.75 788 ASN A O 1
ATOM 6138 N N . LEU A 1 789 ? -41.559 -37.337 -6.118 1.00 93.81 789 LEU A N 1
ATOM 6139 C CA . LEU A 1 789 ? -42.223 -36.118 -5.638 1.00 93.81 789 LEU A CA 1
ATOM 6140 C C . LEU A 1 789 ? -41.639 -35.580 -4.325 1.00 93.81 789 LEU A C 1
ATOM 6142 O O . LEU A 1 789 ? -41.717 -34.376 -4.095 1.00 93.81 789 LEU A O 1
ATOM 6146 N N . ASP A 1 790 ? -41.080 -36.431 -3.465 1.00 93.50 790 ASP A N 1
ATOM 6147 C CA . ASP A 1 790 ? -40.547 -35.994 -2.171 1.00 93.50 790 ASP A CA 1
ATOM 6148 C C . ASP A 1 790 ? -39.224 -35.249 -2.336 1.00 93.50 790 ASP A C 1
ATOM 6150 O O . ASP A 1 790 ? -39.015 -34.224 -1.689 1.00 93.50 790 ASP A O 1
ATOM 6154 N N . GLU A 1 791 ? -38.384 -35.680 -3.277 1.00 92.25 791 GLU A N 1
ATOM 6155 C CA . GLU A 1 791 ? -37.200 -34.928 -3.689 1.00 92.25 791 GLU A CA 1
ATOM 6156 C C . GLU A 1 791 ? -37.585 -33.542 -4.223 1.00 92.25 791 GLU A C 1
ATOM 6158 O O . GLU A 1 791 ? -37.019 -32.532 -3.802 1.00 92.25 791 GLU A O 1
ATOM 6163 N N . LEU A 1 792 ? -38.599 -33.473 -5.093 1.00 91.31 792 LEU A N 1
ATOM 6164 C CA . LEU A 1 792 ? -39.057 -32.209 -5.670 1.00 91.31 792 LEU A CA 1
ATOM 6165 C C . LEU A 1 792 ? -39.661 -31.271 -4.607 1.00 91.31 792 LEU A C 1
ATOM 6167 O O . LEU A 1 792 ? -39.370 -30.075 -4.604 1.00 91.31 792 LEU A O 1
ATOM 6171 N N . ARG A 1 793 ? -40.437 -31.806 -3.653 1.00 92.50 793 ARG A N 1
ATOM 6172 C CA . ARG A 1 793 ? -40.924 -31.052 -2.480 1.00 92.50 793 ARG A CA 1
ATOM 6173 C C . ARG A 1 793 ? -39.775 -30.568 -1.598 1.00 92.50 793 ARG A C 1
ATOM 6175 O O . ARG A 1 793 ? -39.835 -29.448 -1.093 1.00 92.50 793 ARG A O 1
ATOM 6182 N N . GLY A 1 794 ? -38.731 -31.380 -1.432 1.00 90.56 794 GLY A N 1
ATOM 6183 C CA . GLY A 1 794 ? -37.529 -31.028 -0.678 1.00 90.56 794 GLY A CA 1
ATOM 6184 C C . GLY A 1 794 ? -36.802 -29.808 -1.245 1.00 90.56 794 GLY A C 1
ATOM 6185 O O . GLY A 1 794 ? -36.287 -28.999 -0.479 1.00 90.56 794 GLY A O 1
ATOM 6186 N N . ARG A 1 795 ? -36.838 -29.609 -2.570 1.00 91.00 795 ARG A N 1
ATOM 6187 C CA . ARG A 1 795 ? -36.231 -28.448 -3.253 1.00 91.00 795 ARG A CA 1
ATOM 6188 C C . ARG A 1 795 ? -37.008 -27.136 -3.078 1.00 91.00 795 ARG A C 1
ATOM 6190 O O . ARG A 1 795 ? -36.497 -26.074 -3.439 1.00 91.00 795 ARG A O 1
ATOM 6197 N N . LEU A 1 796 ? -38.216 -27.153 -2.505 1.00 89.50 796 LEU A N 1
ATOM 6198 C CA . LEU A 1 796 ? -38.991 -25.928 -2.238 1.00 89.50 796 LEU A CA 1
ATOM 6199 C C . LEU A 1 796 ? -38.414 -25.095 -1.085 1.00 89.50 796 LEU A C 1
ATOM 6201 O O . LEU A 1 796 ? -38.734 -23.914 -0.968 1.00 89.50 796 LEU A O 1
ATOM 6205 N N . LEU A 1 797 ? -37.581 -25.691 -0.229 1.00 89.81 797 LEU A N 1
ATOM 6206 C CA . LEU A 1 797 ? -37.014 -25.046 0.953 1.00 89.81 797 LEU A CA 1
ATOM 6207 C C . LEU A 1 797 ? -35.500 -25.280 1.030 1.00 89.81 797 LEU A C 1
ATOM 6209 O O . LEU A 1 797 ? -35.023 -26.329 0.606 1.00 89.81 797 LEU A O 1
ATOM 6213 N N . PRO A 1 798 ? -34.728 -24.331 1.583 1.00 93.00 798 PRO A N 1
ATOM 6214 C CA . PRO A 1 798 ? -33.311 -24.551 1.829 1.00 93.00 798 PRO A CA 1
ATOM 6215 C C . PRO A 1 798 ? -33.093 -25.552 2.969 1.00 93.00 798 PRO A C 1
ATOM 6217 O O . PRO A 1 798 ? -33.814 -25.539 3.972 1.00 93.00 798 PRO A O 1
ATOM 6220 N N . SER A 1 799 ? -32.056 -26.375 2.842 1.00 92.94 799 SER A N 1
ATOM 6221 C CA . SER A 1 799 ? -31.574 -27.248 3.913 1.00 92.94 799 SER A CA 1
ATOM 6222 C C . SER A 1 799 ? -30.482 -26.539 4.720 1.00 92.94 799 SER A C 1
ATOM 6224 O O . SER A 1 799 ? -29.731 -25.726 4.184 1.00 92.94 799 SER A O 1
ATOM 6226 N N . ILE A 1 800 ? -30.398 -26.818 6.026 1.00 95.00 800 ILE A N 1
ATOM 6227 C CA . ILE A 1 800 ? -29.391 -26.235 6.926 1.00 95.00 800 ILE A CA 1
ATOM 6228 C C . ILE A 1 800 ? -28.612 -27.362 7.599 1.00 95.00 800 ILE A C 1
ATOM 6230 O O . ILE A 1 800 ? -29.174 -28.131 8.380 1.00 95.00 800 ILE A O 1
ATOM 6234 N N . ALA A 1 801 ? -27.304 -27.406 7.365 1.00 95.56 801 ALA A N 1
ATOM 6235 C CA . ALA A 1 801 ? -26.378 -28.312 8.030 1.00 95.56 801 ALA A CA 1
ATOM 6236 C C . ALA A 1 801 ? -25.369 -27.515 8.864 1.00 95.56 801 ALA A C 1
ATOM 6238 O O . ALA A 1 801 ? -24.667 -26.643 8.353 1.00 95.56 801 ALA A O 1
ATOM 6239 N N . LEU A 1 802 ? -25.279 -27.815 10.160 1.00 95.38 802 LEU A N 1
ATOM 6240 C CA . LEU A 1 802 ? -24.274 -27.228 11.042 1.00 95.38 802 LEU A CA 1
ATOM 6241 C C . LEU A 1 802 ? -23.151 -28.235 11.280 1.00 95.38 802 LEU A C 1
ATOM 6243 O O . LEU A 1 802 ? -23.395 -29.351 11.729 1.00 95.38 802 LEU A O 1
ATOM 6247 N N . SER A 1 803 ? -21.919 -27.809 11.028 1.00 93.44 803 SER A N 1
ATOM 6248 C CA . SER A 1 803 ? -20.708 -28.564 11.344 1.00 93.44 803 SER A CA 1
ATOM 6249 C C . SER A 1 803 ? -19.773 -27.718 12.205 1.00 93.44 803 SER A C 1
ATOM 6251 O O . SER A 1 803 ? -19.805 -26.486 12.162 1.00 93.44 803 SER A O 1
ATOM 6253 N N . SER A 1 804 ? -18.944 -28.372 13.015 1.00 88.25 804 SER A N 1
ATOM 6254 C CA . SER A 1 804 ? -17.968 -27.696 13.866 1.00 88.25 804 SER A CA 1
ATOM 6255 C C . SER A 1 804 ? -16.652 -28.456 13.858 1.00 88.25 804 SER A C 1
ATOM 6257 O O . SER A 1 804 ? -16.630 -29.677 13.990 1.00 88.25 804 SER A O 1
ATOM 6259 N N . THR A 1 805 ? -15.556 -27.722 13.716 1.00 87.31 805 THR A N 1
ATOM 6260 C CA . THR A 1 805 ? -14.180 -28.209 13.842 1.00 87.31 805 THR A CA 1
ATOM 6261 C C . THR A 1 805 ? -13.485 -27.473 14.989 1.00 87.31 805 THR A C 1
ATOM 6263 O O . THR A 1 805 ? -14.044 -26.551 15.585 1.00 87.31 805 THR A O 1
ATOM 6266 N N . ASN A 1 806 ? -12.231 -27.826 15.284 1.00 79.00 806 ASN A N 1
ATOM 6267 C CA . ASN A 1 806 ? -11.423 -27.106 16.278 1.00 79.00 806 ASN A CA 1
ATOM 6268 C C . ASN A 1 806 ? -11.077 -25.661 15.860 1.00 79.00 806 ASN A C 1
ATOM 6270 O O . ASN A 1 806 ? -10.572 -24.889 16.676 1.00 79.00 806 ASN A O 1
ATOM 6274 N N . THR A 1 807 ? -11.298 -25.294 14.595 1.00 76.31 807 THR A N 1
ATOM 6275 C CA . THR A 1 807 ? -10.884 -24.005 14.020 1.00 76.31 807 THR A CA 1
ATOM 6276 C C . THR A 1 807 ? -12.041 -23.162 13.488 1.00 76.31 807 THR A C 1
ATOM 6278 O O . THR A 1 807 ? -11.871 -21.956 13.342 1.00 76.31 807 THR A O 1
ATOM 6281 N N . SER A 1 808 ? -13.207 -23.752 13.215 1.00 91.12 808 SER A N 1
ATOM 6282 C CA . SER A 1 808 ? -14.384 -23.051 12.685 1.00 91.12 808 SER A CA 1
ATOM 6283 C C . SER A 1 808 ? -15.668 -23.809 13.012 1.00 91.12 808 SER A C 1
ATOM 6285 O O . SER A 1 808 ? -15.711 -25.027 12.839 1.00 91.12 808 SER A O 1
ATOM 6287 N N . TRP A 1 809 ? -16.741 -23.107 13.364 1.00 95.50 809 TRP A N 1
ATOM 6288 C CA . TRP A 1 809 ? -18.094 -23.629 13.149 1.00 95.50 809 TRP A CA 1
ATOM 6289 C C . TRP A 1 809 ? -18.611 -23.104 11.809 1.00 95.50 809 TRP A C 1
ATOM 6291 O O . TRP A 1 809 ? -18.299 -21.973 11.442 1.00 95.50 809 TRP A O 1
ATOM 6301 N N . THR A 1 810 ? -19.367 -23.914 11.067 1.00 97.44 810 THR A N 1
ATOM 6302 C CA . THR A 1 810 ? -19.928 -23.549 9.758 1.00 97.44 810 THR A CA 1
ATOM 6303 C C . THR A 1 810 ? -21.369 -24.028 9.650 1.00 97.44 810 THR A C 1
ATOM 6305 O O . THR A 1 810 ? -21.638 -25.230 9.684 1.00 97.44 810 THR A O 1
ATOM 6308 N N . ALA A 1 811 ? -22.289 -23.079 9.496 1.00 97.50 811 ALA A N 1
ATOM 6309 C CA . ALA A 1 811 ? -23.649 -23.325 9.050 1.00 97.50 811 ALA A CA 1
ATOM 6310 C C . ALA A 1 811 ? -23.685 -23.243 7.523 1.00 97.50 811 ALA A C 1
ATOM 6312 O O . ALA A 1 811 ? -23.547 -22.163 6.945 1.00 97.50 811 ALA A O 1
ATOM 6313 N N . ARG A 1 812 ? -23.846 -24.395 6.882 1.00 97.31 812 ARG A N 1
ATOM 6314 C CA . ARG A 1 812 ? -24.016 -24.526 5.442 1.00 97.31 812 ARG A CA 1
ATOM 6315 C C . ARG A 1 812 ? -25.505 -24.558 5.129 1.00 97.31 812 ARG A C 1
ATOM 6317 O O . ARG A 1 812 ? -26.221 -25.415 5.643 1.00 97.31 812 ARG A O 1
ATOM 6324 N N . VAL A 1 813 ? -25.951 -23.622 4.304 1.00 97.38 813 VAL A N 1
ATOM 6325 C CA . VAL A 1 813 ? -27.326 -23.541 3.820 1.00 97.38 813 VAL A CA 1
ATOM 6326 C C . VAL A 1 813 ? -27.303 -23.670 2.312 1.00 97.38 813 VAL A C 1
ATOM 6328 O O . VAL A 1 813 ? -26.604 -22.912 1.641 1.00 97.38 813 VAL A O 1
ATOM 6331 N N . GLU A 1 814 ? -28.044 -24.625 1.775 1.00 95.31 814 GLU A N 1
ATOM 6332 C CA . GLU A 1 814 ? -28.053 -24.896 0.342 1.00 95.31 814 GLU A CA 1
ATOM 6333 C C . GLU A 1 814 ? -29.464 -25.137 -0.172 1.00 95.31 814 GLU A C 1
ATOM 6335 O O . GLU A 1 814 ? -30.360 -25.574 0.557 1.00 95.31 814 GLU A O 1
ATOM 6340 N N . ARG A 1 815 ? -29.665 -24.804 -1.444 1.00 92.56 815 ARG A N 1
ATOM 6341 C CA . ARG A 1 815 ? -30.897 -25.098 -2.160 1.00 92.56 815 ARG A CA 1
ATOM 6342 C C . ARG A 1 815 ? -30.574 -25.301 -3.642 1.00 92.56 815 ARG A C 1
ATOM 6344 O O . ARG A 1 815 ? -30.142 -24.343 -4.287 1.00 92.56 815 ARG A O 1
ATOM 6351 N N . PRO A 1 816 ? -30.774 -26.510 -4.185 1.00 90.94 816 PRO A N 1
ATOM 6352 C CA . PRO A 1 816 ? -30.753 -26.718 -5.627 1.00 90.94 816 PRO A CA 1
ATOM 6353 C C . PRO A 1 816 ? -31.873 -25.925 -6.314 1.00 90.94 816 PRO A C 1
ATOM 6355 O O . PRO A 1 816 ? -32.919 -25.668 -5.709 1.00 90.94 816 PRO A O 1
ATOM 6358 N N . SER A 1 817 ? -31.691 -25.568 -7.584 1.00 88.75 817 SER A N 1
ATOM 6359 C CA . SER A 1 817 ? -32.791 -25.094 -8.429 1.00 88.75 817 SER A CA 1
ATOM 6360 C C . SER A 1 817 ? -33.897 -26.149 -8.524 1.00 88.75 817 SER A C 1
ATOM 6362 O O . SER A 1 817 ? -33.668 -27.333 -8.259 1.00 88.75 817 SER A O 1
ATOM 6364 N N . LEU A 1 818 ? -35.117 -25.745 -8.894 1.00 86.62 818 LEU A N 1
ATOM 6365 C CA . LEU A 1 818 ? -36.253 -26.672 -8.913 1.00 86.62 818 LEU A CA 1
ATOM 6366 C C . LEU A 1 818 ? -36.004 -27.858 -9.867 1.00 86.62 818 LEU A C 1
ATOM 6368 O O . LEU A 1 818 ? -36.322 -29.000 -9.534 1.00 86.62 818 LEU A O 1
ATOM 6372 N N . ASP A 1 819 ? -35.338 -27.593 -10.993 1.00 86.75 819 ASP A N 1
ATOM 6373 C CA . ASP A 1 819 ? -34.890 -28.574 -11.992 1.00 86.75 819 ASP A CA 1
ATOM 6374 C C . ASP A 1 819 ? -33.609 -29.351 -11.610 1.00 86.75 819 ASP A C 1
ATOM 6376 O O . ASP A 1 819 ? -33.160 -30.208 -12.373 1.00 86.75 819 ASP A O 1
ATOM 6380 N N . GLY A 1 820 ? -33.005 -29.050 -10.454 1.00 87.81 820 GLY A N 1
ATOM 6381 C CA . GLY A 1 820 ? -31.813 -29.712 -9.913 1.00 87.81 820 GLY A CA 1
ATOM 6382 C C . GLY A 1 820 ? -30.500 -29.412 -10.640 1.00 87.81 820 GLY A C 1
ATOM 6383 O O . GLY A 1 820 ? -29.498 -30.064 -10.355 1.00 87.81 820 GLY A O 1
ATOM 6384 N N . ARG A 1 821 ? -30.480 -28.471 -11.593 1.00 85.75 821 ARG A N 1
ATOM 6385 C CA . ARG A 1 821 ? -29.301 -28.218 -12.442 1.00 85.75 821 ARG A CA 1
ATOM 6386 C C . ARG A 1 821 ? -28.275 -27.264 -11.842 1.00 85.75 821 ARG A C 1
ATOM 6388 O O . ARG A 1 821 ? -27.107 -27.377 -12.191 1.00 85.75 821 ARG A O 1
ATOM 6395 N N . ASN A 1 822 ? -28.703 -26.334 -10.991 1.00 88.12 822 ASN A N 1
ATOM 6396 C CA . ASN A 1 822 ? -27.828 -25.358 -10.345 1.00 88.12 822 ASN A CA 1
ATOM 6397 C C . ASN A 1 822 ? -27.892 -25.516 -8.822 1.00 88.12 822 ASN A C 1
ATOM 6399 O O . ASN A 1 822 ? -28.956 -25.773 -8.255 1.00 88.12 822 ASN A O 1
ATOM 6403 N N . HIS A 1 823 ? -26.763 -25.314 -8.157 1.00 90.94 823 HIS A N 1
ATOM 6404 C CA . HIS A 1 823 ? -26.573 -25.450 -6.723 1.00 90.94 823 HIS A CA 1
ATOM 6405 C C . HIS A 1 823 ? -26.070 -24.133 -6.144 1.00 90.94 823 HIS A C 1
ATOM 6407 O O . HIS A 1 823 ? -24.916 -23.735 -6.322 1.00 90.94 823 HIS A O 1
ATOM 6413 N N . LEU A 1 824 ? -26.943 -23.485 -5.377 1.00 93.62 824 LEU A N 1
ATOM 6414 C CA . LEU A 1 824 ? -26.622 -22.262 -4.664 1.00 93.62 824 LEU A CA 1
ATOM 6415 C C . LEU A 1 824 ? -26.430 -22.564 -3.180 1.00 93.62 824 LEU A C 1
ATOM 6417 O O . LEU A 1 824 ? -27.260 -23.222 -2.545 1.00 93.62 824 LEU A O 1
ATOM 6421 N N . VAL A 1 825 ? -25.326 -22.068 -2.627 1.00 97.06 825 VAL A N 1
ATOM 6422 C CA . VAL A 1 825 ? -24.912 -22.347 -1.249 1.00 97.06 825 VAL A CA 1
ATOM 6423 C C . VAL A 1 825 ? -24.482 -21.061 -0.561 1.00 97.06 825 VAL A C 1
ATOM 6425 O O . VAL A 1 825 ? -23.728 -20.267 -1.126 1.00 97.06 825 VAL A O 1
ATOM 6428 N N . VAL A 1 826 ? -24.886 -20.893 0.696 1.00 98.00 826 VAL A N 1
ATOM 6429 C CA . VAL A 1 826 ? -24.301 -19.921 1.618 1.00 98.00 826 VAL A CA 1
ATOM 6430 C C . VAL A 1 826 ? -23.746 -20.611 2.852 1.00 98.00 826 VAL A C 1
ATOM 6432 O O . VAL A 1 826 ? -24.419 -21.386 3.525 1.00 98.00 826 VAL A O 1
ATOM 6435 N N . GLU A 1 827 ? -22.491 -20.316 3.155 1.00 98.12 827 GLU A N 1
ATOM 6436 C CA . GLU A 1 827 ? -21.807 -20.765 4.357 1.00 98.12 827 GLU A CA 1
ATOM 6437 C C . GLU A 1 827 ? -21.616 -19.571 5.284 1.00 98.12 827 GLU A C 1
ATOM 6439 O O . GLU A 1 827 ? -21.000 -18.569 4.911 1.00 98.12 827 GLU A O 1
ATOM 6444 N N . ILE A 1 828 ? -22.130 -19.688 6.505 1.00 98.00 828 ILE A N 1
ATOM 6445 C CA . ILE A 1 828 ? -21.897 -18.726 7.577 1.00 98.00 828 ILE A CA 1
ATOM 6446 C C . ILE A 1 828 ? -21.012 -19.400 8.615 1.00 98.00 828 ILE A C 1
ATOM 6448 O O . ILE A 1 828 ? -21.372 -20.449 9.148 1.00 98.00 828 ILE A O 1
ATOM 6452 N N . SER A 1 829 ? -19.850 -18.815 8.896 1.00 97.19 829 SER A N 1
ATOM 6453 C CA . SER A 1 829 ? -18.876 -19.393 9.821 1.00 97.19 829 SER A CA 1
ATOM 6454 C C . SER A 1 829 ? -18.283 -18.383 10.795 1.00 97.19 829 SER A C 1
ATOM 6456 O O . SER A 1 829 ? -18.242 -17.178 10.535 1.00 97.19 829 SER A O 1
ATOM 6458 N N . GLY A 1 830 ? -17.779 -18.891 11.915 1.00 92.94 830 GLY A N 1
ATOM 6459 C CA . GLY A 1 830 ? -17.102 -18.112 12.948 1.00 92.94 830 GLY A CA 1
ATOM 6460 C C . GLY A 1 830 ? -16.059 -18.938 13.696 1.00 92.94 830 GLY A C 1
ATOM 6461 O O . GLY A 1 830 ? -15.989 -20.161 13.552 1.00 92.94 830 GLY A O 1
ATOM 6462 N N . ASP A 1 831 ? -15.225 -18.258 14.485 1.00 90.81 831 ASP A N 1
ATOM 6463 C CA . ASP A 1 831 ? -14.211 -18.908 15.319 1.00 90.81 831 ASP A CA 1
ATOM 6464 C C . ASP A 1 831 ? -14.880 -19.517 16.575 1.00 90.81 831 ASP A C 1
ATOM 6466 O O . ASP A 1 831 ? -15.504 -18.770 17.342 1.00 90.81 831 ASP A O 1
ATOM 6470 N N . PRO A 1 832 ? -14.743 -20.836 16.837 1.00 89.12 832 PRO A N 1
ATOM 6471 C CA . PRO A 1 832 ? -15.270 -21.505 18.024 1.00 89.12 832 PRO A CA 1
ATOM 6472 C C . PRO A 1 832 ? -14.735 -20.952 19.346 1.00 89.12 832 PRO A C 1
ATOM 6474 O O . PRO A 1 832 ? -15.328 -21.220 20.392 1.00 89.12 832 PRO A O 1
ATOM 6477 N N . ARG A 1 833 ? -13.618 -20.214 19.329 1.00 88.38 833 ARG A N 1
ATOM 6478 C CA . ARG A 1 833 ? -13.036 -19.516 20.490 1.00 88.38 833 ARG A CA 1
ATOM 6479 C C . ARG A 1 833 ? -13.732 -18.190 20.780 1.00 88.38 833 ARG A C 1
ATOM 6481 O O . ARG A 1 833 ? -13.647 -17.697 21.899 1.00 88.38 833 ARG A O 1
ATOM 6488 N N . GLU A 1 834 ? -14.419 -17.624 19.795 1.00 89.62 834 GLU A N 1
ATOM 6489 C CA . GLU A 1 834 ? -15.077 -16.319 19.894 1.00 89.62 834 GLU A CA 1
ATOM 6490 C C . GLU A 1 834 ? -16.594 -16.438 19.973 1.00 89.62 834 GLU A C 1
ATOM 6492 O O . GLU A 1 834 ? -17.247 -15.619 20.612 1.00 89.62 834 GLU A O 1
ATOM 6497 N N . SER A 1 835 ? -17.169 -17.456 19.338 1.00 94.69 835 SER A N 1
ATOM 6498 C CA . SER A 1 835 ? -18.610 -17.680 19.304 1.00 94.69 835 SER A CA 1
ATOM 6499 C C . SER A 1 835 ? -18.948 -19.162 19.206 1.00 94.69 835 SER A C 1
ATOM 6501 O O . SER A 1 835 ? -18.129 -19.984 18.798 1.00 94.69 835 SER A O 1
ATOM 6503 N N . VAL A 1 836 ? -20.172 -19.507 19.586 1.00 94.44 836 VAL A N 1
ATOM 6504 C CA . VAL A 1 836 ? -20.751 -20.839 19.406 1.00 94.44 836 VAL A CA 1
ATOM 6505 C C . VAL A 1 836 ? -22.012 -20.735 18.569 1.00 94.44 836 VAL A C 1
ATOM 6507 O O . VAL A 1 836 ? -22.793 -19.804 18.748 1.00 94.44 836 VAL A O 1
ATOM 6510 N N . ALA A 1 837 ? -22.219 -21.701 17.678 1.00 96.00 837 ALA A N 1
ATOM 6511 C CA . ALA A 1 837 ? -23.415 -21.794 16.855 1.00 96.00 837 ALA A CA 1
ATOM 6512 C C . ALA A 1 837 ? -24.224 -23.051 17.193 1.00 96.00 837 ALA A C 1
ATOM 6514 O O . ALA A 1 837 ? -23.657 -24.101 17.503 1.00 96.00 837 ALA A O 1
ATOM 6515 N N . ARG A 1 838 ? -25.553 -22.946 17.124 1.00 95.56 838 ARG A N 1
ATOM 6516 C CA . ARG A 1 838 ? -26.507 -24.058 17.263 1.00 95.56 838 ARG A CA 1
ATOM 6517 C C . ARG A 1 838 ? -27.578 -23.937 16.185 1.00 95.56 838 ARG A C 1
ATOM 6519 O O . ARG A 1 838 ? -28.044 -22.834 15.918 1.00 95.56 838 ARG A O 1
ATOM 6526 N N . SER A 1 839 ? -27.976 -25.053 15.580 1.00 92.50 839 SER A N 1
ATOM 6527 C CA . SER A 1 839 ? -29.041 -25.087 14.572 1.00 92.50 839 SER A CA 1
ATOM 6528 C C . SER A 1 839 ? -30.326 -25.655 15.167 1.00 92.50 8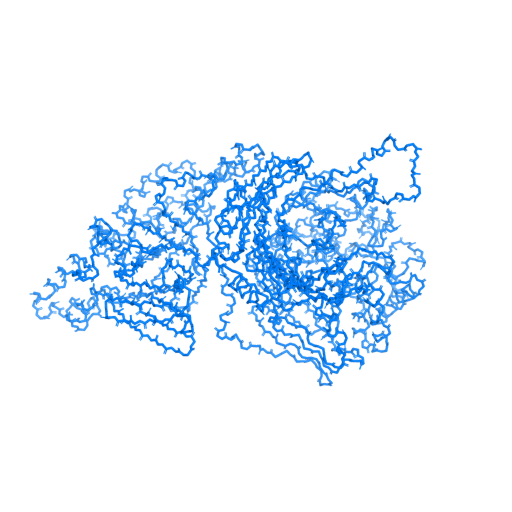39 SER A C 1
ATOM 6530 O O . SER A 1 839 ? -30.282 -26.627 15.918 1.00 92.50 839 SER A O 1
ATOM 6532 N N . THR A 1 840 ? -31.463 -25.063 14.809 1.00 87.06 840 THR A N 1
ATOM 6533 C CA . THR A 1 840 ? -32.814 -25.584 15.093 1.00 87.06 840 THR A CA 1
ATOM 6534 C C . THR A 1 840 ? -33.418 -26.306 13.881 1.00 87.06 840 THR A C 1
ATOM 6536 O O . THR A 1 840 ? -34.597 -26.649 13.879 1.00 87.06 840 THR A O 1
ATOM 6539 N N . GLY A 1 841 ? -32.640 -26.474 12.805 1.00 84.38 841 GLY A N 1
ATOM 6540 C CA . GLY A 1 841 ? -33.100 -26.952 11.497 1.00 84.38 841 GLY A CA 1
ATOM 6541 C C . GLY A 1 841 ? -33.706 -25.857 10.609 1.00 84.38 841 GLY A C 1
ATOM 6542 O O . GLY A 1 841 ? -33.710 -26.004 9.392 1.00 84.38 841 GLY A O 1
ATOM 6543 N N . ARG A 1 842 ? -34.166 -24.737 11.187 1.00 87.06 842 ARG A N 1
ATOM 6544 C CA . ARG A 1 842 ? -34.718 -23.576 10.449 1.00 87.06 842 ARG A CA 1
ATOM 6545 C C . ARG A 1 842 ? -33.977 -22.269 10.714 1.00 87.06 842 ARG A C 1
ATOM 6547 O O . ARG A 1 842 ? -34.012 -21.365 9.881 1.00 87.06 842 ARG A O 1
ATOM 6554 N N . THR A 1 843 ? -33.328 -22.168 11.868 1.00 94.94 843 THR A N 1
ATOM 6555 C CA . THR A 1 843 ? -32.520 -21.020 12.275 1.00 94.94 843 THR A CA 1
ATOM 6556 C C . THR A 1 843 ? -31.169 -21.477 12.808 1.00 94.94 843 THR A C 1
ATOM 6558 O O . THR A 1 843 ? -30.991 -22.632 13.207 1.00 94.94 843 THR A O 1
ATOM 6561 N N . VAL A 1 844 ? -30.209 -20.556 12.812 1.00 97.12 844 VAL A N 1
ATOM 6562 C CA . VAL A 1 844 ? -28.885 -20.731 13.410 1.00 97.12 844 VAL A CA 1
ATOM 6563 C C . VAL A 1 844 ? -28.707 -19.661 14.478 1.00 97.12 844 VAL A C 1
ATOM 6565 O O . VAL A 1 844 ? -28.624 -18.473 14.175 1.00 97.12 844 VAL A O 1
ATOM 6568 N N . VAL A 1 845 ? -28.653 -20.081 15.737 1.00 97.31 845 VAL A N 1
ATOM 6569 C CA . VAL A 1 845 ? -28.379 -19.201 16.875 1.00 97.31 845 VAL A CA 1
ATOM 6570 C C . VAL A 1 845 ? -26.872 -19.121 17.063 1.00 97.31 845 VAL A C 1
ATOM 6572 O O . VAL A 1 845 ? -26.221 -20.157 17.192 1.00 97.31 845 VAL A O 1
ATOM 6575 N N . VAL A 1 846 ? -26.330 -17.906 17.096 1.00 97.25 846 VAL A N 1
ATOM 6576 C CA . VAL A 1 846 ? -24.909 -17.629 17.310 1.00 97.25 846 VAL A CA 1
ATOM 6577 C C . VAL A 1 846 ? -24.742 -16.770 18.559 1.00 97.25 846 VAL A C 1
ATOM 6579 O O . VAL A 1 846 ? -25.306 -15.681 18.664 1.00 97.25 846 VAL A O 1
ATOM 6582 N N . GLU A 1 847 ? -23.948 -17.257 19.506 1.00 96.12 847 GLU A N 1
ATOM 6583 C CA . GLU A 1 847 ? -23.676 -16.598 20.785 1.00 96.12 847 GLU A CA 1
ATOM 6584 C C . GLU A 1 847 ? -22.184 -16.299 20.904 1.00 96.12 847 GLU A C 1
ATOM 6586 O O . GLU A 1 847 ? -21.348 -17.196 20.773 1.00 96.12 847 GLU A O 1
ATOM 6591 N N . ALA A 1 848 ? -21.838 -15.035 21.145 1.00 93.62 848 ALA A N 1
ATOM 6592 C CA . ALA A 1 848 ? -20.475 -14.627 21.445 1.00 93.62 848 ALA A CA 1
ATOM 6593 C C . ALA A 1 848 ? -20.053 -15.177 22.816 1.00 93.62 848 ALA A C 1
ATOM 6595 O O . ALA A 1 848 ? -20.807 -15.126 23.786 1.00 93.62 848 ALA A O 1
ATOM 6596 N N . ARG A 1 849 ? -18.823 -15.688 22.914 1.00 89.19 849 ARG A N 1
ATOM 6597 C CA . ARG A 1 849 ? -18.233 -16.144 24.183 1.00 89.19 849 ARG A CA 1
ATOM 6598 C C . ARG A 1 849 ? -17.762 -14.981 25.053 1.00 89.19 849 ARG A C 1
ATOM 6600 O O . ARG A 1 849 ? -17.731 -15.103 26.274 1.00 89.19 849 ARG A O 1
ATOM 6607 N N . SER A 1 850 ? -17.378 -13.872 24.427 1.00 75.12 850 SER A N 1
ATOM 6608 C CA . SER A 1 850 ? -16.981 -12.626 25.079 1.00 75.12 850 SER A CA 1
ATOM 6609 C C . SER A 1 850 ? -17.269 -11.433 24.159 1.00 75.12 850 SER A C 1
ATOM 6611 O O . SER A 1 850 ? -17.257 -11.562 22.936 1.00 75.12 850 SER A O 1
ATOM 6613 N N . GLY A 1 851 ? -17.539 -10.261 24.744 1.00 73.31 851 GLY A N 1
ATOM 6614 C CA . GLY A 1 851 ? -17.846 -9.033 23.999 1.00 73.31 851 GLY A CA 1
ATOM 6615 C C . GLY A 1 851 ? -19.337 -8.810 23.709 1.00 73.31 851 GLY A C 1
ATOM 6616 O O . GLY A 1 851 ? -20.197 -9.585 24.116 1.00 73.31 851 GLY A O 1
ATOM 6617 N N . SER A 1 852 ? -19.643 -7.695 23.037 1.00 82.06 852 SER A N 1
ATOM 6618 C CA . SER A 1 852 ? -21.011 -7.228 22.748 1.00 82.06 852 SER A CA 1
ATOM 6619 C C . SER A 1 852 ? -21.466 -7.453 21.301 1.00 82.06 852 SER A C 1
ATOM 6621 O O . SER A 1 852 ? -22.538 -6.983 20.929 1.00 82.06 852 SER A O 1
ATOM 6623 N N . SER A 1 853 ? -20.668 -8.136 20.474 1.00 92.31 853 SER A N 1
ATOM 6624 C CA . SER A 1 853 ? -20.949 -8.327 19.044 1.00 92.31 853 SER A CA 1
ATOM 6625 C C . SER A 1 853 ? -20.563 -9.722 18.560 1.00 92.31 853 SER A C 1
ATOM 6627 O O . SER A 1 853 ? -19.671 -10.359 19.121 1.00 92.31 853 SER A O 1
ATOM 6629 N N . VAL A 1 854 ? -21.220 -10.177 17.494 1.00 94.62 854 VAL A N 1
ATOM 6630 C CA . VAL A 1 854 ? -20.938 -11.444 16.812 1.00 94.62 854 VAL A CA 1
ATOM 6631 C C . VAL A 1 854 ? -20.295 -11.152 15.458 1.00 94.62 854 VAL A C 1
ATOM 6633 O O . VAL A 1 854 ? -20.821 -10.369 14.668 1.00 94.62 854 VAL A O 1
ATOM 6636 N N . ARG A 1 855 ? -19.162 -11.798 15.168 1.00 94.12 855 ARG A N 1
ATOM 6637 C CA . ARG A 1 855 ? -18.495 -11.730 13.860 1.00 94.12 855 ARG A CA 1
ATOM 6638 C C . ARG A 1 855 ? -18.880 -12.929 13.004 1.00 94.12 855 ARG A C 1
ATOM 6640 O O . ARG A 1 855 ? -18.804 -14.064 13.465 1.00 94.12 855 ARG A O 1
ATOM 6647 N N . LEU A 1 856 ? -19.262 -12.663 11.760 1.00 96.19 856 LEU A N 1
ATOM 6648 C CA . LEU A 1 856 ? -19.724 -13.661 10.801 1.00 96.19 856 LEU A CA 1
ATOM 6649 C C . LEU A 1 856 ? -18.870 -13.586 9.535 1.00 96.19 856 LEU A C 1
ATOM 6651 O O . LEU A 1 856 ? -18.755 -12.525 8.919 1.00 96.19 856 LEU A O 1
ATOM 6655 N N . ASN A 1 857 ? -18.300 -14.713 9.120 1.00 96.88 857 ASN A N 1
ATOM 6656 C CA . ASN A 1 857 ? -17.770 -14.880 7.772 1.00 96.88 857 ASN A CA 1
ATOM 6657 C C . ASN A 1 857 ? -18.895 -15.436 6.897 1.00 96.88 857 ASN A C 1
ATOM 6659 O O . ASN A 1 857 ? -19.464 -16.473 7.231 1.00 96.88 857 ASN A O 1
ATOM 6663 N N . VAL A 1 858 ? -19.208 -14.763 5.793 1.00 97.94 858 VAL A N 1
ATOM 6664 C CA . VAL A 1 858 ? -20.224 -15.194 4.828 1.00 97.94 858 VAL A CA 1
ATOM 6665 C C . VAL A 1 858 ? -19.515 -15.589 3.544 1.00 97.94 858 VAL A C 1
ATOM 6667 O O . VAL A 1 858 ? -18.750 -14.790 3.008 1.00 97.94 858 VAL A O 1
ATOM 6670 N N . ARG A 1 859 ? -19.768 -16.797 3.042 1.00 97.44 859 ARG A N 1
ATOM 6671 C CA . ARG A 1 859 ? -19.307 -17.260 1.730 1.00 97.44 859 ARG A CA 1
ATOM 6672 C C . ARG A 1 859 ? -20.494 -17.734 0.910 1.00 97.44 859 ARG A C 1
ATOM 6674 O O . ARG A 1 859 ? -21.197 -18.643 1.329 1.00 97.44 859 ARG A O 1
ATOM 6681 N N . VAL A 1 860 ? -20.684 -17.157 -0.267 1.00 97.44 860 VAL A N 1
ATOM 6682 C CA . VAL A 1 860 ? -21.684 -17.598 -1.244 1.00 97.44 860 VAL A CA 1
ATOM 6683 C C . VAL A 1 860 ? -20.980 -18.361 -2.357 1.00 97.44 860 VAL A C 1
ATOM 6685 O O . VAL A 1 860 ? -19.942 -17.902 -2.833 1.00 97.44 860 VAL A O 1
ATOM 6688 N N . SER A 1 861 ? -21.530 -19.509 -2.751 1.00 96.19 861 SER A N 1
ATOM 6689 C CA . SER A 1 861 ? -21.015 -20.361 -3.829 1.00 96.19 861 SER A CA 1
ATOM 6690 C C . SER A 1 861 ? -22.124 -20.694 -4.824 1.00 96.19 861 SER A C 1
ATOM 6692 O O . SER A 1 861 ? -23.227 -21.026 -4.399 1.00 96.19 861 SER A O 1
ATOM 6694 N N . THR A 1 862 ? -21.820 -20.619 -6.118 1.00 94.25 862 THR A N 1
ATOM 6695 C CA . THR A 1 862 ? -22.742 -20.929 -7.222 1.00 94.25 862 THR A CA 1
ATOM 6696 C C . THR A 1 862 ? -22.022 -21.677 -8.342 1.00 94.25 862 THR A C 1
ATOM 6698 O O . THR A 1 862 ? -20.875 -21.351 -8.666 1.00 94.25 862 THR A O 1
ATOM 6701 N N . ASP A 1 863 ? -22.690 -22.652 -8.947 1.00 92.75 863 ASP A N 1
ATOM 6702 C CA . ASP A 1 863 ? -22.279 -23.335 -10.181 1.00 92.75 863 ASP A CA 1
ATOM 6703 C C . ASP A 1 863 ? -22.963 -22.764 -11.442 1.00 92.75 863 ASP A C 1
ATOM 6705 O O . ASP A 1 863 ? -22.637 -23.169 -12.559 1.00 92.75 863 ASP A O 1
ATOM 6709 N N . ALA A 1 864 ? -23.860 -21.782 -11.296 1.00 89.81 864 ALA A N 1
ATOM 6710 C CA . ALA A 1 864 ? -24.576 -21.198 -12.419 1.00 89.81 864 ALA A CA 1
ATOM 6711 C C . ALA A 1 864 ? -23.607 -20.559 -13.422 1.00 89.81 864 ALA A C 1
ATOM 6713 O O . ALA A 1 864 ? -22.599 -19.937 -13.057 1.00 89.81 864 ALA A O 1
ATOM 6714 N N . VAL A 1 865 ? -23.950 -20.648 -14.707 1.00 90.00 865 VAL A N 1
ATOM 6715 C CA . VAL A 1 865 ? -23.098 -20.180 -15.808 1.00 90.00 865 VAL A CA 1
ATOM 6716 C C . VAL A 1 865 ? -22.822 -18.665 -15.691 1.00 90.00 865 VAL A C 1
ATOM 6718 O O . VAL A 1 865 ? -23.754 -17.881 -15.464 1.00 90.00 865 VAL A O 1
ATOM 6721 N N . PRO A 1 866 ? -21.557 -18.209 -15.801 1.00 90.25 866 PRO A N 1
ATOM 6722 C CA . PRO A 1 866 ? -21.224 -16.786 -15.875 1.00 90.25 866 PRO A CA 1
ATOM 6723 C C . PRO A 1 866 ? -21.783 -16.136 -17.147 1.00 90.25 866 PRO A C 1
ATOM 6725 O O . PRO A 1 866 ? -21.824 -16.752 -18.205 1.00 90.25 866 PRO A O 1
ATOM 6728 N N . LEU A 1 867 ? -22.160 -14.866 -17.048 1.00 89.25 867 LEU A N 1
ATOM 6729 C CA . LEU A 1 867 ? -22.348 -13.969 -18.186 1.00 89.25 867 LEU A CA 1
ATOM 6730 C C . LEU A 1 867 ? -20.984 -13.449 -18.672 1.00 89.25 867 LEU A C 1
ATOM 6732 O O . LEU A 1 867 ? -19.975 -13.568 -17.969 1.00 89.25 867 LEU A O 1
ATOM 6736 N N . THR A 1 868 ? -20.976 -12.816 -19.841 1.00 90.50 868 THR A N 1
ATOM 6737 C CA . THR A 1 868 ? -19.818 -12.179 -20.474 1.00 90.50 868 THR A CA 1
ATOM 6738 C C . THR A 1 868 ? -19.921 -10.656 -20.317 1.00 90.50 868 THR A C 1
ATOM 6740 O O . THR A 1 868 ? -20.656 -10.015 -21.076 1.00 90.50 868 THR A O 1
ATOM 6743 N N . PRO A 1 869 ? -19.226 -10.041 -19.339 1.00 90.75 869 PRO A N 1
ATOM 6744 C CA . PRO A 1 869 ? -19.275 -8.596 -19.119 1.00 90.75 869 PRO A CA 1
ATOM 6745 C C . PRO A 1 869 ? -18.788 -7.809 -20.334 1.00 90.75 869 PRO A C 1
ATOM 6747 O O . PRO A 1 869 ? -17.846 -8.226 -21.004 1.00 90.75 869 PRO A O 1
ATOM 6750 N N . LEU A 1 870 ? -19.414 -6.660 -20.588 1.00 89.56 870 LEU A N 1
ATOM 6751 C CA . LEU A 1 870 ? -18.999 -5.734 -21.640 1.00 89.56 870 LEU A CA 1
ATOM 6752 C C . LEU A 1 870 ? -18.095 -4.638 -21.068 1.00 89.56 870 LEU A C 1
ATOM 6754 O O . LEU A 1 870 ? -18.367 -4.079 -20.001 1.00 89.56 870 LEU A O 1
ATOM 6758 N N . GLY A 1 871 ? -17.016 -4.325 -21.783 1.00 86.88 871 GLY A N 1
ATOM 6759 C CA . GLY A 1 871 ? -16.115 -3.226 -21.451 1.00 86.88 871 GLY A CA 1
ATOM 6760 C C . GLY A 1 871 ? -16.673 -1.852 -21.835 1.00 86.88 871 GLY A C 1
ATOM 6761 O O . GLY A 1 871 ? -17.594 -1.729 -22.639 1.00 86.88 871 GLY A O 1
ATOM 6762 N N . ARG A 1 872 ? -16.062 -0.787 -21.298 1.00 90.69 872 ARG A N 1
ATOM 6763 C CA . ARG A 1 872 ? -16.440 0.614 -21.573 1.00 90.69 872 ARG A CA 1
ATOM 6764 C C . ARG A 1 872 ? -16.556 0.915 -23.070 1.00 90.69 872 ARG A C 1
ATOM 6766 O O . ARG A 1 872 ? -17.549 1.493 -23.494 1.00 90.69 872 ARG A O 1
ATOM 6773 N N . ASP A 1 873 ? -15.568 0.494 -23.853 1.00 87.00 873 ASP A N 1
ATOM 6774 C CA . ASP A 1 873 ? -15.498 0.774 -25.294 1.00 87.00 873 ASP A CA 1
ATOM 6775 C C . ASP A 1 873 ? -16.428 -0.124 -26.128 1.00 87.00 873 ASP A C 1
ATOM 6777 O O . ASP A 1 873 ? -16.736 0.197 -27.273 1.00 87.00 873 ASP A O 1
ATOM 6781 N N . GLU A 1 874 ? -16.900 -1.236 -25.555 1.00 90.62 874 GLU A N 1
ATOM 6782 C CA . GLU A 1 874 ? -17.958 -2.052 -26.157 1.00 90.62 874 GLU A CA 1
ATOM 6783 C C . GLU A 1 874 ? -19.342 -1.443 -25.884 1.00 90.62 874 GLU A C 1
ATOM 6785 O O . GLU A 1 874 ? -20.239 -1.593 -26.710 1.00 90.62 874 GLU A O 1
ATOM 6790 N N . ILE A 1 875 ? -19.516 -0.728 -24.764 1.00 92.06 875 ILE A N 1
ATOM 6791 C CA . ILE A 1 875 ? -20.792 -0.119 -24.354 1.00 92.06 875 ILE A CA 1
ATOM 6792 C C . ILE A 1 875 ? -21.000 1.259 -24.986 1.00 92.06 875 ILE A C 1
ATOM 6794 O O . ILE A 1 875 ? -22.072 1.552 -25.519 1.00 92.06 875 ILE A O 1
ATOM 6798 N N . PHE A 1 876 ? -19.997 2.129 -24.909 1.00 94.12 876 PHE A N 1
ATOM 6799 C CA . PHE A 1 876 ? -20.139 3.536 -25.269 1.00 94.12 876 PHE A CA 1
ATOM 6800 C C . PHE A 1 876 ? -19.489 3.861 -26.613 1.00 94.12 876 PHE A C 1
ATOM 6802 O O . PHE A 1 876 ? -18.461 3.294 -26.978 1.00 94.12 876 PHE A O 1
ATOM 6809 N N . ASN A 1 877 ? -20.066 4.805 -27.360 1.00 94.25 877 ASN A N 1
ATOM 6810 C CA . ASN A 1 877 ? -19.441 5.286 -28.589 1.00 94.25 877 ASN A CA 1
ATOM 6811 C C . ASN A 1 877 ? -18.206 6.153 -28.300 1.00 94.25 877 ASN A C 1
ATOM 6813 O O . ASN A 1 877 ? -18.007 6.691 -27.208 1.00 94.25 877 ASN A O 1
ATOM 6817 N N . ARG A 1 878 ? -17.368 6.310 -29.330 1.00 92.94 878 ARG A N 1
ATOM 6818 C CA . ARG A 1 878 ? -16.113 7.068 -29.240 1.00 92.94 878 ARG A CA 1
ATOM 6819 C C . ARG A 1 878 ? -16.328 8.526 -28.829 1.00 92.94 878 ARG A C 1
ATOM 6821 O O . ARG A 1 878 ? -15.497 9.067 -28.105 1.00 92.94 878 ARG A O 1
ATOM 6828 N N . GLU A 1 879 ? -17.426 9.145 -29.262 1.00 94.62 879 GLU A N 1
ATOM 6829 C CA . GLU A 1 879 ? -17.759 10.537 -28.933 1.00 94.62 879 GLU A CA 1
ATOM 6830 C C . GLU A 1 879 ? -17.999 10.711 -27.432 1.00 94.62 879 GLU A C 1
ATOM 6832 O O . GLU A 1 879 ? -17.408 11.592 -26.805 1.00 94.62 879 GLU A O 1
ATOM 6837 N N . PHE A 1 880 ? -18.787 9.823 -26.823 1.00 94.12 880 PHE A N 1
ATOM 6838 C CA . PHE A 1 880 ? -19.032 9.846 -25.387 1.00 94.12 880 PHE A CA 1
ATOM 6839 C C . PHE A 1 880 ? -17.772 9.528 -24.575 1.00 94.12 880 PHE A C 1
ATOM 6841 O O . PHE A 1 880 ? -17.506 10.185 -23.566 1.00 94.12 880 PHE A O 1
ATOM 6848 N N . VAL A 1 881 ? -16.954 8.567 -25.018 1.00 91.56 881 VAL A N 1
ATOM 6849 C CA . VAL A 1 881 ? -15.674 8.254 -24.357 1.00 91.56 881 VAL A CA 1
ATOM 6850 C C . VAL A 1 881 ? -14.727 9.462 -24.396 1.00 91.56 881 VAL A C 1
ATOM 6852 O O . VAL A 1 881 ? -14.096 9.789 -23.385 1.00 91.56 881 VAL A O 1
ATOM 6855 N N . ALA A 1 882 ? -14.672 10.185 -25.519 1.00 88.25 882 ALA A N 1
ATOM 6856 C CA . ALA A 1 882 ? -13.906 11.425 -25.639 1.00 88.25 882 ALA A CA 1
ATOM 6857 C C . ALA A 1 882 ? -14.467 12.545 -24.743 1.00 88.25 882 ALA A C 1
ATOM 6859 O O . ALA A 1 882 ? -13.698 13.218 -24.049 1.00 88.25 882 ALA A O 1
ATOM 6860 N N . PHE A 1 883 ? -15.794 12.706 -24.691 1.00 92.19 883 PHE A N 1
ATOM 6861 C CA . PHE A 1 883 ? -16.473 13.637 -23.784 1.00 92.19 883 PHE A CA 1
ATOM 6862 C C . PHE A 1 883 ? -16.123 13.356 -22.316 1.00 92.19 883 PHE A C 1
ATOM 6864 O O . PHE A 1 883 ? -15.725 14.268 -21.587 1.00 92.19 883 PHE A O 1
ATOM 6871 N N . LEU A 1 884 ? -16.188 12.093 -21.890 1.00 87.56 884 LEU A N 1
ATOM 6872 C CA . LEU A 1 884 ? -15.847 11.675 -20.530 1.00 87.56 884 LEU A CA 1
ATOM 6873 C C . LEU A 1 884 ? -14.375 11.970 -20.197 1.00 87.56 884 LEU A C 1
ATOM 6875 O O . LEU A 1 884 ? -14.063 12.473 -19.114 1.00 87.56 884 LEU A O 1
ATOM 6879 N N . ALA A 1 885 ? -13.465 11.716 -21.143 1.00 84.81 885 ALA A N 1
ATOM 6880 C CA . ALA A 1 885 ? -12.048 12.043 -20.996 1.00 84.81 885 ALA A CA 1
ATOM 6881 C C . ALA A 1 885 ? -11.799 13.559 -20.891 1.00 84.81 885 ALA A C 1
ATOM 6883 O O . ALA A 1 885 ? -10.910 13.979 -20.148 1.00 84.81 885 ALA A O 1
ATOM 6884 N N . GLY A 1 886 ? -12.586 14.377 -21.597 1.00 82.88 886 GLY A N 1
ATOM 6885 C CA . GLY A 1 886 ? -12.579 15.836 -21.476 1.00 82.88 886 GLY A CA 1
ATOM 6886 C C . GLY A 1 886 ? -13.088 16.310 -20.113 1.00 82.88 886 GLY A C 1
ATOM 6887 O O . GLY A 1 886 ? -12.418 17.101 -19.449 1.00 82.88 886 GLY A O 1
ATOM 6888 N N . ALA A 1 887 ? -14.210 15.759 -19.641 1.00 79.44 887 ALA A N 1
ATOM 6889 C CA . ALA A 1 887 ? -14.797 16.082 -18.338 1.00 79.44 887 ALA A CA 1
ATOM 6890 C C . ALA A 1 887 ? -13.848 15.778 -17.163 1.00 79.44 887 ALA A C 1
ATOM 6892 O O . ALA A 1 887 ? -13.848 16.499 -16.165 1.00 79.44 887 ALA A O 1
ATOM 6893 N N . ARG A 1 888 ? -12.979 14.766 -17.299 1.00 80.00 888 ARG A N 1
ATOM 6894 C CA . ARG A 1 888 ? -11.931 14.437 -16.315 1.00 80.00 888 ARG A CA 1
ATOM 6895 C C . ARG A 1 888 ? -10.881 15.544 -16.142 1.00 80.00 888 ARG A C 1
ATOM 6897 O O . ARG A 1 888 ? -10.235 15.602 -15.099 1.00 80.00 888 ARG A O 1
ATOM 6904 N N . ARG A 1 889 ? -10.666 16.386 -17.160 1.00 75.62 889 ARG A N 1
ATOM 6905 C CA . ARG A 1 889 ? -9.624 17.432 -17.167 1.00 75.62 889 ARG A CA 1
ATOM 6906 C C . ARG A 1 889 ? -10.057 18.722 -16.462 1.00 75.62 889 ARG A C 1
ATOM 6908 O O . ARG A 1 889 ? -9.227 19.604 -16.271 1.00 75.62 889 ARG A O 1
ATOM 6915 N N . VAL A 1 890 ? -11.329 18.840 -16.075 1.00 73.75 890 VAL A N 1
ATOM 6916 C CA . VAL A 1 890 ? -11.854 20.014 -15.364 1.00 73.75 890 VAL A CA 1
ATOM 6917 C C . VAL A 1 890 ? -11.335 20.023 -13.924 1.00 73.75 890 VAL A C 1
ATOM 6919 O O . VAL A 1 890 ? -11.489 19.046 -13.194 1.00 73.75 890 VAL A O 1
ATOM 6922 N N . SER A 1 891 ? -10.709 21.128 -13.515 1.00 62.03 891 SER A N 1
ATOM 6923 C CA . SER A 1 891 ? -9.991 21.249 -12.239 1.00 62.03 891 SER A CA 1
ATOM 6924 C C . SER A 1 891 ? -10.750 22.013 -11.149 1.00 62.03 891 SER A C 1
ATOM 6926 O O . SER A 1 891 ? -10.348 21.962 -9.984 1.00 62.03 891 SER A O 1
ATOM 6928 N N . ASP A 1 892 ? -11.847 22.698 -11.488 1.00 72.19 892 ASP A N 1
ATOM 6929 C CA . ASP A 1 892 ? -12.679 23.384 -10.500 1.00 72.19 892 ASP A CA 1
ATOM 6930 C C . ASP A 1 892 ? -13.499 22.392 -9.652 1.00 72.19 892 ASP A C 1
ATOM 6932 O O . ASP A 1 892 ? -13.847 21.288 -10.083 1.00 72.19 892 ASP A O 1
ATOM 6936 N N . SER A 1 893 ? -13.813 22.779 -8.414 1.00 67.38 893 SER A N 1
ATOM 6937 C CA . SER A 1 893 ? -14.446 21.896 -7.427 1.00 67.38 893 SER A CA 1
ATOM 6938 C C . SER A 1 893 ? -15.827 21.388 -7.859 1.00 67.38 893 SER A C 1
ATOM 6940 O O . SER A 1 893 ? -16.188 20.250 -7.548 1.00 67.38 893 SER A O 1
ATOM 6942 N N . ALA A 1 894 ? -16.593 22.197 -8.597 1.00 72.81 894 ALA A N 1
ATOM 6943 C CA . ALA A 1 894 ? -17.907 21.807 -9.102 1.00 72.81 894 ALA A CA 1
ATOM 6944 C C . ALA A 1 894 ? -17.781 20.830 -10.284 1.00 72.81 894 ALA A C 1
ATOM 6946 O O . ALA A 1 894 ? -18.549 19.872 -10.387 1.00 72.81 894 ALA A O 1
ATOM 6947 N N . GLY A 1 895 ? -16.785 21.030 -11.145 1.00 76.44 895 GLY A N 1
ATOM 6948 C CA . GLY A 1 895 ? -16.410 20.146 -12.240 1.00 76.44 895 GLY A CA 1
ATOM 6949 C C . GLY A 1 895 ? -15.960 18.775 -11.750 1.00 76.44 895 GLY A C 1
ATOM 6950 O O . GLY A 1 895 ? -16.462 17.767 -12.242 1.00 76.44 895 GLY A O 1
ATOM 6951 N N . VAL A 1 896 ? -15.120 18.723 -10.714 1.00 75.25 896 VAL A N 1
ATOM 6952 C CA . VAL A 1 896 ? -14.678 17.462 -10.091 1.00 75.25 896 VAL A CA 1
ATOM 6953 C C . VAL A 1 896 ? -15.859 16.682 -9.501 1.00 75.25 896 VAL A C 1
ATOM 6955 O O . VAL A 1 896 ? -15.955 15.469 -9.702 1.00 75.25 896 VAL A O 1
ATOM 6958 N N . ALA A 1 897 ? -16.787 17.354 -8.812 1.00 75.44 897 ALA A N 1
ATOM 6959 C CA . ALA A 1 897 ? -17.978 16.711 -8.249 1.00 75.44 897 ALA A CA 1
ATOM 6960 C C . ALA A 1 897 ? -18.925 16.175 -9.339 1.00 75.44 897 ALA A C 1
ATOM 6962 O O . ALA A 1 897 ? -19.415 15.046 -9.241 1.00 75.44 897 ALA A O 1
ATOM 6963 N N . ARG A 1 898 ? -19.144 16.952 -10.410 1.00 81.44 898 ARG A N 1
ATOM 6964 C CA . ARG A 1 898 ? -19.922 16.510 -11.580 1.00 81.44 898 ARG A CA 1
ATOM 6965 C C . ARG A 1 898 ? -19.271 15.315 -12.271 1.00 81.44 898 ARG A C 1
ATOM 6967 O O . ARG A 1 898 ? -19.965 14.344 -12.556 1.00 81.44 898 ARG A O 1
ATOM 6974 N N . TYR A 1 899 ? -17.954 15.349 -12.478 1.00 85.38 899 TYR A N 1
ATOM 6975 C CA . TYR A 1 899 ? -17.221 14.231 -13.068 1.00 85.38 899 TYR A CA 1
ATOM 6976 C C . TYR A 1 899 ? -17.314 12.973 -12.201 1.00 85.38 899 TYR A C 1
ATOM 6978 O O . TYR A 1 899 ? -17.577 11.902 -12.732 1.00 85.38 899 TYR A O 1
ATOM 6986 N N . ARG A 1 900 ? -17.176 13.084 -10.871 1.00 86.00 900 ARG A N 1
ATOM 6987 C CA . ARG A 1 900 ? -17.359 11.938 -9.962 1.00 86.00 900 ARG A CA 1
ATOM 6988 C C . ARG A 1 900 ? -18.742 11.301 -10.107 1.00 86.00 900 ARG A C 1
ATOM 6990 O O . ARG A 1 900 ? -18.829 10.083 -10.231 1.00 86.00 900 ARG A O 1
ATOM 6997 N N . ARG A 1 901 ? -19.809 12.109 -10.158 1.00 87.62 901 ARG A N 1
ATOM 6998 C CA . ARG A 1 901 ? -21.180 11.616 -10.396 1.00 87.62 901 ARG A CA 1
ATOM 6999 C C . ARG A 1 901 ? -21.321 10.929 -11.754 1.00 87.62 901 ARG A C 1
ATOM 7001 O O . ARG A 1 901 ? -21.913 9.856 -11.823 1.00 87.62 901 ARG A O 1
ATOM 7008 N N . LEU A 1 902 ? -20.764 11.530 -12.803 1.00 89.00 902 LEU A N 1
ATOM 7009 C CA . LEU A 1 902 ? -20.805 10.992 -14.161 1.00 89.00 902 LEU A CA 1
ATOM 7010 C C . LEU A 1 902 ? -20.031 9.670 -14.275 1.00 89.00 902 LEU A C 1
ATOM 7012 O O . LEU A 1 902 ? -20.578 8.677 -14.735 1.00 89.00 902 LEU A O 1
ATOM 7016 N N . GLU A 1 903 ? -18.786 9.621 -13.801 1.00 90.69 903 GLU A N 1
ATOM 7017 C CA . GLU A 1 903 ? -17.958 8.407 -13.801 1.00 90.69 903 GLU A CA 1
ATOM 7018 C C . GLU A 1 903 ? -18.602 7.291 -12.965 1.00 90.69 903 GLU A C 1
ATOM 7020 O O . GLU A 1 903 ? -18.553 6.124 -13.350 1.00 90.69 903 GLU A O 1
ATOM 7025 N N . ARG A 1 904 ? -19.273 7.632 -11.858 1.00 90.25 904 ARG A N 1
ATOM 7026 C CA . ARG A 1 904 ? -20.079 6.674 -11.093 1.00 90.25 904 ARG A CA 1
ATOM 7027 C C . ARG A 1 904 ? -21.217 6.094 -11.930 1.00 90.25 904 ARG A C 1
ATOM 7029 O O . ARG A 1 904 ? -21.387 4.880 -11.940 1.00 90.25 904 ARG A O 1
ATOM 7036 N N . GLN A 1 905 ? -21.985 6.930 -12.631 1.00 89.44 905 GLN A N 1
ATOM 7037 C CA . GLN A 1 905 ? -23.073 6.472 -13.507 1.00 89.44 905 GLN A CA 1
ATOM 7038 C C . GLN A 1 905 ? -22.551 5.574 -14.637 1.00 89.44 905 GLN A C 1
ATOM 7040 O O . GLN A 1 905 ? -23.138 4.528 -14.899 1.00 89.44 905 GLN A O 1
ATOM 7045 N N . VAL A 1 906 ? -21.412 5.925 -15.239 1.00 91.25 906 VAL A N 1
ATOM 7046 C CA . VAL A 1 906 ? -20.735 5.097 -16.251 1.00 91.25 906 VAL A CA 1
ATOM 7047 C C . VAL A 1 906 ? -20.388 3.719 -15.684 1.00 91.25 906 VAL A C 1
ATOM 7049 O O . VAL A 1 906 ? -20.749 2.704 -16.276 1.00 91.25 906 VAL A O 1
ATOM 7052 N N . ARG A 1 907 ? -19.778 3.662 -14.494 1.00 90.94 907 ARG A N 1
ATOM 7053 C CA . ARG A 1 907 ? -19.443 2.394 -13.821 1.00 90.94 907 ARG A CA 1
ATOM 7054 C C . ARG A 1 907 ? -20.663 1.552 -13.464 1.00 90.94 907 ARG A C 1
ATOM 7056 O O . ARG A 1 907 ? -20.579 0.329 -13.507 1.00 90.94 907 ARG A O 1
ATOM 7063 N N . VAL A 1 908 ? -21.789 2.179 -13.115 1.00 88.12 908 VAL A N 1
ATOM 7064 C CA . VAL A 1 908 ? -23.055 1.459 -12.901 1.00 88.12 908 VAL A CA 1
ATOM 7065 C C . VAL A 1 908 ? -23.474 0.754 -14.191 1.00 88.12 908 VAL A C 1
ATOM 7067 O O . VAL A 1 908 ? -23.757 -0.438 -14.158 1.00 88.12 908 VAL A O 1
ATOM 7070 N N . VAL A 1 909 ? -23.449 1.441 -15.336 1.00 88.56 909 VAL A N 1
ATOM 7071 C CA . VAL A 1 909 ? -23.802 0.822 -16.625 1.00 88.56 909 VAL A CA 1
ATOM 7072 C C . VAL A 1 909 ? -22.839 -0.319 -16.979 1.00 88.56 909 VAL A C 1
ATOM 7074 O O . VAL A 1 909 ? -23.293 -1.380 -17.398 1.00 88.56 909 VAL A O 1
ATOM 7077 N N . GLU A 1 910 ? -21.534 -0.159 -16.745 1.00 89.44 910 GLU A N 1
ATOM 7078 C CA . GLU A 1 910 ? -20.528 -1.220 -16.951 1.00 89.44 910 GLU A CA 1
ATOM 7079 C C . GLU A 1 910 ? -20.755 -2.452 -16.067 1.00 89.44 910 GLU A C 1
ATOM 7081 O O . GLU A 1 910 ? -20.522 -3.587 -16.485 1.00 89.44 910 GLU A O 1
ATOM 7086 N N . LEU A 1 911 ? -21.172 -2.257 -14.814 1.00 89.06 911 LEU A N 1
ATOM 7087 C CA . LEU A 1 911 ? -21.509 -3.359 -13.909 1.00 89.06 911 LEU A CA 1
ATOM 7088 C C . LEU A 1 911 ? -22.737 -4.123 -14.402 1.00 89.06 911 LEU A C 1
ATOM 7090 O O . LEU A 1 911 ? -22.814 -5.342 -14.268 1.00 89.06 911 LEU A O 1
ATOM 7094 N N . LEU A 1 912 ? -23.679 -3.419 -15.009 1.00 85.75 912 LEU A N 1
ATOM 7095 C CA . LEU A 1 912 ? -24.972 -3.976 -15.362 1.00 85.75 912 LEU A CA 1
ATOM 7096 C C . LEU A 1 912 ? -25.054 -4.480 -16.812 1.00 85.75 912 LEU A C 1
ATOM 7098 O O . LEU A 1 912 ? -26.102 -4.981 -17.214 1.00 85.75 912 LEU A O 1
ATOM 7102 N N . SER A 1 913 ? -23.981 -4.369 -17.602 1.00 87.56 913 SER A N 1
ATOM 7103 C CA . SER A 1 913 ? -23.984 -4.709 -19.032 1.00 87.56 913 SER A CA 1
ATOM 7104 C C . SER A 1 913 ? -23.147 -5.948 -19.344 1.00 87.56 913 SER A C 1
ATOM 7106 O O . SER A 1 913 ? -21.951 -6.009 -19.056 1.00 87.56 913 SER A O 1
ATOM 7108 N N . THR A 1 914 ? -23.777 -6.932 -19.980 1.00 87.75 914 THR A N 1
ATOM 7109 C CA . THR A 1 914 ? -23.153 -8.173 -20.461 1.00 87.75 914 THR A CA 1
ATOM 7110 C C . THR A 1 914 ? -23.662 -8.489 -21.871 1.00 87.75 914 THR A C 1
ATOM 7112 O O . THR A 1 914 ? -24.696 -7.960 -22.287 1.00 87.75 914 THR A O 1
ATOM 7115 N N . ARG A 1 915 ? -22.973 -9.355 -22.622 1.00 87.12 915 ARG A N 1
ATOM 7116 C CA . ARG A 1 915 ? -23.411 -9.775 -23.973 1.00 87.12 915 ARG A CA 1
ATOM 7117 C C . ARG A 1 915 ? -24.741 -10.522 -23.945 1.00 87.12 915 ARG A C 1
ATOM 7119 O O . ARG A 1 915 ? -25.485 -10.545 -24.932 1.00 87.12 915 ARG A O 1
ATOM 7126 N N . GLU A 1 916 ? -25.006 -11.195 -22.835 1.00 84.88 916 GLU A N 1
ATOM 7127 C CA . GLU A 1 916 ? -26.159 -12.051 -22.619 1.00 84.88 916 GLU A CA 1
ATOM 7128 C C . GLU A 1 916 ? -27.357 -11.277 -22.076 1.00 84.88 916 GLU A C 1
ATOM 7130 O O . GLU A 1 916 ? -28.488 -11.580 -22.452 1.00 84.88 916 GLU A O 1
ATOM 7135 N N . LYS A 1 917 ? -27.110 -10.294 -21.202 1.00 79.50 917 LYS A N 1
ATOM 7136 C CA . LYS A 1 917 ? -28.127 -9.537 -20.460 1.00 79.50 917 LYS A CA 1
ATOM 7137 C C . LYS A 1 917 ? -27.685 -8.091 -20.206 1.00 79.50 917 LYS A C 1
ATOM 7139 O O . LYS A 1 917 ? -26.565 -7.845 -19.756 1.00 79.50 917 LYS A O 1
ATOM 7144 N N . LEU A 1 918 ? -28.596 -7.141 -20.392 1.00 77.56 918 LEU A N 1
ATOM 7145 C CA . LEU A 1 918 ? -28.447 -5.771 -19.893 1.00 77.56 918 LEU A CA 1
ATOM 7146 C C . LEU A 1 918 ? -29.245 -5.576 -18.609 1.00 77.56 918 LEU A C 1
ATOM 7148 O O . LEU A 1 918 ? -30.262 -6.234 -18.401 1.00 77.56 918 LEU A O 1
ATOM 7152 N N . MET A 1 919 ? -28.789 -4.652 -17.766 1.00 74.31 919 MET A N 1
ATOM 7153 C CA . MET A 1 919 ? -29.345 -4.413 -16.430 1.00 74.31 919 MET A CA 1
ATOM 7154 C C . MET A 1 919 ? -29.241 -5.636 -15.499 1.00 74.31 919 MET A C 1
ATOM 7156 O O . MET A 1 919 ? -30.041 -5.807 -14.579 1.00 74.31 919 MET A O 1
ATOM 7160 N N . ALA A 1 920 ? -28.237 -6.491 -15.727 1.00 69.00 920 ALA A N 1
ATOM 7161 C CA . ALA A 1 920 ? -28.042 -7.731 -14.984 1.00 69.00 920 ALA A CA 1
ATOM 7162 C C . ALA A 1 920 ? -27.610 -7.452 -13.535 1.00 69.00 920 ALA A C 1
ATOM 7164 O O . ALA A 1 920 ? -26.636 -6.740 -13.303 1.00 69.00 920 ALA A O 1
ATOM 7165 N N . GLY A 1 921 ? -28.301 -8.051 -12.561 1.00 63.03 921 GLY A N 1
ATOM 7166 C CA . GLY A 1 921 ? -27.947 -7.933 -11.141 1.00 63.03 921 GLY A CA 1
ATOM 7167 C C . GLY A 1 921 ? -28.830 -7.006 -10.303 1.00 63.03 921 GLY A C 1
ATOM 7168 O O . GLY A 1 921 ? -28.519 -6.810 -9.133 1.00 63.03 921 GLY A O 1
ATOM 7169 N N . LEU A 1 922 ? -29.921 -6.456 -10.853 1.00 67.75 922 LEU A N 1
ATOM 7170 C CA . LEU A 1 922 ? -30.881 -5.650 -10.091 1.00 67.75 922 LEU A CA 1
ATOM 7171 C C . LEU A 1 922 ? -32.220 -6.388 -9.906 1.00 67.75 922 LEU A C 1
ATOM 7173 O O . LEU A 1 922 ? -32.848 -6.759 -10.898 1.00 67.75 922 LEU A O 1
ATOM 7177 N N . PRO A 1 923 ? -32.738 -6.519 -8.671 1.00 59.31 923 PRO A N 1
ATOM 7178 C CA . PRO A 1 923 ? -33.922 -7.333 -8.395 1.00 59.31 923 PRO A CA 1
ATOM 7179 C C . PRO A 1 923 ? -35.213 -6.672 -8.907 1.00 59.31 923 PRO A C 1
ATOM 7181 O O . PRO A 1 923 ? -36.136 -7.364 -9.318 1.00 59.31 923 PRO A O 1
ATOM 7184 N N . ASN A 1 924 ? -35.248 -5.335 -8.971 1.00 55.81 924 ASN A N 1
ATOM 7185 C CA . ASN A 1 924 ? -36.376 -4.565 -9.513 1.00 55.81 924 ASN A CA 1
ATOM 7186 C C . ASN A 1 924 ? -36.439 -4.572 -11.052 1.00 55.81 924 ASN A C 1
ATOM 7188 O O . ASN A 1 924 ? -37.468 -4.216 -11.614 1.00 55.81 924 ASN A O 1
ATOM 7192 N N . PHE A 1 925 ? -35.344 -4.943 -11.726 1.00 51.09 925 PHE A N 1
ATOM 7193 C CA . PHE A 1 925 ? -35.262 -5.025 -13.191 1.00 51.09 925 PHE A CA 1
ATOM 7194 C C . PHE A 1 925 ? -35.189 -6.472 -13.691 1.00 51.09 925 PHE A C 1
ATOM 7196 O O . PHE A 1 925 ? -35.281 -6.706 -14.892 1.00 51.09 925 PHE A O 1
ATOM 7203 N N . ALA A 1 926 ? -35.114 -7.445 -12.777 1.00 49.25 926 ALA A N 1
ATOM 7204 C CA . ALA A 1 926 ? -35.161 -8.872 -13.077 1.00 49.25 926 ALA A CA 1
ATOM 7205 C C . ALA A 1 926 ? -36.539 -9.353 -13.589 1.00 49.25 926 ALA A C 1
ATOM 7207 O O . ALA A 1 926 ? -36.752 -10.543 -13.768 1.00 49.25 926 ALA A O 1
ATOM 7208 N N . THR A 1 927 ? -37.509 -8.450 -13.762 1.00 46.88 927 THR A N 1
ATOM 7209 C CA . THR A 1 927 ? -38.933 -8.794 -13.922 1.00 46.88 927 THR A CA 1
ATOM 7210 C C . THR A 1 927 ? -39.574 -8.181 -15.165 1.00 46.88 927 THR A C 1
ATOM 7212 O O . THR A 1 927 ? -40.648 -8.611 -15.560 1.00 46.88 927 THR A O 1
ATOM 7215 N N . TYR A 1 928 ? -38.909 -7.219 -15.819 1.00 49.97 928 TYR A N 1
ATOM 7216 C CA . TYR A 1 928 ? -39.416 -6.498 -17.000 1.00 49.97 928 TYR A CA 1
ATOM 7217 C C . TYR A 1 928 ? -38.475 -6.635 -18.205 1.00 49.97 928 TYR A C 1
ATOM 7219 O O . TYR A 1 928 ? -38.179 -5.673 -18.925 1.00 49.97 928 TYR A O 1
ATOM 7227 N N . PHE A 1 929 ? -37.953 -7.844 -18.414 1.00 59.31 929 PHE A N 1
ATOM 7228 C CA . PHE A 1 929 ? -37.031 -8.100 -19.514 1.00 59.31 929 PHE A CA 1
ATOM 7229 C C . PHE A 1 929 ? -37.719 -7.957 -20.875 1.00 59.31 929 PHE A C 1
ATOM 7231 O O . PHE A 1 929 ? -38.820 -8.447 -21.097 1.00 59.31 929 PHE A O 1
ATOM 7238 N N . GLY A 1 930 ? -37.041 -7.262 -21.789 1.00 63.41 930 GLY A N 1
ATOM 7239 C CA . GLY A 1 930 ? -37.570 -6.874 -23.094 1.00 63.41 930 GLY A CA 1
ATOM 7240 C C . GLY A 1 930 ? -37.867 -5.381 -23.131 1.00 63.41 930 GLY A C 1
ATOM 7241 O O . GLY A 1 930 ? -37.044 -4.615 -23.625 1.00 63.41 930 GLY A O 1
ATOM 7242 N N . ARG A 1 931 ? -39.000 -4.945 -22.567 1.00 69.75 931 ARG A N 1
ATOM 7243 C CA . ARG A 1 931 ? -39.456 -3.548 -22.678 1.00 69.75 931 ARG A CA 1
ATOM 7244 C C . ARG A 1 931 ? -38.495 -2.551 -22.036 1.00 69.75 931 ARG A C 1
ATOM 7246 O O . ARG A 1 931 ? -38.035 -1.645 -22.719 1.00 69.75 931 ARG A O 1
ATOM 7253 N N . ASP A 1 932 ? -38.176 -2.697 -20.753 1.00 70.81 932 ASP A N 1
ATOM 7254 C CA . ASP A 1 932 ? -37.419 -1.666 -20.025 1.00 70.81 932 ASP A CA 1
ATOM 7255 C C . ASP A 1 932 ? -35.952 -1.617 -20.476 1.00 70.81 932 ASP A C 1
ATOM 7257 O O . ASP A 1 932 ? -35.329 -0.556 -20.515 1.00 70.81 932 ASP A O 1
ATOM 7261 N N . MET A 1 933 ? -35.424 -2.759 -20.916 1.00 72.62 933 MET A N 1
ATOM 7262 C CA . MET A 1 933 ? -34.122 -2.859 -21.567 1.00 72.62 933 MET A CA 1
ATOM 7263 C C . MET A 1 933 ? -34.107 -2.158 -22.932 1.00 72.62 933 MET A C 1
ATOM 7265 O O . MET A 1 933 ? -33.184 -1.396 -23.211 1.00 72.62 933 MET A O 1
ATOM 7269 N N . MET A 1 934 ? -35.138 -2.363 -23.760 1.00 76.50 934 MET A N 1
ATOM 7270 C CA . MET A 1 934 ? -35.295 -1.669 -25.044 1.00 76.50 934 MET A CA 1
ATOM 7271 C C . MET A 1 934 ? -35.534 -0.166 -24.850 1.00 76.50 934 MET A C 1
ATOM 7273 O O . MET A 1 934 ? -34.992 0.647 -25.589 1.00 76.50 934 MET A O 1
ATOM 7277 N N . MET A 1 935 ? -36.272 0.235 -23.815 1.00 80.19 935 MET A N 1
ATOM 7278 C CA . MET A 1 935 ? -36.443 1.647 -23.463 1.00 80.19 935 MET A CA 1
ATOM 7279 C C . MET A 1 935 ? -35.126 2.271 -22.999 1.00 80.19 935 MET A C 1
ATOM 7281 O O . MET A 1 935 ? -34.753 3.338 -23.483 1.00 80.19 935 MET A O 1
ATOM 7285 N N . THR A 1 936 ? -34.379 1.581 -22.132 1.00 78.19 936 THR A N 1
ATOM 7286 C CA . THR A 1 936 ? -33.030 1.997 -21.716 1.00 78.19 936 THR A CA 1
ATOM 7287 C C . THR A 1 936 ? -32.120 2.135 -22.935 1.00 78.19 936 THR A C 1
ATOM 7289 O O . THR A 1 936 ? -31.399 3.122 -23.057 1.00 78.19 936 THR A O 1
ATOM 7292 N N . ALA A 1 937 ? -32.217 1.202 -23.885 1.00 79.50 937 ALA A N 1
ATOM 7293 C CA . ALA A 1 937 ? -31.486 1.252 -25.140 1.00 79.50 937 ALA A CA 1
ATOM 7294 C C . ALA A 1 937 ? -31.799 2.474 -25.992 1.00 79.50 937 ALA A C 1
ATOM 7296 O O . ALA A 1 937 ? -30.892 3.174 -26.447 1.00 79.50 937 ALA A O 1
ATOM 7297 N N . LEU A 1 938 ? -33.083 2.769 -26.168 1.00 84.69 938 LEU A N 1
ATOM 7298 C CA . LEU A 1 938 ? -33.527 3.938 -26.916 1.00 84.69 938 LEU A CA 1
ATOM 7299 C C . LEU A 1 938 ? -33.069 5.241 -26.250 1.00 84.69 938 LEU A C 1
ATOM 7301 O O . LEU A 1 938 ? -32.606 6.146 -26.944 1.00 84.69 938 LEU A O 1
ATOM 7305 N N . MET A 1 939 ? -33.137 5.322 -24.918 1.00 86.88 939 MET A N 1
ATOM 7306 C CA . MET A 1 939 ? -32.690 6.494 -24.155 1.00 86.88 939 MET A CA 1
ATOM 7307 C C . MET A 1 939 ? -31.173 6.702 -24.225 1.00 86.88 939 MET A C 1
ATOM 7309 O O . MET A 1 939 ? -30.704 7.838 -24.254 1.00 86.88 939 MET A O 1
ATOM 7313 N N . MET A 1 940 ? -30.404 5.615 -24.269 1.00 88.81 940 MET A N 1
ATOM 7314 C CA . MET A 1 940 ? -28.942 5.649 -24.280 1.00 88.81 940 MET A CA 1
ATOM 7315 C C . MET A 1 940 ? -28.335 5.739 -25.687 1.00 88.81 940 MET A C 1
ATOM 7317 O O . MET A 1 940 ? -27.125 5.929 -25.820 1.00 88.81 940 MET A O 1
ATOM 7321 N N . ARG A 1 941 ? -29.161 5.663 -26.741 1.00 89.19 941 ARG A N 1
ATOM 7322 C CA . ARG A 1 941 ? -28.745 5.717 -28.152 1.00 89.19 941 ARG A CA 1
ATOM 7323 C C . ARG A 1 941 ? -27.714 6.813 -28.479 1.00 89.19 941 ARG A C 1
ATOM 7325 O O . ARG A 1 941 ? -26.796 6.503 -29.232 1.00 89.19 941 ARG A O 1
ATOM 7332 N N . PRO A 1 942 ? -27.785 8.049 -27.934 1.00 93.31 942 PRO A N 1
ATOM 7333 C CA . PRO A 1 942 ? -26.791 9.086 -28.234 1.00 93.31 942 PRO A CA 1
ATOM 7334 C C . PRO A 1 942 ? -25.361 8.753 -27.785 1.00 93.31 942 PRO A C 1
ATOM 7336 O O . PRO A 1 942 ? -24.407 9.308 -28.319 1.00 93.31 942 PRO A O 1
ATOM 7339 N N . ILE A 1 943 ? -25.198 7.870 -26.797 1.00 93.06 943 ILE A N 1
ATOM 7340 C CA . ILE A 1 943 ? -23.900 7.572 -26.175 1.00 93.06 943 ILE A CA 1
ATOM 7341 C C . ILE A 1 943 ? -23.470 6.114 -26.344 1.00 93.06 943 ILE A C 1
ATOM 7343 O O . ILE A 1 943 ? -22.391 5.738 -25.892 1.00 93.06 943 ILE A O 1
ATOM 7347 N N . TRP A 1 944 ? -24.285 5.290 -26.996 1.00 91.06 944 TRP A N 1
ATOM 7348 C CA . TRP A 1 944 ? -24.029 3.868 -27.201 1.00 91.06 944 TRP A CA 1
ATOM 7349 C C . TRP A 1 944 ? -23.187 3.569 -28.426 1.00 91.06 944 TRP A C 1
ATOM 7351 O O . TRP A 1 944 ? -23.310 4.227 -29.460 1.00 91.06 944 TRP A O 1
ATOM 7361 N N . SER A 1 945 ? -22.348 2.540 -28.305 1.00 91.94 945 SER A N 1
ATOM 7362 C CA . SER A 1 945 ? -21.622 1.986 -29.442 1.00 91.94 945 SER A CA 1
ATOM 7363 C C . SER A 1 945 ? -22.603 1.333 -30.438 1.00 91.94 945 SER A C 1
ATOM 7365 O O . SER A 1 945 ? -23.681 0.877 -30.040 1.00 91.94 945 SER A O 1
ATOM 7367 N N . PRO A 1 946 ? -22.244 1.227 -31.729 1.00 85.31 946 PRO A N 1
ATOM 7368 C CA . PRO A 1 946 ? -23.077 0.528 -32.710 1.00 85.31 946 PRO A CA 1
ATOM 7369 C C . PRO A 1 946 ? -23.350 -0.941 -32.347 1.00 85.31 946 PRO A C 1
ATOM 7371 O O . PRO A 1 946 ? -24.458 -1.430 -32.554 1.00 85.31 946 PRO A O 1
ATOM 7374 N N . THR A 1 947 ? -22.373 -1.631 -31.748 1.00 85.81 947 THR A N 1
ATOM 7375 C CA . THR A 1 947 ? -22.470 -3.056 -31.388 1.00 85.81 947 THR A CA 1
ATOM 7376 C C . THR A 1 947 ? -23.418 -3.313 -30.217 1.00 85.81 947 THR A C 1
ATOM 7378 O O . THR A 1 947 ? -23.915 -4.427 -30.058 1.00 85.81 947 THR A O 1
ATOM 7381 N N . MET A 1 948 ? -23.740 -2.296 -29.408 1.00 87.06 948 MET A N 1
ATOM 7382 C CA . MET A 1 948 ? -24.691 -2.466 -28.306 1.00 87.06 948 MET A CA 1
ATOM 7383 C C . MET A 1 948 ? -26.085 -2.857 -28.779 1.00 87.06 948 MET A C 1
ATOM 7385 O O . MET A 1 948 ? -26.723 -3.677 -28.124 1.00 87.06 948 MET A O 1
ATOM 7389 N N . ALA A 1 949 ? -26.550 -2.332 -29.916 1.00 84.81 949 ALA A N 1
ATOM 7390 C CA . ALA A 1 949 ? -27.862 -2.688 -30.453 1.00 84.81 949 ALA A CA 1
ATOM 7391 C C . ALA A 1 949 ? -27.977 -4.202 -30.709 1.00 84.81 949 ALA A C 1
ATOM 7393 O O . ALA A 1 949 ? -28.999 -4.805 -30.386 1.00 84.81 949 ALA A O 1
ATOM 7394 N N . GLU A 1 950 ? -26.905 -4.832 -31.194 1.00 86.81 950 GLU A N 1
ATOM 7395 C CA . GLU A 1 950 ? -26.851 -6.278 -31.417 1.00 86.81 950 GLU A CA 1
ATOM 7396 C C . GLU A 1 950 ? -26.934 -7.056 -30.102 1.00 86.81 950 GLU A C 1
ATOM 7398 O O . GLU A 1 950 ? -27.702 -8.010 -30.006 1.00 86.81 950 GLU A O 1
ATOM 7403 N N . HIS A 1 951 ? -26.213 -6.635 -29.057 1.00 86.38 951 HIS A N 1
ATOM 7404 C CA . HIS A 1 951 ? -26.294 -7.270 -27.735 1.00 86.38 951 HIS A CA 1
ATOM 7405 C C . HIS A 1 951 ? -27.692 -7.144 -27.111 1.00 86.38 951 HIS A C 1
ATOM 7407 O O . HIS A 1 951 ? -28.210 -8.103 -26.528 1.00 86.38 951 HIS A O 1
ATOM 7413 N N . VAL A 1 952 ? -28.340 -5.989 -27.277 1.00 82.25 952 VAL A N 1
ATOM 7414 C CA . VAL A 1 952 ? -29.709 -5.736 -26.799 1.00 82.25 952 VAL A CA 1
ATOM 7415 C C . VAL A 1 952 ? -30.698 -6.647 -27.523 1.00 82.25 952 VAL A C 1
ATOM 7417 O O . VAL A 1 952 ? -31.485 -7.336 -26.881 1.00 82.25 952 VAL A O 1
ATOM 7420 N N . ILE A 1 953 ? -30.638 -6.705 -28.852 1.00 82.94 953 ILE A N 1
ATOM 7421 C CA . ILE A 1 953 ? -31.528 -7.555 -29.649 1.00 82.94 953 ILE A CA 1
ATOM 7422 C C . ILE A 1 953 ? -31.266 -9.031 -29.335 1.00 82.94 953 ILE A C 1
ATOM 7424 O O . ILE A 1 953 ? -32.203 -9.763 -29.022 1.00 82.94 953 ILE A O 1
ATOM 7428 N N . ALA A 1 954 ? -30.003 -9.463 -29.316 1.00 83.62 954 ALA A N 1
ATOM 7429 C CA . ALA A 1 954 ? -29.630 -10.841 -29.011 1.00 83.62 954 ALA A CA 1
ATOM 7430 C C . ALA A 1 954 ? -30.098 -11.279 -27.615 1.00 83.62 954 ALA A C 1
ATOM 7432 O O . ALA A 1 954 ? -30.556 -12.406 -27.447 1.00 83.62 954 ALA A O 1
ATOM 7433 N N . SER A 1 955 ? -30.021 -10.407 -26.605 1.00 77.12 955 SER A N 1
ATOM 7434 C CA . SER A 1 955 ? -30.510 -10.724 -25.253 1.00 77.12 955 SER A CA 1
ATOM 7435 C C . SER A 1 955 ? -32.028 -10.904 -25.173 1.00 77.12 955 SER A C 1
ATOM 7437 O O . SER A 1 955 ? -32.481 -11.727 -24.378 1.00 77.12 955 SER A O 1
ATOM 7439 N N . VAL A 1 956 ? -32.809 -10.230 -26.026 1.00 75.75 956 VAL A N 1
ATOM 7440 C CA . VAL A 1 956 ? -34.248 -10.514 -26.182 1.00 75.75 956 VAL A CA 1
ATOM 7441 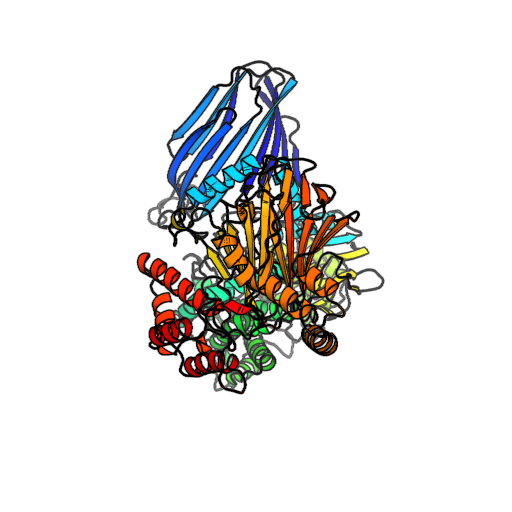C C . VAL A 1 956 ? -34.473 -11.813 -26.945 1.00 75.75 956 VAL A C 1
ATOM 7443 O O . VAL A 1 956 ? -35.233 -12.659 -26.486 1.00 75.75 956 VAL A O 1
ATOM 7446 N N . LEU A 1 957 ? -33.789 -12.001 -28.078 1.00 78.38 957 LEU A N 1
ATOM 7447 C CA . LEU A 1 957 ? -33.989 -13.174 -28.934 1.00 78.38 957 LEU A CA 1
ATOM 7448 C C . LEU A 1 957 ? -33.656 -14.489 -28.222 1.00 78.38 957 LEU A C 1
ATOM 7450 O O . LEU A 1 957 ? -34.359 -15.473 -28.414 1.00 78.38 957 LEU A O 1
ATOM 7454 N N . ARG A 1 958 ? -32.640 -14.508 -27.348 1.00 76.50 958 ARG A N 1
ATOM 7455 C CA . ARG A 1 958 ? -32.285 -15.696 -26.545 1.00 76.50 958 ARG A CA 1
ATOM 7456 C C . ARG A 1 958 ? -33.397 -16.169 -25.600 1.00 76.50 958 ARG A C 1
ATOM 7458 O O . ARG A 1 958 ? -33.289 -17.269 -25.074 1.00 76.50 958 ARG A O 1
ATOM 7465 N N . LYS A 1 959 ? -34.422 -15.348 -25.355 1.00 70.31 959 LYS A N 1
ATOM 7466 C CA . LYS A 1 959 ? -35.566 -15.676 -24.490 1.00 70.31 959 LYS A CA 1
ATOM 7467 C C . LYS A 1 959 ? -36.805 -16.127 -25.261 1.00 70.31 959 LYS A C 1
ATOM 7469 O O . LYS A 1 959 ? -37.816 -16.446 -24.641 1.00 70.31 959 LYS A O 1
ATOM 7474 N N . LEU A 1 960 ? -36.741 -16.128 -26.591 1.00 73.44 960 LEU A N 1
ATOM 7475 C CA . LEU A 1 960 ? -37.793 -16.680 -27.430 1.00 73.44 960 LEU A CA 1
ATOM 7476 C C . LEU A 1 960 ? -37.628 -18.196 -27.495 1.00 73.44 960 LEU A C 1
ATOM 7478 O O . LEU A 1 960 ? -36.559 -18.706 -27.837 1.00 73.44 960 LEU A O 1
ATOM 7482 N N . GLY A 1 961 ? -38.701 -18.916 -27.192 1.00 70.00 961 GLY A N 1
ATOM 7483 C CA . GLY A 1 961 ? -38.810 -20.329 -27.508 1.00 70.00 961 GLY A CA 1
ATOM 7484 C C . GLY A 1 961 ? -38.820 -20.558 -29.027 1.00 70.00 961 GLY A C 1
ATOM 7485 O O . GLY A 1 961 ? -39.017 -19.616 -29.800 1.00 70.00 961 GLY A O 1
ATOM 7486 N N . PRO A 1 962 ? -38.670 -21.815 -29.482 1.00 72.31 962 PRO A N 1
ATOM 7487 C CA . PRO A 1 962 ? -38.633 -22.158 -30.909 1.00 72.31 962 PRO A CA 1
ATOM 7488 C C . PRO A 1 962 ? -39.835 -21.650 -31.722 1.00 72.31 962 PRO A C 1
ATOM 7490 O O . PRO A 1 962 ? -39.703 -21.391 -32.913 1.00 72.31 962 PRO A O 1
ATOM 7493 N N . ASN A 1 963 ? -40.988 -21.468 -31.069 1.00 79.06 963 ASN A N 1
ATOM 7494 C CA . ASN A 1 963 ? -42.233 -20.996 -31.681 1.00 79.06 963 ASN A CA 1
ATOM 7495 C C . ASN A 1 963 ? -42.447 -19.472 -31.552 1.00 79.06 963 ASN A C 1
ATOM 7497 O O . ASN A 1 963 ? -43.521 -18.976 -31.878 1.00 79.06 963 ASN A O 1
ATOM 7501 N N . GLY A 1 964 ? -41.458 -18.723 -31.048 1.00 71.81 964 GLY A N 1
ATOM 7502 C CA . GLY A 1 964 ? -41.565 -17.277 -30.811 1.00 71.81 964 GLY A CA 1
ATOM 7503 C C . GLY A 1 964 ? -42.294 -16.888 -29.519 1.00 71.81 964 GLY A C 1
ATOM 7504 O O . GLY A 1 964 ? -42.524 -15.706 -29.277 1.00 71.81 964 GLY A O 1
ATOM 7505 N N . GLU A 1 965 ? -42.646 -17.859 -28.675 1.00 67.94 965 GLU A N 1
ATOM 7506 C CA . GLU A 1 965 ? -43.227 -17.622 -27.351 1.00 67.94 965 GLU A CA 1
ATOM 7507 C C . GLU A 1 965 ? -42.148 -17.133 -26.376 1.00 67.94 965 GLU A C 1
ATOM 7509 O O . GLU A 1 965 ? -41.029 -17.641 -26.379 1.00 67.94 965 GLU A O 1
ATOM 7514 N N . VAL A 1 966 ? -42.467 -16.157 -25.526 1.00 65.81 966 VAL A N 1
ATOM 7515 C CA . VAL A 1 966 ? -41.560 -15.673 -24.474 1.00 65.81 966 VAL A CA 1
ATOM 7516 C C . VAL A 1 966 ? -42.074 -16.155 -23.128 1.00 65.81 966 VAL A C 1
ATOM 7518 O O . VAL A 1 966 ? -43.225 -15.895 -22.778 1.00 65.81 966 VAL A O 1
ATOM 7521 N N . SER A 1 967 ? -41.208 -16.790 -22.342 1.00 58.88 967 SER A N 1
ATOM 7522 C CA . SER A 1 967 ? -41.492 -17.023 -20.928 1.00 58.88 967 SER A CA 1
ATOM 7523 C C . SER A 1 967 ? -41.224 -15.742 -20.138 1.00 58.88 967 SER A C 1
ATOM 7525 O O . SER A 1 967 ? -40.127 -15.177 -20.191 1.00 58.88 967 SER A O 1
ATOM 7527 N N . HIS A 1 968 ? -42.233 -15.244 -19.423 1.00 58.88 968 HIS A N 1
ATOM 7528 C CA . HIS A 1 968 ? -42.045 -14.110 -18.524 1.00 58.88 968 HIS A CA 1
ATOM 7529 C C . HIS A 1 968 ? -41.170 -14.580 -17.350 1.00 58.88 968 HIS A C 1
ATOM 7531 O O . HIS A 1 968 ? -41.529 -15.542 -16.672 1.00 58.88 968 HIS A O 1
ATOM 7537 N N . GLU A 1 969 ? -40.051 -13.900 -17.058 1.00 58.09 969 GLU A N 1
ATOM 7538 C CA . GLU A 1 969 ? -39.181 -14.259 -15.912 1.00 58.09 969 GLU A CA 1
ATOM 7539 C C . GLU A 1 969 ? -39.932 -14.209 -14.560 1.00 58.09 969 GLU A C 1
ATOM 7541 O O . GLU A 1 969 ? -39.458 -14.730 -13.554 1.00 58.09 969 GLU A O 1
ATOM 7546 N N . GLU A 1 970 ? -41.146 -13.651 -14.527 1.00 55.88 970 GLU A N 1
ATOM 7547 C CA . GLU A 1 970 ? -42.049 -13.717 -13.377 1.00 55.88 970 GLU A CA 1
ATOM 7548 C C . GLU A 1 970 ? -42.665 -15.098 -13.118 1.00 55.88 970 GLU A C 1
ATOM 7550 O O . GLU A 1 970 ? -43.231 -15.272 -12.048 1.00 55.88 970 GLU A O 1
ATOM 7555 N N . ALA A 1 971 ? -42.555 -16.080 -14.022 1.00 56.84 971 ALA A N 1
ATOM 7556 C CA . ALA A 1 971 ? -43.171 -17.401 -13.844 1.00 56.84 971 ALA A CA 1
ATOM 7557 C C . ALA A 1 971 ? -42.309 -18.372 -13.015 1.00 56.84 971 ALA A C 1
ATOM 7559 O O . ALA A 1 971 ? -42.760 -18.854 -11.981 1.00 56.84 971 ALA A O 1
ATOM 7560 N N . LEU A 1 972 ? -41.056 -18.632 -13.411 1.00 56.31 972 LEU A N 1
ATOM 7561 C CA . LEU A 1 972 ? -40.108 -19.493 -12.666 1.00 56.31 972 LEU A CA 1
ATOM 7562 C C . LEU A 1 972 ? -38.723 -18.831 -12.475 1.00 56.31 972 LEU A C 1
ATOM 7564 O O . LEU A 1 972 ? -37.759 -19.476 -12.067 1.00 56.31 972 LEU A O 1
ATOM 7568 N N . GLY A 1 973 ? -38.591 -17.522 -12.732 1.00 61.84 973 GLY A N 1
ATOM 7569 C CA . GLY A 1 973 ? -37.288 -16.843 -12.747 1.00 61.84 973 GLY A CA 1
ATOM 7570 C C . GLY A 1 973 ? -36.447 -17.237 -13.964 1.00 61.84 973 GLY A C 1
ATOM 7571 O O . GLY A 1 973 ? -36.982 -17.673 -14.976 1.00 61.84 973 GLY A O 1
ATOM 7572 N N . GLY A 1 974 ? -35.116 -17.144 -13.854 1.00 55.12 974 GLY A N 1
ATOM 7573 C CA . GLY A 1 974 ? -34.177 -17.616 -14.890 1.00 55.12 974 GLY A CA 1
ATOM 7574 C C . GLY A 1 974 ? -34.108 -19.144 -15.059 1.00 55.12 974 GLY A C 1
ATOM 7575 O O . GLY A 1 974 ? -33.172 -19.631 -15.683 1.00 55.12 974 GLY A O 1
ATOM 7576 N N . GLN A 1 975 ? -35.041 -19.883 -14.446 1.00 54.00 975 GLN A N 1
ATOM 7577 C CA . GLN A 1 975 ? -35.233 -21.334 -14.589 1.00 54.00 975 GLN A CA 1
ATOM 7578 C C . GLN A 1 975 ? -36.380 -21.674 -15.560 1.00 54.00 975 GLN A C 1
ATOM 7580 O O . GLN A 1 975 ? -36.597 -22.851 -15.842 1.00 54.00 975 GLN A O 1
ATOM 7585 N N . ALA A 1 976 ? -37.130 -20.660 -16.012 1.00 47.06 976 ALA A N 1
ATOM 7586 C CA . ALA A 1 976 ? -38.144 -20.769 -17.057 1.00 47.06 976 ALA A CA 1
ATOM 7587 C C . ALA A 1 976 ? -37.482 -20.753 -18.438 1.00 47.06 976 ALA A C 1
ATOM 7589 O O . ALA A 1 976 ? -37.990 -21.474 -19.324 1.00 47.06 976 ALA A O 1
#

Sequence (976 aa):
VRGYRQVLDMRTGTVRTGYEWINGAKVTALRTDAFVSRADPHLAIIRLELESRHSGRMRVRFALAGRPPPRRLPLARLERSNPDWKPADIWYPGHMVVRSREAGAERHGGRFSLTSTPAGRNTTLAQAARVSWDRDLPRAATRTVAAGDSAMVEVAFDAVPGRTYRFVQVVSVVSSADGPYPLIRAKREAELAQARGYDSLAADNARAWASRWESDIEIEGDPQLQRVVRSMLFYLLASANADTRLGVPPMGLSSAGYYGHIFWDSDTWMFPPLLVTHPDIAHSLVAFRGRTLGAARERARENGYRGAMYPWEADERGRETTPQFAVQNARSEVHVTGDVALAQWQYYLATGDSAWLARDGFPVIRETADFWVSRSVHDSVTDRYHIENVVSVHEGLIGVTDDAYTNAVARKNLEIAAAASRRLGTPADPRWHHVATRLHMPYDSASEFYRTYEGAPDSTLGAVTPLLSYPLGVPMSARAKRTQLEQAVRRLLSEGPGAMMGSTLLSVGAAELGDRALLDSLLPHSFEGHLRGPFLMLSETPTNDAVNFVTGAGGFLQQVIFGYTGLRLGKGGLEPAFAPLLPSRITRLTLRNVHARGRRYDIVVDASGRRMVPRPNGTAVAPRAERLPVLAFPEPDVDDTAAYQGYQTRFYRDAKDNTVQVYLEPRGGRVVNLLANAANESVGFTVRDATGRAAGLGWGSRGAEVADSGAARTIAYRLTAEAPRVELGWFVLGSMRIERDFQYWRFPLRPFTAPPFQVAEESLLVADVARLAPGERQRHLSLLSAANLDELRGRLLPSIALSSTNTSWTARVERPSLDGRNHLVVEISGDPRESVARSTGRTVVVEARSGSSVRLNVRVSTDAVPLTPLGRDEIFNREFVAFLAGARRVSDSAGVARYRRLERQVRVVELLSTREKLMAGLPNFATYFGRDMMMTALMMRPIWSPTMAEHVIASVLRKLGPNGEVSHEEALGGQA

pLDDT: mean 89.64, std 10.85, range [27.27, 98.94]

Foldseek 3Di:
DADWDWDQDLLQRKIKIWDWDDDPPWIKTKIKIWHQFLLDNQKIKIKIKIATQDWFKDKDKDKDFFDDDACAPPPVNCPDDDPPDDPSNHDDLWGWAWDDKDKADDLFWIKIKTWTDTVPDDKIKIKIKIKGWDNCFAPKDWDWDDDDRMTMIMIMGIHDRRDMIMMMMMMGIFICVNPPPRHVVRNVVNVVVVQCDDVNSSVSSSVSSNVLCLWAKDFPLDPVVSLLLSLLSSLLVVLWDFPPLFFADLQRPPDCPLNRWHALLRLAFSLPLCCFSPVRRSVSNLSVLLQQQVQQQVVCVVLVAFFGQFARTQDSNRHHDPDPVLVQCRNAQRLSLLSSLVSLLLSCLFAVPLVCCVPGNLSSLVRSLRRLLRQWDADPVLRATKRFQHQAPVNVDTGAIQFQSSLLSNLLSLVSNVVSCVVNVHDGDVSSVSHSVRYDFCADPVQQEGARGNPDDLVRALVCLLVCCPPSNPDGDLNHLVVSLVSVVVCCVVVNLQFLQSLLSSLLSCLQSVNQVVNLVSVCSNFVLQADDDSRWGDRGSPDPSTNSSSSSSSNSCSQPCRQQCWDRDNQRTDRPGWGHDHPSTQKIWGRQTGGNLFTWIWIQHPVTIDTHTDPCPVVDSPLPFWAFPDKPPDPPLDDNVVCVPKIWGWTQAPQGAIWIWIADQQLLKTKIFTLFLQRKMKMKFKAAPVQGRWDKDFPDRGWRWDDPVQKTKIKGKMKTQAQKMKIFLIDIGHLLQVVVCVVVVVSSDGLPDDHDFDVLLVVVLVVLVPDDPVSSCVVCVQLVHPDSVRLVVLRDWWWDWDDDQFKTKIKIWHAASSNPKIKIKIKMDGPQQWDWDDPRGMIMIGGPDDGMDMIMIMIMISGHGFAFDDLPQWWPPVLVVVLVVLVPDDDPVSVSVSVVVVVVSSQQRNQDTLQGGNGRDSVVLFDQPVVLVVVCVVCVVTTDPCVVVSNVNNVVVQQDPVRDGDGCSNRHSVD

Secondary structure (DSSP, 8-state):
-EEEEEEEETTTTEEEEEEEEEETTEEEEEEEEEEE-SSSTTEEEEEEEEEESS-EEEEEEEEEEPPPPP----GGG-S---TT--HHHH--S-PEEEEEEEEEEETTEEEEEEEEEETT----EEEEEEEEE-TT-TT-EEEEEEETTEEEEEEEEEE-TT-EEEEEEEEEEEETTS-S-HHHHHHHHHHHHHHH-HHHHHHHHHHHHHHHTTS-EEEES-HHHHHHHHHHHHHHHHT--TT------TTTTS-SGGGG-B-THIIIIIHHHHHHH-HHHHHHHHHHHHHHHHHHHHHHHHTT-SS----SSB-TTS-B---GGGHHHHHH-TTHHHHHHHHHHHHHHHH--HHHIIIIIHHHHHHHHHHHHHHPEEETTTTEEE--SEE-SSTT-EEESS-HHHHHHHHHHHHHHHHHHHHHTPPPPHHHHHHHHHB---EETTTTEE-SSTT--GGGTTSSHHHHHTTT-----HHHHHHHHHHHHHHHHHH---SHHHHHHHHHHHHHTT-HHHHHHHHHHTTGGGEETTTTEEBSSTT---B--HHHHHHHHHIIIIIIT-EEEETTEEEE-S-----TT-SEEEEEEEEETTEEEEEEEETTEEEEEEPP--SS-----EE--SEEESPTTTS-GGGGTT-EEEEEE-TTS-EEEEEEETTTTEEEEEE-BTT-EEEEEEEEETTSSBPPEEESSSSEEEEE-SS-EEEEEEEEESSSEEEEEEEEEEEHHHHHHHHHTTGGGS-TTSPPP--HHHHHHHHHHHHS-HHHHHHHHHHTT-SSHHHHHHTTS-EEEEEE-SS-EEEEEEEE-TTS--EEEEEEEE-TTTEEEEE-SS-EEEEESSSS-EEEEEEEEE-SPBP-BPPHHHHB-HHHHHHHHHHTT--SHHHHHHHHHHHHHHHHHHHHBBSS-BSTT-TTTTT-TTHHHHHHHHHHTTTB-HHHHHHHHHHHHTTB-TTS-B--TTTTGGG-

Radius of gyration: 32.36 Å; chains: 1; bounding box: 94×83×86 Å